Protein AF-A0A4Q4SZG6-F1 (afdb_monomer)

Nearest PDB structures (foldseek):
  7n61-assembly1_0B  TM=9.743E-01  e=9.419E-18  Chlamydomonas reinhardtii
  7n61-assembly1_0D  TM=9.635E-01  e=3.475E-17  Chlamydomonas reinhardtii
  6f3t-assembly4_D  TM=9.626E-01  e=2.061E-17  Homo sapiens
  6f3t-assembly1_A  TM=9.592E-01  e=2.453E-17  Homo sapiens
  6gmh-assembly1_W  TM=9.430E-01  e=7.605E-17  Homo sapiens

Organism: NCBI:txid155417

Radius of gyration: 53.15 Å; Cα contacts (8 Å, |Δi|>4): 1754; chains: 1; bounding box: 147×119×113 Å

Mean predicted aligned error: 21.26 Å

pLDDT: mean 75.46, std 21.63, range [23.03, 97.88]

Solvent-accessible surface area (backbone atoms only — not comparable to full-atom values): 69963 Å² total; per-residue (Å²): 138,81,96,87,74,96,77,74,86,84,77,84,85,82,84,89,85,88,91,79,87,82,84,86,86,88,83,89,80,85,84,86,87,80,84,87,85,83,90,90,86,85,85,87,80,89,82,85,89,78,92,87,87,84,82,90,83,80,86,89,82,80,86,79,90,85,83,88,83,84,82,91,85,88,79,91,81,91,87,88,90,86,85,87,87,86,88,80,87,88,91,88,84,91,84,92,82,86,85,79,81,86,85,88,79,77,88,75,86,69,76,81,72,74,85,61,50,60,33,51,50,39,45,46,52,16,49,60,53,37,51,71,73,43,39,69,57,48,48,50,30,49,56,49,50,32,60,69,57,43,76,80,43,100,88,48,56,56,66,57,53,56,51,43,57,67,38,77,85,48,25,70,57,55,58,48,52,52,53,54,54,47,51,54,54,48,58,63,56,43,74,78,63,82,81,71,64,79,73,54,61,68,58,59,73,62,52,68,74,51,61,71,62,69,76,67,79,96,79,87,86,84,88,79,89,87,72,76,79,68,64,70,80,64,62,88,78,33,59,57,61,42,57,54,47,41,45,54,51,43,52,51,51,49,57,69,43,47,60,54,52,37,54,47,38,40,67,74,64,40,75,90,78,63,82,92,53,81,79,55,56,61,59,52,50,53,51,54,52,52,52,22,52,42,42,30,42,48,48,50,52,51,40,54,52,52,43,55,74,73,47,63,70,75,57,52,58,56,46,41,73,68,66,76,71,60,48,68,58,54,48,43,53,40,52,56,46,50,55,48,52,52,50,55,50,51,52,50,51,51,53,50,50,53,49,51,49,50,49,50,50,50,49,49,52,52,48,48,49,50,48,48,49,51,51,44,51,48,50,49,51,50,44,52,50,50,50,52,53,44,53,51,49,52,52,46,48,57,56,52,41,42,77,67,54,57,67,60,48,51,53,48,50,37,77,73,69,51,85,85,60,66,68,43,33,54,55,53,72,71,33,70,68,48,48,49,48,68,55,85,81,62,74,48,99,93,38,70,57,31,36,34,42,35,43,35,32,63,78,47,48,43,59,64,61,39,50,51,46,50,52,49,62,61,67,71,47,67,79,93,77,50,57,46,76,17,44,37,71,40,35,64,85,39,81,77,40,12,24,39,46,42,43,51,33,29,32,52,43,44,40,37,73,77,43,54,87,48,42,67,54,45,48,61,59,37,73,32,30,49,64,47,49,68,70,45,98,55,20,46,61,58,48,51,52,26,47,57,50,38,56,61,36,87,83,59,67,43,31,40,41,34,37,32,36,54,63,31,27,78,41,53,40,66,62,44,45,44,47,52,52,49,47,59,75,62,24,90,52,48,31,39,41,40,24,29,34,71,90,57,50,59,74,62,67,60,52,59,97,85,59,101,64,82,64,69,68,51,30,49,43,82,46,60,40,88,70,30,54,63,29,41,48,50,52,50,54,54,52,50,61,56,46,54,78,44,70,60,35,45,76,69,50,48,52,51,47,50,54,58,47,68,72,28,29,72,46,23,46,46,46,47,52,57,52,47,63,51,46,73,78,43,56,27,78,53,38,60,59,60,57,67,71,49,54,53,45,63,68,49,35,50,51,52,52,50,53,48,45,65,62,46,82,92,54,65,35,66,58,34,39,36,51,52,52,50,64,68,72,47,97,60,76,36,39,56,55,31,44,14,46,54,56,72,41,58,61,68,60,38,52,51,29,48,56,69,38,49,88,42,34,40,74,60,91,63,31,45,41,66,62,43,69,57,46,52,51,50,49,58,80,35,27,42,84,74,64,38,78,76,34,70,70,44,55,32,31,49,41,18,50,36,23,49,55,49,47,68,73,67,60,46,82,64,75,81,76,70,67,87,78,52,35,39,94,80,56,78,82,56,90,81,48,82,55,62,44,40,56,64,34,76,69,44,25,51,58,30,33,40,46,84,68,19,72,47,73,67,27,42,52,37,47,19,65,88,9,62,57,36,55,44,45,59,74,40,42,62,40,50,52,28,52,26,15,61,70,74,38,47,71,52,52,52,50,37,46,52,51,49,62,73,51,48,46,72,94,66,10,55,62,38,50,50,41,46,54,38,45,51,45,48,35,34,54,31,26,37,51,23,56,48,18,31,62,31,40,32,36,62,43,42,68,75,42,34,92,83,33,56,56,33,70,63,42,57,87,64,37,48,85,90,66,85,82,89,81,88,80,63,75,72,66,97,68,61,62,83,84,85,79,76,87,42,62,74,59,27,66,32,60,31,71,83,58,56,36,33,39,38,14,12,57,61,21,34,34,39,36,24,33,58,67,28,52,31,73,74,47,74,36,75,77,57,87,30,33,21,36,20,43,38,49,27,64,85,37,54,38,30,38,37,19,11,57,61,23,30,36,36,35,23,28,54,88,68,53,32,72,62,46,74,44,74,78,58,87,29,31,20,41,17,52,32,50,28,64,85,39,54,36,32,40,38,16,13,49,66,20,33,34,38,35,25,33,56,86,80,56,48,75,74,48,73,41,76,78,57,85,26,33,20,36,17,41,29,46,29,64,83,42,56,38,35,39,36,12,11,53,59,28,34,37,36,36,27,32,61,87,79,55,45,75,75,49,74,42,75,78,63,87,25,37,22,34,16,40,31,47,30,66,85,38,56,38,32,40,36,15,12,56,62,21,33,37,36,36,26,33,56,86,79,57,47,75,73,48,75,42,75,80,58,89,30,37,23,53,41,49,46,55,40,88,85,38,55,37,31,39,37,36,33,74,66,48,36,36,40,35,25,34,54,87,78,58,45,81,74,49,78,46,77,54,88,84,130

Sequence (1236 aa):
MPTKEKSKLRKRLGEWFKGRPALPAPSATQSTDIRSSDQGNAKHGSRTPSIVARELCAPPSLSAADAQATRPSTEVIATDPYQPATASQAPSLASLIEPPPKPVATEYIEQPTPVLSASQRLWNAAYDGLERNDAELVLSYVETLEQVLGVKTPELSAADVSAKLKDPTTRQMHMRELVQKGQEKISKASRITTGVGEVADFILSAKEMVDLVLRSVPQAAPAALPWAGVCLGLQILRNPAQATKSNLAGIAHVISRMDWYCALTEHLLNKNNVSTGNDFQAVLYQLEERVVELYKALLFYQMKSVCSYYRNQGLVFLRGMLNLDDWDGDLKLVTDIEATIQNDAAQYFQEQTKTALGELVKHAKGMETRLGDIHQDIRDFISLQKDARRDDIESACRRDLRVVDPQHDMERIEKNKDELLDDAYKWILRTPEYTAFTNWEDSGPDYPSRRLLWIKGHAGTGKTMLMIGLIRQLSHQPVALAPALSFFFCQGTDTALNNATAVLRSLIWLLLLQQPCLISHLLQKYKESGADLFKDKNAFYALSEAFRNMLRDPRLSPVYFAVDALDECAHGRSDLIHLISTSLTLSQKVKWLLSGRPEVDVLTELKDPGTDSPDASETFVELDTQRLAAPVNAYIDHKLTILKRRKGYNDSVLAEVSHEVRQRAENTFLWVALAFKVLETVYGWYAIEHIREMPPGLSELYGHMMTRVENVKEMKPQDCKRVLEATFLVFRPLCFYELAVITCLPLDLTKEAVKECGSFVTVTGETVNLIHQSAKDYLDENYTSRLQPAGLAQGHTDIGRRSIDAMSSMLKQNMYDLDFGFKPKDVTPPDPDPLAPIRYSCVFWADHLCFLNGKHPKCLRELTDDGKAFEFLKNRFLRWLESLSLLGRLSDGVQSIRKLLHVAQPDASPRLIGFLKDAEKYVLGHGSIIERSPLQTYGSALVFSPTTSDVRNQQWEERLSFIEMTAGIKDRGAQLQTLEGHSNSVNAVAFSPDGKTLASASGDNTIRLWDAATGAQRQTLKGHSDSVNAVAFSPDGKTLASASDDDTVRLWDAATGAQRQTLKGHNESVNAMAFSPDGKTLASASGDNTIRLWDAATGAQRQTLKGHSGSVRAVAFSPDGKTLASASNDITVRLWDTATGARRQTLKGHSGSVRAVAFSPDGKTLASASHDNTVRLWDAATGAQRQTLKGHSESVNIVAFSPDGKTLASASHDNTVRLWDAATGAHRQTLETEGC

Structure (mmCIF, N/CA/C/O backbone):
data_AF-A0A4Q4SZG6-F1
#
_entry.id   AF-A0A4Q4SZG6-F1
#
loop_
_atom_site.group_PDB
_atom_site.id
_atom_site.type_symbol
_atom_site.label_atom_id
_atom_site.label_alt_id
_atom_site.label_comp_id
_atom_site.label_asym_id
_atom_site.label_entity_id
_atom_site.label_seq_id
_atom_site.pdbx_PDB_ins_code
_atom_site.Cartn_x
_atom_site.Cartn_y
_atom_site.Cartn_z
_atom_site.occupancy
_atom_site.B_iso_or_equiv
_atom_site.auth_seq_id
_atom_site.auth_comp_id
_atom_site.auth_asym_id
_atom_site.auth_atom_id
_atom_site.pdbx_PDB_model_num
ATOM 1 N N . MET A 1 1 ? -53.860 -3.858 37.592 1.00 28.14 1 MET A N 1
ATOM 2 C CA . MET A 1 1 ? -53.652 -2.751 38.565 1.00 28.14 1 MET A CA 1
ATOM 3 C C . MET A 1 1 ? -52.712 -3.229 39.671 1.00 28.14 1 MET A C 1
ATOM 5 O O . MET A 1 1 ? -52.623 -4.444 39.798 1.00 28.14 1 MET A O 1
ATOM 9 N N . PRO A 1 2 ? -52.089 -2.362 40.500 1.00 40.53 2 PRO A N 1
ATOM 10 C CA . PRO A 1 2 ? -51.986 -0.890 40.437 1.00 40.53 2 PRO A CA 1
ATOM 11 C C . PRO A 1 2 ? -50.514 -0.395 40.341 1.00 40.53 2 PRO A C 1
ATOM 13 O O . PRO A 1 2 ? -49.628 -0.873 41.031 1.00 40.53 2 PRO A O 1
ATOM 16 N N . THR A 1 3 ? -50.177 0.530 39.440 1.00 33.62 3 THR A N 1
ATOM 17 C CA . THR A 1 3 ? -49.938 1.963 39.753 1.00 33.62 3 THR A CA 1
ATOM 18 C C . THR A 1 3 ? -49.124 2.291 41.024 1.00 33.62 3 THR A C 1
ATOM 20 O O . THR A 1 3 ? -49.708 2.562 42.073 1.00 33.62 3 THR A O 1
ATOM 23 N N . LYS A 1 4 ? -47.795 2.443 40.889 1.00 30.52 4 LYS A N 1
ATOM 24 C CA . LYS A 1 4 ? -46.942 3.344 41.702 1.00 30.52 4 LYS A CA 1
ATOM 25 C C . LYS A 1 4 ? -45.548 3.488 41.060 1.00 30.52 4 LYS A C 1
ATOM 27 O O . LYS A 1 4 ? -44.716 2.631 41.281 1.00 30.52 4 LYS A O 1
ATOM 32 N N . GLU A 1 5 ? -45.337 4.549 40.262 1.00 34.44 5 GLU A N 1
ATOM 33 C CA . GLU A 1 5 ? -44.050 5.298 40.122 1.00 34.44 5 GLU A CA 1
ATOM 34 C C . GLU A 1 5 ? -44.050 6.441 39.069 1.00 34.44 5 GLU A C 1
ATOM 36 O O . GLU A 1 5 ? -43.011 6.935 38.640 1.00 34.44 5 GLU A O 1
ATOM 41 N N . LYS A 1 6 ? -45.217 7.003 38.716 1.00 31.05 6 LYS A N 1
ATOM 42 C CA . LYS A 1 6 ? -45.312 8.190 37.833 1.00 31.05 6 LYS A CA 1
ATOM 43 C C . LYS A 1 6 ? -44.939 9.541 38.492 1.00 31.05 6 LYS A C 1
ATOM 45 O O . LYS A 1 6 ? -45.257 10.589 37.937 1.00 31.05 6 LYS A O 1
ATOM 50 N N . SER A 1 7 ? -44.278 9.551 39.656 1.00 30.45 7 SER A N 1
ATOM 51 C CA . SER A 1 7 ? -44.054 10.768 40.468 1.00 30.45 7 SER A CA 1
ATOM 52 C C . SER A 1 7 ? -42.594 11.130 40.790 1.00 30.45 7 SER A C 1
ATOM 54 O O . SER A 1 7 ? -42.378 12.173 41.405 1.00 30.45 7 SER A O 1
ATOM 56 N N . LYS A 1 8 ? -41.585 10.352 40.360 1.00 33.94 8 LYS A N 1
ATOM 57 C CA . LYS A 1 8 ? -40.159 10.672 40.624 1.00 33.94 8 LYS A CA 1
ATOM 58 C C . LYS A 1 8 ? -39.339 11.189 39.433 1.00 33.94 8 LYS A C 1
ATOM 60 O O . LYS A 1 8 ? -38.313 11.817 39.671 1.00 33.94 8 LYS A O 1
ATOM 65 N N . LEU A 1 9 ? -39.798 11.050 38.183 1.00 30.92 9 LEU A N 1
ATOM 66 C CA . LEU A 1 9 ? -39.042 11.523 37.003 1.00 30.92 9 LEU A CA 1
ATOM 67 C C . LEU A 1 9 ? -39.369 12.952 36.519 1.00 30.92 9 LEU A C 1
ATOM 69 O O . LEU A 1 9 ? -38.775 13.416 35.553 1.00 30.92 9 LEU A O 1
ATOM 73 N N . ARG A 1 10 ? -40.290 13.680 37.170 1.00 31.17 10 ARG A N 1
ATOM 74 C CA . ARG A 1 10 ? -40.709 15.039 36.750 1.00 31.17 10 ARG A CA 1
ATOM 75 C C . ARG A 1 10 ? -40.211 16.181 37.648 1.00 31.17 10 ARG A C 1
ATOM 77 O O . ARG A 1 10 ? -40.724 17.290 37.555 1.00 31.17 10 ARG A O 1
ATOM 84 N N . LYS A 1 11 ? -39.222 15.923 38.517 1.00 32.75 11 LYS A N 1
ATOM 85 C CA . LYS A 1 11 ? -38.734 16.891 39.525 1.00 32.75 11 LYS A CA 1
ATOM 86 C C . LYS A 1 11 ? -37.211 17.128 39.536 1.00 32.75 11 LYS A C 1
ATOM 88 O O . LYS A 1 11 ? -36.669 17.521 40.560 1.00 32.75 11 LYS A O 1
ATOM 93 N N . ARG A 1 12 ? -36.524 16.891 38.407 1.00 32.62 12 ARG A N 1
ATOM 94 C CA . ARG A 1 12 ? -35.080 17.184 38.213 1.00 32.62 12 ARG A CA 1
ATOM 95 C C . ARG A 1 12 ? -34.717 17.807 36.848 1.00 32.62 12 ARG A C 1
ATOM 97 O O . ARG A 1 12 ? -33.571 17.754 36.434 1.00 32.62 12 ARG A O 1
ATOM 104 N N . LEU A 1 13 ? -35.688 18.417 36.163 1.00 30.19 13 LEU A N 1
ATOM 105 C CA . LEU A 1 13 ? -35.506 19.086 34.857 1.00 30.19 13 LEU A CA 1
ATOM 106 C C . LEU A 1 13 ? -36.185 20.475 34.798 1.00 30.19 13 LEU A C 1
ATOM 108 O O . LEU A 1 13 ? -36.565 20.946 33.734 1.00 30.19 13 LEU A O 1
ATOM 112 N N . GLY A 1 14 ? -36.385 21.116 35.958 1.00 32.12 14 GLY A N 1
ATOM 113 C CA . GLY A 1 14 ? -37.116 22.390 36.087 1.00 32.12 14 GLY A CA 1
ATOM 114 C C . GLY A 1 14 ? -36.350 23.526 36.774 1.00 32.12 14 GLY A C 1
ATOM 115 O O . GLY A 1 14 ? -36.912 24.599 36.963 1.00 32.12 14 GLY A O 1
ATOM 116 N N . GLU A 1 15 ? -35.089 23.309 37.148 1.00 32.50 15 GLU A N 1
ATOM 117 C CA . GLU A 1 15 ? -34.270 24.269 37.897 1.00 32.50 15 GLU A CA 1
ATOM 118 C C . GLU A 1 15 ? -32.903 24.427 37.225 1.00 32.50 15 GLU A C 1
ATOM 120 O O . GLU A 1 15 ? -31.923 23.882 37.710 1.00 32.50 15 GLU A O 1
ATOM 125 N N . TRP A 1 16 ? -32.840 25.139 36.092 1.00 28.88 16 TRP A N 1
ATOM 126 C CA . TRP A 1 16 ? -31.594 25.760 35.587 1.00 28.88 16 TRP A CA 1
ATOM 127 C C . TRP A 1 16 ? -31.829 26.950 34.626 1.00 28.88 16 TRP A C 1
ATOM 129 O O . TRP A 1 16 ? -30.948 27.336 33.868 1.00 28.88 16 TRP A O 1
ATOM 139 N N . PHE A 1 17 ? -33.014 27.579 34.673 1.00 31.14 17 PHE A N 1
ATOM 140 C CA . PHE A 1 17 ? -33.305 28.832 33.958 1.00 31.14 17 PHE A CA 1
ATOM 141 C C . PHE A 1 17 ? -34.159 29.783 34.810 1.00 31.14 17 PHE A C 1
ATOM 143 O O . PHE A 1 17 ? -35.382 29.827 34.679 1.00 31.14 17 PHE A O 1
ATOM 150 N N . LYS A 1 18 ? -33.504 30.563 35.680 1.00 28.52 18 LYS A N 1
ATOM 151 C CA . LYS A 1 18 ? -34.005 31.834 36.245 1.00 28.52 18 LYS A CA 1
ATOM 152 C C . LYS A 1 18 ? -32.856 32.576 36.937 1.00 28.52 18 LYS A C 1
ATOM 154 O O . LYS A 1 18 ? -32.316 32.076 37.914 1.00 28.52 18 LYS A O 1
ATOM 159 N N . GLY A 1 19 ? -32.497 33.761 36.436 1.00 28.20 19 GLY A N 1
ATOM 160 C CA . GLY A 1 19 ? -31.396 34.555 36.998 1.00 28.20 19 GLY A CA 1
ATOM 161 C C . GLY A 1 19 ? -30.876 35.667 36.082 1.00 28.20 19 GLY A C 1
ATOM 162 O O . GLY A 1 19 ? -29.734 35.613 35.644 1.00 28.20 19 GLY A O 1
ATOM 163 N N . ARG A 1 20 ? -31.698 36.686 35.794 1.00 30.08 20 ARG A N 1
ATOM 164 C CA . ARG A 1 20 ? -31.240 37.983 35.256 1.00 30.08 20 ARG A CA 1
ATOM 165 C C . ARG A 1 20 ? -31.724 39.120 36.164 1.00 30.08 20 ARG A C 1
ATOM 167 O O . ARG A 1 20 ? -32.928 39.182 36.413 1.00 30.08 20 ARG A O 1
ATOM 174 N N . PRO A 1 21 ? -30.844 40.043 36.582 1.00 33.69 21 PRO A N 1
ATOM 175 C CA . PRO A 1 21 ? -31.190 41.425 36.909 1.00 33.69 21 PRO A CA 1
ATOM 176 C C . PRO A 1 21 ? -31.145 42.323 35.653 1.00 33.69 21 PRO A C 1
ATOM 178 O O . PRO A 1 21 ? -30.811 41.862 34.561 1.00 33.69 21 PRO A O 1
ATOM 181 N N . ALA A 1 22 ? -31.547 43.588 35.800 1.00 29.17 22 ALA A N 1
ATOM 182 C CA . ALA A 1 22 ? -31.962 44.466 34.700 1.00 29.17 22 ALA A CA 1
ATOM 183 C C . ALA A 1 22 ? -30.904 45.481 34.197 1.00 29.17 22 ALA A C 1
ATOM 185 O O . ALA A 1 22 ? -29.798 45.581 34.721 1.00 29.17 22 ALA A O 1
ATOM 186 N N . LEU A 1 23 ? -31.305 46.219 33.152 1.00 34.00 23 LEU A N 1
ATOM 187 C CA . LEU A 1 23 ? -30.616 47.324 32.461 1.00 34.00 23 LEU A CA 1
ATOM 188 C C . LEU A 1 23 ? -30.192 48.486 33.386 1.00 34.00 23 LEU A C 1
ATOM 190 O O . LEU A 1 23 ? -30.752 48.662 34.468 1.00 34.00 23 LEU A O 1
ATOM 194 N N . PRO A 1 24 ? -29.306 49.368 32.888 1.00 31.75 24 PRO A N 1
ATOM 195 C CA . PRO A 1 24 ? -29.810 50.688 32.482 1.00 31.75 24 PRO A CA 1
ATOM 196 C C . PRO A 1 24 ? -29.378 51.118 31.066 1.00 31.75 24 PRO A C 1
ATOM 198 O O . PRO A 1 24 ? -28.367 50.666 30.534 1.00 31.75 24 PRO A O 1
ATOM 201 N N . ALA A 1 25 ? -30.155 52.022 30.466 1.00 29.61 25 ALA A N 1
ATOM 202 C CA . ALA A 1 25 ? -29.842 52.695 29.202 1.00 29.61 25 ALA A CA 1
ATOM 203 C C . ALA A 1 25 ? -29.273 54.110 29.452 1.00 29.61 25 ALA A C 1
ATOM 205 O O . ALA A 1 25 ? -29.609 54.708 30.477 1.00 29.61 25 ALA A O 1
ATOM 206 N N . PRO A 1 26 ? -28.489 54.688 28.522 1.00 34.34 26 PRO A N 1
ATOM 207 C CA . PRO A 1 26 ? -28.155 56.109 28.527 1.00 34.34 26 PRO A CA 1
ATOM 208 C C . PRO A 1 26 ? -29.030 56.915 27.548 1.00 34.34 26 PRO A C 1
ATOM 210 O O . PRO A 1 26 ? -29.280 56.502 26.415 1.00 34.34 26 PRO A O 1
ATOM 213 N N . SER A 1 27 ? -29.468 58.097 27.981 1.00 27.08 27 SER A N 1
ATOM 214 C CA . SER A 1 27 ? -30.156 59.102 27.161 1.00 27.08 27 SER A CA 1
ATOM 215 C C . SER A 1 27 ? -29.172 60.078 26.499 1.00 27.08 27 SER A C 1
ATOM 217 O O . SER A 1 27 ? -28.097 60.345 27.029 1.00 27.08 27 SER A O 1
ATOM 219 N N . ALA A 1 28 ? -29.563 60.638 25.353 1.00 29.20 28 ALA A N 1
ATOM 220 C CA . ALA A 1 28 ? -28.776 61.605 24.584 1.00 29.20 28 ALA A CA 1
ATOM 221 C C . ALA A 1 28 ? -28.649 62.985 25.259 1.00 29.20 28 ALA A C 1
ATOM 223 O O . ALA A 1 28 ? -29.560 63.372 25.982 1.00 29.20 28 ALA A O 1
ATOM 224 N N . THR A 1 29 ? -27.617 63.765 24.890 1.00 25.73 29 THR A N 1
ATOM 225 C CA . THR A 1 29 ? -27.777 65.155 24.389 1.00 25.73 29 THR A CA 1
ATOM 226 C C . THR A 1 29 ? -26.475 65.763 23.845 1.00 25.73 29 THR A C 1
ATOM 228 O O . THR A 1 29 ? -25.413 65.500 24.387 1.00 25.73 29 THR A O 1
ATOM 231 N N . GLN A 1 30 ? -26.642 66.661 22.859 1.00 25.84 30 GLN A N 1
ATOM 232 C CA . GLN A 1 30 ? -25.743 67.744 22.398 1.00 25.84 30 GLN A CA 1
ATOM 233 C C . GLN A 1 30 ? -24.396 67.330 21.749 1.00 25.84 30 GLN A C 1
ATOM 235 O O . GLN A 1 30 ? -23.641 66.560 22.320 1.00 25.84 30 GLN A O 1
ATOM 240 N N . SER A 1 31 ? -24.063 67.689 20.497 1.00 23.42 31 SER A N 1
ATOM 241 C CA . SER A 1 31 ? -24.248 68.918 19.678 1.00 23.42 31 SER A CA 1
ATOM 242 C C . SER A 1 31 ? -23.131 69.950 19.860 1.00 23.42 31 SER A C 1
ATOM 244 O O . SER A 1 31 ? -22.628 70.124 20.964 1.00 23.42 31 SER A O 1
ATOM 246 N N . THR A 1 32 ? -22.853 70.682 18.772 1.00 25.27 32 THR A N 1
ATOM 247 C CA . THR A 1 32 ? -21.839 71.739 18.571 1.00 25.27 32 THR A CA 1
ATOM 248 C C . THR A 1 32 ? -20.405 71.184 18.449 1.00 25.27 32 THR A C 1
ATOM 250 O O . THR A 1 32 ? -19.945 70.495 19.348 1.00 25.27 32 THR A O 1
ATOM 253 N N . ASP A 1 33 ? -19.667 71.269 17.329 1.00 25.83 33 ASP A N 1
ATOM 254 C CA . ASP A 1 33 ? -19.361 72.344 16.344 1.00 25.83 33 ASP A CA 1
ATOM 255 C C . ASP A 1 33 ? -17.820 72.600 16.429 1.00 25.83 33 ASP A C 1
ATOM 257 O O . ASP A 1 33 ? -17.211 72.243 17.431 1.00 25.83 33 ASP A O 1
ATOM 261 N N . ILE A 1 34 ? -17.062 73.158 15.471 1.00 27.19 34 ILE A N 1
ATOM 262 C CA . ILE A 1 34 ? -17.387 73.943 14.269 1.00 27.19 34 ILE A CA 1
ATOM 263 C C . ILE A 1 34 ? -16.191 73.928 13.272 1.00 27.19 34 ILE A C 1
ATOM 265 O O . ILE A 1 34 ? -15.050 73.880 13.715 1.00 27.19 34 ILE A O 1
ATOM 269 N N . ARG A 1 35 ? -16.469 74.096 11.962 1.00 24.69 35 ARG A N 1
ATOM 270 C CA . ARG A 1 35 ? -15.602 74.660 10.872 1.00 24.69 35 ARG A CA 1
ATOM 271 C C . ARG A 1 35 ? -14.270 73.963 10.488 1.00 24.69 35 ARG A C 1
ATOM 273 O O . ARG A 1 35 ? -13.460 73.638 11.336 1.00 24.69 35 ARG A O 1
ATOM 280 N N . SER A 1 36 ? -14.047 73.596 9.213 1.00 26.50 36 SER A N 1
ATOM 281 C CA . SER A 1 36 ? -13.791 74.400 7.976 1.00 26.50 36 SER A CA 1
ATOM 282 C C . SER A 1 36 ? -12.330 74.891 7.872 1.00 26.50 36 SER A C 1
ATOM 284 O O . SER A 1 36 ? -11.777 75.276 8.889 1.00 26.50 36 SER A O 1
ATOM 286 N N . SER A 1 37 ? -11.646 74.972 6.723 1.00 27.41 37 SER A N 1
ATOM 287 C CA . SER A 1 37 ? -12.003 74.804 5.294 1.00 27.41 37 SER A CA 1
ATOM 288 C C . SER A 1 37 ? -10.738 74.332 4.486 1.00 27.41 37 SER A C 1
ATOM 290 O O . SER A 1 37 ? -9.797 73.877 5.128 1.00 27.41 37 SER A O 1
ATOM 292 N N . ASP A 1 38 ? -10.591 74.315 3.144 1.00 29.34 38 ASP A N 1
ATOM 293 C CA . ASP A 1 38 ? -11.381 74.903 2.046 1.00 29.34 38 ASP A CA 1
ATOM 294 C C . ASP A 1 38 ? -11.200 74.252 0.641 1.00 29.34 38 ASP A C 1
ATOM 296 O O . ASP A 1 38 ? -10.252 73.521 0.379 1.00 29.34 38 ASP A O 1
ATOM 300 N N . GLN A 1 39 ? -12.155 74.588 -0.237 1.00 29.80 39 GLN A N 1
ATOM 301 C CA . GLN A 1 39 ? -12.176 74.786 -1.705 1.00 29.80 39 GLN A CA 1
ATOM 302 C C . GLN A 1 39 ? -11.136 74.222 -2.708 1.00 29.80 39 GLN A C 1
ATOM 304 O O . GLN A 1 39 ? -9.926 74.377 -2.586 1.00 29.80 39 GLN A O 1
ATOM 309 N N . GLY A 1 40 ? -11.676 73.793 -3.865 1.00 25.30 40 GLY A N 1
ATOM 310 C CA . GLY A 1 40 ? -10.947 73.568 -5.125 1.00 25.30 40 GLY A CA 1
ATOM 311 C C . GLY A 1 40 ? -11.848 73.063 -6.269 1.00 25.30 40 GLY A C 1
ATOM 312 O O . GLY A 1 40 ? -11.810 71.887 -6.610 1.00 25.30 40 GLY A O 1
ATOM 313 N N . ASN A 1 41 ? -12.693 73.923 -6.850 1.00 28.56 41 ASN A N 1
ATOM 314 C CA . ASN A 1 41 ? -13.730 73.545 -7.829 1.00 28.56 41 ASN A CA 1
ATOM 315 C C . ASN A 1 41 ? -13.540 74.290 -9.170 1.00 28.56 41 ASN A C 1
ATOM 317 O O . ASN A 1 41 ? -13.563 75.517 -9.123 1.00 28.56 41 ASN A O 1
ATOM 321 N N . ALA A 1 42 ? -13.412 73.609 -10.333 1.00 29.47 42 ALA A N 1
ATOM 322 C CA . ALA A 1 42 ? -13.795 74.146 -11.667 1.00 29.47 42 ALA A CA 1
ATOM 323 C C . ALA A 1 42 ? -13.549 73.233 -12.911 1.00 29.47 42 ALA A C 1
ATOM 325 O O . ALA A 1 42 ? -12.419 73.074 -13.354 1.00 29.47 42 ALA A O 1
ATOM 326 N N . LYS A 1 43 ? -14.661 72.871 -13.581 1.00 27.83 43 LYS A N 1
ATOM 327 C CA . LYS A 1 43 ? -14.992 73.066 -15.027 1.00 27.83 43 LYS A CA 1
ATOM 328 C C . LYS A 1 43 ? -14.291 72.321 -16.199 1.00 27.83 43 LYS A C 1
ATOM 330 O O . LYS A 1 43 ? -13.096 72.084 -16.229 1.00 27.83 43 LYS A O 1
ATOM 335 N N . HIS A 1 44 ? -15.117 72.188 -17.258 1.00 27.84 44 HIS A N 1
ATOM 336 C CA . HIS A 1 44 ? -14.889 71.743 -18.653 1.00 27.84 44 HIS A CA 1
ATOM 337 C C . HIS A 1 44 ? -14.679 70.225 -18.880 1.00 27.84 44 HIS A C 1
ATOM 339 O O . HIS A 1 44 ? -14.039 69.560 -18.084 1.00 27.84 44 HIS A O 1
ATOM 345 N N . GLY A 1 45 ? -15.195 69.594 -19.949 1.00 24.33 45 GLY A N 1
ATOM 346 C CA . GLY A 1 45 ? -16.170 70.062 -20.952 1.00 24.33 45 GLY A CA 1
ATOM 347 C C . GLY A 1 45 ? -16.031 69.403 -22.341 1.00 24.33 45 GLY A C 1
ATOM 348 O O . GLY A 1 45 ? -15.155 69.807 -23.088 1.00 24.33 45 GLY A O 1
ATOM 349 N N . SER A 1 46 ? -16.958 68.498 -22.713 1.00 24.30 46 SER A N 1
ATOM 350 C CA . SER A 1 46 ? -17.256 67.971 -24.081 1.00 24.30 46 SER A CA 1
ATOM 351 C C . SER A 1 46 ? -16.093 67.372 -24.918 1.00 24.30 46 SER A C 1
ATOM 353 O O . SER A 1 46 ? -15.135 68.061 -25.235 1.00 24.30 46 SER A O 1
ATOM 355 N N . ARG A 1 47 ? -16.159 66.130 -25.427 1.00 24.89 47 ARG A N 1
ATOM 356 C CA . ARG A 1 47 ? -16.954 65.733 -26.615 1.00 24.89 47 ARG A CA 1
ATOM 357 C C . ARG A 1 47 ? -16.913 64.205 -26.864 1.00 24.89 47 ARG A C 1
ATOM 359 O O . ARG A 1 47 ? -15.850 63.601 -26.817 1.00 24.89 47 ARG A O 1
ATOM 366 N N . THR A 1 48 ? -18.066 63.637 -27.218 1.00 31.86 48 THR A N 1
ATOM 367 C CA . THR A 1 48 ? -18.298 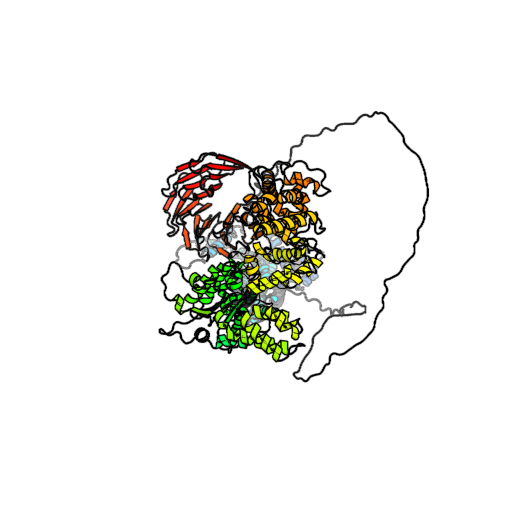62.397 -28.008 1.00 31.86 48 THR A CA 1
ATOM 368 C C . THR A 1 48 ? -17.994 62.639 -29.512 1.00 31.86 48 THR A C 1
ATOM 370 O O . THR A 1 48 ? -17.733 63.804 -29.832 1.00 31.86 48 THR A O 1
ATOM 373 N N . PRO A 1 49 ? -18.019 61.661 -30.467 1.00 39.94 49 PRO A N 1
ATOM 374 C CA . PRO A 1 49 ? -18.781 60.386 -30.542 1.00 39.94 49 PRO A CA 1
ATOM 375 C C . PRO A 1 49 ? -17.914 59.180 -31.036 1.00 39.94 49 PRO A C 1
ATOM 377 O O . PRO A 1 49 ? -16.703 59.248 -30.880 1.00 39.94 49 PRO A O 1
ATOM 380 N N . SER A 1 50 ? -18.370 58.035 -31.581 1.00 23.83 50 SER A N 1
ATOM 381 C CA . SER A 1 50 ? -19.673 57.499 -32.063 1.00 23.83 50 SER A CA 1
ATOM 382 C C . SER A 1 50 ? -19.642 55.954 -32.016 1.00 23.83 50 SER A C 1
ATOM 384 O O . SER A 1 50 ? -18.662 55.356 -32.445 1.00 23.83 50 SER A O 1
ATOM 386 N N . ILE A 1 51 ? -20.626 55.258 -31.438 1.00 27.05 51 ILE A N 1
ATOM 387 C CA . ILE A 1 51 ? -21.739 54.578 -32.145 1.00 27.05 51 ILE A CA 1
ATOM 388 C C . ILE A 1 51 ? -21.438 54.135 -33.593 1.00 27.05 51 ILE A C 1
ATOM 390 O O . ILE A 1 51 ? -21.440 54.960 -34.502 1.00 27.05 51 ILE A O 1
ATOM 394 N N . VAL A 1 52 ? -21.401 52.815 -33.812 1.00 24.23 52 VAL A N 1
ATOM 395 C CA . VAL A 1 52 ? -22.130 52.157 -34.912 1.00 24.23 52 VAL A CA 1
ATOM 396 C C . VAL A 1 52 ? -22.873 50.965 -34.309 1.00 24.23 52 VAL A C 1
ATOM 398 O O . VAL A 1 52 ? -22.268 50.134 -33.638 1.00 24.23 52 VAL A O 1
ATOM 401 N N . ALA A 1 53 ? -24.180 50.890 -34.539 1.00 28.62 53 ALA A N 1
ATOM 402 C CA . ALA A 1 53 ? -25.001 49.724 -34.233 1.00 28.62 53 ALA A CA 1
ATOM 403 C C . ALA A 1 53 ? -25.566 49.169 -35.544 1.00 28.62 53 ALA A C 1
ATOM 405 O O . ALA A 1 53 ? -25.995 49.963 -36.379 1.00 28.62 53 ALA A O 1
ATOM 406 N N . ARG A 1 54 ? -25.571 47.838 -35.698 1.00 23.83 54 ARG A N 1
ATOM 407 C CA . ARG A 1 54 ? -26.463 47.034 -36.559 1.00 23.83 54 ARG A CA 1
ATOM 408 C C . ARG A 1 54 ? -26.177 45.549 -36.295 1.00 23.83 54 ARG A C 1
ATOM 410 O O . ARG A 1 54 ? -25.024 45.145 -36.293 1.00 23.83 54 ARG A O 1
ATOM 417 N N . GLU A 1 55 ? -27.135 44.827 -35.722 1.00 23.73 55 GLU A N 1
ATOM 418 C CA . GLU A 1 55 ? -28.176 44.027 -36.401 1.00 23.73 55 GLU A CA 1
ATOM 419 C C . GLU A 1 55 ? -27.707 42.611 -36.787 1.00 23.73 55 GLU A C 1
ATOM 421 O O . GLU A 1 55 ? -26.853 42.432 -37.644 1.00 23.73 55 GLU A O 1
ATOM 426 N N . LEU A 1 56 ? -28.341 41.625 -36.138 1.00 26.97 56 LEU A N 1
ATOM 427 C CA . LEU A 1 56 ? -28.836 40.358 -36.696 1.00 26.97 56 LEU A CA 1
ATOM 428 C C . LEU A 1 56 ? -28.000 39.643 -37.778 1.00 26.97 56 LEU A C 1
ATOM 430 O O . LEU A 1 56 ? -28.069 39.995 -38.952 1.00 26.97 56 LEU A O 1
ATOM 434 N N . CYS A 1 57 ? -27.450 38.475 -37.425 1.00 23.03 57 CYS A N 1
ATOM 435 C CA . CYS A 1 57 ? -27.575 37.278 -38.268 1.00 23.03 57 CYS A CA 1
ATOM 436 C C . CYS A 1 57 ? -27.511 35.981 -37.446 1.00 23.03 57 CYS A C 1
ATOM 438 O O . CYS A 1 57 ? -26.793 35.887 -36.452 1.00 23.03 57 CYS A O 1
ATOM 440 N N . ALA A 1 58 ? -28.294 34.992 -37.878 1.00 25.78 58 ALA A N 1
ATOM 441 C CA . ALA A 1 58 ? -28.300 33.623 -37.364 1.00 25.78 58 ALA A CA 1
ATOM 442 C C . ALA A 1 58 ? -27.052 32.839 -37.841 1.00 25.78 58 ALA A C 1
ATOM 444 O O . ALA A 1 58 ? -26.419 33.254 -38.816 1.00 25.78 58 ALA A O 1
ATOM 445 N N . PRO A 1 59 ? -26.690 31.705 -37.207 1.00 30.56 59 PRO A N 1
ATOM 446 C CA . PRO A 1 59 ? -25.608 30.857 -37.705 1.00 30.56 59 PRO A CA 1
ATOM 447 C C . PRO A 1 59 ? -25.960 30.247 -39.076 1.00 30.56 59 PRO A C 1
ATOM 449 O O . PRO A 1 59 ? -27.117 29.875 -39.299 1.00 30.56 59 PRO A O 1
ATOM 452 N N . PRO A 1 60 ? -24.987 30.095 -39.993 1.00 28.50 60 PRO A N 1
ATOM 453 C CA . PRO A 1 60 ? -25.226 29.449 -41.273 1.00 28.50 60 PRO A CA 1
ATOM 454 C C . PRO A 1 60 ? -25.374 27.934 -41.095 1.00 28.50 60 PRO A C 1
ATOM 456 O O . PRO A 1 60 ? -24.536 27.269 -40.487 1.00 28.50 60 PRO A O 1
ATOM 459 N N . SER A 1 61 ? -26.429 27.390 -41.692 1.00 27.00 61 SER A N 1
ATOM 460 C CA . SER A 1 61 ? -26.550 25.968 -42.016 1.00 27.00 61 SER A CA 1
ATOM 461 C C . SER A 1 61 ? -26.441 25.799 -43.531 1.00 27.00 61 SER A C 1
ATOM 463 O O . SER A 1 61 ? -26.862 26.703 -44.251 1.00 27.00 61 SER A O 1
ATOM 465 N N . LEU A 1 62 ? -25.852 24.672 -43.958 1.00 24.59 62 LEU A N 1
ATOM 466 C CA . LEU A 1 62 ? -25.805 23.998 -45.280 1.00 24.59 62 LEU A CA 1
ATOM 467 C C . LEU A 1 62 ? -24.442 23.256 -45.308 1.00 24.59 62 LEU A C 1
ATOM 469 O O . LEU A 1 62 ? -23.409 23.873 -45.076 1.00 24.59 62 LEU A O 1
ATOM 473 N N . SER A 1 63 ? -24.378 21.917 -45.289 1.00 24.98 63 SER A N 1
ATOM 474 C CA . SER A 1 63 ? -24.583 20.982 -46.421 1.00 24.98 63 SER A CA 1
ATOM 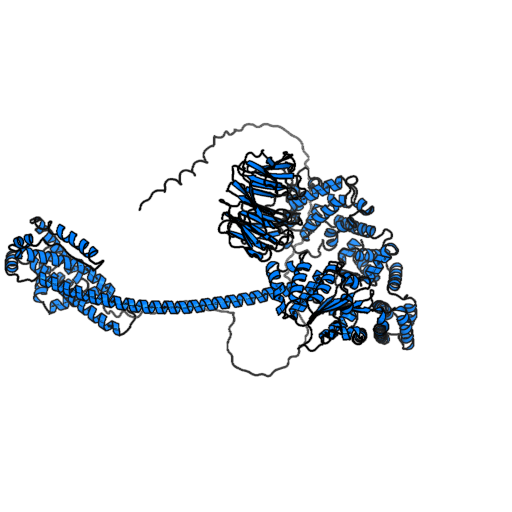475 C C . SER A 1 63 ? -23.566 21.185 -47.559 1.00 24.98 63 SER A C 1
ATOM 477 O O . SER A 1 63 ? -23.309 22.330 -47.907 1.00 24.98 63 SER A O 1
ATOM 479 N N . ALA A 1 64 ? -23.066 20.192 -48.293 1.00 24.75 64 ALA A N 1
ATOM 480 C CA . ALA A 1 64 ? -23.054 18.721 -48.230 1.00 24.75 64 ALA A CA 1
ATOM 481 C C . ALA A 1 64 ? -22.162 18.241 -49.415 1.00 24.75 64 ALA A C 1
ATOM 483 O O . ALA A 1 64 ? -21.623 19.089 -50.124 1.00 24.75 64 ALA A O 1
ATOM 484 N N . ALA A 1 65 ? -22.108 16.925 -49.677 1.00 27.00 65 ALA A N 1
ATOM 485 C CA . ALA A 1 65 ? -21.539 16.286 -50.883 1.00 27.00 65 ALA A CA 1
ATOM 486 C C . ALA A 1 65 ? -19.981 16.215 -50.952 1.00 27.00 65 ALA A C 1
ATOM 488 O O . ALA A 1 65 ? -19.294 17.146 -50.545 1.00 27.00 65 ALA A O 1
ATOM 489 N N . ASP A 1 66 ? -19.349 15.135 -51.442 1.00 25.92 66 ASP A N 1
ATOM 490 C CA . ASP A 1 66 ? -19.914 13.864 -51.939 1.00 25.92 66 ASP A CA 1
ATOM 491 C C . ASP A 1 66 ? -18.909 12.682 -51.966 1.00 25.92 66 ASP A C 1
ATOM 493 O O . ASP A 1 66 ? -17.726 12.867 -51.690 1.00 25.92 66 ASP A O 1
ATOM 497 N N . ALA A 1 67 ? -19.406 11.508 -52.399 1.00 24.39 67 ALA A N 1
ATOM 498 C CA . ALA A 1 67 ? -18.722 10.228 -52.702 1.00 24.39 67 ALA A CA 1
ATOM 499 C C . ALA A 1 67 ? -18.341 9.341 -51.484 1.00 24.39 67 ALA A C 1
ATOM 501 O O . ALA A 1 67 ? -17.548 9.729 -50.635 1.00 24.39 67 ALA A O 1
ATOM 502 N N . GLN A 1 68 ? -18.974 8.176 -51.245 1.00 24.81 68 GLN A N 1
ATOM 503 C CA . GLN A 1 68 ? -18.960 6.899 -52.012 1.00 24.81 68 GLN A CA 1
ATOM 504 C C . GLN A 1 68 ? -17.577 6.184 -51.969 1.00 24.81 68 GLN A C 1
ATOM 506 O O . GLN A 1 68 ? -16.558 6.839 -52.118 1.00 24.81 68 GLN A O 1
ATOM 511 N N . ALA A 1 69 ? -17.441 4.858 -51.780 1.00 24.48 69 ALA A N 1
ATOM 512 C CA . ALA A 1 69 ? -18.414 3.764 -51.923 1.00 24.48 69 ALA A CA 1
ATOM 513 C C . ALA A 1 69 ? -18.087 2.482 -51.095 1.00 24.48 69 ALA A C 1
ATOM 515 O O . ALA A 1 69 ? -16.971 2.285 -50.627 1.00 24.48 69 ALA A O 1
ATOM 516 N N . THR A 1 70 ? -19.072 1.569 -51.043 1.00 25.36 70 THR A N 1
ATOM 517 C CA . THR A 1 70 ? -18.958 0.084 -50.982 1.00 25.36 70 THR A CA 1
ATOM 518 C C . THR A 1 70 ? -18.159 -0.624 -49.870 1.00 25.36 70 THR A C 1
ATOM 520 O O . THR A 1 70 ? -16.943 -0.778 -49.941 1.00 25.36 70 THR A O 1
ATOM 523 N N . ARG A 1 71 ? -18.901 -1.302 -48.976 1.00 23.73 71 ARG A N 1
ATOM 524 C CA . ARG A 1 71 ? -18.577 -2.677 -48.535 1.00 23.73 71 ARG A CA 1
ATOM 525 C C . ARG A 1 71 ? -19.240 -3.687 -49.490 1.00 23.73 71 ARG A C 1
ATOM 527 O O . ARG A 1 71 ? -20.340 -3.389 -49.954 1.00 23.73 71 ARG A O 1
ATOM 534 N N . PRO A 1 72 ? -18.656 -4.873 -49.734 1.00 30.16 72 PRO A N 1
ATOM 535 C CA . PRO A 1 72 ? -19.372 -5.992 -50.335 1.00 30.16 72 PRO A CA 1
ATOM 536 C C . PRO A 1 72 ? -20.166 -6.786 -49.283 1.00 30.16 72 PRO A C 1
ATOM 538 O O . PRO A 1 72 ? -19.711 -6.980 -48.155 1.00 30.16 72 PRO A O 1
ATOM 541 N N . SER A 1 73 ? -21.324 -7.289 -49.705 1.00 24.52 73 SER A N 1
ATOM 542 C CA . SER A 1 73 ? -22.163 -8.260 -48.994 1.00 24.52 73 SER A CA 1
ATOM 543 C C . SER A 1 73 ? -22.390 -9.456 -49.916 1.00 24.52 73 SER A C 1
ATOM 545 O O . SER A 1 73 ? -22.635 -9.238 -51.099 1.00 24.52 73 SER A O 1
ATOM 547 N N . THR A 1 74 ? -22.319 -10.686 -49.403 1.00 26.00 74 THR A N 1
ATOM 548 C CA . THR A 1 74 ? -23.015 -11.912 -49.875 1.00 26.00 74 THR A CA 1
ATOM 549 C C . THR A 1 74 ? -22.508 -13.105 -49.044 1.00 26.00 74 THR A C 1
ATOM 551 O O . THR A 1 74 ? -21.350 -13.094 -48.636 1.00 26.00 74 THR A O 1
ATOM 554 N N . GLU A 1 75 ? -23.227 -14.205 -48.806 1.00 25.89 75 GLU A N 1
ATOM 555 C CA . GLU A 1 75 ? -24.643 -14.486 -48.467 1.00 25.89 75 GLU A CA 1
ATOM 556 C C . GLU A 1 75 ? -24.700 -16.013 -48.145 1.00 25.89 75 GLU A C 1
ATOM 558 O O . GLU A 1 75 ? -23.935 -16.766 -48.738 1.00 25.89 75 GLU A O 1
ATOM 563 N N . VAL A 1 76 ? -25.331 -16.465 -47.043 1.00 27.89 76 VAL A N 1
ATOM 564 C CA . VAL A 1 76 ? -26.646 -17.182 -46.987 1.00 27.89 76 VAL A CA 1
ATOM 565 C C . VAL A 1 76 ? -26.584 -18.606 -47.613 1.00 27.89 76 VAL A C 1
ATOM 567 O O . VAL A 1 76 ? -26.035 -18.781 -48.689 1.00 27.89 76 VAL A O 1
ATOM 570 N N . ILE A 1 77 ? -26.959 -19.717 -46.946 1.00 28.09 77 ILE A N 1
ATOM 571 C CA . ILE A 1 77 ? -28.300 -20.259 -46.567 1.00 28.09 77 ILE A CA 1
ATOM 572 C C . ILE A 1 77 ? -28.085 -21.269 -45.396 1.00 28.09 77 ILE A C 1
ATOM 574 O O . ILE A 1 77 ? -27.178 -22.087 -45.497 1.00 28.09 77 ILE A O 1
ATOM 578 N N . ALA A 1 78 ? -28.689 -21.116 -44.200 1.00 29.75 78 ALA A N 1
ATOM 579 C CA . ALA A 1 78 ? -29.987 -21.653 -43.694 1.00 29.75 78 ALA A CA 1
ATOM 580 C C . ALA A 1 78 ? -30.036 -23.201 -43.486 1.00 29.75 78 ALA A C 1
ATOM 582 O O . ALA A 1 78 ? -29.315 -23.919 -44.162 1.00 29.75 78 ALA A O 1
ATOM 583 N N . THR A 1 79 ? -30.808 -23.800 -42.560 1.00 29.56 79 THR A N 1
ATOM 584 C CA . THR A 1 79 ? -32.116 -23.436 -41.954 1.00 29.56 79 THR A CA 1
ATOM 585 C C . THR A 1 79 ? -32.315 -23.979 -40.524 1.00 29.56 79 THR A C 1
ATOM 587 O O . THR A 1 79 ? -31.862 -25.085 -40.255 1.00 29.56 79 THR A O 1
ATOM 590 N N . ASP A 1 80 ? -33.134 -23.313 -39.692 1.00 25.05 80 ASP A N 1
ATOM 591 C CA . ASP A 1 80 ? -34.092 -23.984 -38.777 1.00 25.05 80 ASP A CA 1
ATOM 592 C C . ASP A 1 80 ? -35.238 -23.012 -38.356 1.00 25.05 80 ASP A C 1
ATOM 594 O O . ASP A 1 80 ? -35.006 -21.797 -38.400 1.00 25.05 80 ASP A O 1
ATOM 598 N N . PRO A 1 81 ? -36.477 -23.461 -38.025 1.00 47.97 81 PRO A N 1
ATOM 599 C CA . PRO A 1 81 ? -37.657 -22.579 -38.001 1.00 47.97 81 PRO A CA 1
ATOM 600 C C . PRO A 1 81 ? -38.385 -22.380 -36.643 1.00 47.97 81 PRO A C 1
ATOM 602 O O . PRO A 1 81 ? -38.200 -23.113 -35.679 1.00 47.97 81 PRO A O 1
ATOM 605 N N . TYR A 1 82 ? -39.341 -21.437 -36.679 1.00 26.86 82 TYR A N 1
ATOM 606 C CA . TYR A 1 82 ? -40.442 -21.131 -35.738 1.00 26.86 82 TYR A CA 1
ATOM 607 C C . TYR A 1 82 ? -40.239 -20.125 -34.576 1.00 26.86 82 TYR A C 1
ATOM 609 O O . TYR A 1 82 ? -39.876 -20.432 -33.446 1.00 26.86 82 TYR A O 1
ATOM 617 N N . GLN A 1 83 ? -40.621 -18.889 -34.920 1.00 27.20 83 GLN A N 1
ATOM 618 C CA . GLN A 1 83 ? -41.022 -17.715 -34.123 1.00 27.20 83 GLN A CA 1
ATOM 619 C C . GLN A 1 83 ? -42.557 -17.763 -33.810 1.00 27.20 83 GLN A C 1
ATOM 621 O O . GLN A 1 83 ? -43.160 -18.783 -34.160 1.00 27.20 83 GLN A O 1
ATOM 626 N N . PRO A 1 84 ? -43.259 -16.717 -33.278 1.00 42.06 84 PRO A N 1
ATOM 627 C CA . PRO A 1 84 ? -42.873 -15.338 -32.879 1.00 42.06 84 PRO A CA 1
ATOM 628 C C . PRO A 1 84 ? -43.330 -14.994 -31.416 1.00 42.06 84 PRO A C 1
ATOM 630 O O . PRO A 1 84 ? -43.726 -15.896 -30.690 1.00 42.06 84 PRO A O 1
ATOM 633 N N . ALA A 1 85 ? -43.324 -13.772 -30.851 1.00 27.77 85 ALA A N 1
ATOM 634 C CA . ALA A 1 85 ? -43.017 -12.408 -31.315 1.00 27.77 85 ALA A CA 1
ATOM 635 C C . ALA A 1 85 ? -42.512 -11.518 -30.145 1.00 27.77 85 ALA A C 1
ATOM 637 O O . ALA A 1 85 ? -42.793 -11.797 -28.981 1.00 27.77 85 ALA A O 1
ATOM 638 N N . THR A 1 86 ? -41.847 -10.402 -30.459 1.00 37.91 86 THR A N 1
ATOM 639 C CA . THR A 1 86 ? -41.463 -9.315 -29.530 1.00 37.91 86 THR A CA 1
ATOM 640 C C . THR A 1 86 ? -42.335 -8.062 -29.722 1.00 37.91 86 THR A C 1
ATOM 642 O O . THR A 1 86 ? -43.026 -7.938 -30.731 1.00 37.91 86 THR A O 1
ATOM 645 N N . ALA A 1 87 ? -42.273 -7.096 -28.793 1.00 28.62 87 ALA A N 1
ATOM 646 C CA . ALA A 1 87 ? -42.804 -5.741 -28.997 1.00 28.62 87 ALA A CA 1
ATOM 647 C C . ALA A 1 87 ? -41.964 -4.673 -28.265 1.00 28.62 87 ALA A C 1
ATOM 649 O O . ALA A 1 87 ? -41.506 -4.899 -27.145 1.00 28.62 87 ALA A O 1
ATOM 650 N N . SER A 1 88 ? -41.785 -3.507 -28.896 1.00 30.20 88 SER A N 1
ATOM 651 C CA . SER A 1 88 ? -41.089 -2.330 -28.353 1.00 30.20 88 SER A CA 1
ATOM 652 C C . SER A 1 88 ? -42.031 -1.123 -28.204 1.00 30.20 88 SER A C 1
ATOM 654 O O . SER A 1 88 ? -43.157 -1.126 -28.693 1.00 30.20 88 SER A O 1
ATOM 656 N N . GLN A 1 89 ? -41.543 -0.057 -27.565 1.00 30.86 89 GLN A N 1
ATOM 657 C CA . GLN A 1 89 ? -42.097 1.309 -27.663 1.00 30.86 89 GLN A CA 1
ATOM 658 C C . GLN A 1 89 ? -41.747 1.891 -29.072 1.00 30.86 89 GLN A C 1
ATOM 660 O O . GLN A 1 89 ? -40.868 1.328 -29.727 1.00 30.86 89 GLN A O 1
ATOM 665 N N . ALA A 1 90 ? -42.334 2.957 -29.653 1.00 27.12 90 ALA A N 1
ATOM 666 C CA . ALA A 1 90 ? -43.158 4.079 -29.153 1.00 27.12 90 ALA A CA 1
ATOM 667 C C . ALA A 1 90 ? -44.170 4.610 -30.263 1.00 27.12 90 ALA A C 1
ATOM 669 O O . ALA A 1 90 ? -44.620 3.761 -31.027 1.00 27.12 90 ALA A O 1
ATOM 670 N N . PRO A 1 91 ? -44.659 5.889 -30.366 1.00 45.97 91 PRO A N 1
ATOM 671 C CA . PRO A 1 91 ? -46.119 6.162 -30.266 1.00 45.97 91 PRO A CA 1
ATOM 672 C C . PRO A 1 91 ? -46.771 7.178 -31.277 1.00 45.97 91 PRO A C 1
ATOM 674 O O . PRO A 1 91 ? -46.139 7.618 -32.235 1.00 45.97 91 PRO A O 1
ATOM 677 N N . SER A 1 92 ? -48.007 7.637 -30.955 1.00 27.38 92 SER A N 1
ATOM 678 C CA . SER A 1 92 ? -48.844 8.750 -31.520 1.00 27.38 92 SER A CA 1
ATOM 679 C C . SER A 1 92 ? -49.858 8.384 -32.643 1.00 27.38 92 SER A C 1
ATOM 681 O O . SER A 1 92 ? -49.580 7.478 -33.415 1.00 27.38 92 SER A O 1
ATOM 683 N N . LEU A 1 93 ? -51.066 8.984 -32.788 1.00 29.09 93 LEU A N 1
ATOM 684 C CA . LEU A 1 93 ? -51.746 10.109 -32.092 1.00 29.09 93 LEU A CA 1
ATOM 685 C C . LEU A 1 93 ? -53.314 10.018 -32.165 1.00 29.09 93 LEU A C 1
ATOM 687 O O . LEU A 1 93 ? -53.848 9.533 -33.154 1.00 29.09 93 LEU A O 1
ATOM 691 N N . ALA A 1 94 ? -54.013 10.619 -31.181 1.00 29.89 94 ALA A N 1
ATOM 692 C CA . ALA A 1 94 ? -55.382 11.210 -31.199 1.00 29.89 94 ALA A CA 1
ATOM 693 C C . ALA A 1 94 ? -56.688 10.363 -31.321 1.00 29.89 94 ALA A C 1
ATOM 695 O O . ALA A 1 94 ? -57.058 9.889 -32.390 1.00 29.89 94 ALA A O 1
ATOM 696 N N . SER A 1 95 ? -57.531 10.397 -30.270 1.00 28.95 95 SER A N 1
ATOM 697 C CA . SER A 1 95 ? -58.855 11.088 -30.248 1.00 28.95 95 SER A CA 1
ATOM 698 C C . SER A 1 95 ? -59.564 10.947 -28.876 1.00 28.95 95 SER A C 1
ATOM 700 O O . SER A 1 95 ? -59.185 10.102 -28.069 1.00 28.95 95 SER A O 1
ATOM 702 N N . LEU A 1 96 ? -60.526 11.832 -28.565 1.00 34.62 96 LEU A N 1
ATOM 703 C CA . LEU A 1 96 ? -61.246 11.884 -27.275 1.00 34.62 96 LEU A CA 1
ATOM 704 C C . LEU A 1 96 ? -62.409 10.874 -27.201 1.00 34.62 96 LEU A C 1
ATOM 706 O O . LEU A 1 96 ? -63.046 10.638 -28.223 1.00 34.62 96 LEU A O 1
ATOM 710 N N . ILE A 1 97 ? -62.753 10.421 -25.982 1.00 33.75 97 ILE A N 1
ATOM 711 C CA . ILE A 1 97 ? -64.098 10.452 -25.337 1.00 33.75 97 ILE A CA 1
ATOM 712 C C . ILE A 1 97 ? -64.099 9.544 -24.084 1.00 33.75 97 ILE A C 1
ATOM 714 O O . ILE A 1 97 ? -63.551 8.444 -24.104 1.00 33.75 97 ILE A O 1
ATOM 718 N N . GLU A 1 98 ? -64.710 10.004 -22.987 1.00 33.75 98 GLU A N 1
ATOM 719 C CA . GLU A 1 98 ? -64.903 9.218 -21.754 1.00 33.75 98 GLU A CA 1
ATOM 720 C C . GLU A 1 98 ? -65.965 8.110 -21.937 1.00 33.75 98 GLU A C 1
ATOM 722 O O . GLU A 1 98 ? -67.002 8.360 -22.560 1.00 33.75 98 GLU A O 1
ATOM 727 N N . PRO A 1 99 ? -65.776 6.898 -21.377 1.00 36.69 99 PRO A N 1
ATOM 728 C CA . PRO A 1 99 ? -66.784 5.841 -21.430 1.00 36.69 99 PRO A CA 1
ATOM 729 C C . PRO A 1 99 ? -67.881 6.041 -20.358 1.00 36.69 99 PRO A C 1
ATOM 731 O O . PRO A 1 99 ? -67.554 6.197 -19.179 1.00 36.69 99 PRO A O 1
ATOM 734 N N . PRO A 1 100 ? -69.178 5.993 -20.725 1.00 31.88 100 PRO A N 1
ATOM 735 C CA . PRO A 1 100 ? -70.294 6.171 -19.795 1.00 31.88 100 PRO A CA 1
ATOM 736 C C . PRO A 1 100 ? -70.814 4.773 -19.321 1.00 31.88 100 PRO A C 1
ATOM 738 O O . PRO A 1 100 ? -70.023 3.825 -19.315 1.00 31.88 100 PRO A O 1
ATOM 741 N N . PRO A 1 101 ? -72.037 4.571 -18.779 1.00 35.31 101 PRO A N 1
ATOM 742 C CA . PRO A 1 101 ? -72.205 3.771 -17.564 1.00 35.31 101 PRO A CA 1
ATOM 743 C C . PRO A 1 101 ? -72.566 2.305 -17.848 1.00 35.31 101 PRO A C 1
ATOM 745 O O . PRO A 1 101 ? -73.080 1.960 -18.913 1.00 35.31 101 PRO A O 1
ATOM 748 N N . LYS A 1 102 ? -72.388 1.430 -16.848 1.00 33.06 102 LYS A N 1
ATOM 749 C CA . LYS A 1 102 ? -72.990 0.086 -16.887 1.00 33.06 102 LYS A CA 1
ATOM 750 C C . LYS A 1 102 ? -74.515 0.161 -16.675 1.00 33.06 102 LYS A C 1
ATOM 752 O O . LYS A 1 102 ? -74.972 1.066 -15.976 1.00 33.06 102 LYS A O 1
ATOM 757 N N . PRO A 1 103 ? -75.307 -0.744 -17.284 1.00 33.84 103 PRO A N 1
ATOM 758 C CA . PRO A 1 103 ? -76.726 -0.486 -17.521 1.00 33.84 103 PRO A CA 1
ATOM 759 C C . PRO A 1 103 ? -77.604 -0.718 -16.291 1.00 33.84 103 PRO A C 1
ATOM 761 O O . PRO A 1 103 ? -77.397 -1.667 -15.537 1.00 33.84 103 PRO A O 1
ATOM 764 N N . VAL A 1 104 ? -78.649 0.099 -16.163 1.00 37.16 104 VAL A N 1
ATOM 765 C CA . VAL A 1 104 ? -79.805 -0.172 -15.300 1.00 37.16 104 VAL A CA 1
ATOM 766 C C . VAL A 1 104 ? -80.820 -0.988 -16.097 1.00 37.16 104 VAL A C 1
ATOM 768 O O . VAL A 1 104 ? -81.207 -0.574 -17.189 1.00 37.16 104 VAL A O 1
ATOM 771 N N . ALA A 1 105 ? -81.295 -2.102 -15.540 1.00 29.73 105 ALA A N 1
ATOM 772 C CA . ALA A 1 105 ? -82.487 -2.785 -16.031 1.00 29.73 105 ALA A CA 1
ATOM 773 C C . ALA A 1 105 ? -83.246 -3.460 -14.879 1.00 29.73 105 ALA A C 1
ATOM 775 O O . ALA A 1 105 ? -82.834 -4.503 -14.383 1.00 29.73 105 ALA A O 1
ATOM 776 N N . THR A 1 106 ? -84.383 -2.851 -14.528 1.00 29.42 106 THR A N 1
ATOM 777 C CA . THR A 1 106 ? -85.551 -3.449 -13.851 1.00 29.42 106 THR A CA 1
ATOM 778 C C . THR A 1 106 ? -85.337 -4.214 -12.546 1.00 29.42 106 THR A C 1
ATOM 780 O O . THR A 1 106 ? -84.966 -5.386 -12.525 1.00 29.42 106 THR A O 1
ATOM 783 N N . GLU A 1 107 ? -85.794 -3.575 -11.470 1.00 29.50 107 GLU A N 1
ATOM 784 C CA . GLU A 1 107 ? -86.450 -4.252 -10.355 1.00 29.50 107 GLU A CA 1
ATOM 785 C C . GLU A 1 107 ? -87.450 -5.297 -10.883 1.00 29.50 107 GLU A C 1
ATOM 787 O O . GLU A 1 107 ? -88.462 -4.952 -11.496 1.00 29.50 107 GLU A O 1
ATOM 792 N N . TYR A 1 108 ? -87.203 -6.573 -10.595 1.00 30.50 108 TYR A N 1
ATOM 793 C CA . TYR A 1 108 ? -88.304 -7.447 -10.216 1.00 30.50 108 TYR A CA 1
ATOM 794 C C . TYR A 1 108 ? -88.435 -7.340 -8.705 1.00 30.50 108 TYR A C 1
ATOM 796 O O . TYR A 1 108 ? -87.516 -7.693 -7.967 1.00 30.50 108 TYR A O 1
ATOM 804 N N . ILE A 1 109 ? -89.579 -6.829 -8.255 1.00 34.94 109 ILE A N 1
ATOM 805 C CA . ILE A 1 109 ? -89.961 -6.861 -6.847 1.00 34.94 109 ILE A CA 1
ATOM 806 C C . ILE A 1 109 ? -90.359 -8.306 -6.525 1.00 34.94 109 ILE A C 1
ATOM 808 O O . ILE A 1 109 ? -91.540 -8.648 -6.500 1.00 34.94 109 ILE A O 1
ATOM 812 N N . GLU A 1 110 ? -89.374 -9.157 -6.250 1.00 32.97 110 GLU A N 1
ATOM 813 C CA . GLU A 1 110 ? -89.578 -10.110 -5.168 1.00 32.97 110 GLU A CA 1
ATOM 814 C C . GLU A 1 110 ? -89.445 -9.317 -3.870 1.00 32.97 110 GLU A C 1
ATOM 816 O O . GLU A 1 110 ? -88.459 -8.610 -3.647 1.00 32.97 110 GLU A O 1
ATOM 821 N N . GLN A 1 111 ? -90.481 -9.377 -3.031 1.00 28.33 111 GLN A N 1
ATOM 822 C CA . GLN A 1 111 ? -90.393 -8.839 -1.680 1.00 28.33 111 GLN A CA 1
ATOM 823 C C . GLN A 1 111 ? -89.163 -9.462 -1.012 1.00 28.33 111 GLN A C 1
ATOM 825 O O . GLN A 1 111 ? -89.023 -10.686 -1.082 1.00 28.33 111 GLN A O 1
ATOM 830 N N . PRO A 1 112 ? -88.290 -8.686 -0.345 1.00 37.12 112 PRO A N 1
ATOM 831 C CA . PRO A 1 112 ? -87.228 -9.280 0.440 1.00 37.12 112 PRO A CA 1
ATOM 832 C C . PRO A 1 112 ? -87.884 -10.047 1.587 1.00 37.12 112 PRO A C 1
ATOM 834 O O . PRO A 1 112 ? -88.238 -9.463 2.613 1.00 37.12 112 PRO A O 1
ATOM 837 N N . THR A 1 113 ? -88.058 -11.362 1.418 1.00 41.12 113 THR A N 1
ATOM 838 C CA . THR A 1 113 ? -88.337 -12.252 2.542 1.00 41.12 113 THR A CA 1
ATOM 839 C C . THR A 1 113 ? -87.223 -12.002 3.548 1.00 41.12 113 THR A C 1
ATOM 841 O O . THR A 1 113 ? -86.053 -12.180 3.183 1.00 41.12 113 THR A O 1
ATOM 844 N N . PRO A 1 114 ? -87.538 -11.532 4.765 1.00 49.16 114 PRO A N 1
ATOM 845 C CA . PRO A 1 114 ? -86.515 -11.159 5.724 1.00 49.16 114 PRO A CA 1
ATOM 846 C C . PRO A 1 114 ? -85.611 -12.367 5.947 1.00 49.16 114 PRO A C 1
ATOM 848 O O . PRO A 1 114 ? -86.100 -13.471 6.192 1.00 49.16 114 PRO A O 1
ATOM 851 N N . VAL A 1 115 ? -84.297 -12.172 5.810 1.00 59.56 115 VAL A N 1
ATOM 852 C CA . VAL A 1 115 ? -83.312 -13.244 5.997 1.00 59.56 115 VAL A CA 1
ATOM 853 C C . VAL A 1 115 ? -83.251 -13.555 7.489 1.00 59.56 115 VAL A C 1
ATOM 855 O O . VAL A 1 115 ? -82.434 -13.004 8.223 1.00 59.56 115 VAL A O 1
ATOM 858 N N . LEU A 1 116 ? -84.182 -14.400 7.935 1.00 66.12 116 LEU A N 1
ATOM 859 C CA . LEU A 1 116 ? -84.280 -14.867 9.311 1.00 66.12 116 LEU A CA 1
ATOM 860 C C . LEU A 1 116 ? -82.967 -15.550 9.695 1.00 66.12 116 LEU A C 1
ATOM 862 O O . LEU A 1 116 ? -82.449 -16.384 8.944 1.00 66.12 116 LEU A O 1
ATOM 866 N N . SER A 1 117 ? -82.445 -15.230 10.879 1.00 71.38 117 SER A N 1
ATOM 867 C CA . SER A 1 117 ? -81.284 -15.940 11.412 1.00 71.38 117 SER A CA 1
ATOM 868 C C . SER A 1 117 ? -81.613 -17.423 11.644 1.00 71.38 117 SER A C 1
ATOM 870 O O . SER A 1 117 ? -82.779 -17.834 11.679 1.00 71.38 117 SER A O 1
ATOM 872 N N . ALA A 1 118 ? -80.584 -18.264 11.804 1.00 67.94 118 ALA A N 1
ATOM 873 C CA . ALA A 1 118 ? -80.790 -19.693 12.045 1.00 67.94 118 ALA A CA 1
ATOM 874 C C . ALA A 1 118 ? -81.662 -19.944 13.291 1.00 67.94 118 ALA A C 1
ATOM 876 O O . ALA A 1 118 ? -82.538 -20.808 13.254 1.00 67.94 118 ALA A O 1
ATOM 877 N N . SER A 1 119 ? -81.485 -19.139 14.348 1.00 69.31 119 SER A N 1
ATOM 878 C CA . SER A 1 119 ? -82.320 -19.185 15.552 1.00 69.31 119 SER A CA 1
ATOM 879 C C . SER A 1 119 ? -83.774 -18.803 15.245 1.00 69.31 119 SER A C 1
ATOM 881 O O . SER A 1 119 ? -84.674 -19.591 15.528 1.00 69.31 119 SER A O 1
ATOM 883 N N . GLN A 1 120 ? -84.012 -17.669 14.575 1.00 73.75 120 GLN A N 1
ATOM 884 C CA . GLN A 1 120 ? -85.351 -17.192 14.211 1.00 73.75 120 GLN A CA 1
ATOM 885 C C . GLN A 1 120 ? -86.113 -18.183 13.319 1.00 73.75 120 GLN A C 1
ATOM 887 O O . GLN A 1 120 ? -87.300 -18.425 13.541 1.00 73.75 120 GLN A O 1
ATOM 892 N N . ARG A 1 121 ? -85.453 -18.791 12.323 1.00 82.25 121 ARG A N 1
ATOM 893 C CA . ARG A 1 121 ? -86.079 -19.789 11.436 1.00 82.25 121 ARG A CA 1
ATOM 894 C C . ARG A 1 121 ? -86.560 -21.015 12.217 1.00 82.25 121 ARG A C 1
ATOM 896 O O . ARG A 1 121 ? -87.712 -21.415 12.064 1.00 82.25 121 ARG A O 1
ATOM 903 N N . LEU A 1 122 ? -85.690 -21.611 13.035 1.00 77.81 122 LEU A N 1
ATOM 904 C CA . LEU A 1 122 ? -86.017 -22.829 13.788 1.00 77.81 122 LEU A CA 1
ATOM 905 C C . LEU A 1 122 ? -87.020 -22.545 14.918 1.00 77.81 122 LEU A C 1
ATOM 907 O O . LEU A 1 122 ? -87.908 -23.353 15.175 1.00 77.81 122 LEU A O 1
ATOM 911 N N . TRP A 1 123 ? -86.938 -21.371 15.546 1.00 75.44 123 TRP A N 1
ATOM 912 C CA . TRP A 1 123 ? -87.877 -20.942 16.582 1.00 75.44 123 TRP A CA 1
ATOM 913 C C . TRP A 1 123 ? -89.291 -20.703 16.028 1.00 75.44 123 TRP A C 1
ATOM 915 O O . TRP A 1 123 ? -90.271 -21.149 16.625 1.00 75.44 123 TRP A O 1
ATOM 925 N N . ASN A 1 124 ? -89.415 -20.082 14.849 1.00 78.44 124 ASN A N 1
ATOM 926 C CA . ASN A 1 124 ? -90.709 -19.949 14.173 1.00 78.44 124 ASN A CA 1
ATOM 927 C C . ASN A 1 124 ? -91.279 -21.315 13.761 1.00 78.44 124 ASN A C 1
ATOM 929 O O . ASN A 1 124 ? -92.457 -21.565 13.997 1.00 78.44 124 ASN A O 1
ATOM 933 N N . ALA A 1 125 ? -90.448 -22.234 13.253 1.00 81.38 125 ALA A N 1
ATOM 934 C CA . ALA A 1 125 ? -90.878 -23.601 12.946 1.00 81.38 125 ALA A CA 1
ATOM 935 C C . ALA A 1 125 ? -91.385 -24.360 14.192 1.00 81.38 125 ALA A C 1
ATOM 937 O O . ALA A 1 125 ? -92.366 -25.101 14.105 1.00 81.38 125 ALA A O 1
ATOM 938 N N . ALA A 1 126 ? -90.767 -24.143 15.359 1.00 79.00 126 ALA A N 1
ATOM 939 C CA . ALA A 1 126 ? -91.231 -24.695 16.631 1.00 79.00 126 ALA A CA 1
ATOM 940 C C . ALA A 1 126 ? -92.591 -24.113 17.065 1.00 79.00 126 ALA A C 1
ATOM 942 O O . ALA A 1 126 ? -93.469 -24.871 17.481 1.00 79.00 126 ALA A O 1
ATOM 943 N N . TYR A 1 127 ? -92.795 -22.797 16.912 1.00 76.81 127 TYR A N 1
ATOM 944 C CA . TYR A 1 127 ? -94.083 -22.136 17.160 1.00 76.81 127 TYR A CA 1
ATOM 945 C C . TYR A 1 127 ? -95.183 -22.660 16.222 1.00 76.81 127 TYR A C 1
ATOM 947 O O . TYR A 1 127 ? -96.227 -23.104 16.692 1.00 76.81 127 TYR A O 1
ATOM 955 N N . ASP A 1 128 ? -94.938 -22.696 14.908 1.00 80.81 128 ASP A N 1
ATOM 956 C CA . ASP A 1 128 ? -95.906 -23.188 13.913 1.00 80.81 128 ASP A CA 1
ATOM 957 C C . ASP A 1 128 ? -96.221 -24.686 14.113 1.00 80.81 128 ASP A C 1
ATOM 959 O O . ASP A 1 128 ? -97.272 -25.187 13.700 1.00 80.81 128 ASP A O 1
ATOM 963 N N . GLY A 1 129 ? -95.289 -25.430 14.718 1.00 79.19 129 GLY A N 1
ATOM 964 C CA . GLY A 1 129 ? -95.463 -26.819 15.139 1.00 79.19 129 GLY A CA 1
ATOM 965 C C . GLY A 1 129 ? -96.238 -26.984 16.452 1.00 79.19 129 GLY A C 1
ATOM 966 O O . GLY A 1 129 ? -96.764 -28.069 16.696 1.00 79.19 129 GLY A O 1
ATOM 967 N N . LEU A 1 130 ? -96.316 -25.953 17.300 1.00 75.69 130 LEU A N 1
ATOM 968 C CA . LEU A 1 130 ? -97.208 -25.895 18.467 1.00 75.69 130 LEU A CA 1
ATOM 969 C C . LEU A 1 130 ? -98.613 -25.461 18.070 1.00 75.69 130 LEU A C 1
ATOM 971 O O . LEU A 1 130 ? -99.572 -26.086 18.499 1.00 75.69 130 LEU A O 1
ATOM 975 N N . GLU A 1 131 ? -98.744 -24.464 17.194 1.00 75.62 131 GLU A N 1
ATOM 976 C CA . GLU A 1 131 ? -100.043 -24.012 16.677 1.00 75.62 131 GLU A CA 1
ATOM 977 C C . GLU A 1 131 ? -100.816 -25.157 15.997 1.00 75.62 131 GLU A C 1
ATOM 979 O O . GLU A 1 131 ? -102.037 -25.234 16.104 1.00 75.62 131 GLU A O 1
ATOM 984 N N . ARG A 1 132 ? -100.102 -26.102 15.367 1.00 76.94 132 ARG A N 1
ATOM 985 C CA . ARG A 1 132 ? -100.684 -27.321 14.780 1.00 76.94 132 ARG A CA 1
ATOM 986 C C . ARG A 1 132 ? -100.986 -28.445 15.775 1.00 76.94 132 ARG A C 1
ATOM 988 O O . ARG A 1 132 ? -101.965 -29.157 15.570 1.00 76.94 132 ARG A O 1
ATOM 995 N N . ASN A 1 133 ? -100.156 -28.645 16.799 1.00 74.38 133 ASN A N 1
ATOM 996 C CA . ASN A 1 133 ? -100.263 -29.814 17.687 1.00 74.38 133 ASN A CA 1
ATOM 997 C C . ASN A 1 133 ? -101.057 -29.532 18.972 1.00 74.38 133 ASN A C 1
ATOM 999 O O . ASN A 1 133 ? -101.756 -30.412 19.461 1.00 74.38 133 ASN A O 1
ATOM 1003 N N . ASP A 1 134 ? -100.967 -28.307 19.485 1.00 69.88 134 ASP A N 1
ATOM 1004 C CA . ASP A 1 134 ? -101.473 -27.863 20.786 1.00 69.88 134 ASP A CA 1
ATOM 1005 C C . ASP A 1 134 ? -102.278 -26.559 20.618 1.00 69.88 134 ASP A C 1
ATOM 1007 O O . ASP A 1 134 ? -102.173 -25.614 21.404 1.00 69.88 134 ASP A O 1
ATOM 1011 N N . ALA A 1 135 ? -103.088 -26.501 19.553 1.00 74.19 135 ALA A N 1
ATOM 1012 C CA . ALA A 1 135 ? -103.816 -25.310 19.108 1.00 74.19 135 ALA A CA 1
ATOM 1013 C C . ALA A 1 135 ? -104.634 -24.626 20.221 1.00 74.19 135 ALA A C 1
ATOM 1015 O O . ALA A 1 135 ? -104.687 -23.401 20.274 1.00 74.19 135 ALA A O 1
ATOM 1016 N N . GLU A 1 136 ? -105.237 -25.394 21.137 1.00 71.25 136 GLU A N 1
ATOM 1017 C CA . GLU A 1 136 ? -106.015 -24.867 22.270 1.00 71.25 136 GLU A CA 1
ATOM 1018 C C . GLU A 1 136 ? -105.144 -24.079 23.268 1.00 71.25 136 GLU A C 1
ATOM 1020 O O . GLU A 1 136 ? -105.569 -23.044 23.790 1.00 71.25 136 GLU A O 1
ATOM 1025 N N . LEU A 1 137 ? -103.900 -24.517 23.499 1.00 76.62 137 LEU A N 1
ATOM 1026 C CA . LEU A 1 137 ? -102.945 -23.791 24.336 1.00 76.62 137 LEU A CA 1
ATOM 1027 C C . LEU A 1 137 ? -102.494 -22.498 23.649 1.00 76.62 137 LEU A C 1
ATOM 1029 O O . LEU A 1 137 ? -102.449 -21.450 24.294 1.00 76.62 137 LEU A O 1
ATOM 1033 N N . VAL A 1 138 ? -102.191 -22.561 22.349 1.00 71.56 138 VAL A N 1
ATOM 1034 C CA . VAL A 1 138 ? -101.768 -21.387 21.571 1.00 71.56 138 VAL A CA 1
ATOM 1035 C C . VAL A 1 138 ? -102.903 -20.360 21.481 1.00 71.56 138 VAL A C 1
ATOM 1037 O O . VAL A 1 138 ? -102.669 -19.187 21.755 1.00 71.56 138 VAL A O 1
ATOM 1040 N N . LEU A 1 139 ? -104.143 -20.788 21.224 1.00 72.31 139 LEU A N 1
ATOM 1041 C CA . LEU A 1 139 ? -105.335 -19.929 21.261 1.00 72.31 139 LEU A CA 1
ATOM 1042 C C . LEU A 1 139 ? -105.527 -19.281 22.638 1.00 72.31 139 LEU A C 1
ATOM 1044 O O . LEU A 1 139 ? -105.597 -18.057 22.726 1.00 72.31 139 LEU A O 1
ATOM 1048 N N . SER A 1 140 ? -105.511 -20.065 23.724 1.00 68.94 140 SER A N 1
ATOM 1049 C CA . SER A 1 140 ? -105.638 -19.525 25.088 1.00 68.94 140 SER A CA 1
ATOM 1050 C C . SER A 1 140 ? -104.508 -18.548 25.446 1.00 68.94 140 SER A C 1
ATOM 1052 O O . SER A 1 140 ? -104.723 -17.647 26.264 1.00 68.94 140 SER A O 1
ATOM 1054 N N . TYR A 1 141 ? -103.317 -18.711 24.863 1.00 70.00 141 TYR A N 1
ATOM 1055 C CA . TYR A 1 141 ? -102.188 -17.796 25.027 1.00 70.00 141 TYR A CA 1
ATOM 1056 C C . TYR A 1 141 ? -102.393 -16.496 24.241 1.00 70.00 141 TYR A C 1
ATOM 1058 O O . TYR A 1 141 ? -102.196 -15.420 24.803 1.00 70.00 141 TYR A O 1
ATOM 1066 N N . VAL A 1 142 ? -102.843 -16.574 22.984 1.00 68.88 142 VAL A N 1
ATOM 1067 C CA . VAL A 1 142 ? -103.139 -15.403 22.141 1.00 68.88 142 VAL A CA 1
ATOM 1068 C C . VAL A 1 142 ? -104.294 -14.579 22.722 1.00 68.88 142 VAL A C 1
ATOM 1070 O O . VAL A 1 142 ? -104.141 -13.371 22.874 1.00 68.88 142 VAL A O 1
ATOM 1073 N N . GLU A 1 143 ? -105.386 -15.207 23.169 1.00 68.94 143 GLU A N 1
ATOM 1074 C CA . GLU A 1 143 ? -106.495 -14.516 23.854 1.00 68.94 143 GLU A CA 1
ATOM 1075 C C . GLU A 1 143 ? -106.031 -13.803 25.136 1.00 68.94 143 GLU A C 1
ATOM 1077 O O . GLU A 1 143 ? -106.413 -12.662 25.409 1.00 68.94 143 GLU A O 1
ATOM 1082 N N . THR A 1 144 ? -105.158 -14.449 25.919 1.00 67.25 144 THR A N 1
ATOM 1083 C CA . THR A 1 144 ? -104.547 -13.836 27.110 1.00 67.25 144 THR A CA 1
ATOM 1084 C C . THR A 1 144 ? -103.693 -12.624 26.725 1.00 67.25 144 THR A C 1
ATOM 1086 O O . THR A 1 144 ? -103.718 -11.597 27.403 1.00 67.25 144 THR A O 1
ATOM 1089 N N . LEU A 1 145 ? -102.934 -12.727 25.636 1.00 65.50 145 LEU A N 1
ATOM 1090 C CA . LEU A 1 145 ? -102.028 -11.693 25.143 1.00 65.50 145 LEU A CA 1
ATOM 1091 C C . LEU A 1 145 ? -102.818 -10.474 24.615 1.00 65.50 145 LEU A C 1
ATOM 1093 O O . LEU A 1 145 ? -102.483 -9.339 24.967 1.00 65.50 145 LEU A O 1
ATOM 1097 N N . GLU A 1 146 ? -103.922 -10.695 23.893 1.00 66.62 146 GLU A N 1
ATOM 1098 C CA . GLU A 1 146 ? -104.870 -9.653 23.468 1.00 66.62 146 GLU A CA 1
ATOM 1099 C C . GLU A 1 146 ? -105.521 -8.938 24.666 1.00 66.62 146 GLU A C 1
ATOM 1101 O O . GLU A 1 146 ? -105.505 -7.705 24.725 1.00 66.62 146 GLU A O 1
ATOM 1106 N N . GLN A 1 147 ? -106.019 -9.674 25.670 1.00 65.06 147 GLN A N 1
ATOM 1107 C CA . GLN A 1 147 ? -106.613 -9.071 26.875 1.00 65.06 147 GLN A CA 1
ATOM 1108 C C . GLN A 1 147 ? -105.607 -8.254 27.701 1.00 65.06 147 GLN A C 1
ATOM 1110 O O . GLN A 1 147 ? -105.956 -7.217 28.267 1.00 65.06 147 GLN A O 1
ATOM 1115 N N . VAL A 1 148 ? -104.357 -8.712 27.810 1.00 62.94 148 VAL A N 1
ATOM 1116 C CA . VAL A 1 148 ? -103.352 -8.080 28.681 1.00 62.94 148 VAL A CA 1
ATOM 1117 C C . VAL A 1 148 ? -102.728 -6.839 28.044 1.00 62.94 148 VAL A C 1
ATOM 1119 O O . VAL A 1 148 ? -102.434 -5.882 28.766 1.00 62.94 148 VAL A O 1
ATOM 1122 N N . LEU A 1 149 ? -102.538 -6.827 26.721 1.00 61.97 149 LEU A N 1
ATOM 1123 C CA . LEU A 1 149 ? -101.959 -5.684 26.009 1.00 61.97 149 LEU A CA 1
ATOM 1124 C C . LEU A 1 149 ? -103.021 -4.681 25.520 1.00 61.97 149 LEU A C 1
ATOM 1126 O O . LEU A 1 149 ? -102.774 -3.479 25.584 1.00 61.97 149 LEU A O 1
ATOM 1130 N N . GLY A 1 150 ? -104.221 -5.128 25.133 1.00 56.88 150 GLY A N 1
ATOM 1131 C CA . GLY A 1 150 ? -105.277 -4.251 24.601 1.00 56.88 150 GLY A CA 1
ATOM 1132 C C . GLY A 1 150 ? -105.936 -3.305 25.619 1.00 56.88 150 GLY A C 1
ATOM 1133 O O . GLY A 1 150 ? -106.548 -2.315 25.236 1.00 56.88 150 GLY A O 1
ATOM 1134 N N . VAL A 1 151 ? -105.811 -3.559 26.927 1.00 53.06 151 VAL A N 1
ATOM 1135 C CA . VAL A 1 151 ? -106.566 -2.826 27.971 1.00 53.06 151 VAL A CA 1
ATOM 1136 C C . VAL A 1 151 ? -105.886 -1.523 28.447 1.00 53.06 151 VAL A C 1
ATOM 1138 O O . VAL A 1 151 ? -106.476 -0.783 29.237 1.00 53.06 151 VAL A O 1
ATOM 1141 N N . LYS A 1 152 ? -104.658 -1.194 28.003 1.00 51.75 152 LYS A N 1
ATOM 1142 C CA . LYS A 1 152 ? -103.915 -0.016 28.524 1.00 51.75 152 LYS A CA 1
ATOM 1143 C C . LYS A 1 152 ? -103.205 0.907 27.526 1.00 51.75 152 LYS A C 1
ATOM 1145 O O . LYS A 1 152 ? -102.656 1.915 27.968 1.00 51.75 152 LYS A O 1
ATOM 1150 N N . THR A 1 153 ? -103.244 0.639 26.226 1.00 48.47 153 THR A N 1
ATOM 1151 C CA . THR A 1 153 ? -102.668 1.525 25.194 1.00 48.47 153 THR A CA 1
ATOM 1152 C C . THR A 1 153 ? -103.723 1.866 24.139 1.00 48.47 153 THR A C 1
ATOM 1154 O O . THR A 1 153 ? -104.118 0.958 23.413 1.00 48.47 153 THR A O 1
ATOM 1157 N N . PRO A 1 154 ? -104.164 3.136 24.004 1.00 50.41 154 PRO A N 1
ATOM 1158 C CA . PRO A 1 154 ? -105.229 3.525 23.064 1.00 50.41 154 PRO A CA 1
ATOM 1159 C C . PRO A 1 154 ? -104.919 3.349 21.565 1.00 50.41 154 PRO A C 1
ATOM 1161 O O . PRO A 1 154 ? -105.784 3.623 20.741 1.00 50.41 154 PRO A O 1
ATOM 1164 N N . GLU A 1 155 ? -103.700 2.935 21.208 1.00 51.56 155 GLU A N 1
ATOM 1165 C CA . GLU A 1 155 ? -103.186 2.888 19.829 1.00 51.56 155 GLU A CA 1
ATOM 1166 C C . GLU A 1 155 ? -103.046 1.461 19.259 1.00 51.56 155 GLU A C 1
ATOM 1168 O O . GLU A 1 155 ? -102.515 1.292 18.165 1.00 51.56 155 GLU A O 1
ATOM 1173 N N . LEU A 1 156 ? -103.487 0.422 19.981 1.00 54.41 156 LEU A N 1
ATOM 1174 C CA . LEU A 1 156 ? -103.401 -0.977 19.535 1.00 54.41 156 LEU A CA 1
ATOM 1175 C C . LEU A 1 156 ? -104.735 -1.700 19.739 1.00 54.41 156 LEU A C 1
ATOM 1177 O O . LEU A 1 156 ? -105.182 -1.881 20.872 1.00 54.41 156 LEU A O 1
ATOM 1181 N N . SER A 1 157 ? -105.355 -2.144 18.645 1.00 55.12 157 SER A N 1
ATOM 1182 C CA . SER A 1 157 ? -106.533 -3.011 18.687 1.00 55.12 157 SER A CA 1
ATOM 1183 C C . SER A 1 157 ? -106.134 -4.483 18.863 1.00 55.12 157 SER A C 1
ATOM 1185 O O . SER A 1 157 ? -104.996 -4.872 18.595 1.00 55.12 157 SER A O 1
ATOM 1187 N N . ALA A 1 158 ? -107.080 -5.337 19.270 1.00 52.44 158 ALA A N 1
ATOM 1188 C CA . ALA A 1 158 ? -106.843 -6.784 19.370 1.00 52.44 158 ALA A CA 1
ATOM 1189 C C . ALA A 1 158 ? -106.375 -7.399 18.030 1.00 52.44 158 ALA A C 1
ATOM 1191 O O . ALA A 1 158 ? -105.499 -8.263 18.008 1.00 52.44 158 ALA A O 1
ATOM 1192 N N . ALA A 1 159 ? -106.870 -6.880 16.899 1.00 56.19 159 ALA A N 1
ATOM 1193 C CA . ALA A 1 159 ? -106.461 -7.323 15.568 1.00 56.19 159 ALA A CA 1
ATOM 1194 C C . ALA A 1 159 ? -104.977 -7.027 15.264 1.00 56.19 159 ALA A C 1
ATOM 1196 O O . ALA A 1 159 ? -104.303 -7.857 14.650 1.00 56.19 159 ALA A O 1
ATOM 1197 N N . ASP A 1 160 ? -104.442 -5.895 15.736 1.00 60.44 160 ASP A N 1
ATOM 1198 C CA . ASP A 1 160 ? -103.034 -5.513 15.530 1.00 60.44 160 ASP A CA 1
ATOM 1199 C C . ASP A 1 160 ? -102.073 -6.424 16.305 1.00 60.44 160 ASP A C 1
ATOM 1201 O O . ASP A 1 160 ? -100.961 -6.712 15.859 1.00 60.44 160 ASP A O 1
ATOM 1205 N N . VAL A 1 161 ? -102.511 -6.904 17.469 1.00 60.22 161 VAL A N 1
ATOM 1206 C CA . VAL A 1 161 ? -101.759 -7.834 18.318 1.00 60.22 161 VAL A CA 1
ATOM 1207 C C . VAL A 1 161 ? -101.663 -9.215 17.656 1.00 60.22 161 VAL A C 1
ATOM 1209 O O . VAL A 1 161 ? -100.567 -9.768 17.540 1.00 60.22 161 VAL A O 1
ATOM 1212 N N . SER A 1 162 ? -102.783 -9.730 17.137 1.00 62.66 162 SER A N 1
ATOM 1213 C CA . SER A 1 162 ? -102.828 -10.981 16.364 1.00 62.66 162 SER A CA 1
ATOM 1214 C C . SER A 1 162 ? -101.982 -10.904 15.081 1.00 62.66 162 SER A C 1
ATOM 1216 O O . SER A 1 162 ? -101.257 -11.843 14.747 1.00 62.66 162 SER A O 1
ATOM 1218 N N . ALA A 1 163 ? -102.001 -9.761 14.382 1.00 65.38 163 ALA A N 1
ATOM 1219 C CA . ALA A 1 163 ? -101.208 -9.546 13.171 1.00 65.38 163 ALA A CA 1
ATOM 1220 C C . ALA A 1 163 ? -99.688 -9.598 13.430 1.00 65.38 163 ALA A C 1
ATOM 1222 O O . ALA A 1 163 ? -98.961 -10.244 12.674 1.00 65.38 163 ALA A O 1
ATOM 1223 N N . LYS A 1 164 ? -99.202 -8.990 14.521 1.00 66.94 164 LYS A N 1
ATOM 1224 C CA . LYS A 1 164 ? -97.767 -8.997 14.875 1.00 66.94 164 LYS A CA 1
ATOM 1225 C C . LYS A 1 164 ? -97.260 -10.344 15.389 1.00 66.94 164 LYS A C 1
ATOM 1227 O O . LYS A 1 164 ? -96.087 -10.654 15.230 1.00 66.94 164 LYS A O 1
ATOM 1232 N N . LEU A 1 165 ? -98.126 -11.178 15.965 1.00 63.12 165 LEU A N 1
ATOM 1233 C CA . LEU A 1 165 ? -97.769 -12.568 16.276 1.00 63.12 165 LEU A CA 1
ATOM 1234 C C . LEU A 1 165 ? -97.647 -13.429 15.016 1.00 63.12 165 LEU A C 1
ATOM 1236 O O . LEU A 1 165 ? -96.873 -14.382 15.003 1.00 63.12 165 LEU A O 1
ATOM 1240 N N . LYS A 1 166 ? -98.362 -13.091 13.938 1.00 66.75 166 LYS A N 1
ATOM 1241 C CA . LYS A 1 166 ? -98.244 -13.803 12.659 1.00 66.75 166 LYS A CA 1
ATOM 1242 C C . LYS A 1 166 ? -96.973 -13.437 11.890 1.00 66.75 166 LYS A C 1
ATOM 1244 O O . LYS A 1 166 ? -96.450 -14.307 11.199 1.00 66.75 166 LYS A O 1
ATOM 1249 N N . ASP A 1 167 ? -96.433 -12.228 12.063 1.00 74.31 167 ASP A N 1
ATOM 1250 C CA . ASP A 1 167 ? -95.149 -11.805 11.483 1.00 74.31 167 ASP A CA 1
ATOM 1251 C C . ASP A 1 167 ? -93.947 -12.567 12.099 1.00 74.31 167 ASP A C 1
ATOM 1253 O O . ASP A 1 167 ? -93.610 -12.350 13.267 1.00 74.31 167 ASP A O 1
ATOM 1257 N N . PRO A 1 168 ? -93.238 -13.414 11.324 1.00 68.50 168 PRO A N 1
ATOM 1258 C CA . PRO A 1 168 ? -92.131 -14.227 11.828 1.00 68.50 168 PRO A CA 1
ATOM 1259 C C . PRO A 1 168 ? -90.897 -13.417 12.267 1.00 68.50 168 PRO A C 1
ATOM 1261 O O . PRO A 1 168 ? -90.022 -13.977 12.928 1.00 68.50 168 PRO A O 1
ATOM 1264 N N . THR A 1 169 ? -90.787 -12.126 11.931 1.00 67.44 169 THR A N 1
ATOM 1265 C CA . THR A 1 169 ? -89.660 -11.283 12.376 1.00 67.44 169 THR A CA 1
ATOM 1266 C C . THR A 1 169 ? -89.877 -10.648 13.746 1.00 67.44 169 THR A C 1
ATOM 1268 O O . THR A 1 169 ? -88.915 -10.488 14.499 1.00 67.44 169 THR A O 1
ATOM 1271 N N . THR A 1 170 ? -91.122 -10.317 14.106 1.00 66.94 170 THR A N 1
ATOM 1272 C CA . THR A 1 170 ? -91.445 -9.633 15.372 1.00 66.94 170 THR A CA 1
ATOM 1273 C C . THR A 1 170 ? -92.089 -10.542 16.428 1.00 66.94 170 THR A C 1
ATOM 1275 O O . THR A 1 170 ? -91.995 -10.233 17.622 1.00 66.94 170 THR A O 1
ATOM 1278 N N . ARG A 1 171 ? -92.623 -11.714 16.039 1.00 72.62 171 ARG A N 1
ATOM 1279 C CA . ARG A 1 171 ? -93.235 -12.736 16.921 1.00 72.62 171 ARG A CA 1
ATOM 1280 C C . ARG A 1 171 ? -92.429 -13.018 18.198 1.00 72.62 171 ARG A C 1
ATOM 1282 O O . ARG A 1 171 ? -92.965 -12.927 19.304 1.00 72.62 171 ARG A O 1
ATOM 1289 N N . GLN A 1 172 ? -91.132 -13.312 18.065 1.00 70.94 172 GLN A N 1
ATOM 1290 C CA . GLN A 1 172 ? -90.254 -13.652 19.198 1.00 70.94 172 GLN A CA 1
ATOM 1291 C C . GLN A 1 172 ? -90.077 -12.488 20.187 1.00 70.94 172 GLN A C 1
ATOM 1293 O O . GLN A 1 172 ? -90.022 -12.700 21.402 1.00 70.94 172 GLN A O 1
ATOM 1298 N N . MET A 1 173 ? -90.026 -11.251 19.683 1.00 67.81 173 MET A N 1
ATOM 1299 C CA . MET A 1 173 ? -89.876 -10.047 20.501 1.00 67.81 173 MET A CA 1
ATOM 1300 C C . MET A 1 173 ? -91.147 -9.768 21.315 1.00 67.81 173 MET A C 1
ATOM 1302 O O . MET A 1 173 ? -91.066 -9.534 22.521 1.00 67.81 173 MET A O 1
ATOM 1306 N N . HIS A 1 174 ? -92.325 -9.853 20.691 1.00 65.94 174 HIS A N 1
ATOM 1307 C CA . HIS A 1 174 ? -93.604 -9.608 21.370 1.00 65.94 174 HIS A CA 1
ATOM 1308 C C . HIS A 1 174 ? -93.961 -10.693 22.401 1.00 65.94 174 HIS A C 1
ATOM 1310 O O . HIS A 1 174 ? -94.442 -10.368 23.489 1.00 65.94 174 HIS A O 1
ATOM 1316 N N . MET A 1 175 ? -93.652 -11.969 22.138 1.00 67.81 175 MET A N 1
ATOM 1317 C CA . MET A 1 175 ? -93.818 -13.027 23.148 1.00 67.81 175 MET A CA 1
ATOM 1318 C C . MET A 1 175 ? -92.911 -12.829 24.372 1.00 67.81 175 MET A C 1
ATOM 1320 O O . MET A 1 175 ? -93.325 -13.089 25.506 1.00 67.81 175 MET A O 1
ATOM 1324 N N . ARG A 1 176 ? -91.683 -12.332 24.166 1.00 66.31 176 ARG A N 1
ATOM 1325 C CA . ARG A 1 176 ? -90.752 -11.998 25.254 1.00 66.31 176 ARG A CA 1
ATOM 1326 C C . ARG A 1 176 ? -91.273 -10.839 26.108 1.00 66.31 176 ARG A C 1
ATOM 1328 O O . ARG A 1 176 ? -91.256 -10.934 27.335 1.00 66.31 176 ARG A O 1
ATOM 1335 N N . GLU A 1 177 ? -91.792 -9.789 25.473 1.00 65.06 177 GLU A N 1
ATOM 1336 C CA . GLU A 1 177 ? -92.359 -8.620 26.155 1.00 65.06 177 GLU A CA 1
ATOM 1337 C C . GLU A 1 177 ? -93.541 -8.993 27.071 1.00 65.06 177 GLU A C 1
ATOM 1339 O O . GLU A 1 177 ? -93.626 -8.504 28.201 1.00 65.06 177 GLU A O 1
ATOM 1344 N N . LEU A 1 178 ? -94.427 -9.904 26.637 1.00 63.59 178 LEU A N 1
ATOM 1345 C CA . LEU A 1 178 ? -95.529 -10.382 27.482 1.00 63.59 178 LEU A CA 1
ATOM 1346 C C . LEU A 1 178 ? -95.012 -11.083 28.745 1.00 63.59 178 LEU A C 1
ATOM 1348 O O . LEU A 1 178 ? -95.504 -10.820 29.842 1.00 63.59 178 LEU A O 1
ATOM 1352 N N . VAL A 1 179 ? -94.023 -11.966 28.604 1.00 62.53 179 VAL A N 1
ATOM 1353 C CA . VAL A 1 179 ? -93.470 -12.717 29.739 1.00 62.53 179 VAL A CA 1
ATOM 1354 C C . VAL A 1 179 ? -92.767 -11.794 30.731 1.00 62.53 179 VAL A C 1
ATOM 1356 O O . VAL A 1 179 ? -92.959 -11.945 31.938 1.00 62.53 179 VAL A O 1
ATOM 1359 N N . GLN A 1 180 ? -92.054 -10.777 30.246 1.00 60.12 180 GLN A N 1
ATOM 1360 C CA . GLN A 1 180 ? -91.449 -9.748 31.092 1.00 60.12 180 GLN A CA 1
ATOM 1361 C C . GLN A 1 180 ? -92.514 -8.937 31.859 1.00 60.12 180 GLN A C 1
ATOM 1363 O O . GLN A 1 180 ? -92.413 -8.778 33.077 1.00 60.12 180 GLN A O 1
ATOM 1368 N N . LYS A 1 181 ? -93.608 -8.522 31.202 1.00 59.47 181 LYS A N 1
ATOM 1369 C CA . LYS A 1 181 ? -94.757 -7.869 31.870 1.00 59.47 181 LYS A CA 1
ATOM 1370 C C . LYS A 1 181 ? -95.467 -8.796 32.871 1.00 59.47 181 LYS A C 1
ATOM 1372 O O . LYS A 1 181 ? -95.947 -8.333 33.909 1.00 59.47 181 LYS A O 1
ATOM 1377 N N . GLY A 1 182 ? -95.500 -10.102 32.602 1.00 57.75 182 GLY A N 1
ATOM 1378 C CA . GLY A 1 182 ? -95.961 -11.130 33.539 1.00 57.75 182 GLY A CA 1
ATOM 1379 C C . GLY A 1 182 ? -95.096 -11.196 34.799 1.00 57.75 182 GLY A C 1
ATOM 1380 O O . GLY A 1 182 ? -95.622 -11.132 35.912 1.00 57.75 182 GLY A O 1
ATOM 1381 N N . GLN A 1 183 ? -93.770 -11.226 34.641 1.00 58.47 183 GLN A N 1
ATOM 1382 C CA . GLN A 1 183 ? -92.818 -11.177 35.755 1.00 58.47 183 GLN A CA 1
ATOM 1383 C C . GLN A 1 183 ? -92.951 -9.888 36.583 1.00 58.47 183 GLN A C 1
ATOM 1385 O O . GLN A 1 183 ? -92.933 -9.954 37.811 1.00 58.47 183 GLN A O 1
ATOM 1390 N N . GLU A 1 184 ? -93.161 -8.726 35.956 1.00 57.16 184 GLU A N 1
ATOM 1391 C CA . GLU A 1 184 ? -93.413 -7.459 36.665 1.00 57.16 184 GLU A CA 1
ATOM 1392 C C . GLU A 1 184 ? -94.734 -7.448 37.452 1.00 57.16 184 GLU A C 1
ATOM 1394 O O . GLU A 1 184 ? -94.816 -6.891 38.553 1.00 57.16 184 GLU A O 1
ATOM 1399 N N . LYS A 1 185 ? -95.785 -8.085 36.920 1.00 53.94 185 LYS A N 1
ATOM 1400 C CA . LYS A 1 185 ? -97.061 -8.265 37.630 1.00 53.94 185 LYS A CA 1
ATOM 1401 C C . LYS A 1 185 ? -96.884 -9.185 38.844 1.00 53.94 185 LYS A C 1
ATOM 1403 O O . LYS A 1 185 ? -97.404 -8.880 39.918 1.00 53.94 185 LYS A O 1
ATOM 1408 N N . ILE A 1 186 ? -96.115 -10.266 38.697 1.00 53.47 186 ILE A N 1
ATOM 1409 C CA . ILE A 1 186 ? -95.822 -11.213 39.782 1.00 53.47 186 ILE A CA 1
ATOM 1410 C C . ILE A 1 186 ? -94.911 -10.580 40.844 1.00 53.47 186 ILE A C 1
ATOM 1412 O O . ILE A 1 186 ? -95.187 -10.743 42.027 1.00 53.47 186 ILE A O 1
ATOM 1416 N N . SER A 1 187 ? -93.891 -9.799 40.473 1.00 47.84 187 SER A N 1
ATOM 1417 C CA . SER A 1 187 ? -92.994 -9.139 41.440 1.00 47.84 187 SER A CA 1
ATOM 1418 C C . SER A 1 187 ? -93.682 -8.028 42.247 1.00 47.84 187 SER A C 1
ATOM 1420 O O . SER A 1 187 ? -93.334 -7.788 43.406 1.00 47.84 187 SER A O 1
ATOM 1422 N N . LYS A 1 188 ? -94.723 -7.390 41.691 1.00 46.94 188 LYS A N 1
ATOM 1423 C CA . LYS A 1 188 ? -95.629 -6.517 42.457 1.00 46.94 188 LYS A CA 1
ATOM 1424 C C . LYS A 1 188 ? -96.553 -7.288 43.402 1.00 46.94 188 LYS A C 1
ATOM 1426 O O . LYS A 1 188 ? -96.823 -6.785 44.489 1.00 46.94 188 LYS A O 1
ATOM 1431 N N . ALA A 1 189 ? -97.008 -8.484 43.029 1.00 41.41 189 ALA A N 1
ATOM 1432 C CA . ALA A 1 189 ? -97.831 -9.330 43.896 1.00 41.41 189 ALA A CA 1
ATOM 1433 C C . ALA A 1 189 ? -97.014 -10.010 45.017 1.00 41.41 189 ALA A C 1
ATOM 1435 O O . ALA A 1 189 ? -97.485 -10.109 46.149 1.00 41.41 189 ALA A O 1
ATOM 1436 N N . SER A 1 190 ? -95.772 -10.423 44.744 1.00 42.88 190 SER A N 1
ATOM 1437 C CA . SER A 1 190 ? -94.919 -11.141 45.702 1.00 42.88 190 SER A CA 1
ATOM 1438 C C . SER A 1 190 ? -94.364 -10.262 46.826 1.00 42.88 190 SER A C 1
ATOM 1440 O O . SER A 1 190 ? -94.026 -10.791 47.883 1.00 42.88 190 SER A O 1
ATOM 1442 N N . ARG A 1 191 ? -94.369 -8.928 46.670 1.00 40.28 191 ARG A N 1
ATOM 1443 C CA . ARG A 1 191 ? -94.087 -7.957 47.752 1.00 40.28 191 ARG A CA 1
ATOM 1444 C C . ARG A 1 191 ? -95.063 -8.024 48.939 1.00 40.28 191 ARG A C 1
ATOM 1446 O O . ARG A 1 191 ? -94.817 -7.372 49.947 1.00 40.28 191 ARG A O 1
ATOM 1453 N N . ILE A 1 192 ? -96.151 -8.790 48.828 1.00 40.59 192 ILE A N 1
ATOM 1454 C CA . ILE A 1 192 ? -97.111 -9.055 49.914 1.00 40.59 192 ILE A CA 1
ATOM 1455 C C . ILE A 1 192 ? -96.842 -10.426 50.584 1.00 40.59 192 ILE A C 1
ATOM 1457 O O . ILE A 1 192 ? -97.403 -10.725 51.635 1.00 40.59 192 ILE A O 1
ATOM 1461 N N . THR A 1 193 ? -95.938 -11.252 50.039 1.00 40.56 193 THR A N 1
ATOM 1462 C CA . THR A 1 193 ? -95.620 -12.612 50.531 1.00 40.56 193 THR A CA 1
ATOM 1463 C C . THR A 1 193 ? -94.107 -12.893 50.601 1.00 40.56 193 THR A C 1
ATOM 1465 O O . THR A 1 193 ? -93.646 -14.007 50.344 1.00 40.56 193 THR A O 1
ATOM 1468 N N . THR A 1 194 ? -93.311 -11.884 50.954 1.00 37.22 194 THR A N 1
ATOM 1469 C CA . THR A 1 194 ? -91.837 -11.908 51.066 1.00 37.22 194 THR A CA 1
ATOM 1470 C C . THR A 1 194 ? -91.331 -12.573 52.360 1.00 37.22 194 THR A C 1
ATOM 1472 O O . THR A 1 194 ? -90.618 -11.960 53.143 1.00 37.22 194 THR A O 1
ATOM 1475 N N . GLY A 1 195 ? -91.713 -13.833 52.610 1.00 40.56 195 GLY A N 1
ATOM 1476 C CA . GLY A 1 195 ? -91.315 -14.573 53.826 1.00 40.56 195 GLY A CA 1
ATOM 1477 C C . GLY A 1 195 ? -90.675 -15.953 53.617 1.00 40.56 195 GLY A C 1
ATOM 1478 O O . GLY A 1 195 ? -90.267 -16.578 54.589 1.00 40.56 195 GLY A O 1
ATOM 1479 N N . VAL A 1 196 ? -90.623 -16.466 52.379 1.00 38.22 196 VAL A N 1
ATOM 1480 C CA . VAL A 1 196 ? -90.277 -17.886 52.102 1.00 38.22 196 VAL A CA 1
ATOM 1481 C C . VAL A 1 196 ? -89.196 -18.057 51.013 1.00 38.22 196 VAL A C 1
ATOM 1483 O O . VAL A 1 196 ? -88.678 -19.156 50.820 1.00 38.22 196 VAL A O 1
ATOM 1486 N N . GLY A 1 197 ? -88.813 -16.986 50.307 1.00 38.47 197 GLY A N 1
ATOM 1487 C CA . GLY A 1 197 ? -87.795 -17.041 49.244 1.00 38.47 197 GLY A CA 1
ATOM 1488 C C . GLY A 1 197 ? -86.354 -17.123 49.762 1.00 38.47 197 GLY A C 1
ATOM 1489 O O . GLY A 1 197 ? -85.585 -17.971 49.319 1.00 38.47 197 GLY A O 1
ATOM 1490 N N . GLU A 1 198 ? -86.013 -16.296 50.751 1.00 39.25 198 GLU A N 1
ATOM 1491 C CA . GLU A 1 198 ? -84.621 -15.976 51.123 1.00 39.25 198 GLU A CA 1
ATOM 1492 C C . GLU A 1 198 ? -83.827 -17.151 51.732 1.00 39.25 198 GLU A C 1
ATOM 1494 O O . GLU A 1 198 ? -82.599 -17.136 51.742 1.00 39.25 198 GLU A O 1
ATOM 1499 N N . VAL A 1 199 ? -84.503 -18.212 52.187 1.00 36.22 199 VAL A N 1
ATOM 1500 C CA . VAL A 1 199 ? -83.857 -19.426 52.729 1.00 36.22 199 VAL A CA 1
ATOM 1501 C C . VAL A 1 199 ? -83.452 -20.419 51.622 1.00 36.22 199 VAL A C 1
ATOM 1503 O O . VAL A 1 199 ? -82.631 -21.304 51.857 1.00 36.22 199 VAL A O 1
ATOM 1506 N N . ALA A 1 200 ? -83.989 -20.291 50.402 1.00 36.53 200 ALA A N 1
ATOM 1507 C CA . ALA A 1 200 ? -83.673 -21.203 49.298 1.00 36.53 200 ALA A CA 1
ATOM 1508 C C . ALA A 1 200 ? -82.342 -20.864 48.600 1.00 36.53 200 ALA A C 1
ATOM 1510 O O . ALA A 1 200 ? -81.553 -21.767 48.309 1.00 36.53 200 ALA A O 1
ATOM 1511 N N . ASP A 1 201 ? -82.071 -19.577 48.380 1.00 37.19 201 ASP A N 1
ATOM 1512 C CA . ASP A 1 201 ? -80.909 -19.117 47.604 1.00 37.19 201 ASP A CA 1
ATOM 1513 C C . ASP A 1 201 ? -79.584 -19.307 48.366 1.00 37.19 201 ASP A C 1
ATOM 1515 O O . ASP A 1 201 ? -78.540 -19.599 47.772 1.00 37.19 201 ASP A O 1
ATOM 1519 N N . PHE A 1 202 ? -79.635 -19.264 49.703 1.00 35.88 202 PHE A N 1
ATOM 1520 C CA . PHE A 1 202 ? -78.487 -19.546 50.571 1.00 35.88 202 PHE A CA 1
ATOM 1521 C C . PHE A 1 202 ? -77.990 -21.003 50.464 1.00 35.88 202 PHE A C 1
ATOM 1523 O O . PHE A 1 202 ? -76.805 -21.266 50.651 1.00 35.88 202 PHE A O 1
ATOM 1530 N N . ILE A 1 203 ? -78.873 -21.956 50.136 1.00 37.88 203 ILE A N 1
ATOM 1531 C CA . ILE A 1 203 ? -78.545 -23.394 50.097 1.00 37.88 203 ILE A CA 1
ATOM 1532 C C . ILE A 1 203 ? -78.073 -23.837 48.702 1.00 37.88 203 ILE A C 1
ATOM 1534 O O . ILE A 1 203 ? -77.202 -24.701 48.595 1.00 37.88 203 ILE A O 1
ATOM 1538 N N . LEU A 1 204 ? -78.587 -23.231 47.625 1.00 37.31 204 LEU A N 1
ATOM 1539 C CA . LEU A 1 204 ? -78.139 -23.526 46.254 1.00 37.31 204 LEU A CA 1
ATOM 1540 C C . LEU A 1 204 ? -76.710 -23.029 45.982 1.00 37.31 204 LEU A C 1
ATOM 1542 O O . LEU A 1 204 ? -75.921 -23.747 45.368 1.00 37.31 204 LEU A O 1
ATOM 1546 N N . SER A 1 205 ? -76.350 -21.866 46.532 1.00 39.72 205 SER A N 1
ATOM 1547 C CA . SER A 1 205 ? -75.032 -21.228 46.367 1.00 39.72 205 SER A CA 1
ATOM 1548 C C . SER A 1 205 ? -73.844 -22.067 46.877 1.00 39.72 205 SER A C 1
ATOM 1550 O O . SER A 1 205 ? -72.702 -21.818 46.499 1.00 39.72 205 SER A O 1
ATOM 1552 N N . ALA A 1 206 ? -74.089 -23.063 47.737 1.00 39.72 206 ALA A N 1
ATOM 1553 C CA . ALA A 1 206 ? -73.049 -23.907 48.331 1.00 39.72 206 ALA A CA 1
ATOM 1554 C C . ALA A 1 206 ? -72.809 -25.236 47.586 1.00 39.72 206 ALA A C 1
ATOM 1556 O O . ALA A 1 206 ? -71.858 -25.947 47.909 1.00 39.72 206 ALA A O 1
ATOM 1557 N N . LYS A 1 207 ? -73.648 -25.598 46.603 1.00 36.28 207 LYS A N 1
ATOM 1558 C CA . LYS A 1 207 ? -73.573 -26.908 45.932 1.00 36.28 207 LYS A CA 1
ATOM 1559 C C . LYS A 1 207 ? -72.507 -26.957 44.830 1.00 36.28 207 LYS A C 1
ATOM 1561 O O . LYS A 1 207 ? -71.761 -27.928 44.742 1.00 36.28 207 LYS A O 1
ATOM 1566 N N . GLU A 1 208 ? -72.392 -25.901 44.025 1.00 39.25 208 GLU A N 1
ATOM 1567 C CA . GLU A 1 208 ? -71.496 -25.876 42.855 1.00 39.25 208 GLU A CA 1
ATOM 1568 C C . GLU A 1 208 ? -70.002 -25.867 43.231 1.00 39.25 208 GLU A C 1
ATOM 1570 O O . GLU A 1 208 ? -69.182 -26.451 42.524 1.00 39.25 208 GLU A O 1
ATOM 1575 N N . MET A 1 209 ? -69.636 -25.296 44.387 1.00 36.59 209 MET A N 1
ATOM 1576 C CA . MET A 1 209 ? -68.247 -25.324 44.877 1.00 36.59 209 MET A CA 1
ATOM 1577 C C . MET A 1 209 ? -67.778 -26.707 45.362 1.00 36.59 209 MET A C 1
ATOM 1579 O O . MET A 1 209 ? -66.577 -26.899 45.543 1.00 36.59 209 MET A O 1
ATOM 1583 N N . VAL A 1 210 ? -68.681 -27.675 45.557 1.00 38.28 210 VAL A N 1
ATOM 1584 C CA . VAL A 1 210 ? -68.323 -29.036 45.999 1.00 38.28 210 VAL A CA 1
ATOM 1585 C C . VAL A 1 210 ? -68.100 -29.977 44.806 1.00 38.28 210 VAL A C 1
ATOM 1587 O O . VAL A 1 210 ? -67.158 -30.769 44.825 1.00 38.28 210 VAL A O 1
ATOM 1590 N N . ASP A 1 211 ? -68.873 -29.836 43.722 1.00 37.47 211 ASP A N 1
ATOM 1591 C CA . ASP A 1 211 ? -68.699 -30.648 42.502 1.00 37.47 211 ASP A CA 1
ATOM 1592 C C . ASP A 1 211 ? -67.380 -30.350 41.758 1.00 37.47 211 ASP A C 1
ATOM 1594 O O . ASP A 1 211 ? -66.816 -31.241 41.117 1.00 37.47 211 ASP A O 1
ATOM 1598 N N . LEU A 1 212 ? -66.841 -29.129 41.876 1.00 36.62 212 LEU A N 1
ATOM 1599 C CA . LEU A 1 212 ? -65.564 -28.753 41.252 1.00 36.62 212 LEU A CA 1
ATOM 1600 C C . LEU A 1 212 ? -64.342 -29.400 41.934 1.00 36.62 212 LEU A C 1
ATOM 1602 O O . LEU A 1 212 ? -63.311 -29.591 41.293 1.00 36.62 212 LEU A O 1
ATOM 1606 N N . VAL A 1 213 ? -64.459 -29.779 43.212 1.00 34.41 213 VAL A N 1
ATOM 1607 C CA . VAL A 1 213 ? -63.385 -30.429 43.991 1.00 34.41 213 VAL A CA 1
ATOM 1608 C C . VAL A 1 213 ? -63.441 -31.963 43.872 1.00 34.41 213 VAL A C 1
ATOM 1610 O O . VAL A 1 213 ? -62.428 -32.635 44.046 1.00 34.41 213 VAL A O 1
ATOM 1613 N N . LEU A 1 214 ? -64.596 -32.532 43.506 1.00 35.75 214 LEU A N 1
ATOM 1614 C CA . LEU A 1 214 ? -64.825 -33.985 43.446 1.00 35.75 214 LEU A CA 1
ATOM 1615 C C . LEU A 1 214 ? -64.474 -34.661 42.106 1.00 35.75 214 LEU A C 1
ATOM 1617 O O . LEU A 1 214 ? -64.611 -35.878 41.991 1.00 35.75 214 LEU A O 1
ATOM 1621 N N . ARG A 1 215 ? -64.011 -33.919 41.089 1.00 39.03 215 ARG A N 1
ATOM 1622 C CA . ARG A 1 215 ? -63.615 -34.491 39.779 1.00 39.03 215 ARG A CA 1
ATOM 1623 C C . ARG A 1 215 ? -62.108 -34.684 39.584 1.00 39.03 215 ARG A C 1
ATOM 1625 O O . ARG A 1 215 ? -61.700 -35.279 38.589 1.00 39.03 215 ARG A O 1
ATOM 1632 N N . SER A 1 216 ? -61.282 -34.255 40.536 1.00 37.56 216 SER A N 1
ATOM 1633 C CA . SER A 1 216 ? -59.855 -34.587 40.581 1.00 37.56 216 SER A CA 1
ATOM 1634 C C . SER A 1 216 ? -59.586 -35.699 41.600 1.00 37.56 216 SER A C 1
ATOM 1636 O O . SER A 1 216 ? -59.706 -35.464 42.797 1.00 37.56 216 SER A O 1
ATOM 1638 N N . VAL A 1 217 ? -59.122 -36.855 41.103 1.00 35.59 217 VAL A N 1
ATOM 1639 C CA . VAL A 1 217 ? -58.685 -38.073 41.831 1.00 35.59 217 VAL A CA 1
ATOM 1640 C C . VAL A 1 217 ? -59.795 -39.061 42.249 1.00 35.59 217 VAL A C 1
ATOM 1642 O O . VAL A 1 217 ? -60.430 -38.896 43.287 1.00 35.59 217 VAL A O 1
ATOM 1645 N N . PRO A 1 218 ? -59.952 -40.182 41.515 1.00 31.88 218 PRO A N 1
ATOM 1646 C CA . PRO A 1 218 ? -60.698 -41.347 41.976 1.00 31.88 218 PRO A CA 1
ATOM 1647 C C . PRO A 1 218 ? -59.782 -42.375 42.670 1.00 31.88 218 PRO A C 1
ATOM 1649 O O . PRO A 1 218 ? -59.160 -43.194 41.996 1.00 31.88 218 PRO A O 1
ATOM 1652 N N . GLN A 1 219 ? -59.743 -42.383 44.011 1.00 32.03 219 GLN A N 1
ATOM 1653 C CA . GLN A 1 219 ? -59.554 -43.601 44.827 1.00 32.03 219 GLN A CA 1
ATOM 1654 C C . GLN A 1 219 ? -59.819 -43.346 46.330 1.00 32.03 219 GLN A C 1
ATOM 1656 O O . GLN A 1 219 ? -59.312 -42.384 46.893 1.00 32.03 219 GLN A O 1
ATOM 1661 N N . ALA A 1 220 ? -60.563 -44.272 46.956 1.00 27.94 220 ALA A N 1
ATOM 1662 C CA . ALA A 1 220 ? -60.886 -44.406 48.392 1.00 27.94 220 ALA A CA 1
ATOM 1663 C C . ALA A 1 220 ? -61.838 -43.372 49.063 1.00 27.94 220 ALA A C 1
ATOM 1665 O O . ALA A 1 220 ? -61.473 -42.248 49.386 1.00 27.94 220 ALA A O 1
ATOM 1666 N N . ALA A 1 221 ? -63.051 -43.843 49.392 1.00 27.39 221 ALA A N 1
ATOM 1667 C CA . ALA A 1 221 ? -63.946 -43.308 50.437 1.00 27.39 221 ALA A CA 1
ATOM 1668 C C . ALA A 1 221 ? -63.636 -44.022 51.792 1.00 27.39 221 ALA A C 1
ATOM 1670 O O . ALA A 1 221 ? -62.960 -45.055 51.725 1.00 27.39 221 ALA A O 1
ATOM 1671 N N . PRO A 1 222 ? -64.095 -43.582 52.999 1.00 37.16 222 PRO A N 1
ATOM 1672 C CA . PRO A 1 222 ? -65.518 -43.356 53.328 1.00 37.16 222 PRO A CA 1
ATOM 1673 C C . PRO A 1 222 ? -65.836 -42.239 54.370 1.00 37.16 222 PRO A C 1
ATOM 1675 O O . PRO A 1 222 ? -64.948 -41.568 54.882 1.00 37.16 222 PRO A O 1
ATOM 1678 N N . ALA A 1 223 ? -67.127 -42.153 54.745 1.00 27.56 223 ALA A N 1
ATOM 1679 C CA . ALA A 1 223 ? -67.748 -41.323 55.801 1.00 27.56 223 ALA A CA 1
ATOM 1680 C C . ALA A 1 223 ? -67.968 -39.821 55.456 1.00 27.56 223 ALA A C 1
ATOM 1682 O O . ALA A 1 223 ? -67.115 -39.190 54.853 1.00 27.56 223 ALA A O 1
ATOM 1683 N N . ALA A 1 224 ? -69.097 -39.174 55.795 1.00 24.62 224 ALA A N 1
ATOM 1684 C CA . ALA A 1 224 ? -70.275 -39.626 56.552 1.00 24.62 224 ALA A CA 1
ATOM 1685 C C . ALA A 1 224 ? -71.594 -38.978 56.066 1.00 24.62 224 ALA A C 1
ATOM 1687 O O . ALA A 1 224 ? -71.652 -37.780 55.801 1.00 24.62 224 ALA A O 1
ATOM 1688 N N . LEU A 1 225 ? -72.683 -39.756 56.072 1.00 29.20 225 LEU A N 1
ATOM 1689 C CA . LEU A 1 225 ? -74.046 -39.240 56.281 1.00 29.20 225 LEU A CA 1
ATOM 1690 C C . LEU A 1 225 ? -74.154 -38.802 57.752 1.00 29.20 225 LEU A C 1
ATOM 1692 O O . LEU A 1 225 ? -73.750 -39.585 58.616 1.00 29.20 225 LEU A O 1
ATOM 1696 N N . PRO A 1 226 ? -74.688 -37.603 58.068 1.00 30.78 226 PRO A N 1
ATOM 1697 C CA . PRO A 1 226 ? -76.123 -37.545 58.381 1.00 30.78 226 PRO A CA 1
ATOM 1698 C C . PRO A 1 226 ? -76.803 -36.175 58.122 1.00 30.78 226 PRO A C 1
ATOM 1700 O O . PRO A 1 226 ? -76.592 -35.222 58.865 1.00 30.78 226 PRO A O 1
ATOM 1703 N N . TRP A 1 227 ? -77.722 -36.095 57.150 1.00 31.31 227 TRP A N 1
ATOM 1704 C CA . TRP A 1 227 ? -78.667 -34.958 57.012 1.00 31.31 227 TRP A CA 1
ATOM 1705 C C . TRP A 1 227 ? -80.117 -35.366 56.668 1.00 31.31 227 TRP A C 1
ATOM 1707 O O . TRP A 1 227 ? -80.987 -34.519 56.479 1.00 31.31 227 TRP A O 1
ATOM 1717 N N . ALA A 1 228 ? -80.421 -36.669 56.641 1.00 31.98 228 ALA A N 1
ATOM 1718 C CA . ALA A 1 228 ? -81.716 -37.191 56.185 1.00 31.98 228 ALA A CA 1
ATOM 1719 C C . ALA A 1 228 ? -82.910 -36.919 57.133 1.00 31.98 228 ALA A C 1
ATOM 1721 O O . ALA A 1 228 ? -84.058 -37.055 56.718 1.00 31.98 228 ALA A O 1
ATOM 1722 N N . GLY A 1 229 ? -82.668 -36.527 58.391 1.00 33.47 229 GLY A N 1
ATOM 1723 C CA . GLY A 1 229 ? -83.722 -36.380 59.408 1.00 33.47 229 GLY A CA 1
ATOM 1724 C C . GLY A 1 229 ? -84.605 -35.131 59.275 1.00 33.47 229 GLY A C 1
ATOM 1725 O O . GLY A 1 229 ? -85.754 -35.153 59.702 1.00 33.47 229 GLY A O 1
ATOM 1726 N N . VAL A 1 230 ? -84.106 -34.048 58.667 1.00 33.59 230 VAL A N 1
ATOM 1727 C CA . VAL A 1 230 ? -84.835 -32.762 58.589 1.00 33.59 230 VAL A CA 1
ATOM 1728 C C . VAL A 1 230 ? -85.803 -32.717 57.395 1.00 33.59 230 VAL A C 1
ATOM 1730 O O . VAL A 1 230 ? -86.788 -31.981 57.406 1.00 33.59 230 VAL A O 1
ATOM 1733 N N . CYS A 1 231 ? -85.581 -33.543 56.368 1.00 36.31 231 CYS A N 1
ATOM 1734 C CA . CYS A 1 231 ? -86.348 -33.487 55.121 1.00 36.31 231 CYS A CA 1
ATOM 1735 C C . CYS A 1 231 ? -87.751 -34.118 55.186 1.00 36.31 231 CYS A C 1
ATOM 1737 O O . CYS A 1 231 ? -88.564 -33.814 54.313 1.00 36.31 231 CYS A O 1
ATOM 1739 N N . LEU A 1 232 ? -88.068 -34.952 56.187 1.00 33.06 232 LEU A N 1
ATOM 1740 C CA . LEU A 1 232 ? -89.393 -35.591 56.291 1.00 33.06 232 LEU A CA 1
ATOM 1741 C C . LEU A 1 232 ? -90.489 -34.661 56.846 1.00 33.06 232 LEU A C 1
ATOM 1743 O O . LEU A 1 232 ? -91.657 -34.835 56.511 1.00 33.06 232 LEU A O 1
ATOM 1747 N N . GLY A 1 233 ? -90.139 -33.645 57.645 1.00 33.66 233 GLY A N 1
ATOM 1748 C CA . GLY A 1 233 ? -91.120 -32.736 58.262 1.00 33.66 233 GLY A CA 1
ATOM 1749 C C . GLY A 1 233 ? -91.713 -31.673 57.324 1.00 33.66 233 GLY A C 1
ATOM 1750 O O . GLY A 1 233 ? -92.731 -31.069 57.647 1.00 33.66 233 GLY A O 1
ATOM 1751 N N . LEU A 1 234 ? -91.099 -31.439 56.158 1.00 35.88 234 LEU A N 1
ATOM 1752 C CA . LEU A 1 234 ? -91.444 -30.340 55.238 1.00 35.88 234 LEU A CA 1
ATOM 1753 C C . LEU A 1 234 ? -92.215 -30.778 53.978 1.00 35.88 234 LEU A C 1
ATOM 1755 O O . LEU A 1 234 ? -92.497 -29.952 53.110 1.00 35.88 234 LEU A O 1
ATOM 1759 N N . GLN A 1 235 ? -92.566 -32.061 53.846 1.00 36.16 235 GLN A N 1
ATOM 1760 C CA . GLN A 1 235 ? -93.220 -32.578 52.634 1.00 36.16 235 GLN A CA 1
ATOM 1761 C C . GLN A 1 235 ? -94.757 -32.448 52.633 1.00 36.16 235 GLN A C 1
ATOM 1763 O O . GLN A 1 235 ? -95.359 -32.484 51.565 1.00 36.16 235 GLN A O 1
ATOM 1768 N N . ILE A 1 236 ? -95.402 -32.225 53.786 1.00 37.22 236 ILE A N 1
ATOM 1769 C CA . ILE A 1 236 ? -96.877 -32.288 53.916 1.00 37.22 236 ILE A CA 1
ATOM 1770 C C . ILE A 1 236 ? -97.598 -30.965 53.562 1.00 37.22 236 ILE A C 1
ATOM 1772 O O . ILE A 1 236 ? -98.796 -30.968 53.299 1.00 37.22 236 ILE A O 1
ATOM 1776 N N . LEU A 1 237 ? -96.884 -29.837 53.451 1.00 33.59 237 LEU A N 1
ATOM 1777 C CA . LEU A 1 237 ? -97.442 -28.539 53.008 1.00 33.59 237 LEU A CA 1
ATOM 1778 C C . LEU A 1 237 ? -96.974 -28.118 51.602 1.00 33.59 237 LEU A C 1
ATOM 1780 O O . LEU A 1 237 ? -97.109 -26.958 51.213 1.00 33.59 237 LEU A O 1
ATOM 1784 N N . ARG A 1 238 ? -96.380 -29.041 50.833 1.00 40.53 238 ARG A N 1
ATOM 1785 C CA . ARG A 1 238 ? -95.565 -28.669 49.671 1.00 40.53 238 ARG A CA 1
ATOM 1786 C C . ARG A 1 238 ? -96.357 -28.422 48.378 1.00 40.53 238 ARG A C 1
ATOM 1788 O O . ARG A 1 238 ? -96.005 -27.484 47.678 1.00 40.53 238 ARG A O 1
ATOM 1795 N N . ASN A 1 239 ? -97.422 -29.169 48.064 1.00 44.22 239 ASN A N 1
ATOM 1796 C CA . ASN A 1 239 ? -97.982 -29.215 46.694 1.00 44.22 239 ASN A CA 1
ATOM 1797 C C . ASN A 1 239 ? -98.387 -27.862 46.054 1.00 44.22 239 ASN A C 1
ATOM 1799 O O . ASN A 1 239 ? -97.831 -27.546 45.002 1.00 44.22 239 ASN A O 1
ATOM 1803 N N . PRO A 1 240 ? -99.267 -27.014 46.632 1.00 42.84 240 PRO A N 1
ATOM 1804 C CA . PRO A 1 240 ? -99.691 -25.780 45.950 1.00 42.84 240 PRO A CA 1
ATOM 1805 C C . PRO A 1 240 ? -98.556 -24.751 45.815 1.00 42.84 240 PRO A C 1
ATOM 1807 O O . PRO A 1 240 ? -98.411 -24.076 44.791 1.00 42.84 240 PRO A O 1
ATOM 1810 N N . ALA A 1 241 ? -97.711 -24.656 46.846 1.00 48.88 241 ALA A N 1
ATOM 1811 C CA . ALA A 1 241 ? -96.546 -23.779 46.855 1.00 48.88 241 ALA A CA 1
ATOM 1812 C C . ALA A 1 241 ? -95.423 -24.300 45.942 1.00 48.88 241 ALA A C 1
ATOM 1814 O O . ALA A 1 241 ? -94.723 -23.499 45.331 1.00 48.88 241 ALA A O 1
ATOM 1815 N N . GLN A 1 242 ? -95.267 -25.622 45.810 1.00 52.12 242 GLN A N 1
ATOM 1816 C CA . GLN A 1 242 ? -94.294 -26.253 44.922 1.00 52.12 242 GLN A CA 1
ATOM 1817 C C . GLN A 1 242 ? -94.703 -26.127 43.465 1.00 52.12 242 GLN A C 1
ATOM 1819 O O . GLN A 1 242 ? -93.874 -25.671 42.701 1.00 52.12 242 GLN A O 1
ATOM 1824 N N . ALA A 1 243 ? -95.951 -26.402 43.075 1.00 50.69 243 ALA A N 1
ATOM 1825 C CA . ALA A 1 243 ? -96.386 -26.179 41.692 1.00 50.69 243 ALA A CA 1
ATOM 1826 C C . ALA A 1 243 ? -96.163 -24.713 41.262 1.00 50.69 243 ALA A C 1
ATOM 1828 O O . ALA A 1 243 ? -95.635 -24.441 40.185 1.00 50.69 243 ALA A O 1
ATOM 1829 N N . THR A 1 244 ? -96.460 -23.759 42.153 1.00 52.25 244 THR A N 1
ATOM 1830 C CA . THR A 1 244 ? -96.207 -22.328 41.909 1.00 52.25 244 THR A CA 1
ATOM 1831 C C . THR A 1 244 ? -94.707 -21.995 41.862 1.00 52.25 244 THR A C 1
ATOM 1833 O O . THR A 1 244 ? -94.287 -21.201 41.020 1.00 52.25 244 THR A O 1
ATOM 1836 N N . LYS A 1 245 ? -93.886 -22.601 42.735 1.00 54.97 245 LYS A N 1
ATOM 1837 C CA . LYS A 1 245 ? -92.426 -22.408 42.794 1.00 54.97 245 LYS A CA 1
ATOM 1838 C C . LYS A 1 245 ? -91.691 -23.072 41.626 1.00 54.97 245 LYS A C 1
ATOM 1840 O O . LYS A 1 245 ? -90.764 -22.464 41.110 1.00 54.97 245 LYS A O 1
ATOM 1845 N N . SER A 1 246 ? -92.097 -24.266 41.207 1.00 56.34 246 SER A N 1
ATOM 1846 C CA . SER A 1 246 ? -91.566 -24.986 40.047 1.00 56.34 246 SER A CA 1
ATOM 1847 C C . SER A 1 246 ? -91.915 -24.260 38.756 1.00 56.34 246 SER A C 1
ATOM 1849 O O . SER A 1 246 ? -91.018 -24.039 37.956 1.00 56.34 246 SER A O 1
ATOM 1851 N N . ASN A 1 247 ? -93.150 -23.765 38.599 1.00 58.50 247 ASN A N 1
ATOM 1852 C CA . ASN A 1 247 ? -93.504 -22.890 37.477 1.00 58.50 247 ASN A CA 1
ATOM 1853 C C . ASN A 1 247 ? -92.650 -21.598 37.478 1.00 58.50 247 ASN A C 1
ATOM 1855 O O . ASN A 1 247 ? -92.059 -21.256 36.460 1.00 58.50 247 ASN A O 1
ATOM 1859 N N . LEU A 1 248 ? -92.481 -20.927 38.631 1.00 57.31 248 LEU A N 1
ATOM 1860 C CA . LEU A 1 248 ? -91.634 -19.724 38.754 1.00 57.31 248 LEU A CA 1
ATOM 1861 C C . LEU A 1 248 ? -90.142 -19.976 38.466 1.00 57.31 248 LEU A C 1
ATOM 1863 O O . LEU A 1 248 ? -89.496 -19.169 37.800 1.00 57.31 248 LEU A O 1
ATOM 1867 N N . ALA A 1 249 ? -89.583 -21.071 38.981 1.00 57.00 249 ALA A N 1
ATOM 1868 C CA . ALA A 1 249 ? -88.183 -21.431 38.775 1.00 57.00 249 ALA A CA 1
ATOM 1869 C C . ALA A 1 249 ? -87.940 -21.924 37.341 1.00 57.00 249 ALA A C 1
ATOM 1871 O O . ALA A 1 249 ? -86.965 -21.519 36.712 1.00 57.00 249 ALA A O 1
ATOM 1872 N N . GLY A 1 250 ? -88.852 -22.737 36.806 1.00 57.41 250 GLY A N 1
ATOM 1873 C CA . GLY A 1 250 ? -88.815 -23.239 35.439 1.00 57.41 250 GLY A CA 1
ATOM 1874 C C . GLY A 1 250 ? -88.961 -22.124 34.411 1.00 57.41 250 GLY A C 1
ATOM 1875 O O . GLY A 1 250 ? -88.146 -22.046 33.500 1.00 57.41 250 GLY A O 1
ATOM 1876 N N . ILE A 1 251 ? -89.899 -21.185 34.584 1.00 60.22 251 ILE A N 1
ATOM 1877 C CA . ILE A 1 251 ? -90.045 -20.069 33.638 1.00 60.22 251 ILE A CA 1
ATOM 1878 C C . ILE A 1 251 ? -88.819 -19.142 33.664 1.00 60.22 251 ILE A C 1
ATOM 1880 O O . ILE A 1 251 ? -88.373 -18.690 32.613 1.00 60.22 251 ILE A O 1
ATOM 1884 N N . ALA A 1 252 ? -88.206 -18.916 34.833 1.00 56.19 252 ALA A N 1
ATOM 1885 C CA . ALA A 1 252 ? -86.943 -18.184 34.933 1.00 56.19 252 ALA A CA 1
ATOM 1886 C C . ALA A 1 252 ? -85.779 -18.934 34.254 1.00 56.19 252 ALA A C 1
ATOM 1888 O O . ALA A 1 252 ? -84.990 -18.316 33.537 1.00 56.19 252 ALA A O 1
ATOM 1889 N N . HIS A 1 253 ? -85.707 -20.260 34.420 1.00 61.53 253 HIS A N 1
ATOM 1890 C CA . HIS A 1 253 ? -84.729 -21.121 33.752 1.00 61.53 253 HIS A CA 1
ATOM 1891 C C . HIS A 1 253 ? -84.865 -21.029 32.223 1.00 61.53 253 HIS A C 1
ATOM 1893 O O . HIS A 1 253 ? -83.912 -20.630 31.552 1.00 61.53 253 HIS A O 1
ATOM 1899 N N . VAL A 1 254 ? -86.077 -21.268 31.705 1.00 62.47 254 VAL A N 1
ATOM 1900 C CA . VAL A 1 254 ? -86.455 -21.181 30.283 1.00 62.47 254 VAL A CA 1
ATOM 1901 C C . VAL A 1 254 ? -86.058 -19.832 29.676 1.00 62.47 254 VAL A C 1
ATOM 1903 O O . VAL A 1 254 ? -85.362 -19.798 28.665 1.00 62.47 254 VAL A O 1
ATOM 1906 N N . ILE A 1 255 ? -86.424 -18.709 30.309 1.00 61.88 255 ILE A N 1
ATOM 1907 C CA . ILE A 1 255 ? -86.095 -17.366 29.793 1.00 61.88 255 ILE A CA 1
ATOM 1908 C C . ILE A 1 255 ? -84.582 -17.123 29.794 1.00 61.88 255 ILE A C 1
ATOM 1910 O O . ILE A 1 255 ? -84.044 -16.652 28.795 1.00 61.88 255 ILE A O 1
ATOM 1914 N N . SER A 1 256 ? -83.893 -17.437 30.898 1.00 58.53 256 SER A N 1
ATOM 1915 C CA . SER A 1 256 ? -82.459 -17.140 31.045 1.00 58.53 256 SER A CA 1
ATOM 1916 C C . SER A 1 256 ? -81.585 -17.888 30.037 1.00 58.53 256 SER A C 1
ATOM 1918 O O . SER A 1 256 ? -80.551 -17.369 29.617 1.00 58.53 256 SER A O 1
ATOM 1920 N N . ARG A 1 257 ? -82.014 -19.083 29.611 1.00 59.84 257 ARG A N 1
ATOM 1921 C CA . ARG A 1 257 ? -81.327 -19.869 28.582 1.00 59.84 257 ARG A CA 1
ATOM 1922 C C . ARG A 1 257 ? -81.794 -19.575 27.160 1.00 59.84 257 ARG A C 1
ATOM 1924 O O . ARG A 1 257 ? -81.053 -19.882 26.232 1.00 59.84 257 ARG A O 1
ATOM 1931 N N . MET A 1 258 ? -82.951 -18.939 26.964 1.00 64.81 258 MET A N 1
ATOM 1932 C CA . MET A 1 258 ? -83.500 -18.657 25.631 1.00 64.81 258 MET A CA 1
ATOM 1933 C C . MET A 1 258 ? -82.519 -17.875 24.744 1.00 64.81 258 MET A C 1
ATOM 1935 O O . MET A 1 258 ? -82.283 -18.253 23.599 1.00 64.81 258 MET A O 1
ATOM 1939 N N . ASP A 1 259 ? -81.904 -16.820 25.290 1.00 60.94 259 ASP A N 1
ATOM 1940 C CA . ASP A 1 259 ? -80.897 -16.017 24.582 1.00 60.94 259 ASP A CA 1
ATOM 1941 C C . ASP A 1 259 ? -79.602 -16.793 24.325 1.00 60.94 259 ASP A C 1
ATOM 1943 O O . ASP A 1 259 ? -79.003 -16.670 23.255 1.00 60.94 259 ASP A O 1
ATOM 1947 N N . TRP A 1 260 ? -79.199 -17.642 25.274 1.00 61.47 260 TRP A N 1
ATOM 1948 C CA . TRP A 1 260 ? -78.021 -18.494 25.130 1.00 61.47 260 TRP A CA 1
ATOM 1949 C C . TRP A 1 260 ? -78.206 -19.531 24.017 1.00 61.47 260 TRP A C 1
ATOM 1951 O O . TRP A 1 260 ? -77.324 -19.676 23.175 1.00 61.47 260 TRP A O 1
ATOM 1961 N N . TYR A 1 261 ? -79.369 -20.188 23.943 1.00 63.66 261 TYR A N 1
ATOM 1962 C CA . TYR A 1 261 ? -79.685 -21.118 22.858 1.00 63.66 261 TYR A CA 1
ATOM 1963 C C . TYR A 1 261 ? -79.846 -20.419 21.507 1.00 63.66 261 TYR A C 1
ATOM 1965 O O . TYR A 1 261 ? -79.397 -20.976 20.507 1.00 63.66 261 TYR A O 1
ATOM 1973 N N . CYS A 1 262 ? -80.387 -19.196 21.451 1.00 63.62 262 CYS A N 1
ATOM 1974 C CA . CYS A 1 262 ? -80.429 -18.423 20.204 1.00 63.62 262 CYS A CA 1
ATOM 1975 C C . CYS A 1 262 ? -79.013 -18.128 19.682 1.00 63.62 262 CYS A C 1
ATOM 1977 O O . CYS A 1 262 ? -78.711 -18.443 18.530 1.00 63.62 262 CYS A O 1
ATOM 1979 N N . ALA A 1 263 ? -78.124 -17.625 20.545 1.00 57.00 263 ALA A N 1
ATOM 1980 C CA . ALA A 1 263 ? -76.728 -17.360 20.198 1.00 57.00 263 ALA A CA 1
ATOM 1981 C C . ALA A 1 263 ? -75.951 -18.643 19.841 1.00 57.00 263 ALA A C 1
ATOM 1983 O O . ALA A 1 263 ? -75.198 -18.664 18.868 1.00 57.00 263 ALA A O 1
ATOM 1984 N N . LEU A 1 264 ? -76.161 -19.737 20.583 1.00 62.25 264 LEU A N 1
ATOM 1985 C CA . LEU A 1 264 ? -75.546 -21.035 20.300 1.00 62.25 264 LEU A CA 1
ATOM 1986 C C . LEU A 1 264 ? -76.012 -21.594 18.948 1.00 62.25 264 LEU A C 1
ATOM 1988 O O . LEU A 1 264 ? -75.190 -22.066 18.169 1.00 62.25 264 LEU A O 1
ATOM 1992 N N . THR A 1 265 ? -77.308 -21.497 18.641 1.00 67.69 265 THR A N 1
ATOM 1993 C CA . THR A 1 265 ? -77.894 -21.942 17.364 1.00 67.69 265 THR A CA 1
ATOM 1994 C C . THR A 1 265 ? -77.318 -21.154 16.190 1.00 67.69 265 THR A C 1
ATOM 1996 O O . THR A 1 265 ? -76.955 -21.737 15.170 1.00 67.69 265 THR A O 1
ATOM 1999 N N . GLU A 1 266 ? -77.173 -19.835 16.338 1.00 68.25 266 GLU A N 1
ATOM 2000 C CA . GLU A 1 266 ? -76.525 -18.982 15.336 1.00 68.25 266 GLU A CA 1
ATOM 2001 C C . GLU A 1 266 ? -75.041 -19.301 15.152 1.00 68.25 266 GLU A C 1
ATOM 2003 O O . GLU A 1 266 ? -74.540 -19.186 14.036 1.00 68.25 266 GLU A O 1
ATOM 2008 N N . HIS A 1 267 ? -74.342 -19.740 16.201 1.00 63.41 267 HIS A N 1
ATOM 2009 C CA . HIS A 1 267 ? -72.923 -20.075 16.112 1.00 63.41 267 HIS A CA 1
ATOM 2010 C C . HIS A 1 267 ? -72.660 -21.500 15.584 1.00 63.41 267 HIS A C 1
ATOM 2012 O O . HIS A 1 267 ? -71.688 -21.699 14.850 1.00 63.41 267 HIS A O 1
ATOM 2018 N N . LEU A 1 268 ? -73.513 -22.473 15.932 1.00 61.69 268 LEU A N 1
ATOM 2019 C CA . LEU A 1 268 ? -73.426 -23.875 15.497 1.00 61.69 268 LEU A CA 1
ATOM 2020 C C . LEU A 1 268 ? -73.857 -24.069 14.038 1.00 61.69 268 LEU A C 1
ATOM 2022 O O . LEU A 1 268 ? -73.207 -24.808 13.305 1.00 61.69 268 LEU A O 1
ATOM 2026 N N . LEU A 1 269 ? -74.933 -23.401 13.608 1.00 63.09 269 LEU A N 1
ATOM 2027 C CA . LEU A 1 269 ? -75.562 -23.613 12.295 1.00 63.09 269 LEU A CA 1
ATOM 2028 C C . LEU A 1 269 ? -75.216 -22.521 11.268 1.00 63.09 269 LEU A C 1
ATOM 2030 O O . LEU A 1 269 ? -75.910 -22.352 10.260 1.00 63.09 269 LEU A O 1
ATOM 2034 N N . ASN A 1 270 ? -74.152 -21.748 11.506 1.00 61.16 270 ASN A N 1
ATOM 2035 C CA . ASN A 1 270 ? -73.716 -20.720 10.568 1.00 61.16 270 ASN A CA 1
ATOM 2036 C C . ASN A 1 270 ? -73.158 -21.357 9.285 1.00 61.16 270 ASN A C 1
ATOM 2038 O O . ASN A 1 270 ? -72.046 -21.890 9.272 1.00 61.16 270 ASN A O 1
ATOM 2042 N N . LYS A 1 271 ? -73.910 -21.248 8.185 1.00 54.16 271 LYS A N 1
ATOM 2043 C CA . LYS A 1 271 ? -73.558 -21.836 6.881 1.00 54.16 271 LYS A CA 1
ATOM 2044 C C . LYS A 1 271 ? -72.222 -21.348 6.307 1.00 54.16 271 LYS A C 1
ATOM 2046 O O . LYS A 1 271 ? -71.662 -22.029 5.457 1.00 54.16 271 LYS A O 1
ATOM 2051 N N . ASN A 1 272 ? -71.681 -20.229 6.792 1.00 50.97 272 ASN A N 1
ATOM 2052 C CA . ASN A 1 272 ? -70.387 -19.704 6.346 1.00 50.97 272 ASN A CA 1
ATOM 2053 C C . ASN A 1 272 ? -69.172 -20.455 6.932 1.00 50.97 272 ASN A C 1
ATOM 2055 O O . ASN A 1 272 ? -68.055 -20.228 6.476 1.00 50.97 272 ASN A O 1
ATOM 2059 N N . ASN A 1 273 ? -69.370 -21.347 7.913 1.00 49.41 273 ASN A N 1
ATOM 2060 C CA . ASN A 1 273 ? -68.293 -22.083 8.592 1.00 49.41 273 ASN A CA 1
ATOM 2061 C C . ASN A 1 273 ? -68.114 -23.537 8.105 1.00 49.41 273 ASN A C 1
ATOM 2063 O O . ASN A 1 273 ? -67.327 -24.276 8.696 1.00 49.41 273 ASN A O 1
ATOM 2067 N N . VAL A 1 274 ? -68.839 -23.973 7.067 1.00 51.75 274 VAL A N 1
ATOM 2068 C CA . VAL A 1 274 ? -68.850 -25.375 6.612 1.00 51.75 274 VAL A CA 1
ATOM 2069 C C . VAL A 1 274 ? -68.239 -25.501 5.216 1.00 51.75 274 VAL A C 1
ATOM 2071 O O . VAL A 1 274 ? -68.892 -25.227 4.210 1.00 51.75 274 VAL A O 1
ATOM 2074 N N . SER A 1 275 ? -66.990 -25.967 5.141 1.00 48.03 275 SER A N 1
ATOM 2075 C CA . SER A 1 275 ? -66.421 -26.509 3.904 1.00 48.03 275 SER A CA 1
ATOM 2076 C C . SER A 1 275 ? -67.073 -27.865 3.601 1.00 48.03 275 SER A C 1
ATOM 2078 O O . SER A 1 275 ? -67.138 -28.757 4.445 1.00 48.03 275 SER A O 1
ATOM 2080 N N . THR A 1 276 ? -67.627 -28.005 2.399 1.00 48.66 276 THR A N 1
ATOM 2081 C CA . THR A 1 276 ? -68.556 -29.088 2.045 1.00 48.66 276 THR A CA 1
ATOM 2082 C C . THR A 1 276 ? -67.897 -30.468 1.982 1.00 48.66 276 THR A C 1
ATOM 2084 O O . THR A 1 276 ? -67.159 -30.762 1.042 1.00 48.66 276 THR A O 1
ATOM 2087 N N . GLY A 1 277 ? -68.259 -31.343 2.923 1.00 50.34 277 GLY A N 1
ATOM 2088 C CA . GLY A 1 277 ? -68.103 -32.797 2.837 1.00 50.34 277 GLY A CA 1
ATOM 2089 C C . GLY A 1 277 ? -69.433 -33.483 3.169 1.00 50.34 277 GLY A C 1
ATOM 2090 O O . GLY A 1 277 ? -70.073 -33.125 4.157 1.00 50.34 277 GLY A O 1
ATOM 2091 N N . ASN A 1 278 ? -69.861 -34.444 2.342 1.00 53.84 278 ASN A N 1
ATOM 2092 C CA . ASN A 1 278 ? -71.234 -34.977 2.364 1.00 53.84 278 ASN A CA 1
ATOM 2093 C C . ASN A 1 278 ? -71.656 -35.612 3.705 1.00 53.84 278 ASN A C 1
ATOM 2095 O O . ASN A 1 278 ? -72.833 -35.554 4.055 1.00 53.84 278 ASN A O 1
ATOM 2099 N N . ASP A 1 279 ? -70.716 -36.165 4.478 1.00 54.72 279 ASP A N 1
ATOM 2100 C CA . ASP A 1 279 ? -71.019 -36.882 5.726 1.00 54.72 279 ASP A CA 1
ATOM 2101 C C . ASP A 1 279 ? -71.507 -35.962 6.864 1.00 54.72 279 ASP A C 1
ATOM 2103 O O . ASP A 1 279 ? -72.245 -36.398 7.748 1.00 54.72 279 ASP A O 1
ATOM 2107 N N . PHE A 1 280 ? -71.164 -34.668 6.837 1.00 56.31 280 PHE A N 1
ATOM 2108 C CA . PHE A 1 280 ? -71.564 -33.716 7.885 1.00 56.31 280 PHE A CA 1
ATOM 2109 C C . PHE A 1 280 ? -73.008 -33.222 7.750 1.00 56.31 280 PHE A C 1
ATOM 2111 O O . PHE A 1 280 ? -73.602 -32.769 8.731 1.00 56.31 280 PHE A O 1
ATOM 2118 N N . GLN A 1 281 ? -73.601 -33.313 6.558 1.00 59.88 281 GLN A N 1
ATOM 2119 C CA . GLN A 1 281 ? -74.916 -32.729 6.300 1.00 59.88 281 GLN A CA 1
ATOM 2120 C C . GLN A 1 281 ? -76.043 -33.489 7.025 1.00 59.88 281 GLN A C 1
ATOM 2122 O O . GLN A 1 281 ? -77.000 -32.868 7.481 1.00 59.88 281 GLN A O 1
ATOM 2127 N N . ALA A 1 282 ? -75.903 -34.807 7.211 1.00 60.66 282 ALA A N 1
ATOM 2128 C CA . ALA A 1 282 ? -76.861 -35.626 7.960 1.00 60.66 282 ALA A CA 1
ATOM 2129 C C . ALA A 1 282 ? -76.894 -35.284 9.463 1.00 60.66 282 ALA A C 1
ATOM 2131 O O . ALA A 1 282 ? -77.973 -35.118 10.030 1.00 60.66 282 ALA A O 1
ATOM 2132 N N . VAL A 1 283 ? -75.722 -35.117 10.089 1.00 62.28 283 VAL A N 1
ATOM 2133 C CA . VAL A 1 283 ? -75.604 -34.731 11.510 1.00 62.28 283 VAL A CA 1
ATOM 2134 C C . VAL A 1 283 ? -76.156 -33.321 11.735 1.00 62.28 283 VAL A C 1
ATOM 2136 O O . VAL A 1 283 ? -76.846 -33.070 12.719 1.00 62.28 283 VAL A O 1
ATOM 2139 N N . LEU A 1 284 ? -75.914 -32.405 10.792 1.00 66.06 284 LEU A N 1
ATOM 2140 C CA . LEU A 1 284 ? -76.401 -31.030 10.877 1.00 66.06 284 LEU A CA 1
ATOM 2141 C C . LEU A 1 284 ? -77.936 -30.956 10.751 1.00 66.06 284 LEU A C 1
ATOM 2143 O O . LEU A 1 284 ? -78.560 -30.211 11.500 1.00 66.06 284 LEU A O 1
ATOM 2147 N N . TYR A 1 285 ? -78.562 -31.780 9.897 1.00 68.50 285 TYR A N 1
ATOM 2148 C CA . TYR A 1 285 ? -80.028 -31.905 9.855 1.00 68.50 285 TYR A CA 1
ATOM 2149 C C . TYR A 1 285 ? -80.620 -32.479 11.152 1.00 68.50 285 TYR A C 1
ATOM 2151 O O . TYR A 1 285 ? -81.621 -31.952 11.633 1.00 68.50 285 TYR A O 1
ATOM 2159 N N . GLN A 1 286 ? -79.999 -33.506 11.745 1.00 69.25 286 GLN A N 1
ATOM 2160 C CA . GLN A 1 286 ? -80.432 -34.046 13.043 1.00 69.25 286 GLN A CA 1
ATOM 2161 C C . GLN A 1 286 ? -80.329 -32.994 14.156 1.00 69.25 286 GLN A C 1
ATOM 2163 O O . GLN A 1 286 ? -81.244 -32.862 14.968 1.00 69.25 286 GLN A O 1
ATOM 2168 N N . LEU A 1 287 ? -79.258 -32.196 14.168 1.00 69.19 287 LEU A N 1
ATOM 2169 C CA . LEU A 1 287 ? -79.089 -31.115 15.138 1.00 69.19 287 LEU A CA 1
ATOM 2170 C C . LEU A 1 287 ? -80.123 -29.990 14.938 1.00 69.19 287 LEU A C 1
ATOM 2172 O O . LEU A 1 287 ? -80.658 -29.489 15.926 1.00 69.19 287 LEU A O 1
ATOM 2176 N N . GLU A 1 288 ? -80.462 -29.622 13.693 1.00 75.56 288 GLU A N 1
ATOM 2177 C CA . GLU A 1 288 ? -81.567 -28.684 13.416 1.00 75.56 288 GLU A CA 1
ATOM 2178 C C . GLU A 1 288 ? -82.909 -29.202 13.954 1.00 75.56 288 GLU A C 1
ATOM 2180 O O . GLU A 1 288 ? -83.643 -28.444 14.588 1.00 75.56 288 GLU A O 1
ATOM 2185 N N . GLU A 1 289 ? -83.218 -30.486 13.747 1.00 78.44 289 GLU A N 1
ATOM 2186 C CA . GLU A 1 289 ? -84.451 -31.118 14.229 1.00 78.44 289 GLU A CA 1
ATOM 2187 C C . GLU A 1 289 ? -84.531 -31.116 15.766 1.00 78.44 289 GLU A C 1
ATOM 2189 O O . GLU A 1 289 ? -85.525 -30.650 16.330 1.00 78.44 289 GLU A O 1
ATOM 2194 N N . ARG A 1 290 ? -83.454 -31.513 16.462 1.00 76.12 290 ARG A N 1
ATOM 2195 C CA . ARG A 1 290 ? -83.393 -31.472 17.937 1.00 76.12 290 ARG A CA 1
ATOM 2196 C C . ARG A 1 290 ? -83.499 -30.054 18.501 1.00 76.12 290 ARG A C 1
ATOM 2198 O O . ARG A 1 290 ? -84.158 -29.854 19.519 1.00 76.12 290 ARG A O 1
ATOM 2205 N N . VAL A 1 291 ? -82.909 -29.050 17.847 1.00 72.81 291 VAL A N 1
ATOM 2206 C CA . VAL A 1 291 ? -83.048 -27.641 18.266 1.00 72.81 291 VAL A CA 1
ATOM 2207 C C . VAL A 1 291 ? -84.490 -27.144 18.102 1.00 72.81 291 VAL A C 1
ATOM 2209 O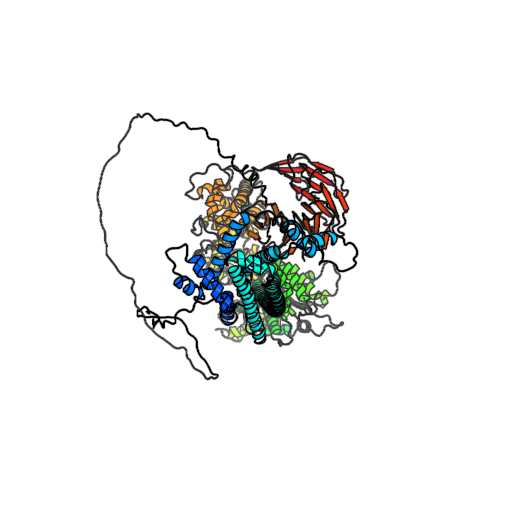 O . VAL A 1 291 ? -84.976 -26.408 18.963 1.00 72.81 291 VAL A O 1
ATOM 2212 N N . VAL A 1 292 ? -85.211 -27.577 17.060 1.00 78.94 292 VAL A N 1
ATOM 2213 C CA . VAL A 1 292 ? -86.653 -27.295 16.919 1.00 78.94 292 VAL A CA 1
ATOM 2214 C C . VAL A 1 292 ? -87.454 -27.969 18.033 1.00 78.94 292 VAL A C 1
ATOM 2216 O O . VAL A 1 292 ? -88.312 -27.313 18.621 1.00 78.94 292 VAL A O 1
ATOM 2219 N N . GLU A 1 293 ? -87.163 -29.226 18.384 1.00 78.94 293 GLU A N 1
ATOM 2220 C CA . GLU A 1 293 ? -87.797 -29.906 19.526 1.00 78.94 293 GLU A CA 1
ATOM 2221 C C . GLU A 1 293 ? -87.537 -29.179 20.857 1.00 78.94 293 GLU A C 1
ATOM 2223 O O . GLU A 1 293 ? -88.476 -28.972 21.631 1.00 78.94 293 GLU A O 1
ATOM 2228 N N . LEU A 1 294 ? -86.305 -28.712 21.104 1.00 77.38 294 LEU A N 1
ATOM 2229 C CA . LEU A 1 294 ? -85.972 -27.924 22.295 1.00 77.38 294 LEU A CA 1
ATOM 2230 C C . LEU A 1 294 ? -86.756 -26.607 22.334 1.00 77.38 294 LEU A C 1
ATOM 2232 O O . LEU A 1 294 ? -87.406 -26.308 23.336 1.00 77.38 294 LEU A O 1
ATOM 2236 N N . TYR A 1 295 ? -86.747 -25.827 21.247 1.00 74.88 295 TYR A N 1
ATOM 2237 C CA . TYR A 1 295 ? -87.541 -24.597 21.176 1.00 74.88 295 TYR A CA 1
ATOM 2238 C C . TYR A 1 295 ? -89.036 -24.868 21.338 1.00 74.88 295 TYR A C 1
ATOM 2240 O O . TYR A 1 295 ? -89.727 -24.056 21.950 1.00 74.88 295 TYR A O 1
ATOM 2248 N N . LYS A 1 296 ? -89.531 -26.019 20.871 1.00 77.75 296 LYS A N 1
ATOM 2249 C CA . LYS A 1 296 ? -90.921 -26.432 21.063 1.00 77.75 296 LYS A CA 1
ATOM 2250 C C . LYS A 1 296 ? -91.232 -26.684 22.538 1.00 77.75 296 LYS A C 1
ATOM 2252 O O . LYS A 1 296 ? -92.215 -26.150 23.041 1.00 77.75 296 LYS A O 1
ATOM 2257 N N . ALA A 1 297 ? -90.381 -27.424 23.249 1.00 76.19 297 ALA A N 1
ATOM 2258 C CA . ALA A 1 297 ? -90.543 -27.674 24.682 1.00 76.19 297 ALA A CA 1
ATOM 2259 C C . ALA A 1 297 ? -90.459 -26.373 25.510 1.00 76.19 297 ALA A C 1
ATOM 2261 O O . ALA A 1 297 ? -91.315 -26.120 26.360 1.00 76.19 297 ALA A O 1
ATOM 2262 N N . LEU A 1 298 ? -89.490 -25.501 25.204 1.00 72.81 298 LEU A N 1
ATOM 2263 C CA . LEU A 1 298 ? -89.332 -24.186 25.839 1.00 72.81 298 LEU A CA 1
ATOM 2264 C C . LEU A 1 298 ? -90.567 -23.291 25.615 1.00 72.81 298 LEU A C 1
ATOM 2266 O O . LEU A 1 298 ? -91.077 -22.692 26.564 1.00 72.81 298 LEU A O 1
ATOM 2270 N N . LEU A 1 299 ? -91.085 -23.227 24.382 1.00 74.06 299 LEU A N 1
ATOM 2271 C CA . LEU A 1 299 ? -92.272 -22.434 24.042 1.00 74.06 299 LEU A CA 1
ATOM 2272 C C . LEU A 1 299 ? -93.553 -22.992 24.660 1.00 74.06 299 LEU A C 1
ATOM 2274 O O . LEU A 1 299 ? -94.361 -22.216 25.167 1.00 74.06 299 LEU A O 1
ATOM 2278 N N . PHE A 1 300 ? -93.728 -24.315 24.670 1.00 74.25 300 PHE A N 1
ATOM 2279 C CA . PHE A 1 300 ? -94.851 -24.974 25.335 1.00 74.25 300 PHE A CA 1
ATOM 2280 C C . PHE A 1 300 ? -94.885 -24.616 26.824 1.00 74.25 300 PHE A C 1
ATOM 2282 O O . PHE A 1 300 ? -95.902 -24.123 27.317 1.00 74.25 300 PHE A O 1
ATOM 2289 N N . TYR A 1 301 ? -93.746 -24.756 27.516 1.00 70.19 301 TYR A N 1
ATOM 2290 C CA . TYR A 1 301 ? -93.604 -24.362 28.919 1.00 70.19 301 TYR A CA 1
ATOM 2291 C C . TYR A 1 301 ? -93.951 -22.881 29.122 1.00 70.19 301 TYR A C 1
ATOM 2293 O O . TYR A 1 301 ? -94.734 -22.532 30.006 1.00 70.19 301 TYR A O 1
ATOM 2301 N N . GLN A 1 302 ? -93.415 -22.003 28.266 1.00 69.38 302 GLN A N 1
ATOM 2302 C CA . GLN A 1 302 ? -93.631 -20.557 28.322 1.00 69.38 302 GLN A CA 1
ATOM 2303 C C . GLN A 1 302 ? -95.108 -20.172 28.137 1.00 69.38 302 GLN A C 1
ATOM 2305 O O . GLN A 1 302 ? -95.645 -19.388 28.924 1.00 69.38 302 GLN A O 1
ATOM 2310 N N . MET A 1 303 ? -95.789 -20.740 27.138 1.00 71.75 303 MET A N 1
ATOM 2311 C CA . MET A 1 303 ? -97.205 -20.473 26.870 1.00 71.75 303 MET A CA 1
ATOM 2312 C C . MET A 1 303 ? -98.107 -21.013 27.980 1.00 71.75 303 MET A C 1
ATOM 2314 O O . MET A 1 303 ? -98.967 -20.284 28.483 1.00 71.75 303 MET A O 1
ATOM 2318 N N . LYS A 1 304 ? -97.882 -22.264 28.408 1.00 70.62 304 LYS A N 1
ATOM 2319 C CA . LYS A 1 304 ? -98.620 -22.924 29.496 1.00 70.62 304 LYS A CA 1
ATOM 2320 C C . LYS A 1 304 ? -98.489 -22.129 30.792 1.00 70.62 304 LYS A C 1
ATOM 2322 O O . LYS A 1 304 ? -99.494 -21.855 31.453 1.00 70.62 304 LYS A O 1
ATOM 2327 N N . SER A 1 305 ? -97.270 -21.690 31.113 1.00 65.19 305 SER A N 1
ATOM 2328 C CA . SER A 1 305 ? -96.950 -20.861 32.279 1.00 65.19 305 SER A CA 1
ATOM 2329 C C . SER A 1 305 ? -97.760 -19.559 32.290 1.00 65.19 305 SER A C 1
ATOM 2331 O O . SER A 1 305 ? -98.483 -19.284 33.251 1.00 65.19 305 SER A O 1
ATOM 2333 N N . VAL A 1 306 ? -97.737 -18.796 31.191 1.00 64.81 306 VAL A N 1
ATOM 2334 C CA . VAL A 1 306 ? -98.480 -17.529 31.074 1.00 64.81 306 VAL A CA 1
ATOM 2335 C C . VAL A 1 306 ? -99.995 -17.731 31.132 1.00 64.81 306 VAL A C 1
ATOM 2337 O O . VAL A 1 306 ? -100.664 -17.015 31.878 1.00 64.81 306 VAL A O 1
ATOM 2340 N N . CYS A 1 307 ? -100.544 -18.720 30.419 1.00 65.56 307 CYS A N 1
ATOM 2341 C CA . CYS A 1 307 ? -101.979 -19.028 30.475 1.00 65.56 307 CYS A CA 1
ATOM 2342 C C . CYS A 1 307 ? -102.432 -19.361 31.903 1.00 65.56 307 CYS A C 1
ATOM 2344 O O . CYS A 1 307 ? -103.515 -18.960 32.326 1.00 65.56 307 CYS A O 1
ATOM 2346 N N . SER A 1 308 ? -101.592 -20.064 32.668 1.00 62.31 308 SER A N 1
ATOM 2347 C CA . SER A 1 308 ? -101.850 -20.376 34.075 1.00 62.31 308 SER A CA 1
ATOM 2348 C C . SER A 1 308 ? -101.890 -19.112 34.949 1.00 62.31 308 SER A C 1
ATOM 2350 O O . SER A 1 308 ? -102.832 -18.931 35.721 1.00 62.31 308 SER A O 1
ATOM 2352 N N . TYR A 1 309 ? -100.939 -18.182 34.781 1.00 62.25 309 TYR A N 1
ATOM 2353 C CA . TYR A 1 309 ? -100.849 -16.960 35.600 1.00 62.25 309 TYR A CA 1
ATOM 2354 C C . TYR A 1 309 ? -101.984 -15.943 35.409 1.00 62.25 309 TYR A C 1
ATOM 2356 O O . TYR A 1 309 ? -102.217 -15.122 36.301 1.00 62.25 309 TYR A O 1
ATOM 2364 N N . TYR A 1 310 ? -102.662 -15.946 34.259 1.00 58.12 310 TYR A N 1
ATOM 2365 C CA . TYR A 1 310 ? -103.709 -14.965 33.945 1.00 58.12 310 TYR A CA 1
ATOM 2366 C C . TYR A 1 310 ? -105.143 -15.516 34.040 1.00 58.12 310 TYR A C 1
ATOM 2368 O O . TYR A 1 310 ? -106.091 -14.734 33.972 1.00 58.12 310 TYR A O 1
ATOM 2376 N N . ARG A 1 311 ? -105.324 -16.821 34.294 1.00 60.09 311 ARG A N 1
ATOM 2377 C CA . ARG A 1 311 ? -106.633 -17.418 34.622 1.00 60.09 311 ARG A CA 1
ATOM 2378 C C . ARG A 1 311 ? -107.095 -17.036 36.041 1.00 60.09 311 ARG A C 1
ATOM 2380 O O . ARG A 1 311 ? -106.292 -16.749 36.928 1.00 60.09 311 ARG A O 1
ATOM 2387 N N . ASN A 1 312 ? -108.414 -17.032 36.263 1.00 52.78 312 ASN A N 1
ATOM 2388 C CA . ASN A 1 312 ? -109.041 -16.597 37.522 1.00 52.78 312 ASN A CA 1
ATOM 2389 C C . ASN A 1 312 ? -108.471 -17.320 38.763 1.00 52.78 312 ASN A C 1
ATOM 2391 O O . ASN A 1 312 ? -108.476 -18.550 38.829 1.00 52.78 312 ASN A O 1
ATOM 2395 N N . GLN A 1 313 ? -108.058 -16.552 39.782 1.00 51.41 313 GLN A N 1
ATOM 2396 C CA . GLN A 1 313 ? -107.275 -17.036 40.937 1.00 51.41 313 GLN A CA 1
ATOM 2397 C C . GLN A 1 313 ? -107.882 -18.245 41.679 1.00 51.41 313 GLN A C 1
ATOM 2399 O O . GLN A 1 313 ? -107.139 -19.115 42.129 1.00 51.41 313 GLN A O 1
ATOM 2404 N N . GLY A 1 314 ? -109.214 -18.345 41.775 1.00 41.56 314 GLY A N 1
ATOM 2405 C CA . GLY A 1 314 ? -109.881 -19.481 42.429 1.00 41.56 314 GLY A CA 1
ATOM 2406 C C . GLY A 1 314 ? -109.713 -20.824 41.699 1.00 41.56 314 GLY A C 1
ATOM 2407 O O . GLY A 1 314 ? -109.644 -21.869 42.343 1.00 41.56 314 GLY A O 1
ATOM 2408 N N . LEU A 1 315 ? -109.591 -20.809 40.366 1.00 48.81 315 LEU A N 1
ATOM 2409 C CA . LEU A 1 315 ? -109.383 -22.018 39.557 1.00 48.81 315 LEU A CA 1
ATOM 2410 C C . LEU A 1 315 ? -107.924 -22.489 39.588 1.00 48.81 315 LEU A C 1
ATOM 2412 O O . LEU A 1 315 ? -107.678 -23.694 39.610 1.00 48.81 315 LEU A O 1
ATOM 2416 N N . VAL A 1 316 ? -106.967 -21.558 39.658 1.00 51.34 316 VAL A N 1
ATOM 2417 C CA . VAL A 1 316 ? -105.532 -21.868 39.794 1.00 51.34 316 VAL A CA 1
ATOM 2418 C C . VAL A 1 316 ? -105.264 -22.635 41.097 1.00 51.34 316 VAL A C 1
ATOM 2420 O O . VAL A 1 316 ? -104.561 -23.645 41.087 1.00 51.34 316 VAL A O 1
ATOM 2423 N N . PHE A 1 317 ? -105.894 -22.218 42.201 1.00 40.66 317 PHE A N 1
ATOM 2424 C CA . PHE A 1 317 ? -105.782 -22.886 43.503 1.00 40.66 317 PHE A CA 1
ATOM 2425 C C . PHE A 1 317 ? -106.321 -24.329 43.483 1.00 40.66 317 PHE A C 1
ATOM 2427 O O . PHE A 1 317 ? -105.649 -25.246 43.951 1.00 40.66 317 PHE A O 1
ATOM 2434 N N . LEU A 1 318 ? -107.500 -24.554 42.888 1.00 39.78 318 LEU A N 1
ATOM 2435 C CA . LEU A 1 318 ? -108.111 -25.888 42.792 1.00 39.78 318 LEU A CA 1
ATOM 2436 C C . LEU A 1 318 ? -107.349 -26.830 41.846 1.00 39.78 318 LEU A C 1
ATOM 2438 O O . LEU A 1 318 ? -107.168 -28.004 42.169 1.00 39.78 318 LEU A O 1
ATOM 2442 N N . ARG A 1 319 ? -106.852 -26.332 40.705 1.00 51.31 319 ARG A N 1
ATOM 2443 C CA . ARG A 1 319 ? -106.095 -27.146 39.734 1.00 51.31 319 ARG A CA 1
ATOM 2444 C C . ARG A 1 319 ? -104.718 -27.550 40.276 1.00 51.31 319 ARG A C 1
ATOM 2446 O O . ARG A 1 319 ? -104.311 -28.698 40.107 1.00 51.31 319 ARG A O 1
ATOM 2453 N N . GLY A 1 320 ? -104.061 -26.654 41.021 1.00 46.56 320 GLY A N 1
ATOM 2454 C CA . GLY A 1 320 ? -102.825 -26.940 41.761 1.00 46.56 320 GLY A CA 1
ATOM 2455 C C . GLY A 1 320 ? -102.995 -27.915 42.936 1.00 46.56 320 GLY A C 1
ATOM 2456 O O . GLY A 1 320 ? -102.017 -28.512 43.376 1.00 46.56 320 GLY A O 1
ATOM 2457 N N . MET A 1 321 ? -104.224 -28.132 43.421 1.00 40.72 321 MET A N 1
ATOM 2458 C CA . MET A 1 321 ? -104.522 -29.145 44.443 1.00 40.72 321 MET A CA 1
ATOM 2459 C C . MET A 1 321 ? -104.670 -30.564 43.863 1.00 40.72 321 MET A C 1
ATOM 2461 O O . MET A 1 321 ? -104.506 -31.537 44.594 1.00 40.72 321 MET A O 1
ATOM 2465 N N . LEU A 1 322 ? -104.956 -30.679 42.560 1.00 43.47 322 LEU A N 1
ATOM 2466 C CA . LEU A 1 322 ? -105.149 -31.944 41.832 1.00 43.47 322 LEU A CA 1
ATOM 2467 C C . LEU A 1 322 ? -103.931 -32.365 40.984 1.00 43.47 322 LEU A C 1
ATOM 2469 O O . LEU A 1 322 ? -103.986 -33.393 40.318 1.00 43.47 322 LEU A O 1
ATOM 2473 N N . ASN A 1 323 ? -102.845 -31.583 41.010 1.00 49.94 323 ASN A N 1
ATOM 2474 C CA . ASN A 1 323 ? -101.587 -31.828 40.288 1.00 49.94 323 ASN A CA 1
ATOM 2475 C C . ASN A 1 323 ? -101.757 -32.105 38.775 1.00 49.94 323 ASN A C 1
ATOM 2477 O O . ASN A 1 323 ? -101.092 -32.969 38.212 1.00 49.94 323 ASN A O 1
ATOM 2481 N N . LEU A 1 324 ? -102.671 -31.372 38.126 1.00 51.31 324 LEU A N 1
ATOM 2482 C CA . LEU A 1 324 ? -103.059 -31.573 36.718 1.00 51.31 324 LEU A CA 1
ATOM 2483 C C . LEU A 1 324 ? -102.117 -30.921 35.686 1.00 51.31 324 LEU A C 1
ATOM 2485 O O . LEU A 1 324 ? -102.301 -31.127 34.490 1.00 51.31 324 LEU A O 1
ATOM 2489 N N . ASP A 1 325 ? -101.137 -30.129 36.125 1.00 59.91 325 ASP A N 1
ATOM 2490 C CA . ASP A 1 325 ? -100.123 -29.504 35.269 1.00 59.91 325 ASP A CA 1
ATOM 2491 C C . ASP A 1 325 ? -98.727 -29.906 35.785 1.00 59.91 325 ASP A C 1
ATOM 2493 O O . ASP A 1 325 ? -98.274 -29.399 36.813 1.00 59.91 325 ASP A O 1
ATOM 2497 N N . ASP A 1 326 ? -98.064 -30.842 35.097 1.00 66.12 326 ASP A N 1
ATOM 2498 C CA . ASP A 1 326 ? -96.767 -31.413 35.500 1.00 66.12 326 ASP A CA 1
ATOM 2499 C C . ASP A 1 326 ? -95.576 -30.507 35.132 1.00 66.12 326 ASP A C 1
ATOM 2501 O O . ASP A 1 326 ? -94.832 -30.755 34.186 1.00 66.12 326 ASP A O 1
ATOM 2505 N N . TRP A 1 327 ? -95.395 -29.425 35.891 1.00 68.75 327 TRP A N 1
ATOM 2506 C CA . TRP A 1 327 ? -94.302 -28.466 35.680 1.00 68.75 327 TRP A CA 1
ATOM 2507 C C . TRP A 1 327 ? -92.905 -29.055 35.893 1.00 68.75 327 TRP A C 1
ATOM 2509 O O . TRP A 1 327 ? -91.955 -28.577 35.274 1.00 68.75 327 TRP A O 1
ATOM 2519 N N . ASP A 1 328 ? -92.764 -30.045 36.779 1.00 63.41 328 ASP A N 1
ATOM 2520 C CA . ASP A 1 328 ? -91.477 -30.698 37.033 1.00 63.41 328 ASP A CA 1
ATOM 2521 C C . ASP A 1 328 ? -91.145 -31.664 35.871 1.00 63.41 328 ASP A C 1
ATOM 2523 O O . ASP A 1 328 ? -89.995 -31.715 35.436 1.00 63.41 328 ASP A O 1
ATOM 2527 N N . GLY A 1 329 ? -92.142 -32.358 35.303 1.00 67.56 329 GLY A N 1
ATOM 2528 C CA . GLY A 1 329 ? -92.009 -33.185 34.098 1.00 67.56 329 GLY A CA 1
ATOM 2529 C C . GLY A 1 329 ? -91.773 -32.389 32.809 1.00 67.56 329 GLY A C 1
ATOM 2530 O O . GLY A 1 329 ? -90.856 -32.719 32.059 1.00 67.56 329 GLY A O 1
ATOM 2531 N N . ASP A 1 330 ? -92.521 -31.304 32.575 1.00 70.38 330 ASP A N 1
ATOM 2532 C CA . ASP A 1 330 ? -92.326 -30.434 31.403 1.00 70.38 330 ASP A CA 1
ATOM 2533 C C . ASP A 1 330 ? -90.936 -29.764 31.426 1.00 70.38 330 ASP A C 1
ATOM 2535 O O . ASP A 1 330 ? -90.269 -29.659 30.395 1.00 70.38 330 ASP A O 1
ATOM 2539 N N . LEU A 1 331 ? -90.460 -29.335 32.606 1.00 68.69 331 LEU A N 1
ATOM 2540 C CA . LEU A 1 331 ? -89.108 -28.784 32.761 1.00 68.69 331 LEU A CA 1
ATOM 2541 C C . LEU A 1 331 ? -88.041 -29.874 32.603 1.00 68.69 331 LEU A C 1
ATOM 2543 O O . LEU A 1 331 ? -86.983 -29.618 32.029 1.00 68.69 331 LEU A O 1
ATOM 2547 N N . LYS A 1 332 ? -88.318 -31.098 33.068 1.00 74.31 332 LYS A N 1
ATOM 2548 C CA . LYS A 1 332 ? -87.416 -32.230 32.863 1.00 74.31 332 LYS A CA 1
ATOM 2549 C C . LYS A 1 332 ? -87.272 -32.575 31.379 1.00 74.31 332 LYS A C 1
ATOM 2551 O O . LYS A 1 332 ? -86.150 -32.797 30.935 1.00 74.31 332 LYS A O 1
ATOM 2556 N N . LEU A 1 333 ? -88.363 -32.552 30.608 1.00 76.62 333 LEU A N 1
ATOM 2557 C CA . LEU A 1 333 ? -88.333 -32.749 29.155 1.00 76.62 333 LEU A CA 1
ATOM 2558 C C . LEU A 1 333 ? -87.411 -31.728 28.472 1.00 76.62 333 LEU A C 1
ATOM 2560 O O . LEU A 1 333 ? -86.590 -32.116 27.644 1.00 76.62 333 LEU A O 1
ATOM 2564 N N . VAL A 1 334 ? -87.486 -30.450 28.869 1.00 65.81 334 VAL A N 1
ATOM 2565 C CA . VAL A 1 334 ? -86.528 -29.424 28.426 1.00 65.81 334 VAL A CA 1
ATOM 2566 C C . VAL A 1 334 ? -85.096 -29.855 28.763 1.00 65.81 334 VAL A C 1
ATOM 2568 O O . VAL A 1 334 ? -84.274 -29.954 27.856 1.00 65.81 334 VAL A O 1
ATOM 2571 N N . THR A 1 335 ? -84.788 -30.190 30.022 1.00 66.44 335 THR A N 1
ATOM 2572 C CA . THR A 1 335 ? -83.410 -30.541 30.422 1.00 66.44 335 THR A CA 1
ATOM 2573 C C . THR A 1 335 ? -82.874 -31.838 29.804 1.00 66.44 335 THR A C 1
ATOM 2575 O O . THR A 1 335 ? -81.673 -31.939 29.562 1.00 66.44 335 THR A O 1
ATOM 2578 N N . ASP A 1 336 ? -83.734 -32.819 29.518 1.00 75.50 336 ASP A N 1
ATOM 2579 C CA . ASP A 1 336 ? -83.348 -34.083 28.879 1.00 75.50 336 ASP A CA 1
ATOM 2580 C C . ASP A 1 336 ? -83.014 -33.852 27.385 1.00 75.50 336 ASP A C 1
ATOM 2582 O O . ASP A 1 336 ? -82.027 -34.391 26.870 1.00 75.50 336 ASP A O 1
ATOM 2586 N N . ILE A 1 337 ? -83.761 -32.978 26.692 1.00 72.56 337 ILE A N 1
ATOM 2587 C CA . ILE A 1 337 ? -83.423 -32.526 25.329 1.00 72.56 337 ILE A CA 1
ATOM 2588 C C . ILE A 1 337 ? -82.143 -31.667 25.341 1.00 72.56 337 ILE A C 1
ATOM 2590 O O . ILE A 1 337 ? -81.263 -31.874 24.503 1.00 72.56 337 ILE A O 1
ATOM 2594 N N . GLU A 1 338 ? -81.975 -30.756 26.310 1.00 67.31 338 GLU A N 1
ATOM 2595 C CA . GLU A 1 338 ? -80.745 -29.962 26.465 1.00 67.31 338 GLU A CA 1
ATOM 2596 C C . GLU A 1 338 ? -79.502 -30.846 26.658 1.00 67.31 338 GLU A C 1
ATOM 2598 O O . GLU A 1 338 ? -78.476 -30.603 26.021 1.00 67.31 338 GLU A O 1
ATOM 2603 N N . ALA A 1 339 ? -79.583 -31.883 27.499 1.00 70.94 339 ALA A N 1
ATOM 2604 C CA . ALA A 1 339 ? -78.488 -32.828 27.727 1.00 70.94 339 ALA A CA 1
ATOM 2605 C C . ALA A 1 339 ? -78.139 -33.636 26.463 1.00 70.94 339 ALA A C 1
ATOM 2607 O O . ALA A 1 339 ? -76.969 -33.936 26.218 1.00 70.94 339 ALA A O 1
ATOM 2608 N N . THR A 1 340 ? -79.143 -33.953 25.641 1.00 73.50 340 THR A N 1
ATOM 2609 C CA . THR A 1 340 ? -78.961 -34.647 24.358 1.00 73.50 340 THR A CA 1
ATOM 2610 C C . THR A 1 340 ? -78.221 -33.741 23.366 1.00 73.50 340 THR A C 1
ATOM 2612 O O . THR A 1 340 ? -77.157 -34.111 22.878 1.00 73.50 340 THR A O 1
ATOM 2615 N N . ILE A 1 341 ? -78.686 -32.498 23.184 1.00 68.31 341 ILE A N 1
ATOM 2616 C CA . ILE A 1 341 ? -78.036 -31.498 22.316 1.00 68.31 341 ILE A CA 1
ATOM 2617 C C . ILE A 1 341 ? -76.611 -31.173 22.788 1.00 68.31 341 ILE A C 1
ATOM 2619 O O . ILE A 1 341 ? -75.730 -30.967 21.958 1.00 68.31 341 ILE A O 1
ATOM 2623 N N . GLN A 1 342 ? -76.344 -31.148 24.099 1.00 65.06 342 GLN A N 1
ATOM 2624 C CA . GLN A 1 342 ? -74.985 -30.946 24.619 1.00 65.06 342 GLN A CA 1
ATOM 2625 C C . GLN A 1 342 ? -74.035 -32.097 24.263 1.00 65.06 342 GLN A C 1
ATOM 2627 O O . GLN A 1 342 ? -72.884 -31.830 23.916 1.00 65.06 342 GLN A O 1
ATOM 2632 N N . ASN A 1 343 ? -74.497 -33.350 24.309 1.00 69.31 343 ASN A N 1
ATOM 2633 C CA . ASN A 1 343 ? -73.693 -34.503 23.894 1.00 69.31 343 ASN A CA 1
ATOM 2634 C C . ASN A 1 343 ? -73.457 -34.507 22.375 1.00 69.31 343 ASN A C 1
ATOM 2636 O O . ASN A 1 343 ? -72.312 -34.644 21.944 1.00 69.31 343 ASN A O 1
ATOM 2640 N N . ASP A 1 344 ? -74.502 -34.272 21.577 1.00 65.12 344 ASP A N 1
ATOM 2641 C CA . ASP A 1 344 ? -74.408 -34.230 20.112 1.00 65.12 344 ASP A CA 1
ATOM 2642 C C . ASP A 1 344 ? -73.496 -33.078 19.645 1.00 65.12 344 ASP A C 1
ATOM 2644 O O . ASP A 1 344 ? -72.633 -33.262 18.782 1.00 65.12 344 ASP A O 1
ATOM 2648 N N . ALA A 1 345 ? -73.600 -31.901 20.274 1.00 58.59 345 ALA A N 1
ATOM 2649 C CA . ALA A 1 345 ? -72.709 -30.770 20.018 1.00 58.59 345 ALA A CA 1
ATOM 2650 C C . ALA A 1 345 ? -71.261 -31.059 20.452 1.00 58.59 345 ALA A C 1
ATOM 2652 O O . ALA A 1 345 ? -70.329 -30.701 19.733 1.00 58.59 345 ALA A O 1
ATOM 2653 N N . ALA A 1 346 ? -71.040 -31.729 21.589 1.00 60.91 346 ALA A N 1
ATOM 2654 C CA . ALA A 1 346 ? -69.699 -32.130 22.017 1.00 60.91 346 ALA A CA 1
ATOM 2655 C C . ALA A 1 346 ? -69.059 -33.130 21.038 1.00 60.91 346 ALA A C 1
ATOM 2657 O O . ALA A 1 346 ? -67.882 -32.985 20.701 1.00 60.91 346 ALA A O 1
ATOM 2658 N N . GLN A 1 347 ? -69.833 -34.090 20.523 1.00 63.75 347 GLN A N 1
ATOM 2659 C CA . GLN A 1 347 ? -69.383 -35.041 19.506 1.00 63.75 347 GLN A CA 1
ATOM 2660 C C . GLN A 1 347 ? -69.078 -34.343 18.168 1.00 63.75 347 GLN A C 1
ATOM 2662 O O . GLN A 1 347 ? -68.032 -34.598 17.565 1.00 63.75 347 GLN A O 1
ATOM 2667 N N . TYR A 1 348 ? -69.930 -33.402 17.744 1.00 61.06 348 TYR A N 1
ATOM 2668 C CA . TYR A 1 348 ? -69.694 -32.543 16.578 1.00 61.06 348 TYR A CA 1
ATOM 2669 C C . TYR A 1 348 ? -68.391 -31.739 16.714 1.00 61.06 348 TYR A C 1
ATOM 2671 O O . TYR A 1 348 ? -67.536 -31.795 15.828 1.00 61.06 348 TYR A O 1
ATOM 2679 N N . PHE A 1 349 ? -68.177 -31.060 17.847 1.00 56.44 349 PHE A N 1
ATOM 2680 C CA . PHE A 1 349 ? -66.936 -30.324 18.101 1.00 56.44 349 PHE A CA 1
ATOM 2681 C C . PHE A 1 349 ? -65.708 -31.242 18.164 1.00 56.44 349 PHE A C 1
ATOM 2683 O O . PHE A 1 349 ? -64.633 -30.844 17.710 1.00 56.44 349 PHE A O 1
ATOM 2690 N N . GLN A 1 350 ? -65.833 -32.470 18.676 1.00 59.06 350 GLN A N 1
ATOM 2691 C CA . GLN A 1 350 ? -64.719 -33.418 18.748 1.00 59.06 350 GLN A CA 1
ATOM 2692 C C . GLN A 1 350 ? -64.242 -33.858 17.351 1.00 59.06 350 GLN A C 1
ATOM 2694 O O . GLN A 1 350 ? -63.037 -33.827 17.084 1.00 59.06 350 GLN A O 1
ATOM 2699 N N . GLU A 1 351 ? -65.155 -34.193 16.433 1.00 57.19 351 GLU A N 1
ATOM 2700 C CA . GLU A 1 351 ? -64.793 -34.531 15.045 1.00 57.19 351 GLU A CA 1
ATOM 2701 C C . GLU A 1 351 ? -64.410 -33.295 14.208 1.00 57.19 351 GLU A C 1
ATOM 2703 O O . GLU A 1 351 ? -63.474 -33.368 13.404 1.00 57.19 351 GLU A O 1
ATOM 2708 N N . GLN A 1 352 ? -65.024 -32.127 14.445 1.00 54.19 352 GLN A N 1
ATOM 2709 C CA . GLN A 1 352 ? -64.594 -30.867 13.824 1.00 54.19 352 GLN A CA 1
ATOM 2710 C C . GLN A 1 352 ? -63.153 -30.516 14.228 1.00 54.19 352 GLN A C 1
ATOM 2712 O O . GLN A 1 352 ? -62.334 -30.203 13.366 1.00 54.19 352 GLN A O 1
ATOM 2717 N N . THR A 1 353 ? -62.804 -30.638 15.514 1.00 52.06 353 THR A N 1
ATOM 2718 C CA . THR A 1 353 ? -61.445 -30.363 16.014 1.00 52.06 353 THR A CA 1
ATOM 2719 C C . THR A 1 353 ? -60.431 -31.351 15.441 1.00 52.06 353 THR A C 1
ATOM 2721 O O . THR A 1 353 ? -59.329 -30.957 15.073 1.00 52.06 353 THR A O 1
ATOM 2724 N N . LYS A 1 354 ? -60.795 -32.630 15.312 1.00 56.03 354 LYS A N 1
ATOM 2725 C CA . LYS A 1 354 ? -59.941 -33.681 14.741 1.00 56.03 354 LYS A CA 1
ATOM 2726 C C . LYS A 1 354 ? -59.697 -33.486 13.240 1.00 56.03 354 LYS A C 1
ATOM 2728 O O . LYS A 1 354 ? -58.569 -33.663 12.782 1.00 56.03 354 LYS A O 1
ATOM 2733 N N . THR A 1 355 ? -60.714 -33.048 12.499 1.00 55.84 355 THR A N 1
ATOM 2734 C CA . THR A 1 355 ? -60.605 -32.726 11.066 1.00 55.84 355 THR A CA 1
ATOM 2735 C C . THR A 1 355 ? -59.805 -31.442 10.848 1.00 55.84 355 THR A C 1
ATOM 2737 O O . THR A 1 355 ? -58.851 -31.445 10.074 1.00 55.84 355 THR A O 1
ATOM 2740 N N . ALA A 1 356 ? -60.104 -30.379 11.603 1.00 51.31 356 ALA A N 1
ATOM 2741 C CA . ALA A 1 356 ? -59.365 -29.120 11.558 1.00 51.31 356 ALA A CA 1
ATOM 2742 C C . ALA A 1 356 ? -57.894 -29.305 11.958 1.00 51.31 356 ALA A C 1
ATOM 2744 O O . ALA A 1 356 ? -57.015 -28.790 11.278 1.00 51.31 356 ALA A O 1
ATOM 2745 N N . LEU A 1 357 ? -57.593 -30.087 13.002 1.00 49.16 357 LEU A N 1
ATOM 2746 C CA . LEU A 1 357 ? -56.216 -30.416 13.383 1.00 49.16 357 LEU A CA 1
ATOM 2747 C C . LEU A 1 357 ? -55.526 -31.278 12.314 1.00 49.16 357 LEU A C 1
ATOM 2749 O O . LEU A 1 357 ? -54.347 -31.074 12.043 1.00 49.16 357 LEU A O 1
ATOM 2753 N N . GLY A 1 358 ? -56.245 -32.200 11.667 1.00 52.91 358 GLY A N 1
ATOM 2754 C CA . GLY A 1 358 ? -55.737 -32.989 10.541 1.00 52.91 358 GLY A CA 1
ATOM 2755 C C . GLY A 1 358 ? -55.380 -32.134 9.321 1.00 52.91 358 GLY A C 1
ATOM 2756 O O . GLY A 1 358 ? -54.312 -32.320 8.732 1.00 52.91 358 GLY A O 1
ATOM 2757 N N . GLU A 1 359 ? -56.224 -31.161 8.971 1.00 55.81 359 GLU A N 1
ATOM 2758 C CA . GLU A 1 359 ? -55.931 -30.182 7.922 1.00 55.81 359 GLU A CA 1
ATOM 2759 C C . GLU A 1 359 ? -54.806 -29.232 8.326 1.00 55.81 359 GLU A C 1
ATOM 2761 O O . GLU A 1 359 ? -53.898 -29.028 7.532 1.00 55.81 359 GLU A O 1
ATOM 2766 N N . LEU A 1 360 ? -54.788 -28.719 9.559 1.00 51.09 360 LEU A N 1
ATOM 2767 C CA . LEU A 1 360 ? -53.745 -27.813 10.050 1.00 51.09 360 LEU A CA 1
ATOM 2768 C C . LEU A 1 360 ? -52.388 -28.529 10.145 1.00 51.09 360 LEU A C 1
ATOM 2770 O O . LEU A 1 360 ? -51.374 -27.940 9.794 1.00 51.09 360 LEU A O 1
ATOM 2774 N N . VAL A 1 361 ? -52.350 -29.822 10.488 1.00 53.84 361 VAL A N 1
ATOM 2775 C CA . VAL A 1 361 ? -51.140 -30.660 10.397 1.00 53.84 361 VAL A CA 1
ATOM 2776 C C . VAL A 1 361 ? -50.744 -30.918 8.940 1.00 53.84 361 VAL A C 1
ATOM 2778 O O . VAL A 1 361 ? -49.559 -30.837 8.626 1.00 53.84 361 VAL A O 1
ATOM 2781 N N . LYS A 1 362 ? -51.685 -31.161 8.016 1.00 57.56 362 LYS A N 1
ATOM 2782 C CA . LYS A 1 362 ? -51.382 -31.232 6.570 1.00 57.56 362 LYS A CA 1
ATOM 2783 C C . LYS A 1 362 ? -50.834 -29.908 6.034 1.00 57.56 362 LYS A C 1
ATOM 2785 O O . LYS A 1 362 ? -49.866 -29.922 5.281 1.00 57.56 362 LYS A O 1
ATOM 2790 N N . HIS A 1 363 ? -51.414 -28.780 6.436 1.00 53.69 363 HIS A N 1
ATOM 2791 C CA . HIS A 1 363 ? -50.999 -27.443 6.027 1.00 53.69 363 HIS A CA 1
ATOM 2792 C C . HIS A 1 363 ? -49.655 -27.072 6.650 1.00 53.69 363 HIS A C 1
ATOM 2794 O O . HIS A 1 363 ? -48.804 -26.542 5.951 1.00 53.69 363 HIS A O 1
ATOM 2800 N N . ALA A 1 364 ? -49.416 -27.416 7.918 1.00 50.72 364 ALA A N 1
ATOM 2801 C CA . ALA A 1 364 ? -48.130 -27.247 8.584 1.00 50.72 364 ALA A CA 1
ATOM 2802 C C . ALA A 1 364 ? -47.047 -28.118 7.938 1.00 50.72 364 ALA A C 1
ATOM 2804 O O . ALA A 1 364 ? -45.965 -27.615 7.688 1.00 50.72 364 ALA A O 1
ATOM 2805 N N . LYS A 1 365 ? -47.344 -29.370 7.571 1.00 53.28 365 LYS A N 1
ATOM 2806 C CA . LYS A 1 365 ? -46.405 -30.281 6.891 1.00 53.28 365 LYS A CA 1
ATOM 2807 C C . LYS A 1 365 ? -46.164 -29.903 5.420 1.00 53.28 365 LYS A C 1
ATOM 2809 O O . LYS A 1 365 ? -45.060 -30.053 4.902 1.00 53.28 365 LYS A O 1
ATOM 2814 N N . GLY A 1 366 ? -47.177 -29.348 4.753 1.00 54.44 366 GLY A N 1
ATOM 2815 C CA . GLY A 1 366 ? -47.067 -28.717 3.434 1.00 54.44 366 GLY A CA 1
ATOM 2816 C C . GLY A 1 366 ? -46.297 -27.391 3.476 1.00 54.44 366 GLY A C 1
ATOM 2817 O O . GLY A 1 366 ? -45.576 -27.049 2.546 1.00 54.44 366 GLY A O 1
ATOM 2818 N N . MET A 1 367 ? -46.411 -26.652 4.578 1.00 51.16 367 MET A N 1
ATOM 2819 C CA . MET A 1 367 ? -45.652 -25.432 4.838 1.00 51.16 367 MET A CA 1
ATOM 2820 C C . MET A 1 367 ? -44.229 -25.744 5.306 1.00 51.16 367 MET A C 1
ATOM 2822 O O . MET A 1 367 ? -43.339 -24.980 4.985 1.00 51.16 367 MET A O 1
ATOM 2826 N N . GLU A 1 368 ? -43.993 -26.872 5.978 1.00 50.31 368 GLU A N 1
ATOM 2827 C CA . GLU A 1 368 ? -42.676 -27.402 6.352 1.00 50.31 368 GLU A CA 1
ATOM 2828 C C . GLU A 1 368 ? -41.920 -27.926 5.128 1.00 50.31 368 GLU A C 1
ATOM 2830 O O . GLU A 1 368 ? -40.744 -27.620 4.980 1.00 50.31 368 GLU A O 1
ATOM 2835 N N . THR A 1 369 ? -42.592 -28.619 4.200 1.00 60.22 369 THR A N 1
ATOM 2836 C CA . THR A 1 369 ? -42.003 -28.942 2.886 1.00 60.22 369 THR A CA 1
ATOM 2837 C C . THR A 1 369 ? -41.729 -27.676 2.084 1.00 60.22 369 THR A C 1
ATOM 2839 O O . THR A 1 369 ? -40.587 -27.479 1.707 1.00 60.22 369 THR A O 1
ATOM 2842 N N . ARG A 1 370 ? -42.676 -26.734 1.953 1.00 58.97 370 ARG A N 1
ATOM 2843 C CA . ARG A 1 370 ? -42.409 -25.444 1.280 1.00 58.97 370 ARG A CA 1
ATOM 2844 C C . ARG A 1 370 ? -41.348 -24.586 1.974 1.00 58.97 370 ARG A C 1
ATOM 2846 O O . ARG A 1 370 ? -40.634 -23.869 1.292 1.00 58.97 370 ARG A O 1
ATOM 2853 N N . LEU A 1 371 ? -41.228 -24.627 3.301 1.00 54.66 371 LEU A N 1
ATOM 2854 C CA . LEU A 1 371 ? -40.135 -23.988 4.041 1.00 54.66 371 LEU A CA 1
ATOM 2855 C C . LEU A 1 371 ? -38.822 -24.731 3.816 1.00 54.66 371 LEU A C 1
ATOM 2857 O O . LEU A 1 371 ? -37.794 -24.077 3.745 1.00 54.66 371 LEU A O 1
ATOM 2861 N N . GLY A 1 372 ? -38.849 -26.056 3.677 1.00 62.19 372 GLY A N 1
ATOM 2862 C CA . GLY A 1 372 ? -37.716 -26.881 3.271 1.00 62.19 372 GLY A CA 1
ATOM 2863 C C . GLY A 1 372 ? -37.245 -26.548 1.858 1.00 62.19 372 GLY A C 1
ATOM 2864 O O . GLY A 1 372 ? -36.055 -26.314 1.680 1.00 62.19 372 GLY A O 1
ATOM 2865 N N . ASP A 1 373 ? -38.173 -26.434 0.908 1.00 65.81 373 ASP A N 1
ATOM 2866 C CA . ASP A 1 373 ? -37.942 -26.054 -0.487 1.00 65.81 373 ASP A CA 1
ATOM 2867 C C . ASP A 1 373 ? -37.433 -24.610 -0.566 1.00 65.81 373 ASP A C 1
ATOM 2869 O O . ASP A 1 373 ? -36.352 -24.384 -1.083 1.00 65.81 373 ASP A O 1
ATOM 2873 N N . ILE A 1 374 ? -38.098 -23.638 0.073 1.00 61.25 374 ILE A N 1
ATOM 2874 C CA . ILE A 1 374 ? -37.619 -22.245 0.162 1.00 61.25 374 ILE A CA 1
ATOM 2875 C C . ILE A 1 374 ? -36.259 -22.169 0.870 1.00 61.25 374 ILE A C 1
ATOM 2877 O O . ILE A 1 374 ? -35.413 -21.366 0.496 1.00 61.25 374 ILE A O 1
ATOM 2881 N N . HIS A 1 375 ? -36.005 -22.984 1.893 1.00 54.88 375 HIS A N 1
ATOM 2882 C CA . HIS A 1 375 ? -34.712 -23.029 2.576 1.00 54.88 375 HIS A CA 1
ATOM 2883 C C . HIS A 1 375 ? -33.630 -23.723 1.729 1.00 54.88 375 HIS A C 1
ATOM 2885 O O . HIS A 1 375 ? -32.452 -23.394 1.871 1.00 54.88 375 HIS A O 1
ATOM 2891 N N . GLN A 1 376 ? -34.009 -24.648 0.846 1.00 65.88 376 GLN A N 1
ATOM 2892 C CA . GLN A 1 376 ? -33.144 -25.267 -0.153 1.00 65.88 376 GLN A CA 1
ATOM 2893 C C . GLN A 1 376 ? -32.846 -24.270 -1.280 1.00 65.88 376 GLN A C 1
ATOM 2895 O O . GLN A 1 376 ? -31.679 -23.977 -1.488 1.00 65.88 376 GLN A O 1
ATOM 2900 N N . ASP A 1 377 ? -33.856 -23.627 -1.868 1.00 66.62 377 ASP A N 1
ATOM 2901 C CA . ASP A 1 377 ? -33.738 -22.543 -2.850 1.00 66.62 377 ASP A CA 1
ATOM 2902 C C . ASP A 1 377 ? -32.910 -21.371 -2.308 1.00 66.62 377 ASP A C 1
ATOM 2904 O O . ASP A 1 377 ? -32.063 -20.831 -3.010 1.00 66.62 377 ASP A O 1
ATOM 2908 N N . ILE A 1 378 ? -33.088 -20.987 -1.037 1.00 61.69 378 ILE A N 1
ATOM 2909 C CA . ILE A 1 378 ? -32.245 -19.980 -0.377 1.00 61.69 378 ILE A CA 1
ATOM 2910 C C . ILE A 1 378 ? -30.821 -20.509 -0.186 1.00 61.69 378 ILE A C 1
ATOM 2912 O O . ILE A 1 378 ? -29.879 -19.742 -0.371 1.00 61.69 378 ILE A O 1
ATOM 2916 N N . ARG A 1 379 ? -30.611 -21.787 0.164 1.00 68.06 379 ARG A N 1
ATOM 2917 C CA . ARG A 1 379 ? -29.258 -22.368 0.252 1.00 68.06 379 ARG A CA 1
ATOM 2918 C C . ARG A 1 379 ? -28.578 -22.448 -1.115 1.00 68.06 379 ARG A C 1
ATOM 2920 O O . ARG A 1 379 ? -27.392 -22.136 -1.184 1.00 68.06 379 ARG A O 1
ATOM 2927 N N . ASP A 1 380 ? -29.315 -22.765 -2.169 1.00 71.31 380 ASP A N 1
ATOM 2928 C CA . ASP A 1 380 ? -28.817 -22.897 -3.536 1.00 71.31 380 ASP A CA 1
ATOM 2929 C C . ASP A 1 380 ? -28.599 -21.523 -4.175 1.00 71.31 380 ASP A C 1
ATOM 2931 O O . ASP A 1 380 ? -27.556 -21.301 -4.776 1.00 71.31 380 ASP A O 1
ATOM 2935 N N . PHE A 1 381 ? -29.470 -20.542 -3.925 1.00 71.06 381 PHE A N 1
ATOM 2936 C CA . PHE A 1 381 ? -29.246 -19.133 -4.263 1.00 71.06 381 PHE A CA 1
ATOM 2937 C C . PHE A 1 381 ? -28.059 -18.541 -3.493 1.00 71.06 381 PHE A C 1
ATOM 2939 O O . PHE A 1 381 ? -27.244 -17.829 -4.074 1.00 71.06 381 PHE A O 1
ATOM 2946 N N . ILE A 1 382 ? -27.901 -18.860 -2.202 1.00 68.38 382 ILE A N 1
ATOM 2947 C CA . ILE A 1 382 ? -26.712 -18.482 -1.424 1.00 68.38 382 ILE A CA 1
ATOM 2948 C C . ILE A 1 382 ? -25.463 -19.197 -1.955 1.00 68.38 382 ILE A C 1
ATOM 2950 O O . ILE A 1 382 ? -24.391 -18.598 -1.914 1.00 68.38 382 ILE A O 1
ATOM 2954 N N . SER A 1 383 ? -25.557 -20.438 -2.448 1.00 71.38 383 SER A N 1
ATOM 2955 C CA . SER A 1 383 ? -24.432 -21.114 -3.108 1.00 71.38 383 SER A CA 1
ATOM 2956 C C . SER A 1 383 ? -24.092 -20.415 -4.416 1.00 71.38 383 SER A C 1
ATOM 2958 O O . SER A 1 383 ? -22.973 -19.947 -4.562 1.00 71.38 383 SER A O 1
ATOM 2960 N N . LEU A 1 384 ? -25.071 -20.196 -5.294 1.00 73.69 384 LEU A N 1
ATOM 2961 C CA . LEU A 1 384 ? -24.902 -19.503 -6.569 1.00 73.69 384 LEU A CA 1
ATOM 2962 C C . LEU A 1 384 ? -24.333 -18.087 -6.377 1.00 73.69 384 LEU A C 1
ATOM 2964 O O . LEU A 1 384 ? -23.437 -17.679 -7.106 1.00 73.69 384 LEU A O 1
ATOM 2968 N N . GLN A 1 385 ? -24.787 -17.348 -5.357 1.00 67.94 385 GLN A N 1
ATOM 2969 C CA . GLN A 1 385 ? -24.203 -16.057 -4.983 1.00 67.94 385 GLN A CA 1
ATOM 2970 C C . GLN A 1 385 ? -22.798 -16.183 -4.387 1.00 67.94 385 GLN A C 1
ATOM 2972 O O . GLN A 1 385 ? -21.978 -15.296 -4.609 1.00 67.94 385 GLN A O 1
ATOM 2977 N N . LYS A 1 386 ? -22.490 -17.237 -3.620 1.00 69.62 386 LYS A N 1
ATOM 2978 C CA . LYS A 1 386 ? -21.129 -17.493 -3.118 1.00 69.62 386 LYS A CA 1
ATOM 2979 C C . LYS A 1 386 ? -20.177 -17.859 -4.247 1.00 69.62 386 LYS A C 1
ATOM 2981 O O . LYS A 1 386 ? -19.037 -17.413 -4.190 1.00 69.62 386 LYS A O 1
ATOM 2986 N N . ASP A 1 387 ? -20.638 -18.623 -5.229 1.00 73.88 387 ASP A N 1
ATOM 2987 C CA . ASP A 1 387 ? -19.867 -19.076 -6.381 1.00 73.88 387 ASP A CA 1
ATOM 2988 C C . ASP A 1 387 ? -19.660 -17.915 -7.362 1.00 73.88 387 ASP A C 1
ATOM 2990 O O . ASP A 1 387 ? -18.518 -17.563 -7.631 1.00 73.88 387 ASP A O 1
ATOM 2994 N N . ALA A 1 388 ? -20.709 -17.170 -7.731 1.00 71.12 388 ALA A N 1
ATOM 2995 C CA . ALA A 1 388 ? -20.575 -15.936 -8.516 1.00 71.12 388 ALA A CA 1
ATOM 2996 C C . ALA A 1 388 ? -19.675 -14.895 -7.821 1.00 71.12 388 ALA A C 1
ATOM 2998 O O . ALA A 1 388 ? -18.737 -14.376 -8.422 1.00 71.12 388 ALA A O 1
ATOM 2999 N N . ARG A 1 389 ? -19.869 -14.647 -6.515 1.00 73.25 389 ARG A N 1
ATOM 3000 C CA . ARG A 1 389 ? -18.992 -13.751 -5.740 1.00 73.25 389 ARG A CA 1
ATOM 3001 C C . ARG A 1 389 ? -17.570 -14.301 -5.619 1.00 73.25 389 ARG A C 1
ATOM 3003 O O . ARG A 1 389 ? -16.623 -13.528 -5.486 1.00 73.25 389 ARG A O 1
ATOM 3010 N N . ARG A 1 390 ? -17.388 -15.621 -5.612 1.00 77.81 390 ARG A N 1
ATOM 3011 C CA . ARG A 1 390 ? -16.066 -16.247 -5.626 1.00 77.81 390 ARG A CA 1
ATOM 3012 C C . ARG A 1 390 ? -15.397 -16.017 -6.974 1.00 77.81 390 ARG A C 1
ATOM 3014 O O . ARG A 1 390 ? -14.246 -15.603 -6.956 1.00 77.81 390 ARG A O 1
ATOM 3021 N N . ASP A 1 391 ? -16.100 -16.208 -8.081 1.00 80.12 391 ASP A N 1
ATOM 3022 C CA . ASP A 1 391 ? -15.592 -15.988 -9.434 1.00 80.12 391 ASP A CA 1
ATOM 3023 C C . ASP A 1 391 ? -15.274 -14.509 -9.686 1.00 80.12 391 ASP A C 1
ATOM 3025 O O . ASP A 1 391 ? -14.230 -14.199 -10.267 1.00 80.12 391 ASP A O 1
ATOM 3029 N N . ASP A 1 392 ? -16.090 -13.589 -9.160 1.00 82.06 392 ASP A N 1
ATOM 3030 C CA . ASP A 1 392 ? -15.815 -12.148 -9.132 1.00 82.06 392 ASP A CA 1
ATOM 3031 C C . ASP A 1 392 ? -14.523 -11.836 -8.369 1.00 82.06 392 ASP A C 1
ATOM 3033 O O . ASP A 1 392 ? -13.663 -11.112 -8.873 1.00 82.06 392 ASP A O 1
ATOM 3037 N N . ILE A 1 393 ? -14.356 -12.392 -7.162 1.00 84.19 393 ILE A N 1
ATOM 3038 C CA . ILE A 1 393 ? -13.164 -12.169 -6.330 1.00 84.19 393 ILE A CA 1
ATOM 3039 C C . ILE A 1 393 ? -11.935 -12.849 -6.941 1.00 84.19 393 ILE A C 1
ATOM 3041 O O . ILE A 1 393 ? -10.863 -12.260 -6.930 1.00 84.19 393 ILE A O 1
ATOM 3045 N N . GLU A 1 394 ? -12.051 -14.052 -7.501 1.00 88.62 394 GLU A N 1
ATOM 3046 C CA . GLU A 1 394 ? -10.961 -14.729 -8.210 1.00 88.62 394 GLU A CA 1
ATOM 3047 C C . GLU A 1 394 ? -10.553 -13.950 -9.470 1.00 88.62 394 GLU A C 1
ATOM 3049 O O . GLU A 1 394 ? -9.366 -13.822 -9.769 1.00 88.62 394 GLU A O 1
ATOM 3054 N N . SER A 1 395 ? -11.512 -13.360 -10.185 1.00 85.06 395 SER A N 1
ATOM 3055 C CA . SER A 1 395 ? -11.256 -12.541 -11.376 1.00 85.06 395 SER A CA 1
ATOM 3056 C C . SER A 1 395 ? -10.748 -11.138 -11.035 1.00 85.06 395 SER A C 1
ATOM 3058 O O . SER A 1 395 ? -9.953 -10.573 -11.784 1.00 85.06 395 SER A O 1
ATOM 3060 N N . ALA A 1 396 ? -11.145 -10.564 -9.899 1.00 87.56 396 ALA A N 1
ATOM 3061 C CA . ALA A 1 396 ? -10.521 -9.370 -9.333 1.00 87.56 396 ALA A CA 1
ATOM 3062 C C . ALA A 1 396 ? -9.083 -9.674 -8.872 1.00 87.56 396 ALA A C 1
ATOM 3064 O O . ALA A 1 396 ? -8.165 -8.965 -9.264 1.00 87.56 396 ALA A O 1
ATOM 3065 N N . CYS A 1 397 ? -8.861 -10.803 -8.192 1.00 91.12 397 CYS A N 1
ATOM 3066 C CA . CYS A 1 397 ? -7.545 -11.281 -7.767 1.00 91.12 397 CYS A CA 1
ATOM 3067 C C . CYS A 1 397 ? -6.593 -11.444 -8.956 1.00 91.12 397 CYS A C 1
ATOM 3069 O O . CYS A 1 397 ? -5.498 -10.891 -8.947 1.00 91.12 397 CYS A O 1
ATOM 3071 N N . ARG A 1 398 ? -7.034 -12.127 -10.024 1.00 88.75 398 ARG A N 1
ATOM 3072 C CA . ARG A 1 398 ? -6.266 -12.264 -11.272 1.00 88.75 398 ARG A CA 1
ATOM 3073 C C . ARG A 1 398 ? -5.986 -10.909 -11.938 1.00 88.75 398 ARG A C 1
ATOM 3075 O O . ARG A 1 398 ? -4.896 -10.734 -12.471 1.00 88.75 398 ARG A O 1
ATOM 3082 N N . ARG A 1 399 ? -6.920 -9.950 -11.913 1.00 87.94 399 ARG A N 1
ATOM 3083 C CA . ARG A 1 399 ? -6.699 -8.598 -12.465 1.00 87.94 399 ARG A CA 1
ATOM 3084 C C . ARG A 1 399 ? -5.691 -7.793 -11.648 1.00 87.94 399 ARG A C 1
ATOM 3086 O O . ARG A 1 399 ? -4.763 -7.248 -12.231 1.00 87.94 399 ARG A O 1
ATOM 3093 N N . ASP A 1 400 ? -5.845 -7.761 -10.329 1.00 90.12 400 ASP A N 1
ATOM 3094 C CA . ASP A 1 400 ? -4.993 -6.975 -9.432 1.00 90.12 400 ASP A CA 1
ATOM 3095 C C . ASP A 1 400 ? -3.593 -7.573 -9.266 1.00 90.12 400 ASP A C 1
ATOM 3097 O O . ASP A 1 400 ? -2.646 -6.829 -9.010 1.00 90.12 400 ASP A O 1
ATOM 3101 N N . LEU A 1 401 ? -3.447 -8.895 -9.417 1.00 91.19 401 LEU A N 1
ATOM 3102 C CA . LEU A 1 401 ? -2.164 -9.598 -9.382 1.00 91.19 401 LEU A CA 1
ATOM 3103 C C . LEU A 1 401 ? -1.306 -9.275 -10.614 1.00 91.19 401 LEU A C 1
ATOM 3105 O O . LEU A 1 401 ? -0.095 -9.086 -10.472 1.00 91.19 401 LEU A O 1
ATOM 3109 N N . ARG A 1 402 ? -1.919 -9.153 -11.800 1.00 89.94 402 ARG A N 1
ATOM 3110 C CA . ARG A 1 402 ? -1.242 -8.809 -13.063 1.00 89.94 402 ARG A CA 1
ATOM 3111 C C . ARG A 1 402 ? -0.459 -7.502 -12.900 1.00 89.94 402 ARG A C 1
ATOM 3113 O O . ARG A 1 402 ? -1.032 -6.477 -12.547 1.00 89.94 402 ARG A O 1
ATOM 3120 N N . VAL A 1 403 ? 0.856 -7.545 -13.110 1.00 83.81 403 VAL A N 1
ATOM 3121 C CA . VAL A 1 403 ? 1.704 -6.337 -13.203 1.00 83.81 403 VAL A CA 1
ATOM 3122 C C . VAL A 1 403 ? 1.742 -5.888 -14.656 1.00 83.81 403 VAL A C 1
ATOM 3124 O O . VAL A 1 403 ? 1.380 -4.769 -14.997 1.00 83.81 403 VAL A O 1
ATOM 3127 N N . VAL A 1 404 ? 2.118 -6.838 -15.502 1.00 81.62 404 VAL A N 1
ATOM 3128 C CA . VAL A 1 404 ? 2.209 -6.773 -16.954 1.00 81.62 404 VAL A CA 1
ATOM 3129 C C . VAL A 1 404 ? 1.676 -8.084 -17.518 1.00 81.62 404 VAL A C 1
ATOM 3131 O O . VAL A 1 404 ? 1.360 -9.014 -16.771 1.00 81.62 404 VAL A O 1
ATOM 3134 N N . ASP A 1 405 ? 1.562 -8.156 -18.837 1.00 84.88 405 ASP A N 1
ATOM 3135 C CA . ASP A 1 405 ? 1.401 -9.424 -19.531 1.00 84.88 405 ASP A CA 1
ATOM 3136 C C . ASP A 1 405 ? 2.747 -9.830 -20.142 1.00 84.88 405 ASP A C 1
ATOM 3138 O O . ASP A 1 405 ? 3.190 -9.169 -21.086 1.00 84.88 405 ASP A O 1
ATOM 3142 N N . PRO A 1 406 ? 3.407 -10.892 -19.648 1.00 86.06 406 PRO A N 1
ATOM 3143 C CA . PRO A 1 406 ? 4.698 -11.309 -20.185 1.00 86.06 406 PRO A CA 1
ATOM 3144 C C . PRO A 1 406 ? 4.653 -11.683 -21.676 1.00 86.06 406 PRO A C 1
ATOM 3146 O O . PRO A 1 406 ? 5.682 -11.595 -22.343 1.00 86.06 406 PRO A O 1
ATOM 3149 N N . GLN A 1 407 ? 3.486 -12.043 -22.232 1.00 85.62 407 GLN A N 1
ATOM 3150 C CA . GLN A 1 407 ? 3.332 -12.267 -23.675 1.00 85.62 407 GLN A CA 1
ATOM 3151 C C . GLN A 1 407 ? 3.383 -10.947 -24.457 1.00 85.62 407 GLN A C 1
ATOM 3153 O O . GLN A 1 407 ? 4.107 -10.849 -25.448 1.00 85.62 407 GLN A O 1
ATOM 3158 N N . HIS A 1 408 ? 2.695 -9.902 -23.982 1.00 85.56 408 HIS A N 1
ATOM 3159 C CA . HIS A 1 408 ? 2.797 -8.569 -24.584 1.00 85.56 408 HIS A CA 1
ATOM 3160 C C . HIS A 1 408 ? 4.192 -7.961 -24.402 1.00 85.56 408 HIS A C 1
ATOM 3162 O O . HIS A 1 408 ? 4.662 -7.263 -25.297 1.00 85.56 408 HIS A O 1
ATOM 3168 N N . ASP A 1 409 ? 4.871 -8.224 -23.281 1.00 82.56 409 ASP A N 1
ATOM 3169 C CA . ASP A 1 409 ? 6.260 -7.796 -23.104 1.00 82.56 409 ASP A CA 1
ATOM 3170 C C . ASP A 1 409 ? 7.205 -8.513 -24.061 1.00 82.56 409 ASP A C 1
ATOM 3172 O O . ASP A 1 409 ? 8.051 -7.855 -24.657 1.00 82.56 409 ASP A O 1
ATOM 3176 N N . MET A 1 410 ? 7.030 -9.817 -24.285 1.00 85.88 410 MET A N 1
ATOM 3177 C CA . MET A 1 410 ? 7.772 -10.556 -25.307 1.00 85.88 410 MET A CA 1
ATOM 3178 C C . MET A 1 410 ? 7.570 -9.933 -26.699 1.00 85.88 410 MET A C 1
ATOM 3180 O O . MET A 1 410 ? 8.550 -9.571 -27.346 1.00 85.88 410 MET A O 1
ATOM 3184 N N . GLU A 1 411 ? 6.323 -9.698 -27.124 1.00 83.38 411 GLU A N 1
ATOM 3185 C CA . GLU A 1 411 ? 6.040 -9.014 -28.397 1.00 83.38 411 GLU A CA 1
ATOM 3186 C C . GLU A 1 411 ? 6.626 -7.595 -28.470 1.00 83.38 411 GLU A C 1
ATOM 3188 O O . GLU A 1 411 ? 7.119 -7.176 -29.518 1.00 83.38 411 GLU A O 1
ATOM 3193 N N . ARG A 1 412 ? 6.548 -6.826 -27.376 1.00 83.38 412 ARG A N 1
ATOM 3194 C CA . ARG A 1 412 ? 7.090 -5.463 -27.274 1.00 83.38 412 ARG A CA 1
ATOM 3195 C C . ARG A 1 412 ? 8.609 -5.470 -27.384 1.00 83.38 412 ARG A C 1
ATOM 3197 O O . ARG A 1 412 ? 9.166 -4.625 -28.077 1.00 83.38 412 ARG A O 1
ATOM 3204 N N . ILE A 1 413 ? 9.277 -6.401 -26.708 1.00 80.75 413 ILE A N 1
ATOM 3205 C CA . ILE A 1 413 ? 10.733 -6.548 -26.727 1.00 80.75 413 ILE A CA 1
ATOM 3206 C C . ILE A 1 413 ? 11.209 -6.909 -28.135 1.00 80.75 413 ILE A C 1
ATOM 3208 O O . ILE A 1 413 ? 12.175 -6.311 -28.596 1.00 80.75 413 ILE A O 1
ATOM 3212 N N . GLU A 1 414 ? 10.520 -7.813 -28.835 1.00 80.12 414 GLU A N 1
ATOM 3213 C CA . GLU A 1 414 ? 10.830 -8.145 -30.232 1.00 80.12 414 GLU A CA 1
ATOM 3214 C C . GLU A 1 414 ? 10.626 -6.943 -31.161 1.00 80.12 414 GLU A C 1
ATOM 3216 O O . GLU A 1 414 ? 11.562 -6.540 -31.847 1.00 80.12 414 GLU A O 1
ATOM 3221 N N . LYS A 1 415 ? 9.449 -6.296 -31.115 1.00 77.06 415 LYS A N 1
ATOM 3222 C CA . LYS A 1 415 ? 9.140 -5.095 -31.918 1.00 77.06 415 LYS A CA 1
ATOM 3223 C C . LYS A 1 415 ? 10.134 -3.947 -31.684 1.00 77.06 415 LYS A C 1
ATOM 3225 O O . LYS A 1 415 ? 10.392 -3.177 -32.605 1.00 77.06 415 LYS A O 1
ATOM 3230 N N . ASN A 1 416 ? 10.681 -3.828 -30.472 1.00 68.56 416 ASN A N 1
ATOM 3231 C CA . ASN A 1 416 ? 11.626 -2.773 -30.096 1.00 68.56 416 ASN A CA 1
ATOM 3232 C C . ASN A 1 416 ? 13.106 -3.128 -30.336 1.00 68.56 416 ASN A C 1
ATOM 3234 O O . ASN A 1 416 ? 13.941 -2.224 -30.282 1.00 68.56 416 ASN A O 1
ATOM 3238 N N . LYS A 1 417 ? 13.450 -4.410 -30.530 1.00 71.38 417 LYS A N 1
ATOM 3239 C CA . LYS A 1 417 ? 14.830 -4.869 -30.757 1.00 71.38 417 LYS A CA 1
ATOM 3240 C C . LYS A 1 417 ? 15.042 -5.241 -32.224 1.00 71.38 417 LYS A C 1
ATOM 3242 O O . LYS A 1 417 ? 15.531 -4.414 -32.985 1.00 71.38 417 LYS A O 1
ATOM 3247 N N . ASP A 1 418 ? 14.722 -6.477 -32.590 1.00 68.06 418 ASP A N 1
ATOM 3248 C CA . ASP A 1 418 ? 14.917 -7.043 -33.926 1.00 68.06 418 ASP A CA 1
ATOM 3249 C C . ASP A 1 418 ? 14.095 -8.336 -34.068 1.00 68.06 418 ASP A C 1
ATOM 3251 O O . ASP A 1 418 ? 13.614 -8.879 -33.067 1.00 68.06 418 ASP A O 1
ATOM 3255 N N . GLU A 1 419 ? 13.960 -8.860 -35.289 1.00 74.50 419 GLU A N 1
ATOM 3256 C CA . GLU A 1 419 ? 13.276 -10.141 -35.513 1.00 74.50 419 GLU A CA 1
ATOM 3257 C C . GLU A 1 419 ? 13.992 -11.293 -34.779 1.00 74.50 419 GLU A C 1
ATOM 3259 O O . GLU A 1 419 ? 15.223 -11.399 -34.782 1.00 74.50 419 GLU A O 1
ATOM 3264 N N . LEU A 1 420 ? 13.222 -12.186 -34.143 1.00 80.81 420 LEU A N 1
ATOM 3265 C CA . LEU A 1 420 ? 13.780 -13.360 -33.471 1.00 80.81 420 LEU A CA 1
ATOM 3266 C C . LEU A 1 420 ? 14.374 -14.324 -34.502 1.00 80.81 420 LEU A C 1
ATOM 3268 O O . LEU A 1 420 ? 13.650 -15.041 -35.193 1.00 80.81 420 LEU A O 1
ATOM 3272 N N . LEU A 1 421 ? 15.704 -14.394 -34.557 1.00 83.38 421 LEU A N 1
ATOM 3273 C CA . LEU A 1 421 ? 16.383 -15.342 -35.426 1.00 83.38 421 LEU A CA 1
ATOM 3274 C C . LEU A 1 421 ? 16.379 -16.754 -34.828 1.00 83.38 421 LEU A C 1
ATOM 3276 O O . LEU A 1 421 ? 17.087 -17.055 -33.866 1.00 83.38 421 LEU A O 1
ATOM 3280 N N . ASP A 1 422 ? 15.636 -17.635 -35.486 1.00 82.19 422 ASP A N 1
ATOM 3281 C CA . ASP A 1 422 ? 15.506 -19.056 -35.169 1.00 82.19 422 ASP A CA 1
ATOM 3282 C C . ASP A 1 422 ? 16.847 -19.773 -34.935 1.00 82.19 422 ASP A C 1
ATOM 3284 O O . ASP A 1 422 ? 17.030 -20.486 -33.946 1.00 82.19 422 ASP A O 1
ATOM 3288 N N . ASP A 1 423 ? 17.823 -19.553 -35.815 1.00 80.62 423 ASP A N 1
ATOM 3289 C CA . ASP A 1 423 ? 19.116 -20.240 -35.748 1.00 80.62 423 ASP A CA 1
ATOM 3290 C C . ASP A 1 423 ? 19.996 -19.782 -34.572 1.00 80.62 423 ASP A C 1
ATOM 3292 O O . ASP A 1 423 ? 20.902 -20.514 -34.165 1.00 80.62 423 ASP A O 1
ATOM 3296 N N . ALA A 1 424 ? 19.701 -18.626 -33.962 1.00 80.12 424 ALA A N 1
ATOM 3297 C CA . ALA A 1 424 ? 20.440 -18.130 -32.806 1.00 80.12 424 ALA A CA 1
ATOM 3298 C C . ALA A 1 424 ? 20.144 -18.942 -31.530 1.00 80.12 424 ALA A C 1
ATOM 3300 O O . ALA A 1 424 ? 21.072 -19.299 -30.803 1.00 80.12 424 ALA A O 1
ATOM 3301 N N . TYR A 1 425 ? 18.877 -19.286 -31.266 1.00 85.00 425 TYR A N 1
ATOM 3302 C CA . TYR A 1 425 ? 18.508 -20.085 -30.086 1.00 85.00 425 TYR A CA 1
ATOM 3303 C C . TYR A 1 425 ? 18.486 -21.599 -30.363 1.00 85.00 425 TYR A C 1
ATOM 3305 O O . TYR A 1 425 ? 18.725 -22.383 -29.444 1.00 85.00 425 TYR A O 1
ATOM 3313 N N . LYS A 1 426 ? 18.297 -22.045 -31.617 1.00 86.62 426 LYS A N 1
ATOM 3314 C CA . LYS A 1 426 ? 18.350 -23.477 -31.991 1.00 86.62 426 LYS A CA 1
ATOM 3315 C C . LYS A 1 426 ? 19.682 -24.160 -31.673 1.00 86.62 426 LYS A C 1
ATOM 3317 O O . LYS A 1 426 ? 19.707 -25.377 -31.508 1.00 86.62 426 LYS A O 1
ATOM 3322 N N . TRP A 1 427 ? 20.779 -23.409 -31.559 1.00 84.31 427 TRP A N 1
ATOM 3323 C CA . TRP A 1 427 ? 22.045 -23.932 -31.038 1.00 84.31 427 TRP A CA 1
ATOM 3324 C C . TRP A 1 427 ? 21.914 -24.420 -29.584 1.00 84.31 427 TRP A C 1
ATOM 3326 O O . TRP A 1 427 ? 22.361 -25.528 -29.294 1.00 84.31 427 TRP A O 1
ATOM 3336 N N . ILE A 1 428 ? 21.238 -23.666 -28.704 1.00 84.94 428 ILE A N 1
ATOM 3337 C CA . ILE A 1 428 ? 21.017 -24.058 -27.298 1.00 84.94 428 ILE A CA 1
ATOM 3338 C C . ILE A 1 428 ? 20.264 -25.388 -27.231 1.00 84.94 428 ILE A C 1
ATOM 3340 O O . ILE A 1 428 ? 20.651 -26.273 -26.472 1.00 84.94 428 ILE A O 1
ATOM 3344 N N . LEU A 1 429 ? 19.250 -25.570 -28.084 1.00 86.56 429 LEU A N 1
ATOM 3345 C CA . LEU A 1 429 ? 18.439 -26.793 -28.148 1.00 86.56 429 LEU A CA 1
ATOM 3346 C C . LEU A 1 429 ? 19.248 -28.064 -28.467 1.00 86.56 429 LEU A C 1
ATOM 3348 O O . LEU A 1 429 ? 18.766 -29.167 -28.221 1.00 86.56 429 LEU A O 1
ATOM 3352 N N . ARG A 1 430 ? 20.458 -27.919 -29.024 1.00 85.50 430 ARG A N 1
ATOM 3353 C CA . ARG A 1 430 ? 21.380 -29.016 -29.366 1.00 85.50 430 ARG A CA 1
ATOM 3354 C C . ARG A 1 430 ? 22.448 -29.267 -28.292 1.00 85.50 430 ARG A C 1
ATOM 3356 O O . ARG A 1 430 ? 23.296 -30.134 -28.488 1.00 85.50 430 ARG A O 1
ATOM 3363 N N . THR A 1 431 ? 22.454 -28.503 -27.198 1.00 85.25 431 THR A N 1
ATOM 3364 C CA . THR A 1 431 ? 23.429 -28.669 -26.108 1.00 85.25 431 THR A CA 1
ATOM 3365 C C . THR A 1 431 ? 23.011 -29.803 -25.162 1.00 85.25 431 THR A C 1
ATOM 3367 O O . THR A 1 431 ? 21.829 -29.884 -24.810 1.00 85.25 431 THR A O 1
ATOM 3370 N N . PRO A 1 432 ? 23.941 -30.664 -24.698 1.00 81.88 432 PRO A N 1
ATOM 3371 C CA . PRO A 1 432 ? 23.625 -31.682 -23.694 1.00 81.88 432 PRO A CA 1
ATOM 3372 C C . PRO A 1 432 ? 23.150 -31.055 -22.371 1.00 81.88 432 PRO A C 1
ATOM 3374 O O . PRO A 1 432 ? 22.356 -31.656 -21.648 1.00 81.88 432 PRO A O 1
ATOM 3377 N N . GLU A 1 433 ? 23.583 -29.827 -22.075 1.00 84.38 433 GLU A N 1
ATOM 3378 C CA . GLU A 1 433 ? 23.078 -28.966 -21.007 1.00 84.38 433 GLU A CA 1
ATOM 3379 C C . GLU A 1 433 ? 21.549 -28.784 -21.076 1.00 84.38 433 GLU A C 1
ATOM 3381 O O . GLU A 1 433 ? 20.845 -29.129 -20.123 1.00 84.38 433 GLU A O 1
ATOM 3386 N N . TYR A 1 434 ? 21.021 -28.304 -22.208 1.00 86.38 434 TYR A N 1
ATOM 3387 C CA . TYR A 1 434 ? 19.583 -28.075 -22.397 1.00 86.38 434 TYR A CA 1
ATOM 3388 C C . TYR A 1 434 ? 18.779 -29.378 -22.507 1.00 86.38 434 TYR A C 1
ATOM 3390 O O . TYR A 1 434 ? 17.671 -29.471 -21.970 1.00 86.38 434 TYR A O 1
ATOM 3398 N N . THR A 1 435 ? 19.322 -30.405 -23.170 1.00 85.56 435 THR A N 1
ATOM 3399 C CA . THR A 1 435 ? 18.667 -31.720 -23.271 1.00 85.56 435 THR A CA 1
ATOM 3400 C C . THR A 1 435 ? 18.455 -32.337 -21.887 1.00 85.56 435 THR A C 1
ATOM 3402 O O . THR A 1 435 ? 17.347 -32.757 -21.561 1.00 85.56 435 THR A O 1
ATOM 3405 N N . ALA A 1 436 ? 19.477 -32.313 -21.027 1.00 81.81 436 ALA A N 1
ATOM 3406 C CA . ALA A 1 436 ? 19.360 -32.843 -19.672 1.00 81.81 436 ALA A CA 1
ATOM 3407 C C . ALA A 1 436 ? 18.471 -31.967 -18.765 1.00 81.81 436 ALA A C 1
ATOM 3409 O O . ALA A 1 436 ? 17.748 -32.497 -17.927 1.00 81.81 436 ALA A O 1
ATOM 3410 N N . PHE A 1 437 ? 18.461 -30.641 -18.956 1.00 87.44 437 PHE A N 1
ATOM 3411 C CA . PHE A 1 437 ? 17.516 -29.752 -18.266 1.00 87.44 437 PHE A CA 1
ATOM 3412 C C . PHE A 1 437 ? 16.055 -30.026 -18.655 1.00 87.44 437 PHE A C 1
ATOM 3414 O O . PHE A 1 437 ? 15.165 -29.964 -17.808 1.00 87.44 437 PHE A O 1
ATOM 3421 N N . THR A 1 438 ? 15.773 -30.342 -19.920 1.00 86.75 438 THR A N 1
ATOM 3422 C CA . THR A 1 438 ? 14.394 -30.565 -20.383 1.00 86.75 438 THR A CA 1
ATOM 3423 C C . THR A 1 438 ? 13.846 -31.957 -20.062 1.00 86.75 438 THR A C 1
ATOM 3425 O O . THR A 1 438 ? 12.631 -32.084 -19.910 1.00 86.75 438 THR A O 1
ATOM 3428 N N . ASN A 1 439 ? 14.690 -32.977 -19.856 1.00 83.56 439 ASN A N 1
ATOM 3429 C CA . ASN A 1 439 ? 14.219 -34.323 -19.510 1.00 83.56 439 ASN A CA 1
ATOM 3430 C C . ASN A 1 439 ? 13.607 -34.393 -18.092 1.00 83.56 439 ASN A C 1
ATOM 3432 O O . ASN A 1 439 ? 14.253 -34.037 -17.107 1.00 83.56 439 ASN A O 1
ATOM 3436 N N . TRP A 1 440 ? 12.355 -34.843 -17.973 1.00 80.06 440 TRP A N 1
ATOM 3437 C CA . TRP A 1 440 ? 11.660 -35.053 -16.691 1.00 80.06 440 TRP A CA 1
ATOM 3438 C C . TRP A 1 440 ? 11.676 -36.513 -16.204 1.00 80.06 440 TRP A C 1
ATOM 3440 O O . TRP A 1 440 ? 11.265 -36.755 -15.074 1.00 80.06 440 TRP A O 1
ATOM 3450 N N . GLU A 1 441 ? 12.139 -37.465 -17.018 1.00 67.44 441 GLU A N 1
ATOM 3451 C CA . GLU A 1 441 ? 12.032 -38.909 -16.742 1.00 67.44 441 GLU A CA 1
ATOM 3452 C C . GLU A 1 441 ? 13.290 -39.506 -16.065 1.00 67.44 441 GLU A C 1
ATOM 3454 O O . GLU A 1 441 ? 13.199 -40.534 -15.400 1.00 67.44 441 GLU A O 1
ATOM 3459 N N . ASP A 1 442 ? 14.445 -38.829 -16.147 1.00 54.38 442 ASP A N 1
ATOM 3460 C CA . ASP A 1 442 ? 15.774 -39.328 -15.719 1.00 54.38 442 ASP A CA 1
ATOM 3461 C C . ASP A 1 442 ? 16.108 -39.164 -14.214 1.00 54.38 442 ASP A C 1
ATOM 3463 O O . ASP A 1 442 ? 17.276 -39.134 -13.830 1.00 54.38 442 ASP A O 1
ATOM 3467 N N . SER A 1 443 ? 15.128 -39.053 -13.310 1.00 53.12 443 SER A N 1
ATOM 3468 C CA . SER A 1 443 ? 15.405 -38.918 -11.864 1.00 53.12 443 SER A CA 1
ATOM 3469 C C . SER A 1 443 ? 15.692 -40.268 -11.178 1.00 53.12 443 SER A C 1
ATOM 3471 O O . SER A 1 443 ? 14.940 -40.699 -10.299 1.00 53.12 443 SER A O 1
ATOM 3473 N N . GLY A 1 444 ? 16.763 -40.945 -11.601 1.00 50.22 444 GLY A N 1
ATOM 3474 C CA . GLY A 1 444 ? 17.318 -42.144 -10.957 1.00 50.22 444 GLY A CA 1
ATOM 3475 C C . GLY A 1 444 ? 18.476 -41.819 -9.997 1.00 50.22 444 GLY A C 1
ATOM 3476 O O . GLY A 1 444 ? 19.055 -40.740 -10.088 1.00 50.22 444 GLY A O 1
ATOM 3477 N N . PRO A 1 445 ? 18.859 -42.736 -9.085 1.00 48.12 445 PRO A N 1
ATOM 3478 C CA . PRO A 1 445 ? 19.913 -42.482 -8.095 1.00 48.12 445 PRO A CA 1
ATOM 3479 C C . PRO A 1 445 ? 21.319 -42.270 -8.689 1.00 48.12 445 PRO A C 1
ATOM 3481 O O . PRO A 1 445 ? 22.164 -41.703 -8.007 1.00 48.12 445 PRO A O 1
ATOM 3484 N N . ASP A 1 446 ? 21.561 -42.682 -9.939 1.00 45.38 446 ASP A N 1
ATOM 3485 C CA . ASP A 1 446 ? 22.855 -42.529 -10.627 1.00 45.38 446 ASP A CA 1
ATOM 3486 C C . ASP A 1 446 ? 22.951 -41.262 -11.511 1.00 45.38 446 ASP A C 1
ATOM 3488 O O . ASP A 1 446 ? 24.014 -40.979 -12.064 1.00 45.38 446 ASP A O 1
ATOM 3492 N N . TYR A 1 447 ? 21.862 -40.491 -11.663 1.00 53.59 447 TYR A N 1
ATOM 3493 C CA . TYR A 1 447 ? 21.824 -39.269 -12.481 1.00 53.59 447 TYR A CA 1
ATOM 3494 C C . TYR A 1 447 ? 21.089 -38.128 -11.753 1.00 53.59 447 TYR A C 1
ATOM 3496 O O . TYR A 1 447 ? 19.859 -38.146 -11.658 1.00 53.59 447 TYR A O 1
ATOM 3504 N N . PRO A 1 448 ? 21.799 -37.095 -11.259 1.00 55.88 448 PRO A N 1
ATOM 3505 C CA . PRO A 1 448 ? 21.156 -35.989 -10.561 1.00 55.88 448 PRO A CA 1
ATOM 3506 C C . PRO A 1 448 ? 20.284 -35.155 -11.507 1.00 55.88 448 PRO A C 1
ATOM 3508 O O . PRO A 1 448 ? 20.701 -34.740 -12.593 1.00 55.88 448 PRO A O 1
ATOM 3511 N N . SER A 1 449 ? 19.049 -34.886 -11.078 1.00 66.56 449 SER A N 1
ATOM 3512 C CA . SER A 1 449 ? 18.075 -34.149 -11.883 1.00 66.56 449 SER A CA 1
ATOM 3513 C C . SER A 1 449 ? 18.481 -32.678 -12.021 1.00 66.56 449 SER A C 1
ATOM 3515 O O . SER A 1 449 ? 18.388 -31.890 -11.075 1.00 66.56 449 SER A O 1
ATOM 3517 N N . ARG A 1 450 ? 18.901 -32.295 -13.230 1.00 80.69 450 ARG A N 1
ATOM 3518 C CA . ARG A 1 450 ? 19.252 -30.920 -13.611 1.00 80.69 450 ARG A CA 1
ATOM 3519 C C . ARG A 1 450 ? 17.991 -30.061 -13.709 1.00 80.69 450 ARG A C 1
ATOM 3521 O O . ARG A 1 450 ? 17.302 -30.057 -14.728 1.00 80.69 450 ARG A O 1
ATOM 3528 N N . ARG A 1 451 ? 17.666 -29.341 -12.633 1.00 87.25 451 ARG A N 1
ATOM 3529 C CA . ARG A 1 451 ? 16.411 -28.573 -12.498 1.00 87.25 451 ARG A CA 1
ATOM 3530 C C . ARG A 1 451 ? 16.590 -27.058 -12.561 1.00 87.25 451 ARG A C 1
ATOM 3532 O O . ARG A 1 451 ? 15.591 -26.343 -12.554 1.00 87.25 451 ARG A O 1
ATOM 3539 N N . LEU A 1 452 ? 17.820 -26.560 -12.669 1.00 89.75 452 LEU A N 1
ATOM 3540 C CA . LEU A 1 452 ? 18.114 -25.140 -12.852 1.00 89.75 452 LEU A CA 1
ATOM 3541 C C . LEU A 1 452 ? 19.109 -24.941 -14.004 1.00 89.75 452 LEU A C 1
ATOM 3543 O O . LEU A 1 452 ? 20.243 -25.403 -13.920 1.00 89.75 452 LEU A O 1
ATOM 3547 N N . LEU A 1 453 ? 18.685 -24.242 -15.060 1.00 90.38 453 LEU A N 1
ATOM 3548 C CA . LEU A 1 453 ? 19.526 -23.828 -16.186 1.00 90.38 453 LEU A CA 1
ATOM 3549 C C . LEU A 1 453 ? 19.731 -22.308 -16.149 1.00 90.38 453 LEU A C 1
ATOM 3551 O O . LEU A 1 453 ? 18.760 -21.552 -16.148 1.00 90.38 453 LEU A O 1
ATOM 3555 N N . TRP A 1 454 ? 20.988 -21.862 -16.142 1.00 90.00 454 TRP A N 1
ATOM 3556 C CA . TRP A 1 454 ? 21.369 -20.451 -16.150 1.00 90.00 454 TRP A CA 1
ATOM 3557 C C . TRP A 1 454 ? 22.098 -20.068 -17.440 1.00 90.00 454 TRP A C 1
ATOM 3559 O O . TRP A 1 454 ? 23.156 -20.610 -17.758 1.00 90.00 454 TRP A O 1
ATOM 3569 N N . ILE A 1 455 ? 21.540 -19.104 -18.171 1.00 89.06 455 ILE A N 1
ATOM 3570 C CA . ILE A 1 455 ? 22.141 -18.487 -19.356 1.00 89.06 455 ILE A CA 1
ATOM 3571 C C . ILE A 1 455 ? 22.927 -17.258 -18.898 1.00 89.06 455 ILE A C 1
ATOM 3573 O O . ILE A 1 455 ? 22.355 -16.205 -18.597 1.00 89.06 455 ILE A O 1
ATOM 3577 N N . LYS A 1 456 ? 24.248 -17.405 -18.832 1.00 86.88 456 LYS A N 1
ATOM 3578 C CA . LYS A 1 456 ? 25.160 -16.439 -18.217 1.00 86.88 456 LYS A CA 1
ATOM 3579 C C . LYS A 1 456 ? 25.895 -15.628 -19.269 1.00 86.88 456 LYS A C 1
ATOM 3581 O O . LYS A 1 456 ? 26.523 -16.190 -20.165 1.00 86.88 456 LYS A O 1
ATOM 3586 N N . GLY A 1 457 ? 25.868 -14.304 -19.149 1.00 83.94 457 GLY A N 1
ATOM 3587 C CA . GLY A 1 457 ? 26.573 -13.454 -20.101 1.00 83.94 457 GLY A CA 1
ATOM 3588 C C . GLY A 1 457 ? 26.605 -11.978 -19.784 1.00 83.94 457 GLY A C 1
ATOM 3589 O O . GLY A 1 457 ? 25.667 -11.449 -19.192 1.00 83.94 457 GLY A O 1
ATOM 3590 N N . HIS A 1 458 ? 27.643 -11.292 -20.252 1.00 81.50 458 HIS A N 1
ATOM 3591 C CA . HIS A 1 458 ? 27.741 -9.836 -20.151 1.00 81.50 458 HIS A CA 1
ATOM 3592 C C . HIS A 1 458 ? 26.608 -9.131 -20.922 1.00 81.50 458 HIS A C 1
ATOM 3594 O O . HIS A 1 458 ? 25.748 -9.754 -21.560 1.00 81.50 458 HIS A O 1
ATOM 3600 N N . ALA A 1 459 ? 26.542 -7.809 -20.817 1.00 81.25 459 ALA A N 1
ATOM 3601 C CA . ALA A 1 459 ? 25.497 -7.031 -21.465 1.00 81.25 459 ALA A CA 1
ATOM 3602 C C . ALA A 1 459 ? 25.612 -7.090 -23.005 1.00 81.25 459 ALA A C 1
ATOM 3604 O O . ALA A 1 459 ? 26.704 -7.120 -23.558 1.00 81.25 459 ALA A O 1
ATOM 3605 N N . GLY A 1 460 ? 24.479 -7.123 -23.715 1.00 80.38 460 GLY A N 1
ATOM 3606 C CA . GLY A 1 460 ? 24.455 -7.135 -25.186 1.00 80.38 460 GLY A CA 1
ATOM 3607 C C . GLY A 1 460 ? 24.638 -8.505 -25.863 1.00 80.38 460 GLY A C 1
ATOM 3608 O O . GLY A 1 460 ? 24.433 -8.605 -27.072 1.00 80.38 460 GLY A O 1
ATOM 3609 N N . THR A 1 461 ? 24.913 -9.578 -25.113 1.00 86.19 461 THR A N 1
ATOM 3610 C CA . THR A 1 461 ? 25.045 -10.973 -25.605 1.00 86.19 461 THR A CA 1
ATOM 3611 C C . THR A 1 461 ? 23.719 -11.651 -25.997 1.00 86.19 461 THR A C 1
ATOM 3613 O O . THR A 1 461 ? 23.651 -12.864 -26.160 1.00 86.19 461 THR A O 1
ATOM 3616 N N . GLY A 1 462 ? 22.633 -10.891 -26.169 1.00 84.38 462 GLY A N 1
ATOM 3617 C CA . GLY A 1 462 ? 21.365 -11.411 -26.700 1.00 84.38 462 GLY A CA 1
ATOM 3618 C C . GLY A 1 462 ? 20.538 -12.295 -25.755 1.00 84.38 462 GLY A C 1
ATOM 3619 O O . GLY A 1 462 ? 19.518 -12.813 -26.202 1.00 84.38 462 GLY A O 1
ATOM 3620 N N . LYS A 1 463 ? 20.915 -12.431 -24.470 1.00 87.44 463 LYS A N 1
ATOM 3621 C CA . LYS A 1 463 ? 20.237 -13.273 -23.454 1.00 87.44 463 LYS A CA 1
ATOM 3622 C C . LYS A 1 463 ? 18.705 -13.253 -23.539 1.00 87.44 463 LYS A C 1
ATOM 3624 O O . LYS A 1 463 ? 18.110 -14.312 -23.685 1.00 87.44 463 LYS A O 1
ATOM 3629 N N . THR A 1 464 ? 18.088 -12.069 -23.566 1.00 89.31 464 THR A N 1
ATOM 3630 C CA . THR A 1 464 ? 16.628 -11.910 -23.687 1.00 89.31 464 THR A CA 1
ATOM 3631 C C . THR A 1 464 ? 16.045 -12.552 -24.945 1.00 89.31 464 THR A C 1
ATOM 3633 O O . THR A 1 464 ? 15.018 -13.213 -24.870 1.00 89.31 464 THR A O 1
ATOM 3636 N N . MET A 1 465 ? 16.687 -12.391 -26.106 1.00 87.56 465 MET A N 1
ATOM 3637 C CA . MET A 1 465 ? 16.195 -12.977 -27.362 1.00 87.56 465 MET A CA 1
ATOM 3638 C C . MET A 1 465 ? 16.358 -14.502 -27.354 1.00 87.56 465 MET A C 1
ATOM 3640 O O . MET A 1 465 ? 15.471 -15.223 -27.801 1.00 87.56 465 MET A O 1
ATOM 3644 N N . LEU A 1 466 ? 17.457 -15.003 -26.778 1.00 88.81 466 LEU A N 1
ATOM 3645 C CA . LEU A 1 466 ? 17.660 -16.438 -26.565 1.00 88.81 466 LEU A CA 1
ATOM 3646 C C . LEU A 1 466 ? 16.586 -17.006 -25.621 1.00 88.81 466 LEU A C 1
ATOM 3648 O O . LEU A 1 466 ? 15.970 -18.017 -25.943 1.00 88.81 466 LEU A O 1
ATOM 3652 N N . MET A 1 467 ? 16.303 -16.319 -24.510 1.00 90.44 467 MET A N 1
ATOM 3653 C CA . MET A 1 467 ? 15.248 -16.672 -23.556 1.00 90.44 467 MET A CA 1
ATOM 3654 C C . MET A 1 467 ? 13.864 -16.710 -24.222 1.00 90.44 467 MET A C 1
ATOM 3656 O O . MET A 1 467 ? 13.139 -17.686 -24.054 1.00 90.44 467 MET A O 1
ATOM 3660 N N . ILE A 1 468 ? 13.519 -15.703 -25.031 1.00 90.81 468 ILE A N 1
ATOM 3661 C CA . ILE A 1 468 ? 12.272 -15.655 -25.816 1.00 90.81 468 ILE A CA 1
ATOM 3662 C C . ILE A 1 468 ? 12.152 -16.873 -26.750 1.00 90.81 468 ILE A C 1
ATOM 3664 O O . ILE A 1 468 ? 11.110 -17.529 -26.778 1.00 90.81 468 ILE A O 1
ATOM 3668 N N . GLY A 1 469 ? 13.225 -17.228 -27.465 1.00 89.50 469 GLY A N 1
ATOM 3669 C CA . GLY A 1 469 ? 13.254 -18.413 -28.326 1.00 89.50 469 GLY A CA 1
ATOM 3670 C C . GLY A 1 469 ? 13.063 -19.731 -27.568 1.00 89.50 469 GLY A C 1
ATOM 3671 O O . GLY A 1 469 ? 12.299 -20.593 -28.003 1.00 89.50 469 GLY A O 1
ATOM 3672 N N . LEU A 1 470 ? 13.682 -19.873 -26.392 1.00 90.31 470 LEU A N 1
ATOM 3673 C CA . LEU A 1 470 ? 13.486 -21.043 -25.529 1.00 90.31 470 LEU A CA 1
ATOM 3674 C C . LEU A 1 470 ? 12.067 -21.112 -24.948 1.00 90.31 470 LEU A C 1
ATOM 3676 O O . LEU A 1 470 ? 11.469 -22.186 -24.943 1.00 90.31 470 LEU A O 1
ATOM 3680 N N . ILE A 1 471 ? 11.502 -19.982 -24.512 1.00 91.56 471 ILE A N 1
ATOM 3681 C CA . ILE A 1 471 ? 10.114 -19.888 -24.032 1.00 91.56 471 ILE A CA 1
ATOM 3682 C C . ILE A 1 471 ? 9.144 -20.328 -25.136 1.00 91.56 471 ILE A C 1
ATOM 3684 O O . ILE A 1 471 ? 8.268 -21.155 -24.878 1.00 91.56 471 ILE A O 1
ATOM 3688 N N . ARG A 1 472 ? 9.340 -19.870 -26.382 1.00 88.81 472 ARG A N 1
ATOM 3689 C CA . ARG A 1 472 ? 8.556 -20.343 -27.535 1.00 88.81 472 ARG A CA 1
ATOM 3690 C C . ARG A 1 472 ? 8.692 -21.847 -27.744 1.00 88.81 472 ARG A C 1
ATOM 3692 O O . ARG A 1 472 ? 7.672 -22.532 -27.807 1.00 88.81 472 ARG A O 1
ATOM 3699 N N . GLN A 1 473 ? 9.916 -22.375 -27.775 1.00 88.56 473 GLN A N 1
ATOM 3700 C CA . GLN A 1 473 ? 10.152 -23.809 -27.972 1.00 88.56 473 GLN A CA 1
ATOM 3701 C C . GLN A 1 473 ? 9.499 -24.674 -26.879 1.00 88.56 473 GLN A C 1
ATOM 3703 O O . GLN A 1 473 ? 8.982 -25.749 -27.179 1.00 88.56 473 GLN A O 1
ATOM 3708 N N . LEU A 1 474 ? 9.494 -24.210 -25.626 1.00 88.38 474 LEU A N 1
ATOM 3709 C CA . LEU A 1 474 ? 8.806 -24.882 -24.520 1.00 88.38 474 LEU A CA 1
ATOM 3710 C C . LEU A 1 474 ? 7.275 -24.768 -24.636 1.00 88.38 474 LEU A C 1
ATOM 3712 O O . LEU A 1 474 ? 6.576 -25.737 -24.352 1.00 88.38 474 LEU A O 1
ATOM 3716 N N . SER A 1 475 ? 6.745 -23.634 -25.108 1.00 84.81 475 SER A N 1
ATOM 3717 C CA . SER A 1 475 ? 5.295 -23.426 -25.270 1.00 84.81 475 SER A CA 1
ATOM 3718 C C . SER A 1 475 ? 4.660 -24.195 -26.441 1.00 84.81 475 SER A C 1
ATOM 3720 O O . SER A 1 475 ? 3.454 -24.423 -26.436 1.00 84.81 475 SER A O 1
ATOM 3722 N N . HIS A 1 476 ? 5.450 -24.628 -27.430 1.00 79.19 476 HIS A N 1
ATOM 3723 C CA . HIS A 1 476 ? 4.968 -25.389 -28.592 1.00 79.19 476 HIS A CA 1
ATOM 3724 C C . HIS A 1 476 ? 4.774 -26.902 -28.337 1.00 79.19 476 HIS A C 1
ATOM 3726 O O . HIS A 1 476 ? 4.481 -27.648 -29.274 1.00 79.19 476 HIS A O 1
ATOM 3732 N N . GLN A 1 477 ? 4.927 -27.385 -27.098 1.00 70.19 477 GLN A N 1
ATOM 3733 C CA . GLN A 1 477 ? 4.733 -28.803 -26.764 1.00 70.19 477 GLN A CA 1
ATOM 3734 C C . GLN A 1 477 ? 3.238 -29.215 -26.744 1.00 70.19 477 GLN A C 1
ATOM 3736 O O . GLN A 1 477 ? 2.375 -28.385 -26.452 1.00 70.19 477 GLN A O 1
ATOM 3741 N N . PRO A 1 478 ? 2.886 -30.490 -27.030 1.00 64.62 478 PRO A N 1
ATOM 3742 C CA . PRO A 1 478 ? 1.489 -30.934 -27.072 1.00 64.62 478 PRO A CA 1
ATOM 3743 C C . PRO A 1 478 ? 0.747 -30.780 -25.732 1.00 64.62 478 PRO A C 1
ATOM 3745 O O . PRO A 1 478 ? 1.104 -31.388 -24.723 1.00 64.62 478 PRO A O 1
ATOM 3748 N N . VAL A 1 479 ? -0.350 -30.017 -25.757 1.00 61.19 479 VAL A N 1
ATOM 3749 C CA . VAL A 1 479 ? -1.077 -29.493 -24.579 1.00 61.19 479 VAL A CA 1
ATOM 3750 C C . VAL A 1 479 ? -1.535 -30.555 -23.565 1.00 61.19 479 VAL A C 1
ATOM 3752 O O . VAL A 1 479 ? -1.673 -30.248 -22.387 1.00 61.19 479 VAL A O 1
ATOM 3755 N N . ALA A 1 480 ? -1.764 -31.804 -23.982 1.00 56.41 480 ALA A N 1
ATOM 3756 C CA . ALA A 1 480 ? -2.367 -32.833 -23.126 1.00 56.41 480 ALA A CA 1
ATOM 3757 C C . ALA A 1 480 ? -1.518 -33.238 -21.901 1.00 56.41 480 ALA A C 1
ATOM 3759 O O . ALA A 1 480 ? -2.082 -33.706 -20.914 1.00 56.41 480 ALA A O 1
ATOM 3760 N N . LEU A 1 481 ? -0.187 -33.087 -21.967 1.00 56.53 481 LEU A N 1
ATOM 3761 C CA . LEU A 1 481 ? 0.754 -33.457 -20.893 1.00 56.53 481 LEU A CA 1
ATOM 3762 C C . LEU A 1 481 ? 1.942 -32.480 -20.745 1.00 56.53 481 LEU A C 1
ATOM 3764 O O . LEU A 1 481 ? 2.846 -32.738 -19.951 1.00 56.53 481 LEU A O 1
ATOM 3768 N N . ALA A 1 482 ? 1.971 -31.377 -21.501 1.00 72.50 482 ALA A N 1
ATOM 3769 C CA . ALA A 1 482 ? 3.070 -30.414 -21.446 1.00 72.50 482 ALA A CA 1
ATOM 3770 C C . ALA A 1 482 ? 3.169 -29.735 -20.058 1.00 72.50 482 ALA A C 1
ATOM 3772 O O . ALA A 1 482 ? 2.140 -29.336 -19.501 1.00 72.50 482 ALA A O 1
ATOM 3773 N N . PRO A 1 483 ? 4.383 -29.559 -19.499 1.00 83.75 483 PRO A N 1
ATOM 3774 C CA . PRO A 1 483 ? 4.586 -28.751 -18.301 1.00 83.75 483 PRO A CA 1
ATOM 3775 C C . PRO A 1 483 ? 4.092 -27.311 -18.493 1.00 83.75 483 PRO A C 1
ATOM 3777 O O . PRO A 1 483 ? 4.293 -26.715 -19.551 1.00 83.75 483 PRO A O 1
ATOM 3780 N N . ALA A 1 484 ? 3.505 -26.725 -17.450 1.00 89.00 484 ALA A N 1
ATOM 3781 C CA . ALA A 1 484 ? 3.142 -25.310 -17.447 1.00 89.00 484 ALA A CA 1
ATOM 3782 C C . ALA A 1 484 ? 4.397 -24.425 -17.579 1.00 89.00 484 ALA A C 1
ATOM 3784 O O . ALA A 1 484 ? 5.473 -24.784 -17.102 1.00 89.00 484 ALA A O 1
ATOM 3785 N N . LEU A 1 485 ? 4.263 -23.244 -18.179 1.00 92.75 485 LEU A N 1
ATOM 3786 C CA . LEU A 1 485 ? 5.366 -22.310 -18.403 1.00 92.75 485 LEU A CA 1
ATOM 3787 C C . LEU A 1 485 ? 4.983 -20.915 -17.908 1.00 92.75 485 LEU A C 1
ATOM 3789 O O . LEU A 1 485 ? 4.124 -20.246 -18.478 1.00 92.75 485 LEU A O 1
ATOM 3793 N N . SER A 1 486 ? 5.617 -20.471 -16.827 1.00 94.81 486 SER A N 1
ATOM 3794 C CA . SER A 1 486 ? 5.408 -19.142 -16.241 1.00 94.81 486 SER A CA 1
ATOM 3795 C C . SER A 1 486 ? 6.697 -18.342 -16.337 1.00 94.81 486 SER A C 1
ATOM 3797 O O . SER A 1 486 ? 7.750 -18.836 -15.949 1.00 94.81 486 SER A O 1
ATOM 3799 N N . PHE A 1 487 ? 6.645 -17.122 -16.867 1.00 95.19 487 PHE A N 1
ATOM 3800 C CA . PHE A 1 487 ? 7.852 -16.362 -17.182 1.00 95.19 487 PHE A CA 1
ATOM 3801 C C . PHE A 1 487 ? 7.730 -14.862 -16.911 1.00 95.19 487 PHE A C 1
ATOM 3803 O O . PHE A 1 487 ? 6.630 -14.315 -16.845 1.00 95.19 487 PHE A O 1
ATOM 3810 N N . PHE A 1 488 ? 8.873 -14.200 -16.739 1.00 95.00 488 PHE A N 1
ATOM 3811 C CA . PHE A 1 488 ? 8.971 -12.758 -16.530 1.00 95.00 488 PHE A CA 1
ATOM 3812 C C . PHE A 1 488 ? 10.276 -12.196 -17.112 1.00 95.00 488 PHE A C 1
ATOM 3814 O O . PHE A 1 488 ? 11.304 -12.874 -17.115 1.00 95.00 488 PHE A O 1
ATOM 3821 N N . PHE A 1 489 ? 10.235 -10.942 -17.565 1.00 92.06 489 PHE A N 1
ATOM 3822 C CA . PHE A 1 489 ? 11.393 -10.208 -18.072 1.00 92.06 489 PHE A CA 1
ATOM 3823 C C . PHE A 1 489 ? 11.685 -9.028 -17.143 1.00 92.06 489 PHE A C 1
ATOM 3825 O O . PHE A 1 489 ? 10.927 -8.057 -17.129 1.00 92.06 489 PHE A O 1
ATOM 3832 N N . CYS A 1 490 ? 12.771 -9.100 -16.369 1.00 87.94 490 CYS A N 1
ATOM 3833 C CA . CYS A 1 490 ? 13.250 -7.943 -15.615 1.00 87.94 490 CYS A CA 1
ATOM 3834 C C . CYS A 1 490 ? 13.675 -6.827 -16.583 1.00 87.94 490 CYS A C 1
ATOM 3836 O O . CYS A 1 490 ? 14.159 -7.099 -17.681 1.00 87.94 490 CYS A O 1
ATOM 3838 N N . GLN A 1 491 ? 13.474 -5.569 -16.184 1.00 81.19 491 GLN A N 1
ATOM 3839 C CA . GLN A 1 491 ? 13.865 -4.394 -16.972 1.00 81.19 491 GLN A CA 1
ATOM 3840 C C . GLN A 1 491 ? 14.468 -3.352 -16.034 1.00 81.19 491 GLN A C 1
ATOM 3842 O O . GLN A 1 491 ? 13.738 -2.633 -15.360 1.00 81.19 491 GLN A O 1
ATOM 3847 N N . GLY A 1 492 ? 15.797 -3.271 -15.965 1.00 71.50 492 GLY A N 1
ATOM 3848 C CA . GLY A 1 492 ? 16.529 -2.510 -14.943 1.00 71.50 492 GLY A CA 1
ATOM 3849 C C . GLY A 1 492 ? 16.226 -1.009 -14.922 1.00 71.50 492 GLY A C 1
ATOM 3850 O O . GLY A 1 492 ? 16.338 -0.366 -13.874 1.00 71.50 492 GLY A O 1
ATOM 3851 N N . THR A 1 493 ? 15.790 -0.460 -16.058 1.00 65.12 493 THR A N 1
ATOM 3852 C CA . THR A 1 493 ? 15.358 0.935 -16.227 1.00 65.12 493 THR A CA 1
ATOM 3853 C C . THR A 1 493 ? 13.919 1.208 -15.771 1.00 65.12 493 THR A C 1
ATOM 3855 O O . THR A 1 493 ? 13.593 2.367 -15.518 1.00 65.12 493 THR A O 1
ATOM 3858 N N . ASP A 1 494 ? 13.072 0.185 -15.619 1.00 69.44 494 ASP A N 1
ATOM 3859 C CA . ASP A 1 494 ? 11.682 0.320 -15.172 1.00 69.44 494 ASP A CA 1
ATOM 3860 C C . ASP A 1 494 ? 11.539 -0.103 -13.702 1.00 69.44 494 ASP A C 1
ATOM 3862 O O . ASP A 1 494 ? 11.637 -1.279 -13.345 1.00 69.44 494 ASP A O 1
ATOM 3866 N N . THR A 1 495 ? 11.265 0.862 -12.823 1.00 69.88 495 THR A N 1
ATOM 3867 C CA . THR A 1 495 ? 11.118 0.617 -11.380 1.00 69.88 495 THR A CA 1
ATOM 3868 C C . THR A 1 495 ? 9.897 -0.232 -11.016 1.00 69.88 495 THR A C 1
ATOM 3870 O O . THR A 1 495 ? 9.882 -0.849 -9.948 1.00 69.88 495 THR A O 1
ATOM 3873 N N . ALA A 1 496 ? 8.898 -0.339 -11.899 1.00 77.31 496 ALA A N 1
ATOM 3874 C CA . ALA A 1 496 ? 7.775 -1.253 -11.718 1.00 77.31 496 ALA A CA 1
ATOM 3875 C C . ALA A 1 496 ? 8.157 -2.716 -12.002 1.00 77.31 496 ALA A C 1
ATOM 3877 O O . ALA A 1 496 ? 7.537 -3.612 -11.428 1.00 77.31 496 ALA A O 1
ATOM 3878 N N . LEU A 1 497 ? 9.182 -2.963 -12.831 1.00 83.00 497 LEU A N 1
ATOM 3879 C CA . LEU A 1 497 ? 9.589 -4.296 -13.301 1.00 83.00 497 LEU A CA 1
ATOM 3880 C C . LEU A 1 497 ? 10.957 -4.765 -12.768 1.00 83.00 497 LEU A C 1
ATOM 3882 O O . LEU A 1 497 ? 11.256 -5.955 -12.834 1.00 83.00 497 LEU A O 1
ATOM 3886 N N . ASN A 1 498 ? 11.770 -3.878 -12.188 1.00 86.00 498 ASN A N 1
ATOM 3887 C CA . ASN A 1 498 ? 13.098 -4.187 -11.635 1.00 86.00 498 ASN A CA 1
ATOM 3888 C C . ASN A 1 498 ? 13.095 -4.683 -10.171 1.00 86.00 498 ASN A C 1
ATOM 3890 O O . ASN A 1 498 ? 14.074 -4.510 -9.442 1.00 86.00 498 ASN A O 1
ATOM 3894 N N . ASN A 1 499 ? 11.998 -5.283 -9.703 1.00 89.69 499 ASN A N 1
ATOM 3895 C CA . ASN A 1 499 ? 11.840 -5.698 -8.308 1.00 89.69 499 ASN A CA 1
ATOM 3896 C C . ASN A 1 499 ? 11.253 -7.110 -8.172 1.00 89.69 499 ASN A C 1
ATOM 3898 O O . ASN A 1 499 ? 10.394 -7.531 -8.948 1.00 89.69 499 ASN A O 1
ATOM 3902 N N . ALA A 1 500 ? 11.678 -7.823 -7.129 1.00 91.19 500 ALA A N 1
ATOM 3903 C CA . ALA A 1 500 ? 11.316 -9.215 -6.882 1.00 91.19 500 ALA A CA 1
ATOM 3904 C C . ALA A 1 500 ? 9.802 -9.443 -6.700 1.00 91.19 500 ALA A C 1
ATOM 3906 O O . ALA A 1 500 ? 9.286 -10.502 -7.064 1.00 91.19 500 ALA A O 1
ATOM 3907 N N . THR A 1 501 ? 9.067 -8.448 -6.184 1.00 93.25 501 THR A N 1
ATOM 3908 C CA . THR A 1 501 ? 7.600 -8.499 -6.083 1.00 93.25 501 THR A CA 1
ATOM 3909 C C . THR A 1 501 ? 6.967 -8.614 -7.467 1.00 93.25 501 THR A C 1
ATOM 3911 O O . THR A 1 501 ? 6.099 -9.461 -7.666 1.00 93.25 501 THR A O 1
ATOM 3914 N N . ALA A 1 502 ? 7.409 -7.806 -8.434 1.00 92.25 502 ALA A N 1
ATOM 3915 C CA . ALA A 1 502 ? 6.876 -7.808 -9.792 1.00 92.25 502 ALA A CA 1
ATOM 3916 C C . ALA A 1 502 ? 7.144 -9.125 -10.532 1.00 92.25 502 ALA A C 1
ATOM 3918 O O . ALA A 1 502 ? 6.229 -9.653 -11.176 1.00 92.25 502 ALA A O 1
ATOM 3919 N N . VAL A 1 503 ? 8.345 -9.695 -10.353 1.00 94.06 503 VAL A N 1
ATOM 3920 C CA . VAL A 1 503 ? 8.676 -11.046 -10.834 1.00 94.06 503 VAL A CA 1
ATOM 3921 C C . VAL A 1 503 ? 7.660 -12.046 -10.287 1.00 94.06 503 VAL A C 1
ATOM 3923 O O . VAL A 1 503 ? 6.957 -12.712 -11.046 1.00 94.06 503 VAL A O 1
ATOM 3926 N N . LEU A 1 504 ? 7.526 -12.117 -8.959 1.00 94.75 504 LEU A N 1
ATOM 3927 C CA . LEU A 1 504 ? 6.734 -13.164 -8.325 1.00 94.75 504 LEU A CA 1
ATOM 3928 C C . LEU A 1 504 ? 5.235 -13.031 -8.610 1.00 94.75 504 LEU A C 1
ATOM 3930 O O . LEU A 1 504 ? 4.569 -14.034 -8.859 1.00 94.75 504 LEU A O 1
ATOM 3934 N N . ARG A 1 505 ? 4.713 -11.799 -8.651 1.00 94.44 505 ARG A N 1
ATOM 3935 C CA . ARG A 1 505 ? 3.337 -11.514 -9.079 1.00 94.44 505 ARG A CA 1
ATOM 3936 C C . ARG A 1 505 ? 3.049 -12.083 -10.465 1.00 94.44 505 ARG A C 1
ATOM 3938 O O . ARG A 1 505 ? 2.030 -12.742 -10.647 1.00 94.44 505 ARG A O 1
ATOM 3945 N N . SER A 1 506 ? 3.949 -11.854 -11.418 1.00 93.12 506 SER A N 1
ATOM 3946 C CA . SER A 1 506 ? 3.776 -12.263 -12.815 1.00 93.12 506 SER A CA 1
ATOM 3947 C C . SER A 1 506 ? 3.918 -13.778 -13.000 1.00 93.12 506 SER A C 1
ATOM 3949 O O . SER A 1 506 ? 3.107 -14.384 -13.702 1.00 93.12 506 SER A O 1
ATOM 3951 N N . LEU A 1 507 ? 4.874 -14.409 -12.304 1.00 95.25 507 LEU A N 1
ATOM 3952 C CA . LEU A 1 507 ? 5.023 -15.869 -12.292 1.00 95.25 507 LEU A CA 1
ATOM 3953 C C . LEU A 1 507 ? 3.792 -16.563 -11.689 1.00 95.25 507 LEU A C 1
ATOM 3955 O O . LEU A 1 507 ? 3.280 -17.513 -12.276 1.00 95.25 507 LEU A O 1
ATOM 3959 N N . ILE A 1 508 ? 3.275 -16.071 -10.555 1.00 95.56 508 ILE A N 1
ATOM 3960 C CA . ILE A 1 508 ? 2.040 -16.599 -9.953 1.00 95.56 508 ILE A CA 1
ATOM 3961 C C . ILE A 1 508 ? 0.851 -16.353 -10.890 1.00 95.56 508 ILE A C 1
ATOM 3963 O O . ILE A 1 508 ? 0.026 -17.242 -11.064 1.00 95.56 508 ILE A O 1
ATOM 3967 N N . TRP A 1 509 ? 0.751 -15.182 -11.523 1.00 95.19 509 TRP A N 1
ATOM 3968 C CA . TRP A 1 509 ? -0.355 -14.860 -12.427 1.00 95.19 509 TRP A CA 1
ATOM 3969 C C . TRP A 1 509 ? -0.445 -15.831 -13.611 1.00 95.19 509 TRP A C 1
ATOM 3971 O O . TRP A 1 509 ? -1.502 -16.425 -13.824 1.00 95.19 509 TRP A O 1
ATOM 3981 N N . LEU A 1 510 ? 0.664 -16.062 -14.324 1.00 93.44 510 LEU A N 1
ATOM 3982 C CA . LEU A 1 510 ? 0.715 -17.035 -15.422 1.00 93.44 510 LEU A CA 1
ATOM 3983 C C . LEU A 1 510 ? 0.458 -18.471 -14.949 1.00 93.44 510 LEU A C 1
ATOM 3985 O O . LEU A 1 510 ? -0.240 -19.219 -15.641 1.00 93.44 510 LEU A O 1
ATOM 3989 N N . LEU A 1 511 ? 0.963 -18.847 -13.769 1.00 93.94 511 LEU A N 1
ATOM 3990 C CA . LEU A 1 511 ? 0.702 -20.155 -13.171 1.00 93.94 511 LEU A CA 1
ATOM 3991 C C . LEU A 1 511 ? -0.791 -20.342 -12.876 1.00 93.94 511 LEU A C 1
ATOM 3993 O O . LEU A 1 511 ? -1.334 -21.403 -13.158 1.00 93.94 511 LEU A O 1
ATOM 3997 N N . LEU A 1 512 ? -1.472 -19.317 -12.359 1.00 93.75 512 LEU A N 1
ATOM 3998 C CA . LEU A 1 512 ? -2.903 -19.365 -12.048 1.00 93.75 512 LEU A CA 1
ATOM 3999 C C . LEU A 1 512 ? -3.808 -19.345 -13.286 1.00 93.75 512 LEU A C 1
ATOM 4001 O O . LEU A 1 512 ? -4.943 -19.810 -13.198 1.00 93.75 512 LEU A O 1
ATOM 4005 N N . LEU A 1 513 ? -3.337 -18.838 -14.429 1.00 90.56 513 LEU A N 1
ATOM 4006 C CA . LEU A 1 513 ? -4.049 -18.985 -15.703 1.00 90.56 513 LEU A CA 1
ATOM 4007 C C . LEU A 1 513 ? -3.972 -20.423 -16.238 1.00 90.56 513 LEU A C 1
ATOM 4009 O O . LEU A 1 513 ? -4.954 -20.925 -16.775 1.00 90.56 513 LEU A O 1
ATOM 4013 N N . GLN A 1 514 ? -2.827 -21.090 -16.067 1.00 89.88 514 GLN A N 1
ATOM 4014 C CA . GLN A 1 514 ? -2.591 -22.458 -16.553 1.00 89.88 514 GLN A CA 1
ATOM 4015 C C . GLN A 1 514 ? -3.077 -23.541 -15.577 1.00 89.88 514 GLN A C 1
ATOM 4017 O O . GLN A 1 514 ? -3.516 -24.607 -15.998 1.00 89.88 514 GLN A O 1
ATOM 4022 N N . GLN A 1 515 ? -3.022 -23.270 -14.272 1.00 92.12 515 GLN A N 1
ATOM 4023 C CA . GLN A 1 515 ? -3.418 -24.176 -13.191 1.00 92.12 515 GLN A CA 1
ATOM 4024 C C . GLN A 1 515 ? -4.357 -23.456 -12.193 1.00 92.12 515 GLN A C 1
ATOM 4026 O O . GLN A 1 515 ? -3.968 -23.182 -11.051 1.00 92.12 515 GLN A O 1
ATOM 4031 N N . PRO A 1 516 ? -5.619 -23.146 -12.574 1.00 90.81 516 PRO A N 1
ATOM 4032 C CA . PRO A 1 516 ? -6.520 -22.322 -11.756 1.00 90.81 516 PRO A CA 1
ATOM 4033 C C . PRO A 1 516 ? -6.821 -22.886 -10.364 1.00 90.81 516 PRO A C 1
ATOM 4035 O O . PRO A 1 516 ? -7.097 -22.131 -9.435 1.00 90.81 516 PRO A O 1
ATOM 4038 N N . CYS A 1 517 ? -6.718 -24.206 -10.178 1.00 90.56 517 CYS A N 1
ATOM 4039 C CA . CYS A 1 517 ? -6.966 -24.883 -8.902 1.00 90.56 517 CYS A CA 1
ATOM 4040 C C . CYS A 1 517 ? -6.047 -24.418 -7.752 1.00 90.56 517 CYS A C 1
ATOM 4042 O O . CYS A 1 517 ? -6.396 -24.611 -6.582 1.00 90.56 517 CYS A O 1
ATOM 4044 N N . LEU A 1 518 ? -4.909 -23.790 -8.075 1.00 93.88 518 LEU A N 1
ATOM 4045 C CA . LEU A 1 518 ? -3.931 -23.257 -7.126 1.00 93.88 518 LEU A CA 1
ATOM 4046 C C . LEU A 1 518 ? -4.329 -21.887 -6.545 1.00 93.88 518 LEU A C 1
ATOM 4048 O O . LEU A 1 518 ? -3.759 -21.470 -5.534 1.00 93.88 518 LEU A O 1
ATOM 4052 N N . ILE A 1 519 ? -5.329 -21.193 -7.114 1.00 93.12 519 ILE A N 1
ATOM 4053 C CA . ILE A 1 519 ? -5.725 -19.838 -6.675 1.00 93.12 519 ILE A CA 1
ATOM 4054 C C . ILE A 1 519 ? -6.191 -19.798 -5.218 1.00 93.12 519 ILE A C 1
ATOM 4056 O O . ILE A 1 519 ? -6.059 -18.767 -4.562 1.00 93.12 519 ILE A O 1
ATOM 4060 N N . SER A 1 520 ? -6.649 -20.927 -4.666 1.00 91.12 520 SER A N 1
ATOM 4061 C CA . SER A 1 520 ? -7.025 -21.069 -3.254 1.00 91.12 520 SER A CA 1
ATOM 4062 C C . SER A 1 520 ? -5.932 -20.613 -2.280 1.00 91.12 520 SER A C 1
ATOM 4064 O O . SER A 1 520 ? -6.259 -20.042 -1.242 1.00 91.12 520 SER A O 1
ATOM 4066 N N . HIS A 1 521 ? -4.651 -20.791 -2.630 1.00 93.38 521 HIS A N 1
ATOM 4067 C CA . HIS A 1 521 ? -3.501 -20.382 -1.804 1.00 93.38 521 HIS A CA 1
ATOM 4068 C C . HIS A 1 521 ? -3.279 -18.865 -1.754 1.00 93.38 521 HIS A C 1
ATOM 4070 O O . HIS A 1 521 ? -2.574 -18.373 -0.873 1.00 93.38 521 HIS A O 1
ATOM 4076 N N . LEU A 1 522 ? -3.881 -18.121 -2.685 1.00 92.06 522 LEU A N 1
ATOM 4077 C CA . LEU A 1 522 ? -3.828 -16.660 -2.756 1.00 92.06 522 LEU A CA 1
ATOM 4078 C C . LEU A 1 522 ? -5.160 -16.015 -2.343 1.00 92.06 522 LEU A C 1
ATOM 4080 O O . LEU A 1 522 ? -5.178 -14.953 -1.723 1.00 92.06 522 LEU A O 1
ATOM 4084 N N . LEU A 1 523 ? -6.278 -16.676 -2.655 1.00 88.88 523 LEU A N 1
ATOM 4085 C CA . LEU A 1 523 ? -7.625 -16.120 -2.567 1.00 88.88 523 LEU A CA 1
ATOM 4086 C C . LEU A 1 523 ? -8.035 -15.723 -1.146 1.00 88.88 523 LEU A C 1
ATOM 4088 O O . LEU A 1 523 ? -8.764 -14.749 -0.984 1.00 88.88 523 LEU A O 1
ATOM 4092 N N . GLN A 1 524 ? -7.580 -16.445 -0.116 1.00 84.81 524 GLN A N 1
ATOM 4093 C CA . GLN A 1 524 ? -7.845 -16.053 1.270 1.00 84.81 524 GLN A CA 1
ATOM 4094 C C . GLN A 1 524 ? -7.170 -14.713 1.600 1.00 84.81 524 GLN A C 1
ATOM 4096 O O . GLN A 1 524 ? -7.845 -13.781 2.026 1.00 84.81 524 GLN A O 1
ATOM 4101 N N . LYS A 1 525 ? -5.868 -14.584 1.320 1.00 85.25 525 LYS A N 1
ATOM 4102 C CA . LYS A 1 525 ? -5.124 -13.334 1.539 1.00 85.25 525 LYS A CA 1
ATOM 4103 C C . LYS A 1 525 ? -5.690 -12.185 0.704 1.00 85.25 525 LYS A C 1
ATOM 4105 O O . LYS A 1 525 ? -5.795 -11.070 1.192 1.00 85.25 525 LYS A O 1
ATOM 4110 N N . TYR A 1 526 ? -6.115 -12.448 -0.532 1.00 90.00 526 TYR A N 1
ATOM 4111 C CA . TYR A 1 526 ? -6.712 -11.417 -1.385 1.00 90.00 526 TYR A CA 1
ATOM 4112 C C . TYR A 1 526 ? -8.112 -10.984 -0.908 1.00 90.00 526 TYR A C 1
ATOM 4114 O O . TYR A 1 526 ? -8.463 -9.814 -1.017 1.00 90.00 526 TYR A O 1
ATOM 4122 N N . LYS A 1 527 ? -8.906 -11.883 -0.307 1.00 85.31 527 LYS A N 1
ATOM 4123 C CA . LYS A 1 527 ? -10.162 -11.509 0.376 1.00 85.31 527 LYS A CA 1
ATOM 4124 C C . LYS A 1 527 ? -9.928 -10.623 1.601 1.00 85.31 527 LYS A C 1
ATOM 4126 O O . LYS A 1 527 ? -10.807 -9.839 1.942 1.00 85.31 527 LYS A O 1
ATOM 4131 N N . GLU A 1 528 ? -8.778 -10.777 2.252 1.00 83.12 528 GLU A N 1
ATOM 4132 C CA . GLU A 1 528 ? -8.379 -10.016 3.439 1.00 83.12 528 GLU A CA 1
ATOM 4133 C C . GLU A 1 528 ? -7.727 -8.666 3.098 1.00 83.12 528 GLU A C 1
ATOM 4135 O O . GLU A 1 528 ? -7.990 -7.706 3.808 1.00 83.12 528 GLU A O 1
ATOM 4140 N N . SER A 1 529 ? -6.931 -8.573 2.025 1.00 79.69 529 SER A N 1
ATOM 4141 C CA . SER A 1 529 ? -6.089 -7.394 1.728 1.00 79.69 529 SER A CA 1
ATOM 4142 C C . SER A 1 529 ? -6.274 -6.805 0.314 1.00 79.69 529 SER A C 1
ATOM 4144 O O . SER A 1 529 ? -5.525 -5.916 -0.089 1.00 79.69 529 SER A O 1
ATOM 4146 N N . GLY A 1 530 ? -7.241 -7.291 -0.474 1.00 87.88 530 GLY A N 1
ATOM 4147 C CA . GLY A 1 530 ? -7.591 -6.758 -1.799 1.00 87.88 530 GLY A CA 1
ATOM 4148 C C . GLY A 1 530 ? -6.397 -6.533 -2.737 1.00 87.88 530 GLY A C 1
ATOM 4149 O O . GLY A 1 530 ? -5.437 -7.304 -2.756 1.00 87.88 530 GLY A O 1
ATOM 4150 N N . ALA A 1 531 ? -6.446 -5.443 -3.510 1.00 82.88 531 ALA A N 1
ATOM 4151 C CA . ALA A 1 531 ? -5.365 -5.035 -4.411 1.00 82.88 531 ALA A CA 1
ATOM 4152 C C . ALA A 1 531 ? -4.052 -4.682 -3.686 1.00 82.88 531 ALA A C 1
ATOM 4154 O O . ALA A 1 531 ? -2.980 -4.723 -4.298 1.00 82.88 531 ALA A O 1
ATOM 4155 N N . ASP A 1 532 ? -4.124 -4.313 -2.404 1.00 81.44 532 ASP A N 1
ATOM 4156 C CA . ASP A 1 532 ? -2.970 -3.841 -1.641 1.00 81.44 532 ASP A CA 1
ATOM 4157 C C . ASP A 1 532 ? -2.049 -4.989 -1.217 1.00 81.44 532 ASP A C 1
ATOM 4159 O O . ASP A 1 532 ? -0.846 -4.760 -1.127 1.00 81.44 532 ASP A O 1
ATOM 4163 N N . LEU A 1 533 ? -2.556 -6.233 -1.146 1.00 84.94 533 LEU A N 1
ATOM 4164 C CA . LEU A 1 533 ? -1.761 -7.475 -1.026 1.00 84.94 533 LEU A CA 1
ATOM 4165 C C . LEU A 1 533 ? -0.556 -7.523 -1.981 1.00 84.94 533 LEU A C 1
ATOM 4167 O O . LEU A 1 533 ? 0.437 -8.209 -1.737 1.00 84.94 533 LEU A O 1
ATOM 4171 N N . PHE A 1 534 ? -0.684 -6.850 -3.124 1.00 86.81 534 PHE A N 1
ATOM 4172 C CA . PHE A 1 534 ? 0.294 -6.849 -4.199 1.00 86.81 534 PHE A CA 1
ATOM 4173 C C . PHE A 1 534 ? 1.061 -5.523 -4.331 1.00 86.81 534 PHE A C 1
ATOM 4175 O O . PHE A 1 534 ? 1.933 -5.420 -5.199 1.00 86.81 534 PHE A O 1
ATOM 4182 N N . LYS A 1 535 ? 0.716 -4.505 -3.531 1.00 75.00 535 LYS A N 1
ATOM 4183 C CA . LYS A 1 535 ? 1.266 -3.135 -3.575 1.00 75.00 535 LYS A CA 1
ATOM 4184 C C . LYS A 1 535 ? 1.924 -2.706 -2.260 1.00 75.00 535 LYS A C 1
ATOM 4186 O O . LYS A 1 535 ? 2.680 -1.738 -2.256 1.00 75.00 535 LYS A O 1
ATOM 4191 N N . ASP A 1 536 ? 1.633 -3.386 -1.152 1.00 74.50 536 ASP A N 1
ATOM 4192 C CA . ASP A 1 536 ? 2.220 -3.086 0.149 1.00 74.50 536 ASP A CA 1
ATOM 4193 C C . ASP A 1 536 ? 3.719 -3.461 0.213 1.00 74.50 536 ASP A C 1
ATOM 4195 O O . ASP A 1 536 ? 4.226 -4.260 -0.577 1.00 74.50 536 ASP A O 1
ATOM 4199 N N . LYS A 1 537 ? 4.458 -2.881 1.171 1.00 71.50 537 LYS A N 1
ATOM 4200 C CA . LYS A 1 537 ? 5.920 -3.072 1.310 1.00 71.50 537 LYS A CA 1
ATOM 4201 C C . LYS A 1 537 ? 6.338 -4.531 1.567 1.00 71.50 537 LYS A C 1
ATOM 4203 O O . LYS A 1 537 ? 7.499 -4.875 1.376 1.00 71.50 537 LYS A O 1
ATOM 4208 N N . ASN A 1 538 ? 5.420 -5.367 2.042 1.00 82.19 538 ASN A N 1
ATOM 4209 C CA . ASN A 1 538 ? 5.604 -6.777 2.372 1.00 82.19 538 ASN A CA 1
ATOM 4210 C C . ASN A 1 538 ? 5.018 -7.723 1.313 1.00 82.19 538 ASN A C 1
ATOM 4212 O O . ASN A 1 538 ? 5.080 -8.942 1.512 1.00 82.19 538 ASN A O 1
ATOM 4216 N N . ALA A 1 539 ? 4.474 -7.201 0.206 1.00 86.31 539 ALA A N 1
ATOM 4217 C CA . ALA A 1 539 ? 3.831 -7.988 -0.845 1.00 86.31 539 ALA A CA 1
ATOM 4218 C C . ALA A 1 539 ? 4.715 -9.157 -1.316 1.00 86.31 539 ALA A C 1
ATOM 4220 O O . ALA A 1 539 ? 4.227 -10.279 -1.458 1.00 86.31 539 ALA A O 1
ATOM 4221 N N . PHE A 1 540 ? 6.034 -8.943 -1.448 1.00 90.94 540 PHE A N 1
ATOM 4222 C CA . PHE A 1 540 ? 6.990 -10.008 -1.763 1.00 90.94 540 PHE A CA 1
ATOM 4223 C C . PHE A 1 540 ? 6.905 -11.196 -0.793 1.00 90.94 540 PHE A C 1
ATOM 4225 O O . PHE A 1 540 ? 6.797 -12.338 -1.235 1.00 90.94 540 PHE A O 1
ATOM 4232 N N . TYR A 1 541 ? 6.907 -10.959 0.522 1.00 90.56 541 TYR A N 1
ATOM 4233 C CA . TYR A 1 541 ? 6.841 -12.022 1.530 1.00 90.56 541 TYR A CA 1
ATOM 4234 C C . TYR A 1 541 ? 5.484 -12.736 1.522 1.00 90.56 541 TYR A C 1
ATOM 4236 O O . TYR A 1 541 ? 5.432 -13.966 1.613 1.00 90.56 541 TYR A O 1
ATOM 4244 N N . ALA A 1 542 ? 4.390 -11.981 1.375 1.00 89.31 542 ALA A N 1
ATOM 4245 C CA . ALA A 1 542 ? 3.037 -12.532 1.334 1.00 89.31 542 ALA A CA 1
ATOM 4246 C C . ALA A 1 542 ? 2.827 -13.453 0.119 1.00 89.31 542 ALA A C 1
ATOM 4248 O O . ALA A 1 542 ? 2.272 -14.549 0.268 1.00 89.31 542 ALA A O 1
ATOM 4249 N N . LEU A 1 543 ? 3.329 -13.027 -1.046 1.00 93.94 543 LEU A N 1
ATOM 4250 C CA . LEU A 1 543 ? 3.341 -13.784 -2.297 1.00 93.94 543 LEU A CA 1
ATOM 4251 C C . LEU A 1 543 ? 4.321 -14.958 -2.255 1.00 93.94 543 LEU A C 1
ATOM 4253 O O . LEU A 1 543 ? 3.966 -16.041 -2.701 1.00 93.94 543 LEU A O 1
ATOM 4257 N N . SER A 1 544 ? 5.506 -14.794 -1.662 1.00 94.25 544 SER A N 1
ATOM 4258 C CA . SER A 1 544 ? 6.492 -15.873 -1.476 1.00 94.25 544 SER A CA 1
ATOM 4259 C C . SER A 1 544 ? 5.924 -17.033 -0.669 1.00 94.25 544 SER A C 1
ATOM 4261 O O . SER A 1 544 ? 6.183 -18.197 -0.965 1.00 94.25 544 SER A O 1
ATOM 4263 N N . GLU A 1 545 ? 5.129 -16.734 0.355 1.00 93.38 545 GLU A N 1
ATOM 4264 C CA . GLU A 1 545 ? 4.434 -17.755 1.130 1.00 93.38 545 GLU A CA 1
ATOM 4265 C C . GLU A 1 545 ? 3.322 -18.437 0.321 1.00 93.38 545 GLU A C 1
ATOM 4267 O O . GLU A 1 545 ? 3.259 -19.666 0.306 1.00 93.38 545 GLU A O 1
ATOM 4272 N N . ALA A 1 546 ? 2.492 -17.665 -0.393 1.00 94.06 546 ALA A N 1
ATOM 4273 C CA . ALA A 1 546 ? 1.454 -18.220 -1.263 1.00 94.06 546 ALA A CA 1
ATOM 4274 C C . ALA A 1 546 ? 2.063 -19.126 -2.348 1.00 94.06 546 ALA A C 1
ATOM 4276 O O . ALA A 1 546 ? 1.604 -20.248 -2.536 1.00 94.06 546 ALA A O 1
ATOM 4277 N N . PHE A 1 547 ? 3.157 -18.687 -2.977 1.00 96.00 547 PHE A N 1
ATOM 4278 C CA . PHE A 1 547 ? 3.928 -19.446 -3.956 1.00 96.00 547 PHE A CA 1
ATOM 4279 C C . PHE A 1 547 ? 4.449 -20.761 -3.369 1.00 96.00 547 PHE A C 1
ATOM 4281 O O . PHE A 1 547 ? 4.129 -21.821 -3.895 1.00 96.00 547 PHE A O 1
ATOM 4288 N N . ARG A 1 548 ? 5.148 -20.742 -2.222 1.00 96.00 548 ARG A N 1
ATOM 4289 C CA . ARG A 1 548 ? 5.604 -21.978 -1.548 1.00 96.00 548 ARG A CA 1
ATOM 4290 C C . ARG A 1 548 ? 4.461 -22.946 -1.225 1.00 96.00 548 ARG A C 1
ATOM 4292 O O . ARG A 1 548 ? 4.679 -24.153 -1.247 1.00 96.00 548 ARG A O 1
ATOM 4299 N N . ASN A 1 549 ? 3.263 -22.443 -0.929 1.00 95.12 549 ASN A N 1
ATOM 4300 C CA . ASN A 1 549 ? 2.095 -23.285 -0.670 1.00 95.12 549 ASN A CA 1
ATOM 4301 C C . ASN A 1 549 ? 1.507 -23.873 -1.965 1.00 95.12 549 ASN A C 1
ATOM 4303 O O . ASN A 1 549 ? 1.187 -25.058 -1.982 1.00 95.12 549 ASN A O 1
ATOM 4307 N N . MET A 1 550 ? 1.479 -23.112 -3.067 1.00 96.06 550 MET A N 1
ATOM 4308 C CA . MET A 1 550 ? 1.162 -23.637 -4.406 1.00 96.06 550 MET A CA 1
ATOM 4309 C C . MET A 1 550 ? 2.155 -24.724 -4.841 1.00 96.06 550 MET A C 1
ATOM 4311 O O . MET A 1 550 ? 1.741 -25.750 -5.369 1.00 96.06 550 MET A O 1
ATOM 4315 N N . LEU A 1 551 ? 3.454 -24.543 -4.568 1.00 93.88 551 LEU A N 1
ATOM 4316 C CA . LEU A 1 551 ? 4.494 -25.516 -4.925 1.00 93.88 551 LEU A CA 1
ATOM 4317 C C . LEU A 1 551 ? 4.384 -26.854 -4.174 1.00 93.88 551 LEU A C 1
ATOM 4319 O O . LEU A 1 551 ? 4.822 -27.885 -4.684 1.00 93.88 551 LEU A O 1
ATOM 4323 N N . ARG A 1 552 ? 3.803 -26.829 -2.968 1.00 93.88 552 ARG A N 1
ATOM 4324 C CA . ARG A 1 552 ? 3.522 -28.008 -2.134 1.00 93.88 552 ARG A CA 1
ATOM 4325 C C . ARG A 1 552 ? 2.176 -28.667 -2.443 1.00 93.88 552 ARG A C 1
ATOM 4327 O O . ARG A 1 552 ? 1.893 -29.725 -1.884 1.00 93.88 552 ARG A O 1
ATOM 4334 N N . ASP A 1 553 ? 1.327 -28.055 -3.268 1.00 93.38 553 ASP A N 1
ATOM 4335 C CA . ASP A 1 553 ? 0.007 -28.602 -3.571 1.00 93.38 553 ASP A CA 1
ATOM 4336 C C . ASP A 1 553 ? 0.146 -29.907 -4.378 1.00 93.38 553 ASP A C 1
ATOM 4338 O O . ASP A 1 553 ? 0.756 -29.893 -5.451 1.00 93.38 553 ASP A O 1
ATOM 4342 N N . PRO A 1 554 ? -0.436 -31.039 -3.934 1.00 90.69 554 PRO A N 1
ATOM 4343 C CA . PRO A 1 554 ? -0.371 -32.294 -4.683 1.00 90.69 554 PRO A CA 1
ATOM 4344 C C . PRO A 1 554 ? -0.890 -32.178 -6.125 1.00 90.69 554 PRO A C 1
ATOM 4346 O O . PRO A 1 554 ? -0.423 -32.909 -7.004 1.00 90.69 554 PRO A O 1
ATOM 4349 N N . ARG A 1 555 ? -1.826 -31.244 -6.365 1.00 91.25 555 ARG A N 1
ATOM 4350 C CA . ARG A 1 555 ? -2.488 -30.984 -7.653 1.00 91.25 555 ARG A CA 1
ATOM 4351 C C . ARG A 1 555 ? -1.636 -30.172 -8.631 1.00 91.25 555 ARG A C 1
ATOM 4353 O O . ARG A 1 555 ? -2.019 -30.086 -9.792 1.00 91.25 555 ARG A O 1
ATOM 4360 N N . LEU A 1 556 ? -0.506 -29.605 -8.193 1.00 92.44 556 LEU A N 1
ATOM 4361 C CA . LEU A 1 556 ? 0.464 -28.957 -9.078 1.00 92.44 556 LEU A CA 1
ATOM 4362 C C . LEU A 1 556 ? 0.913 -29.950 -10.161 1.00 92.44 556 LEU A C 1
ATOM 4364 O O . LEU A 1 556 ? 1.411 -31.029 -9.828 1.00 92.44 556 LEU A O 1
ATOM 4368 N N . SER A 1 557 ? 0.770 -29.603 -11.437 1.00 90.88 557 SER A N 1
ATOM 4369 C CA . SER A 1 557 ? 1.422 -30.306 -12.549 1.00 90.88 557 SER A CA 1
ATOM 4370 C C . SER A 1 557 ? 2.818 -29.713 -12.818 1.00 90.88 557 SER A C 1
ATOM 4372 O O . SER A 1 557 ? 3.077 -28.584 -12.386 1.00 90.88 557 SER A O 1
ATOM 4374 N N . PRO A 1 558 ? 3.738 -30.456 -13.476 1.00 91.44 558 PRO A N 1
ATOM 4375 C CA . PRO A 1 558 ? 5.092 -29.984 -13.769 1.00 91.44 558 PRO A CA 1
ATOM 4376 C C . PRO A 1 558 ? 5.122 -28.568 -14.347 1.00 91.44 558 PRO A C 1
ATOM 4378 O O . PRO A 1 558 ? 4.286 -28.223 -15.181 1.00 91.44 558 PRO A O 1
ATOM 4381 N N . VAL A 1 559 ? 6.070 -27.747 -13.895 1.00 93.31 559 VAL A N 1
ATOM 4382 C CA . VAL A 1 559 ? 6.161 -26.333 -14.269 1.00 93.31 559 VAL A CA 1
ATOM 4383 C C . VAL A 1 559 ? 7.605 -25.878 -14.484 1.00 93.31 559 VAL A C 1
ATOM 4385 O O . VAL A 1 559 ? 8.502 -26.165 -13.687 1.00 93.31 559 VAL A O 1
ATOM 4388 N N . TYR A 1 560 ? 7.801 -25.118 -15.558 1.00 94.44 560 TYR A N 1
ATOM 4389 C CA . TYR A 1 560 ? 8.967 -24.282 -15.798 1.00 94.44 560 TYR A CA 1
ATOM 4390 C C . TYR A 1 560 ? 8.686 -22.846 -15.339 1.00 94.44 560 TYR A C 1
ATOM 4392 O O . TYR A 1 560 ? 7.713 -22.226 -15.779 1.00 94.44 560 TYR A O 1
ATOM 4400 N N . PHE A 1 561 ? 9.570 -22.296 -14.509 1.00 96.31 561 PHE A N 1
ATOM 4401 C CA . PHE A 1 561 ? 9.631 -20.863 -14.226 1.00 96.31 561 PHE A CA 1
ATOM 4402 C C . PHE A 1 561 ? 10.817 -20.241 -14.961 1.00 96.31 561 PHE A C 1
ATOM 4404 O O . PHE A 1 561 ? 11.946 -20.698 -14.786 1.00 96.31 561 PHE A O 1
ATOM 4411 N N . ALA A 1 562 ? 10.586 -19.202 -15.764 1.00 95.94 562 ALA A N 1
ATOM 4412 C CA . ALA A 1 562 ? 11.654 -18.491 -16.463 1.00 95.94 562 ALA A CA 1
ATOM 4413 C C . ALA A 1 562 ? 11.772 -17.027 -16.016 1.00 95.94 562 ALA A C 1
ATOM 4415 O O . ALA A 1 562 ? 10.773 -16.313 -15.935 1.00 95.94 562 ALA A O 1
ATOM 4416 N N . VAL A 1 563 ? 12.989 -16.562 -15.733 1.00 94.88 563 VAL A N 1
ATOM 4417 C CA . VAL A 1 563 ? 13.256 -15.156 -15.384 1.00 94.88 563 VAL A CA 1
ATOM 4418 C C . VAL A 1 563 ? 14.443 -14.663 -16.199 1.00 94.88 563 VAL A C 1
ATOM 4420 O O . VAL A 1 563 ? 15.570 -15.127 -16.018 1.00 94.88 563 VAL A O 1
ATOM 4423 N N . ASP A 1 564 ? 14.181 -13.728 -17.109 1.00 93.56 564 ASP A N 1
ATOM 4424 C CA . ASP A 1 564 ? 15.228 -13.042 -17.864 1.00 93.56 564 ASP A CA 1
ATOM 4425 C C . ASP A 1 564 ? 15.819 -11.881 -17.059 1.00 93.56 564 ASP A C 1
ATOM 4427 O O . ASP A 1 564 ? 15.093 -11.200 -16.332 1.00 93.56 564 ASP A O 1
ATOM 4431 N N . ALA A 1 565 ? 17.121 -11.640 -17.239 1.00 89.12 565 ALA A N 1
ATOM 4432 C CA . ALA A 1 565 ? 17.864 -10.523 -16.662 1.00 89.12 565 ALA A CA 1
ATOM 4433 C C . ALA A 1 565 ? 17.706 -10.419 -15.133 1.00 89.12 565 ALA A C 1
ATOM 4435 O O . ALA A 1 565 ? 17.412 -9.359 -14.583 1.00 89.12 565 ALA A O 1
ATOM 4436 N N . LEU A 1 566 ? 17.912 -11.530 -14.414 1.00 89.56 566 LEU A N 1
ATOM 4437 C CA . LEU A 1 566 ? 17.824 -11.569 -12.949 1.00 89.56 566 LEU A CA 1
ATOM 4438 C C . LEU A 1 566 ? 18.780 -10.567 -12.268 1.00 89.56 566 LEU A C 1
ATOM 4440 O O . LEU A 1 566 ? 18.496 -10.098 -11.166 1.00 89.56 566 LEU A O 1
ATOM 4444 N N . ASP A 1 567 ? 19.878 -10.195 -12.933 1.00 85.50 567 ASP A N 1
ATOM 4445 C CA . ASP A 1 567 ? 20.789 -9.134 -12.495 1.00 85.50 567 ASP A CA 1
ATOM 4446 C C . ASP A 1 567 ? 20.146 -7.744 -12.450 1.00 85.50 567 ASP A C 1
ATOM 4448 O O . ASP A 1 567 ? 20.483 -6.949 -11.573 1.00 85.50 567 ASP A O 1
ATOM 4452 N N . GLU A 1 568 ? 19.169 -7.483 -13.320 1.00 86.31 568 GLU A N 1
ATOM 4453 C CA . GLU A 1 568 ? 18.430 -6.223 -13.389 1.00 86.31 568 GLU A CA 1
ATOM 4454 C C . GLU A 1 568 ? 17.333 -6.107 -12.312 1.00 86.31 568 GLU A C 1
ATOM 4456 O O . GLU A 1 568 ? 16.697 -5.061 -12.188 1.00 86.31 568 GLU A O 1
ATOM 4461 N N . CYS A 1 569 ? 17.125 -7.136 -11.481 1.00 87.00 569 CYS A N 1
ATOM 4462 C CA . CYS A 1 569 ? 16.292 -7.043 -10.283 1.00 87.00 569 CYS A CA 1
ATOM 4463 C C . CYS A 1 569 ? 17.026 -6.243 -9.186 1.00 87.00 569 CYS A C 1
ATOM 4465 O O . CYS A 1 569 ? 17.757 -6.801 -8.372 1.00 87.00 569 CYS A O 1
ATOM 4467 N N . ALA A 1 570 ? 16.815 -4.928 -9.140 1.00 79.00 570 ALA A N 1
ATOM 4468 C CA . ALA A 1 570 ? 17.451 -4.013 -8.192 1.00 79.00 570 ALA A CA 1
ATOM 4469 C C . ALA A 1 570 ? 16.979 -4.188 -6.732 1.00 79.00 570 ALA A C 1
ATOM 4471 O O . ALA A 1 570 ? 17.756 -3.966 -5.805 1.00 79.00 570 ALA A O 1
ATOM 4472 N N . HIS A 1 571 ? 15.720 -4.586 -6.509 1.00 80.25 571 HIS A N 1
ATOM 4473 C CA . HIS A 1 571 ? 15.126 -4.684 -5.167 1.00 80.25 571 HIS A CA 1
ATOM 4474 C C . HIS A 1 571 ? 14.663 -6.115 -4.846 1.00 80.25 571 HIS A C 1
ATOM 4476 O O . HIS A 1 571 ? 13.833 -6.670 -5.566 1.00 80.25 571 HIS A O 1
ATOM 4482 N N . GLY A 1 572 ? 15.156 -6.693 -3.742 1.00 82.75 572 GLY A N 1
ATOM 4483 C CA . GLY A 1 572 ? 14.759 -8.027 -3.254 1.00 82.75 572 GLY A CA 1
ATOM 4484 C C . GLY A 1 572 ? 15.383 -9.217 -4.001 1.00 82.75 572 GLY A C 1
ATOM 4485 O O . GLY A 1 572 ? 14.862 -10.328 -3.926 1.00 82.75 572 GLY A O 1
ATOM 4486 N N . ARG A 1 573 ? 16.479 -9.007 -4.748 1.00 88.75 573 ARG A N 1
ATOM 4487 C CA . ARG A 1 573 ? 17.109 -10.046 -5.588 1.00 88.75 573 ARG A CA 1
ATOM 4488 C C . ARG A 1 573 ? 17.537 -11.282 -4.799 1.00 88.75 573 ARG A C 1
ATOM 4490 O O . ARG A 1 573 ? 17.208 -12.393 -5.198 1.00 88.75 573 ARG A O 1
ATOM 4497 N N . SER A 1 574 ? 18.225 -11.093 -3.676 1.00 85.00 574 SER A N 1
ATOM 4498 C CA . SER A 1 574 ? 18.702 -12.203 -2.845 1.00 85.00 574 SER A CA 1
ATOM 4499 C C . SER A 1 574 ? 17.545 -12.958 -2.184 1.00 85.00 574 SER A C 1
ATOM 4501 O O . SER A 1 574 ? 17.579 -14.184 -2.118 1.00 85.00 574 SER A O 1
ATOM 4503 N N . ASP A 1 575 ? 16.462 -12.268 -1.799 1.00 87.75 575 ASP A N 1
ATOM 4504 C CA . ASP A 1 575 ? 15.240 -12.924 -1.315 1.00 87.75 575 ASP A CA 1
ATOM 4505 C C . ASP A 1 575 ? 14.577 -13.785 -2.412 1.00 87.75 575 ASP A C 1
ATOM 4507 O O . ASP A 1 575 ? 14.065 -14.874 -2.135 1.00 87.75 575 ASP A O 1
ATOM 4511 N N . LEU A 1 576 ? 14.613 -13.327 -3.672 1.00 91.19 576 LEU A N 1
ATOM 4512 C CA . LEU A 1 576 ? 14.138 -14.079 -4.837 1.00 91.19 576 LEU A CA 1
ATOM 4513 C C . LEU A 1 576 ? 15.034 -15.287 -5.153 1.00 91.19 576 LEU A C 1
ATOM 4515 O O . LEU A 1 576 ? 14.506 -16.372 -5.384 1.00 91.19 576 LEU A O 1
ATOM 4519 N N . ILE A 1 577 ? 16.362 -15.143 -5.112 1.00 87.81 577 ILE A N 1
ATOM 4520 C CA . ILE A 1 577 ? 17.311 -16.256 -5.307 1.00 87.81 577 ILE A CA 1
ATOM 452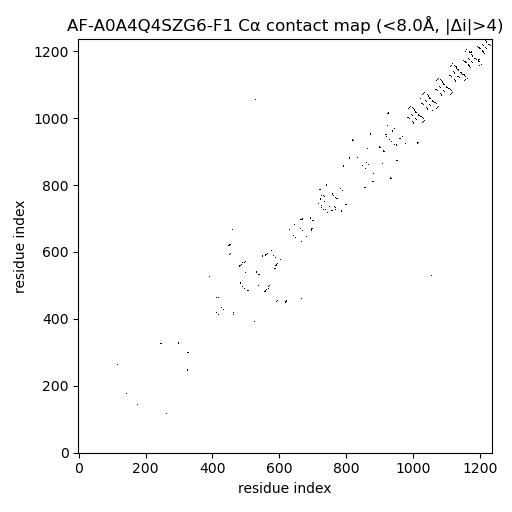1 C C . ILE A 1 577 ? 17.142 -17.310 -4.204 1.00 87.81 577 ILE A C 1
ATOM 4523 O O . ILE A 1 577 ? 17.021 -18.501 -4.497 1.00 87.81 577 ILE A O 1
ATOM 4527 N N . HIS A 1 578 ? 17.008 -16.886 -2.946 1.00 85.56 578 HIS A N 1
ATOM 4528 C CA . HIS A 1 578 ? 16.696 -17.781 -1.833 1.00 85.56 578 HIS A CA 1
ATOM 4529 C C . HIS A 1 578 ? 15.344 -18.497 -2.032 1.00 85.56 578 HIS A C 1
ATOM 4531 O O . HIS A 1 578 ? 15.211 -19.690 -1.738 1.00 85.56 578 HIS A O 1
ATOM 4537 N N . LEU A 1 579 ? 14.326 -17.813 -2.569 1.00 90.06 579 LEU A N 1
ATOM 4538 C CA . LEU A 1 579 ? 13.039 -18.429 -2.902 1.00 90.06 579 LEU A CA 1
ATOM 4539 C C . LEU A 1 579 ? 13.147 -19.439 -4.057 1.00 90.06 579 LEU A C 1
ATOM 4541 O O . LEU A 1 579 ? 12.496 -20.483 -3.992 1.00 90.06 579 LEU A O 1
ATOM 4545 N N . ILE A 1 580 ? 13.980 -19.173 -5.069 1.00 90.19 580 ILE A N 1
ATOM 4546 C CA . ILE A 1 580 ? 14.303 -20.120 -6.147 1.00 90.19 580 ILE A CA 1
ATOM 4547 C C . ILE A 1 580 ? 14.965 -21.370 -5.550 1.00 90.19 580 ILE A C 1
ATOM 4549 O O . ILE A 1 580 ? 14.461 -22.472 -5.771 1.00 90.19 580 ILE A O 1
ATOM 4553 N N . SER A 1 581 ? 15.990 -21.216 -4.703 1.00 85.69 581 SER A N 1
ATOM 4554 C CA . SER A 1 581 ? 16.618 -22.333 -3.972 1.00 85.69 581 SER A CA 1
ATOM 4555 C C . SER A 1 581 ? 15.585 -23.151 -3.187 1.00 85.69 581 SER A C 1
ATOM 4557 O O . SER A 1 581 ? 15.441 -24.361 -3.367 1.00 85.69 581 SER A O 1
ATOM 4559 N N . THR A 1 582 ? 14.757 -22.459 -2.397 1.00 85.62 582 THR A N 1
ATOM 4560 C CA . THR A 1 582 ? 13.679 -23.067 -1.607 1.00 85.62 582 THR A CA 1
ATOM 4561 C C . THR A 1 582 ? 12.676 -23.818 -2.492 1.00 85.62 582 THR A C 1
ATOM 4563 O O . THR A 1 582 ? 12.198 -24.885 -2.127 1.00 85.62 582 THR A O 1
ATOM 4566 N N . SER A 1 583 ? 12.331 -23.302 -3.672 1.00 89.38 583 SER A N 1
ATOM 4567 C CA . SER A 1 583 ? 11.374 -23.968 -4.564 1.00 89.38 583 SER A CA 1
ATOM 4568 C C . SER A 1 583 ? 11.880 -25.322 -5.079 1.00 89.38 583 SER A C 1
ATOM 4570 O O . SER A 1 583 ? 11.094 -26.266 -5.177 1.00 89.38 583 SER A O 1
ATOM 4572 N N . LEU A 1 584 ? 13.192 -25.437 -5.325 1.00 86.56 584 LEU A N 1
ATOM 4573 C CA . LEU A 1 584 ? 13.850 -26.664 -5.776 1.00 86.56 584 LEU A CA 1
ATOM 4574 C C . LEU A 1 584 ? 13.934 -27.721 -4.665 1.00 86.56 584 LEU A C 1
ATOM 4576 O O . LEU A 1 584 ? 13.924 -28.915 -4.966 1.00 86.56 584 LEU A O 1
ATOM 4580 N N . THR A 1 585 ? 13.979 -27.330 -3.390 1.00 83.06 585 THR A N 1
ATOM 4581 C CA . THR A 1 585 ? 13.907 -28.288 -2.271 1.00 83.06 585 THR A CA 1
ATOM 4582 C C . THR A 1 585 ? 12.468 -28.684 -1.929 1.00 83.06 585 THR A C 1
ATOM 4584 O O . THR A 1 585 ? 12.230 -29.806 -1.489 1.00 83.06 585 THR A O 1
ATOM 4587 N N . LEU A 1 586 ? 11.487 -27.804 -2.171 1.00 85.06 586 LEU A N 1
ATOM 4588 C CA . LEU A 1 586 ? 10.077 -28.066 -1.855 1.00 85.06 586 LEU A CA 1
ATOM 4589 C C . LEU A 1 586 ? 9.340 -28.961 -2.857 1.00 85.06 586 LEU A C 1
ATOM 4591 O O . LEU A 1 586 ? 8.356 -29.589 -2.464 1.00 85.06 586 LEU A O 1
ATOM 4595 N N . SER A 1 587 ? 9.740 -28.997 -4.132 1.00 86.62 587 SER A N 1
ATOM 4596 C CA . SER A 1 587 ? 9.008 -29.755 -5.153 1.00 86.62 587 SER A CA 1
ATOM 4597 C C . SER A 1 587 ? 9.899 -30.254 -6.289 1.00 86.62 587 SER A C 1
ATOM 4599 O O . SER A 1 587 ? 10.640 -29.495 -6.910 1.00 86.62 587 SER A O 1
ATOM 4601 N N . GLN A 1 588 ? 9.768 -31.541 -6.618 1.00 85.69 588 GLN A N 1
ATOM 4602 C CA . GLN A 1 588 ? 10.417 -32.148 -7.788 1.00 85.69 588 GLN A CA 1
ATOM 4603 C C . GLN A 1 588 ? 9.702 -31.804 -9.108 1.00 85.69 588 GLN A C 1
ATOM 4605 O O . GLN A 1 588 ? 10.255 -32.011 -10.181 1.00 85.69 588 GLN A O 1
ATOM 4610 N N . LYS A 1 589 ? 8.493 -31.225 -9.046 1.00 88.88 589 LYS A N 1
ATOM 4611 C CA . LYS A 1 589 ? 7.699 -30.813 -10.219 1.00 88.88 589 LYS A CA 1
ATOM 4612 C C . LYS A 1 589 ? 8.099 -29.435 -10.774 1.00 88.88 589 LYS A C 1
ATOM 4614 O O . LYS A 1 589 ? 7.361 -28.864 -11.570 1.00 88.88 589 LYS A O 1
ATOM 4619 N N . VAL A 1 590 ? 9.224 -28.874 -10.331 1.00 91.44 590 VAL A N 1
ATOM 4620 C CA . VAL A 1 590 ? 9.638 -27.494 -10.617 1.00 91.44 590 VAL A CA 1
ATOM 4621 C C . VAL A 1 590 ? 11.004 -27.476 -11.287 1.00 91.44 590 VAL A C 1
ATOM 4623 O O . VAL A 1 590 ? 11.946 -28.099 -10.795 1.00 91.44 590 VAL A O 1
ATOM 4626 N N . LYS A 1 591 ? 11.114 -26.705 -12.372 1.00 92.62 591 LYS A N 1
ATOM 4627 C CA . LYS A 1 591 ? 12.379 -26.370 -13.031 1.00 92.62 591 LYS A CA 1
ATOM 4628 C C . LYS A 1 591 ? 12.483 -24.871 -13.288 1.00 92.62 591 LYS A C 1
ATOM 4630 O O . LYS A 1 591 ? 11.477 -24.217 -13.555 1.00 92.62 591 LYS A O 1
ATOM 4635 N N . TRP A 1 592 ? 13.699 -24.336 -13.232 1.00 93.50 592 TRP A N 1
ATOM 4636 C CA . TRP A 1 592 ? 13.983 -22.914 -13.423 1.00 93.50 592 TRP A CA 1
ATOM 4637 C C . TRP A 1 592 ? 14.906 -22.660 -14.609 1.00 93.50 592 TRP A C 1
ATOM 4639 O O . TRP A 1 592 ? 15.923 -23.331 -14.771 1.00 93.50 592 TRP A O 1
ATOM 4649 N N . LEU A 1 593 ? 14.559 -21.651 -15.403 1.00 94.19 593 LEU A N 1
ATOM 4650 C CA . LEU A 1 593 ? 15.346 -21.143 -16.518 1.00 94.19 593 LEU A CA 1
ATOM 4651 C C . LEU A 1 593 ? 15.675 -19.669 -16.254 1.00 94.19 593 LEU A C 1
ATOM 4653 O O . LEU A 1 593 ? 14.814 -18.799 -16.348 1.00 94.19 593 LEU A O 1
ATOM 4657 N N . LEU A 1 594 ? 16.915 -19.377 -15.886 1.00 93.38 594 LEU A N 1
ATOM 4658 C CA . LEU A 1 594 ? 17.351 -18.026 -15.535 1.00 93.38 594 LEU A CA 1
ATOM 4659 C C . LEU A 1 594 ? 18.258 -17.464 -16.627 1.00 93.38 594 LEU A C 1
ATOM 4661 O O . LEU A 1 594 ? 19.046 -18.202 -17.215 1.00 93.38 594 LEU A O 1
ATOM 4665 N N . SER A 1 595 ? 18.230 -16.152 -16.846 1.00 91.69 595 SER A N 1
ATOM 4666 C CA . SER A 1 595 ? 19.350 -15.453 -17.483 1.00 91.69 595 SER A CA 1
ATOM 4667 C C . SER A 1 595 ? 19.897 -14.366 -16.566 1.00 91.69 595 SER A C 1
ATOM 4669 O O . SER A 1 595 ? 19.178 -13.802 -15.740 1.00 91.69 595 SER A O 1
ATOM 4671 N N . GLY A 1 596 ? 21.191 -14.088 -16.686 1.00 88.44 596 GLY A N 1
ATOM 4672 C CA . GLY A 1 596 ? 21.828 -13.012 -15.937 1.00 88.44 596 GLY A CA 1
ATOM 4673 C C . GLY A 1 596 ? 23.266 -12.766 -16.369 1.00 88.44 596 GLY A C 1
ATOM 4674 O O . GLY A 1 596 ? 23.751 -13.375 -17.329 1.00 88.44 596 GLY A O 1
ATOM 4675 N N . ARG A 1 597 ? 23.953 -11.859 -15.680 1.00 84.00 597 ARG A N 1
ATOM 4676 C CA . ARG A 1 597 ? 25.379 -11.598 -15.909 1.00 84.00 597 ARG A CA 1
ATOM 4677 C C . ARG A 1 597 ? 26.295 -12.343 -14.934 1.00 84.00 597 ARG A C 1
ATOM 4679 O O . ARG A 1 597 ? 25.836 -12.687 -13.847 1.00 84.00 597 ARG A O 1
ATOM 4686 N N . PRO A 1 598 ? 27.584 -12.545 -15.279 1.00 75.50 598 PRO A N 1
ATOM 4687 C CA . PRO A 1 598 ? 28.554 -13.209 -14.410 1.00 75.50 598 PRO A CA 1
ATOM 4688 C C . PRO A 1 598 ? 28.744 -12.569 -13.033 1.00 75.50 598 PRO A C 1
ATOM 4690 O O . PRO A 1 598 ? 29.100 -13.279 -12.101 1.00 75.50 598 PRO A O 1
ATOM 4693 N N . GLU A 1 599 ? 28.528 -11.256 -12.897 1.00 68.19 599 GLU A N 1
ATOM 4694 C CA . GLU A 1 599 ? 28.776 -10.525 -11.646 1.00 68.19 599 GLU A CA 1
ATOM 4695 C C . GLU A 1 599 ? 27.690 -10.790 -10.586 1.00 68.19 599 GLU A C 1
ATOM 4697 O O . GLU A 1 599 ? 27.891 -10.518 -9.402 1.00 68.19 599 GLU A O 1
ATOM 4702 N N . VAL A 1 600 ? 26.550 -11.363 -10.991 1.00 63.94 600 VAL A N 1
ATOM 4703 C CA . VAL A 1 600 ? 25.591 -11.983 -10.073 1.00 63.94 600 VAL A CA 1
ATOM 4704 C C . VAL A 1 600 ? 25.951 -13.452 -9.963 1.00 63.94 600 VAL A C 1
ATOM 4706 O O . VAL A 1 600 ? 25.488 -14.283 -10.744 1.00 63.94 600 VAL A O 1
ATOM 4709 N N . ASP A 1 601 ? 26.797 -13.768 -8.986 1.00 62.94 601 ASP A N 1
ATOM 4710 C CA . ASP A 1 601 ? 27.165 -15.144 -8.683 1.00 62.94 601 ASP A CA 1
ATOM 4711 C C . ASP A 1 601 ? 26.002 -15.866 -7.984 1.00 62.94 601 ASP A C 1
ATOM 4713 O O . ASP A 1 601 ? 25.954 -16.024 -6.761 1.00 62.94 601 ASP A O 1
ATOM 4717 N N . VAL A 1 602 ? 25.042 -16.305 -8.803 1.00 64.38 602 VAL A N 1
ATOM 4718 C CA . VAL A 1 602 ? 23.878 -17.089 -8.378 1.00 64.38 602 VAL A CA 1
ATOM 4719 C C . VAL A 1 602 ? 24.325 -18.346 -7.622 1.00 64.38 602 VAL A C 1
ATOM 4721 O O . VAL A 1 602 ? 23.658 -18.736 -6.675 1.00 64.38 602 VAL A O 1
ATOM 4724 N N . LEU A 1 603 ? 25.469 -18.956 -7.958 1.00 60.28 603 LEU A N 1
ATOM 4725 C CA . LEU A 1 603 ? 25.991 -20.124 -7.238 1.00 60.28 603 LEU A CA 1
ATOM 4726 C C . LEU A 1 603 ? 26.437 -19.790 -5.810 1.00 60.28 603 LEU A C 1
ATOM 4728 O O . LEU A 1 603 ? 26.284 -20.630 -4.924 1.00 60.28 603 LEU A O 1
ATOM 4732 N N . THR A 1 604 ? 26.980 -18.596 -5.577 1.00 62.62 604 THR A N 1
ATOM 4733 C CA . THR A 1 604 ? 27.343 -18.135 -4.230 1.00 62.62 604 THR A CA 1
ATOM 4734 C C . THR A 1 604 ? 26.119 -17.648 -3.449 1.00 62.62 604 THR A C 1
ATOM 4736 O O . THR A 1 604 ? 26.002 -17.987 -2.277 1.00 62.62 604 THR A O 1
ATOM 4739 N N . GLU A 1 605 ? 25.154 -16.958 -4.075 1.00 63.88 605 GLU A N 1
ATOM 4740 C CA . GLU A 1 605 ? 23.885 -16.581 -3.413 1.00 63.88 605 GLU A CA 1
ATOM 4741 C C . GLU A 1 605 ? 22.941 -17.791 -3.157 1.00 63.88 605 GLU A C 1
ATOM 4743 O O . GLU A 1 605 ? 22.067 -17.714 -2.294 1.00 63.88 605 GLU A O 1
ATOM 4748 N N . LEU A 1 606 ? 23.112 -18.925 -3.856 1.00 64.38 606 LEU A N 1
ATOM 4749 C CA . LEU A 1 606 ? 22.383 -20.186 -3.606 1.00 64.38 606 LEU A CA 1
ATOM 4750 C C . LEU A 1 606 ? 22.986 -21.052 -2.481 1.00 64.38 606 LEU A C 1
ATOM 4752 O O . LEU A 1 606 ? 22.309 -21.968 -2.007 1.00 64.38 606 LEU A O 1
ATOM 4756 N N . LYS A 1 607 ? 24.234 -20.798 -2.063 1.00 58.38 607 LYS A N 1
ATOM 4757 C CA . LYS A 1 607 ? 24.903 -21.520 -0.968 1.00 58.38 607 LYS A CA 1
ATOM 4758 C C . LYS A 1 607 ? 24.588 -20.853 0.367 1.00 58.38 607 LYS A C 1
ATOM 4760 O O . LYS A 1 607 ? 25.043 -19.746 0.637 1.00 58.38 607 LYS A O 1
ATOM 4765 N N . ASP A 1 608 ? 23.836 -21.544 1.217 1.00 50.50 608 ASP A N 1
ATOM 4766 C CA . ASP A 1 608 ? 23.549 -21.086 2.578 1.00 50.50 608 ASP A CA 1
ATOM 4767 C C . ASP A 1 608 ? 24.841 -21.113 3.432 1.00 50.50 608 ASP A C 1
ATOM 4769 O O . ASP A 1 608 ? 25.431 -22.187 3.579 1.00 50.50 608 ASP A O 1
ATOM 4773 N N . PRO A 1 609 ? 25.291 -19.985 4.029 1.00 45.09 609 PRO A N 1
ATOM 4774 C CA . PRO A 1 609 ? 26.522 -19.920 4.828 1.00 45.09 609 PRO A CA 1
ATOM 4775 C C . PRO A 1 609 ? 26.567 -20.836 6.064 1.00 45.09 609 PRO A C 1
ATOM 4777 O O . PRO A 1 609 ? 27.594 -20.881 6.740 1.00 45.09 609 PRO A O 1
ATOM 4780 N N . GLY A 1 610 ? 25.460 -21.508 6.403 1.00 44.56 610 GLY A N 1
ATOM 4781 C CA . GLY A 1 610 ? 25.339 -22.406 7.553 1.00 44.56 610 GLY A CA 1
ATOM 4782 C C . GLY A 1 610 ? 25.206 -23.903 7.245 1.00 44.56 610 GLY A C 1
ATOM 4783 O O . GLY A 1 610 ? 25.086 -24.672 8.200 1.00 44.56 610 GLY A O 1
ATOM 4784 N N . THR A 1 611 ? 25.198 -24.345 5.978 1.00 44.81 611 THR A N 1
ATOM 4785 C CA . THR A 1 611 ? 25.061 -25.781 5.648 1.00 44.81 611 THR A CA 1
ATOM 4786 C C . THR A 1 611 ? 26.105 -26.281 4.648 1.00 44.81 611 THR A C 1
ATOM 4788 O O . THR A 1 611 ? 26.088 -25.930 3.471 1.00 44.81 611 THR A O 1
ATOM 4791 N N . ASP A 1 612 ? 26.966 -27.195 5.107 1.00 38.34 612 ASP A N 1
ATOM 4792 C CA . ASP A 1 612 ? 27.847 -28.009 4.258 1.00 38.34 612 ASP A CA 1
ATOM 4793 C C . ASP A 1 612 ? 27.022 -29.062 3.485 1.00 38.34 612 ASP A C 1
ATOM 4795 O O . ASP A 1 612 ? 27.053 -30.256 3.782 1.00 38.34 612 ASP A O 1
ATOM 4799 N N . SER A 1 613 ? 26.232 -28.602 2.511 1.00 43.91 613 SER A N 1
ATOM 4800 C CA . SER A 1 613 ? 25.433 -29.431 1.600 1.00 43.91 613 SER A CA 1
ATOM 4801 C C . SER A 1 613 ? 26.135 -29.569 0.238 1.00 43.91 613 SER A C 1
ATOM 4803 O O . SER A 1 613 ? 26.219 -28.577 -0.495 1.00 43.91 613 SER A O 1
ATOM 4805 N N . PRO A 1 614 ? 26.634 -30.763 -0.145 1.00 42.00 614 PRO A N 1
ATOM 4806 C CA . PRO A 1 614 ? 27.310 -30.965 -1.433 1.00 42.00 614 PRO A CA 1
ATOM 4807 C C . PRO A 1 614 ? 26.398 -30.851 -2.673 1.00 42.00 614 PRO A C 1
ATOM 4809 O O . PRO A 1 614 ? 26.890 -30.605 -3.773 1.00 42.00 614 PRO A O 1
ATOM 4812 N N . ASP A 1 615 ? 25.078 -31.001 -2.515 1.00 51.38 615 ASP A N 1
ATOM 4813 C CA . ASP A 1 615 ? 24.139 -31.291 -3.617 1.00 51.38 615 ASP A CA 1
ATOM 4814 C C . ASP A 1 615 ? 23.860 -30.117 -4.581 1.00 51.38 615 ASP A C 1
ATOM 4816 O O . ASP A 1 615 ? 23.333 -30.312 -5.683 1.00 51.38 615 ASP A O 1
ATOM 4820 N N . ALA A 1 616 ? 24.182 -28.876 -4.199 1.00 51.97 616 ALA A N 1
ATOM 4821 C CA . ALA A 1 616 ? 23.777 -27.689 -4.963 1.00 51.97 616 ALA A CA 1
ATOM 4822 C C . ALA A 1 616 ? 24.386 -27.635 -6.381 1.00 51.97 616 ALA A C 1
ATOM 4824 O O . ALA A 1 616 ? 23.744 -27.146 -7.312 1.00 51.97 616 ALA A O 1
ATOM 4825 N N . SER A 1 617 ? 25.600 -28.167 -6.566 1.00 52.47 617 SER A N 1
ATOM 4826 C CA . SER A 1 617 ? 26.274 -28.217 -7.871 1.00 52.47 617 SER A CA 1
ATOM 4827 C C . SER A 1 617 ? 25.704 -29.259 -8.834 1.00 52.47 617 SER A C 1
ATOM 4829 O O . SER A 1 617 ? 25.920 -29.137 -10.035 1.00 52.47 617 SER A O 1
ATOM 4831 N N . GLU A 1 618 ? 24.974 -30.266 -8.351 1.00 57.94 618 GLU A N 1
ATOM 4832 C CA . GLU A 1 618 ? 24.483 -31.358 -9.202 1.00 57.94 618 GLU A CA 1
ATOM 4833 C C . GLU A 1 618 ? 23.145 -31.034 -9.890 1.00 57.94 618 GLU A C 1
ATOM 4835 O O . GLU A 1 618 ? 22.857 -31.515 -10.986 1.00 57.94 618 GLU A O 1
ATOM 4840 N N . THR A 1 619 ? 22.339 -30.161 -9.277 1.00 63.72 619 THR A N 1
ATOM 4841 C CA . THR A 1 619 ? 21.034 -29.716 -9.813 1.00 63.72 619 THR A CA 1
ATOM 4842 C C . THR A 1 619 ? 21.167 -28.586 -10.855 1.00 63.72 619 THR A C 1
ATOM 4844 O O . THR A 1 619 ? 20.201 -28.265 -11.556 1.00 63.72 619 THR A O 1
ATOM 4847 N N . PHE A 1 620 ? 22.349 -27.971 -10.958 1.00 76.19 620 PHE A N 1
ATOM 4848 C CA . PHE A 1 620 ? 22.604 -26.719 -11.674 1.00 76.19 620 PHE A CA 1
ATOM 4849 C C . PHE A 1 620 ? 23.346 -26.921 -13.003 1.00 76.19 620 PHE A C 1
ATOM 4851 O O . PHE A 1 620 ? 24.246 -27.751 -13.118 1.00 76.19 620 PHE A O 1
ATOM 4858 N N . VAL A 1 621 ? 22.995 -26.118 -14.008 1.00 80.12 621 VAL A N 1
ATOM 4859 C CA . VAL A 1 621 ? 23.617 -26.121 -15.336 1.00 80.12 621 VAL A CA 1
ATOM 4860 C C . VAL A 1 621 ? 23.895 -24.686 -15.776 1.00 80.12 621 VAL A C 1
ATOM 4862 O O . VAL A 1 621 ? 22.978 -23.871 -15.853 1.00 80.12 621 VAL A O 1
ATOM 4865 N N . GLU A 1 622 ? 25.149 -24.383 -16.107 1.00 82.06 622 GLU A N 1
ATOM 4866 C CA . GLU A 1 622 ? 25.569 -23.080 -16.634 1.00 82.06 622 GLU A CA 1
ATOM 4867 C C . GLU A 1 622 ? 25.807 -23.162 -18.144 1.00 82.06 622 GLU A C 1
ATOM 4869 O O . GLU A 1 622 ? 26.552 -24.018 -18.623 1.00 82.06 622 GLU A O 1
ATOM 4874 N N . LEU A 1 623 ? 25.200 -22.242 -18.894 1.00 81.94 623 LEU A N 1
ATOM 4875 C CA . LEU A 1 623 ? 25.429 -22.061 -20.321 1.00 81.94 623 LEU A CA 1
ATOM 4876 C C . LEU A 1 623 ? 26.006 -20.663 -20.551 1.00 81.94 623 LEU A C 1
ATOM 4878 O O . LEU A 1 623 ? 25.298 -19.654 -20.496 1.00 81.94 623 LEU A O 1
ATOM 4882 N N . ASP A 1 624 ? 27.315 -20.621 -20.793 1.00 79.31 624 ASP A N 1
ATOM 4883 C CA . ASP A 1 624 ? 28.057 -19.381 -21.003 1.00 79.31 624 ASP A CA 1
ATOM 4884 C C . ASP A 1 624 ? 27.884 -18.848 -22.434 1.00 79.31 624 ASP A C 1
ATOM 4886 O O . ASP A 1 624 ? 28.205 -19.507 -23.432 1.00 79.31 624 ASP A O 1
ATOM 4890 N N . THR A 1 625 ? 27.412 -17.608 -22.517 1.00 70.31 625 THR A N 1
ATOM 4891 C CA . THR A 1 625 ? 27.293 -16.828 -23.751 1.00 70.31 625 THR A CA 1
ATOM 4892 C C . THR A 1 625 ? 28.620 -16.573 -24.478 1.00 70.31 625 THR A C 1
ATOM 4894 O O . THR A 1 625 ? 28.600 -16.310 -25.678 1.00 70.31 625 THR A O 1
ATOM 4897 N N . GLN A 1 626 ? 29.786 -16.726 -23.841 1.00 70.00 626 GLN A N 1
ATOM 4898 C CA . GLN A 1 626 ? 31.071 -16.677 -24.554 1.00 70.00 626 GLN A CA 1
ATOM 4899 C C . GLN A 1 626 ? 31.165 -17.742 -25.667 1.00 70.00 626 GLN A C 1
ATOM 4901 O O . GLN A 1 626 ? 31.893 -17.557 -26.643 1.00 70.00 626 GLN A O 1
ATOM 4906 N N . ARG A 1 627 ? 30.364 -18.819 -25.591 1.00 76.69 627 ARG A N 1
ATOM 4907 C CA . ARG A 1 627 ? 30.254 -19.873 -26.619 1.00 76.69 627 ARG A CA 1
ATOM 4908 C C . ARG A 1 627 ? 29.357 -19.501 -27.824 1.00 76.69 627 ARG A C 1
ATOM 4910 O O . ARG A 1 627 ? 29.221 -20.310 -28.740 1.00 76.69 627 ARG A O 1
ATOM 4917 N N . LEU A 1 628 ? 28.772 -18.296 -27.877 1.00 75.50 628 LEU A N 1
ATOM 4918 C CA . LEU A 1 628 ? 27.786 -17.861 -28.893 1.00 75.50 628 LEU A CA 1
ATOM 4919 C C . LEU A 1 628 ? 28.331 -17.572 -30.306 1.00 75.50 628 LEU A C 1
ATOM 4921 O O . LEU A 1 628 ? 27.596 -17.029 -31.133 1.00 75.50 628 LEU A O 1
ATOM 4925 N N . ALA A 1 629 ? 29.570 -17.942 -30.635 1.00 82.81 629 ALA A N 1
ATOM 4926 C CA . ALA A 1 629 ? 30.148 -17.653 -31.950 1.00 82.81 629 ALA A CA 1
ATOM 4927 C C . ALA A 1 629 ? 29.250 -18.116 -33.116 1.00 82.81 629 ALA A C 1
ATOM 4929 O O . ALA A 1 629 ? 29.043 -17.369 -34.069 1.00 82.81 629 ALA A O 1
ATOM 4930 N N . ALA A 1 630 ? 28.653 -19.312 -33.044 1.00 82.94 630 ALA A N 1
ATOM 4931 C CA . ALA A 1 630 ? 27.733 -19.792 -34.081 1.00 82.94 630 ALA A CA 1
ATOM 4932 C C . ALA A 1 630 ? 26.403 -18.991 -34.144 1.00 82.94 630 ALA A C 1
ATOM 4934 O O . ALA A 1 630 ? 26.093 -18.485 -35.224 1.00 82.94 630 ALA A O 1
ATOM 4935 N N . PRO A 1 631 ? 25.655 -18.788 -33.038 1.00 86.31 631 PRO A N 1
ATOM 4936 C CA . PRO A 1 631 ? 24.488 -17.895 -32.999 1.00 86.31 631 PRO A CA 1
ATOM 4937 C C . PRO A 1 631 ? 24.717 -16.469 -33.515 1.00 86.31 631 PRO A C 1
ATOM 4939 O O . PRO A 1 631 ? 23.896 -15.944 -34.267 1.00 86.31 631 PRO A O 1
ATOM 4942 N N . VAL A 1 632 ? 25.835 -15.840 -33.144 1.00 88.31 632 VAL A N 1
ATOM 4943 C CA . VAL A 1 632 ? 26.154 -14.465 -33.562 1.00 88.31 632 VAL A CA 1
ATOM 4944 C C . VAL A 1 632 ? 26.527 -14.424 -35.041 1.00 88.31 632 VAL A C 1
ATOM 4946 O O . VAL A 1 632 ? 26.067 -13.540 -35.758 1.00 88.31 632 VAL A O 1
ATOM 4949 N N . ASN A 1 633 ? 27.267 -15.421 -35.535 1.00 89.56 633 ASN A N 1
ATOM 4950 C CA . ASN A 1 633 ? 27.537 -15.576 -36.965 1.00 89.56 633 ASN A CA 1
ATOM 4951 C C . ASN A 1 633 ? 26.245 -15.736 -37.789 1.00 89.56 633 ASN A C 1
ATOM 4953 O O . ASN A 1 633 ? 26.111 -15.076 -38.815 1.00 89.56 633 ASN A O 1
ATOM 4957 N N . ALA A 1 634 ? 25.274 -16.530 -37.323 1.00 88.62 634 ALA A N 1
ATOM 4958 C CA . ALA A 1 634 ? 23.978 -16.668 -37.996 1.00 88.62 634 ALA A CA 1
ATOM 4959 C C . ALA A 1 634 ? 23.216 -15.329 -38.069 1.00 88.62 634 ALA A C 1
ATOM 4961 O O . ALA A 1 634 ? 22.619 -15.001 -39.095 1.00 88.62 634 ALA A O 1
ATOM 4962 N N . TYR A 1 635 ? 23.285 -14.516 -37.009 1.00 90.25 635 TYR A N 1
ATOM 4963 C CA . TYR A 1 635 ? 22.698 -13.173 -36.992 1.00 90.25 635 TYR A CA 1
ATOM 4964 C C . TYR A 1 635 ? 23.406 -12.192 -37.933 1.00 90.25 635 TYR A C 1
ATOM 4966 O O . TYR A 1 635 ? 22.743 -11.424 -38.633 1.00 90.25 635 TYR A O 1
ATOM 4974 N N . ILE A 1 636 ? 24.736 -12.266 -38.028 1.00 92.19 636 ILE A N 1
ATOM 4975 C CA . ILE A 1 636 ? 25.518 -11.517 -39.020 1.00 92.19 636 ILE A CA 1
ATOM 4976 C C . ILE A 1 636 ? 25.086 -11.908 -40.442 1.00 92.19 636 ILE A C 1
ATOM 4978 O O . ILE A 1 636 ? 24.810 -11.027 -41.253 1.00 92.19 636 ILE A O 1
ATOM 4982 N N . ASP A 1 637 ? 24.947 -13.201 -40.743 1.00 91.69 637 ASP A N 1
ATOM 4983 C CA . ASP A 1 637 ? 24.547 -13.685 -42.074 1.00 91.69 637 ASP A CA 1
ATOM 4984 C C . ASP A 1 637 ? 23.112 -13.271 -42.454 1.00 91.69 637 ASP A C 1
ATOM 4986 O O . ASP A 1 637 ? 22.851 -12.855 -43.591 1.00 91.69 637 ASP A O 1
ATOM 4990 N N . HIS A 1 638 ? 22.189 -13.281 -41.489 1.00 90.81 638 HIS A N 1
ATOM 4991 C CA . HIS A 1 638 ? 20.846 -12.726 -41.657 1.00 90.81 638 HIS A CA 1
ATOM 4992 C C . HIS A 1 638 ? 20.891 -11.218 -41.982 1.00 90.81 638 HIS A C 1
ATOM 4994 O O . HIS A 1 638 ? 20.300 -10.770 -42.970 1.00 90.81 638 HIS A O 1
ATOM 5000 N N . LYS A 1 639 ? 21.653 -10.425 -41.218 1.00 90.81 639 LYS A N 1
ATOM 5001 C CA . LYS A 1 639 ? 21.782 -8.976 -41.445 1.00 90.81 639 LYS A CA 1
ATOM 5002 C C . LYS A 1 639 ? 22.501 -8.625 -42.758 1.00 90.81 639 LYS A C 1
ATOM 5004 O O . LYS A 1 639 ? 22.092 -7.687 -43.444 1.00 90.81 639 LYS A O 1
ATOM 5009 N N . LEU A 1 640 ? 23.495 -9.407 -43.185 1.00 93.00 640 LEU A N 1
ATOM 5010 C CA . LEU A 1 640 ? 24.122 -9.280 -44.511 1.00 93.00 640 LEU A CA 1
ATOM 5011 C C . LEU A 1 640 ? 23.123 -9.544 -45.648 1.00 93.00 640 LEU A C 1
ATOM 5013 O O . LEU A 1 640 ? 23.124 -8.834 -46.655 1.00 93.00 640 LEU A O 1
ATOM 5017 N N . THR A 1 641 ? 22.222 -10.514 -45.469 1.00 91.25 641 THR A N 1
ATOM 5018 C CA . THR A 1 641 ? 21.149 -10.816 -46.431 1.00 91.25 641 THR A CA 1
ATOM 5019 C C . THR A 1 641 ? 20.171 -9.641 -46.586 1.00 91.25 641 THR A C 1
ATOM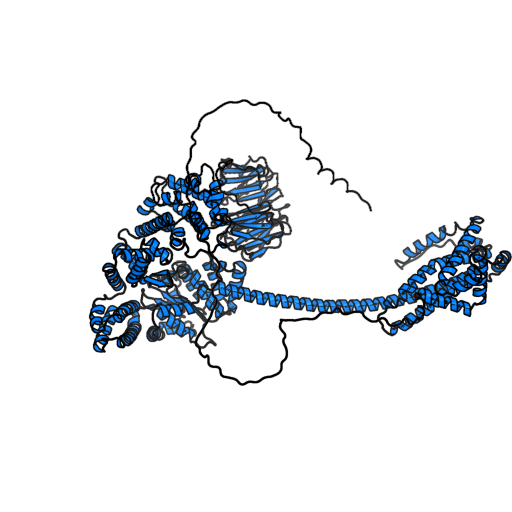 5021 O O . THR A 1 641 ? 19.681 -9.387 -47.690 1.00 91.25 641 THR A O 1
ATOM 5024 N N . ILE A 1 642 ? 19.928 -8.875 -45.516 1.00 89.44 642 ILE A N 1
ATOM 5025 C CA . ILE A 1 642 ? 19.162 -7.620 -45.568 1.00 89.44 642 ILE A CA 1
ATOM 5026 C C . ILE A 1 642 ? 19.957 -6.527 -46.304 1.00 89.44 642 ILE A C 1
ATOM 5028 O O . ILE A 1 642 ? 19.419 -5.908 -47.228 1.00 89.44 642 ILE A O 1
ATOM 5032 N N . LEU A 1 643 ? 21.241 -6.322 -45.975 1.00 90.38 643 LEU A N 1
ATOM 5033 C CA . LEU A 1 643 ? 22.085 -5.318 -46.646 1.00 90.38 643 LEU A CA 1
ATOM 5034 C C . LEU A 1 643 ? 22.233 -5.556 -48.154 1.00 90.38 643 LEU A C 1
ATOM 5036 O O . LEU A 1 643 ? 22.256 -4.583 -48.905 1.00 90.38 643 LEU A O 1
ATOM 5040 N N . LYS A 1 644 ? 22.234 -6.811 -48.625 1.00 91.38 644 LYS A N 1
ATOM 5041 C CA . LYS A 1 644 ? 22.275 -7.158 -50.062 1.00 91.38 644 LYS A CA 1
ATOM 5042 C C . LYS A 1 644 ? 21.146 -6.523 -50.894 1.00 91.38 644 LYS A C 1
ATOM 5044 O O . LYS A 1 644 ? 21.264 -6.413 -52.112 1.00 91.38 644 LYS A O 1
ATOM 5049 N N . ARG A 1 645 ? 20.054 -6.079 -50.260 1.00 88.31 645 ARG A N 1
ATOM 5050 C CA . ARG A 1 645 ? 18.942 -5.365 -50.917 1.00 88.31 645 ARG A CA 1
ATOM 5051 C C . ARG A 1 645 ? 19.184 -3.852 -51.067 1.00 88.31 645 ARG A C 1
ATOM 5053 O O . ARG A 1 645 ? 18.421 -3.191 -51.769 1.00 88.31 645 ARG A O 1
ATOM 5060 N N . ARG A 1 646 ? 20.207 -3.283 -50.413 1.00 87.81 646 ARG A N 1
ATOM 5061 C CA . ARG A 1 646 ? 20.542 -1.845 -50.443 1.00 87.81 646 ARG A CA 1
ATOM 5062 C C . ARG A 1 646 ? 21.558 -1.521 -51.551 1.00 87.81 646 ARG A C 1
ATOM 5064 O O . ARG A 1 646 ? 22.364 -2.351 -51.965 1.00 87.81 646 ARG A O 1
ATOM 5071 N N . LYS A 1 647 ? 21.535 -0.277 -52.044 1.00 85.81 647 LYS A N 1
ATOM 5072 C CA . LYS A 1 647 ? 22.427 0.178 -53.127 1.00 85.81 647 LYS A CA 1
ATOM 5073 C C . LYS A 1 647 ? 23.898 0.176 -52.681 1.00 85.81 647 LYS A C 1
ATOM 5075 O O . LYS A 1 647 ? 24.223 0.642 -51.593 1.00 85.81 647 LYS A O 1
ATOM 5080 N N . GLY A 1 648 ? 24.781 -0.314 -53.553 1.00 85.81 648 GLY A N 1
ATOM 5081 C CA . GLY A 1 648 ? 26.231 -0.375 -53.324 1.00 85.81 648 GLY A CA 1
ATOM 5082 C C . GLY A 1 648 ? 26.738 -1.647 -52.629 1.00 85.81 648 GLY A C 1
ATOM 5083 O O . GLY A 1 648 ? 27.946 -1.855 -52.598 1.00 85.81 648 GLY A O 1
ATOM 5084 N N . TYR A 1 649 ? 25.857 -2.516 -52.121 1.00 91.00 649 TYR A N 1
ATOM 5085 C CA . TYR A 1 649 ? 26.231 -3.768 -51.450 1.00 91.00 649 TYR A CA 1
ATOM 5086 C C . TYR A 1 649 ? 26.273 -4.947 -52.435 1.00 91.00 649 TYR A C 1
ATOM 5088 O O . TYR A 1 649 ? 25.301 -5.684 -52.591 1.00 91.00 649 TYR A O 1
ATOM 5096 N N . ASN A 1 650 ? 27.404 -5.110 -53.126 1.00 90.56 650 ASN A N 1
ATOM 5097 C CA . ASN A 1 650 ? 27.669 -6.286 -53.964 1.00 90.56 650 ASN A CA 1
ATOM 5098 C C . ASN A 1 650 ? 28.308 -7.432 -53.150 1.00 90.56 650 ASN A C 1
ATOM 5100 O O . ASN A 1 650 ? 28.699 -7.242 -51.999 1.00 90.56 650 ASN A O 1
ATOM 5104 N N . ASP A 1 651 ? 28.441 -8.618 -53.750 1.00 91.06 651 ASP A N 1
ATOM 5105 C CA . ASP A 1 651 ? 28.961 -9.807 -53.055 1.00 91.06 651 ASP A CA 1
ATOM 5106 C C . ASP A 1 651 ? 30.405 -9.647 -52.541 1.00 91.06 651 ASP A C 1
ATOM 5108 O O . ASP A 1 651 ? 30.744 -10.211 -51.503 1.00 91.06 651 ASP A O 1
ATOM 5112 N N . SER A 1 652 ? 31.236 -8.826 -53.198 1.00 91.56 652 SER A N 1
ATOM 5113 C CA . SER A 1 652 ? 32.597 -8.519 -52.730 1.00 91.56 652 SER A CA 1
ATOM 5114 C C . SER A 1 652 ? 32.579 -7.651 -51.469 1.00 91.56 652 SER A C 1
ATOM 5116 O O . SER A 1 652 ? 33.260 -7.965 -50.497 1.00 91.56 652 SER A O 1
ATOM 5118 N N . VAL A 1 653 ? 31.768 -6.586 -51.465 1.00 91.62 653 VAL A N 1
ATOM 5119 C CA . VAL A 1 653 ? 31.586 -5.704 -50.300 1.00 91.62 653 VAL A CA 1
ATOM 5120 C C . VAL A 1 653 ? 30.996 -6.490 -49.130 1.00 91.62 653 VAL A C 1
ATOM 5122 O O . VAL A 1 653 ? 31.473 -6.370 -48.008 1.00 91.62 653 VAL A O 1
ATOM 5125 N N . LEU A 1 654 ? 29.988 -7.332 -49.372 1.00 93.38 654 LEU A N 1
ATOM 5126 C CA . LEU A 1 654 ? 29.355 -8.136 -48.322 1.00 93.38 654 LEU A CA 1
ATOM 5127 C C . LEU A 1 654 ? 30.313 -9.169 -47.711 1.00 93.38 654 LEU A C 1
ATOM 5129 O O . LEU A 1 654 ? 30.258 -9.389 -46.502 1.00 93.38 654 LEU A O 1
ATOM 5133 N N . ALA A 1 655 ? 31.206 -9.769 -48.505 1.00 92.50 655 ALA A N 1
ATOM 5134 C CA . ALA A 1 655 ? 32.235 -10.674 -47.995 1.00 92.50 655 ALA A CA 1
ATOM 5135 C C . ALA A 1 655 ? 33.230 -9.953 -47.066 1.00 92.50 655 ALA A C 1
ATOM 5137 O O . ALA A 1 655 ? 33.556 -10.466 -45.994 1.00 92.50 655 ALA A O 1
ATOM 5138 N N . GLU A 1 656 ? 33.666 -8.745 -47.436 1.00 92.62 656 GLU A N 1
ATOM 5139 C CA . GLU A 1 656 ? 34.590 -7.940 -46.630 1.00 92.62 656 GLU A CA 1
ATOM 5140 C C . GLU A 1 656 ? 33.903 -7.376 -45.368 1.00 92.62 656 GLU A C 1
ATOM 5142 O O . GLU A 1 656 ? 34.451 -7.512 -44.276 1.00 92.62 656 GLU A O 1
ATOM 5147 N N . VAL A 1 657 ? 32.652 -6.889 -45.455 1.00 93.62 657 VAL A N 1
ATOM 5148 C CA . VAL A 1 657 ? 31.837 -6.537 -44.268 1.00 93.62 657 VAL A CA 1
ATOM 5149 C C . VAL A 1 657 ? 31.690 -7.744 -43.334 1.00 93.62 657 VAL A C 1
ATOM 5151 O O . VAL A 1 657 ? 31.882 -7.600 -42.129 1.00 93.62 657 VAL A O 1
ATOM 5154 N N . SER A 1 658 ? 31.387 -8.939 -43.860 1.00 94.38 658 SER A N 1
ATOM 5155 C CA . SER A 1 658 ? 31.261 -10.161 -43.049 1.00 94.38 658 SER A CA 1
ATOM 5156 C C . SER A 1 658 ? 32.544 -10.460 -42.272 1.00 94.38 658 SER A C 1
ATOM 5158 O O . SER A 1 658 ? 32.491 -10.731 -41.073 1.00 94.38 658 SER A O 1
ATOM 5160 N N . HIS A 1 659 ? 33.703 -10.348 -42.925 1.00 93.38 659 HIS A N 1
ATOM 5161 C CA . HIS A 1 659 ? 35.004 -10.555 -42.292 1.00 93.38 659 HIS A CA 1
ATOM 5162 C C . HIS A 1 659 ? 35.270 -9.546 -41.161 1.00 93.38 659 HIS A C 1
ATOM 5164 O O . HIS A 1 659 ? 35.576 -9.944 -40.036 1.00 93.38 659 HIS A O 1
ATOM 5170 N N . GLU A 1 660 ? 35.097 -8.251 -41.437 1.00 93.81 660 GLU A N 1
ATOM 5171 C CA . GLU A 1 660 ? 35.397 -7.165 -40.494 1.00 93.81 660 GLU A CA 1
ATOM 5172 C C . GLU A 1 660 ? 34.439 -7.157 -39.283 1.00 93.81 660 GLU A C 1
ATOM 5174 O O . GLU A 1 660 ? 34.877 -6.938 -38.150 1.00 93.81 660 GLU A O 1
ATOM 5179 N N . VAL A 1 661 ? 33.147 -7.445 -39.496 1.00 93.75 661 VAL A N 1
ATOM 5180 C CA . VAL A 1 661 ? 32.137 -7.571 -38.427 1.00 93.75 661 VAL A CA 1
ATOM 5181 C C . VAL A 1 661 ? 32.447 -8.764 -37.526 1.00 93.75 661 VAL A C 1
ATOM 5183 O O . VAL A 1 661 ? 32.467 -8.615 -36.305 1.00 93.75 661 VAL A O 1
ATOM 5186 N N . ARG A 1 662 ? 32.701 -9.950 -38.100 1.00 92.62 662 ARG A N 1
ATOM 5187 C CA . ARG A 1 662 ? 32.926 -11.185 -37.324 1.00 92.62 662 ARG A CA 1
ATOM 5188 C C . ARG A 1 662 ? 34.150 -11.094 -36.410 1.00 92.62 662 ARG A C 1
ATOM 5190 O O . ARG A 1 662 ? 34.142 -11.709 -35.349 1.00 92.62 662 ARG A O 1
ATOM 5197 N N . GLN A 1 663 ? 35.168 -10.321 -36.792 1.00 90.88 663 GLN A N 1
ATOM 5198 C CA . GLN A 1 663 ? 36.347 -10.076 -35.952 1.00 90.88 663 GLN A CA 1
ATOM 5199 C C . GLN A 1 663 ? 36.088 -9.110 -34.789 1.00 90.88 663 GLN A C 1
ATOM 5201 O O . GLN A 1 663 ? 36.688 -9.278 -33.734 1.00 90.88 663 GLN A O 1
ATOM 5206 N N . ARG A 1 664 ? 35.216 -8.107 -34.961 1.00 91.94 664 ARG A N 1
ATOM 5207 C CA . ARG A 1 664 ? 34.992 -7.039 -33.963 1.00 91.94 664 ARG A CA 1
ATOM 5208 C C . ARG A 1 664 ? 33.815 -7.272 -33.026 1.00 91.94 664 ARG A C 1
ATOM 5210 O O . ARG A 1 664 ? 33.774 -6.694 -31.946 1.00 91.94 664 ARG A O 1
ATOM 5217 N N . ALA A 1 665 ? 32.854 -8.093 -33.441 1.00 87.50 665 ALA A N 1
ATOM 5218 C CA . ALA A 1 665 ? 31.616 -8.293 -32.702 1.00 87.50 665 ALA A CA 1
ATOM 5219 C C . ALA A 1 665 ? 31.795 -8.999 -31.350 1.00 87.50 665 ALA A C 1
ATOM 5221 O O . ALA A 1 665 ? 30.881 -8.918 -30.536 1.00 87.50 665 ALA A O 1
ATOM 5222 N N . GLU A 1 666 ? 32.902 -9.721 -31.127 1.00 86.50 666 GLU A N 1
ATOM 5223 C CA . GLU A 1 666 ? 33.232 -10.404 -29.859 1.00 86.50 666 GLU A CA 1
ATOM 5224 C C . GLU A 1 666 ? 32.032 -11.150 -29.239 1.00 86.50 666 GLU A C 1
ATOM 5226 O O . GLU A 1 666 ? 31.674 -10.978 -28.076 1.00 86.50 666 GLU A O 1
ATOM 5231 N N . ASN A 1 667 ? 31.341 -11.947 -30.063 1.00 86.25 667 ASN A N 1
ATOM 5232 C CA . ASN A 1 667 ? 30.134 -12.703 -29.699 1.00 86.25 667 ASN A CA 1
ATOM 5233 C C . ASN A 1 667 ? 28.984 -11.855 -29.086 1.00 86.25 667 ASN A C 1
ATOM 5235 O O . ASN A 1 667 ? 28.116 -12.378 -28.384 1.00 86.25 667 ASN A O 1
ATOM 5239 N N . THR A 1 668 ? 28.920 -10.558 -29.400 1.00 87.81 668 THR A N 1
ATOM 5240 C CA . THR A 1 668 ? 27.939 -9.603 -28.863 1.00 87.81 668 THR A CA 1
ATOM 5241 C C . THR A 1 668 ? 26.922 -9.172 -29.926 1.00 87.81 668 THR A C 1
ATOM 5243 O O . THR A 1 668 ? 27.205 -8.346 -30.795 1.00 87.81 668 THR A O 1
ATOM 5246 N N . PHE A 1 669 ? 25.683 -9.670 -29.825 1.00 87.94 669 PHE A N 1
ATOM 5247 C CA . PHE A 1 669 ? 24.582 -9.306 -30.735 1.00 87.94 669 PHE A CA 1
ATOM 5248 C C . PHE A 1 669 ? 24.307 -7.796 -30.788 1.00 87.94 669 PHE A C 1
ATOM 5250 O O . PHE A 1 669 ? 24.016 -7.268 -31.860 1.00 87.94 669 PHE A O 1
ATOM 5257 N N . LEU A 1 670 ? 24.404 -7.087 -29.656 1.00 87.00 670 LEU A N 1
ATOM 5258 C CA . LEU A 1 670 ? 24.158 -5.641 -29.608 1.00 87.00 670 LEU A CA 1
ATOM 5259 C C . LEU A 1 670 ? 25.217 -4.839 -30.381 1.00 87.00 670 LEU A C 1
ATOM 5261 O O . LEU A 1 670 ? 24.860 -3.861 -31.032 1.00 87.00 670 LEU A O 1
ATOM 5265 N N . TRP A 1 671 ? 26.483 -5.278 -30.382 1.00 90.88 671 TRP A N 1
ATOM 5266 C CA . TRP A 1 671 ? 27.531 -4.674 -31.213 1.00 90.88 671 TRP A CA 1
ATOM 5267 C C . TRP A 1 671 ? 27.167 -4.806 -32.696 1.00 90.88 671 TRP A C 1
ATOM 5269 O O . TRP A 1 671 ? 27.153 -3.814 -33.421 1.00 90.88 671 TRP A O 1
ATOM 5279 N N . VAL A 1 672 ? 26.756 -6.009 -33.125 1.00 91.00 672 VAL A N 1
ATOM 5280 C CA . VAL A 1 672 ? 26.298 -6.263 -34.503 1.00 91.00 672 VAL A CA 1
ATOM 5281 C C . VAL A 1 672 ? 25.086 -5.393 -34.848 1.00 91.00 672 VAL A C 1
ATOM 5283 O O . VAL A 1 672 ? 25.089 -4.729 -35.879 1.00 91.00 672 VAL A O 1
ATOM 5286 N N . ALA A 1 673 ? 24.066 -5.336 -33.988 1.00 88.94 673 ALA A N 1
ATOM 5287 C CA . ALA A 1 673 ? 22.871 -4.526 -34.231 1.00 88.94 673 ALA A CA 1
ATOM 5288 C C . ALA A 1 673 ? 23.202 -3.027 -34.384 1.00 88.94 673 ALA A C 1
ATOM 5290 O O . ALA A 1 673 ? 22.716 -2.375 -35.308 1.00 88.94 673 ALA A O 1
ATOM 5291 N N . LEU A 1 674 ? 24.071 -2.488 -33.522 1.00 86.88 674 LEU A N 1
ATOM 5292 C CA . LEU A 1 674 ? 24.511 -1.093 -33.584 1.00 86.88 674 LEU A CA 1
ATOM 5293 C C . LEU A 1 674 ? 25.367 -0.803 -34.827 1.00 86.88 674 LEU A C 1
ATOM 5295 O O . LEU A 1 674 ? 25.152 0.216 -35.485 1.00 86.88 674 LEU A O 1
ATOM 5299 N N . ALA A 1 675 ? 26.287 -1.702 -35.188 1.00 89.69 675 ALA A N 1
ATOM 5300 C CA . ALA A 1 675 ? 27.098 -1.578 -36.395 1.00 89.69 675 ALA A CA 1
ATOM 5301 C C . ALA A 1 675 ? 26.224 -1.585 -37.660 1.00 89.69 675 ALA A C 1
ATOM 5303 O O . ALA A 1 675 ? 26.320 -0.680 -38.490 1.00 89.69 675 ALA A O 1
ATOM 5304 N N . PHE A 1 676 ? 25.303 -2.547 -37.785 1.00 90.56 676 PHE A N 1
ATOM 5305 C CA . PHE A 1 676 ? 24.404 -2.628 -38.938 1.00 90.56 676 PHE A CA 1
ATOM 5306 C C . PHE A 1 676 ? 23.423 -1.453 -39.013 1.00 90.56 676 PHE A C 1
ATOM 5308 O O . PHE A 1 676 ? 23.185 -0.963 -40.112 1.00 90.56 676 PHE A O 1
ATOM 5315 N N . LYS A 1 677 ? 22.952 -0.904 -37.884 1.00 86.38 677 LYS A N 1
ATOM 5316 C CA . LYS A 1 677 ? 22.141 0.330 -37.864 1.00 86.38 677 LYS A CA 1
ATOM 5317 C C . LYS A 1 677 ? 22.854 1.519 -38.531 1.00 86.38 677 LYS A C 1
ATOM 5319 O O . LYS A 1 677 ? 22.190 2.355 -39.140 1.00 86.38 677 LYS A O 1
ATOM 5324 N N . VAL A 1 678 ? 24.189 1.582 -38.458 1.00 84.38 678 VAL A N 1
ATOM 5325 C CA . VAL A 1 678 ? 25.005 2.562 -39.199 1.00 84.38 678 VAL A CA 1
ATOM 5326 C C . VAL A 1 678 ? 25.193 2.137 -40.658 1.00 84.38 678 VAL A C 1
ATOM 5328 O O . VAL A 1 678 ? 24.972 2.943 -41.554 1.00 84.38 678 VAL A O 1
ATOM 5331 N N . LEU A 1 679 ? 25.553 0.878 -40.933 1.00 89.69 679 LEU A N 1
ATOM 5332 C CA . LEU A 1 679 ? 25.745 0.402 -42.313 1.00 89.69 679 LEU A CA 1
ATOM 5333 C C . LEU A 1 679 ? 24.475 0.544 -43.170 1.00 89.69 679 LEU A C 1
ATOM 5335 O O . LEU A 1 679 ? 24.548 0.832 -44.363 1.00 89.69 679 LEU A O 1
ATOM 5339 N N . GLU A 1 680 ? 23.295 0.413 -42.570 1.00 88.69 680 GLU A N 1
ATOM 5340 C CA . GLU A 1 680 ? 22.019 0.594 -43.252 1.00 88.69 680 GLU A CA 1
ATOM 5341 C C . GLU A 1 680 ? 21.804 2.017 -43.801 1.00 88.69 680 GLU A C 1
ATOM 5343 O O . GLU A 1 680 ? 21.158 2.162 -44.844 1.00 88.69 680 GLU A O 1
ATOM 5348 N N . THR A 1 681 ? 22.351 3.061 -43.169 1.00 85.88 681 THR A N 1
ATOM 5349 C CA . THR A 1 681 ? 22.266 4.447 -43.678 1.00 85.88 681 THR A CA 1
ATOM 5350 C C . THR A 1 681 ? 23.389 4.800 -44.661 1.00 85.88 681 THR A C 1
ATOM 5352 O O . THR A 1 681 ? 23.300 5.811 -45.358 1.00 85.88 681 THR A O 1
ATOM 5355 N N . VAL A 1 682 ? 24.412 3.949 -44.766 1.00 87.75 682 VAL A N 1
ATOM 5356 C CA . VAL A 1 682 ? 25.610 4.136 -45.593 1.00 87.75 682 VAL A CA 1
ATOM 5357 C C . VAL A 1 682 ? 25.450 3.479 -46.971 1.00 87.75 682 VAL A C 1
ATOM 5359 O O . VAL A 1 682 ? 24.940 2.367 -47.111 1.00 87.75 682 VAL A O 1
ATOM 5362 N N . TYR A 1 683 ? 25.933 4.152 -48.019 1.00 89.00 683 TYR A N 1
ATOM 5363 C CA . TYR A 1 683 ? 26.044 3.564 -49.358 1.00 89.00 683 TYR A CA 1
ATOM 5364 C C . TYR A 1 683 ? 27.184 2.537 -49.393 1.00 89.00 683 TYR A C 1
ATOM 5366 O O . TYR A 1 683 ? 28.309 2.871 -49.027 1.00 89.00 683 TYR A O 1
ATOM 5374 N N . GLY A 1 684 ? 26.919 1.315 -49.874 1.00 87.00 684 GLY A N 1
ATOM 5375 C CA . GLY A 1 684 ? 27.781 0.148 -49.614 1.00 87.00 684 GLY A CA 1
ATOM 5376 C C . GLY A 1 684 ? 29.266 0.275 -49.981 1.00 87.00 684 GLY A C 1
ATOM 5377 O O . GLY A 1 684 ? 30.094 -0.353 -49.333 1.00 87.00 684 GLY A O 1
ATOM 5378 N N . TRP A 1 685 ? 29.638 1.142 -50.929 1.00 83.62 685 TRP A N 1
ATOM 5379 C CA . TRP A 1 685 ? 31.049 1.442 -51.228 1.00 83.62 685 TRP A CA 1
ATOM 5380 C C . TRP A 1 685 ? 31.839 1.965 -50.011 1.00 83.62 685 TRP A C 1
ATOM 5382 O O . TRP A 1 685 ? 32.999 1.613 -49.836 1.00 83.62 685 TRP A O 1
ATOM 5392 N N . TYR A 1 686 ? 31.202 2.760 -49.146 1.00 90.12 686 TYR A N 1
ATOM 5393 C CA . TYR A 1 686 ? 31.815 3.345 -47.945 1.00 90.12 686 TYR A CA 1
ATOM 5394 C C . TYR A 1 686 ? 31.606 2.489 -46.682 1.00 90.12 686 TYR A C 1
ATOM 5396 O O . TYR A 1 686 ? 32.082 2.836 -45.602 1.00 90.12 686 TYR A O 1
ATOM 5404 N N . ALA A 1 687 ? 30.910 1.350 -46.789 1.00 89.69 687 ALA A N 1
ATOM 5405 C CA . ALA A 1 687 ? 30.623 0.473 -45.650 1.00 89.69 687 ALA A CA 1
ATOM 5406 C C . ALA A 1 687 ? 31.899 -0.074 -44.990 1.00 89.69 687 ALA A C 1
ATOM 5408 O O . ALA A 1 687 ? 31.963 -0.187 -43.767 1.00 89.69 687 ALA A O 1
ATOM 5409 N N . ILE A 1 688 ? 32.920 -0.379 -45.799 1.00 89.12 688 ILE A N 1
ATOM 5410 C CA . ILE A 1 688 ? 34.204 -0.923 -45.334 1.00 89.12 688 ILE A CA 1
ATOM 5411 C C . ILE A 1 688 ? 35.011 0.114 -44.544 1.00 89.12 688 ILE A C 1
ATOM 5413 O O . ILE A 1 688 ? 35.644 -0.225 -43.548 1.00 89.12 688 ILE A O 1
ATOM 5417 N N . GLU A 1 689 ? 34.960 1.383 -44.947 1.00 88.94 689 GLU A N 1
ATOM 5418 C CA . GLU A 1 689 ? 35.593 2.483 -44.216 1.00 88.94 689 GLU A CA 1
ATOM 5419 C C . GLU A 1 689 ? 34.931 2.643 -42.839 1.00 88.94 689 GLU A C 1
ATOM 5421 O O . GLU A 1 689 ? 35.589 2.502 -41.809 1.00 88.94 689 GLU A O 1
ATOM 5426 N N . HIS A 1 690 ? 33.602 2.774 -42.807 1.00 88.56 690 HIS A N 1
ATOM 5427 C CA . HIS A 1 690 ? 32.861 2.954 -41.558 1.00 88.56 690 HIS A CA 1
ATOM 5428 C C . HIS A 1 690 ? 32.901 1.756 -40.600 1.00 88.56 690 HIS A C 1
ATOM 5430 O O . HIS A 1 690 ? 32.868 1.975 -39.390 1.00 88.56 690 HIS A O 1
ATOM 5436 N N . ILE A 1 691 ? 32.978 0.506 -41.077 1.00 90.81 691 ILE A N 1
ATOM 5437 C CA . ILE A 1 691 ? 33.137 -0.652 -40.176 1.00 90.81 691 ILE A CA 1
ATOM 5438 C C . ILE A 1 691 ? 34.567 -0.763 -39.632 1.00 90.81 691 ILE A C 1
ATOM 5440 O O . ILE A 1 691 ? 34.755 -1.212 -38.503 1.00 90.81 691 ILE A O 1
ATOM 5444 N N . ARG A 1 692 ? 35.578 -0.308 -40.389 1.00 90.06 692 ARG A N 1
ATOM 5445 C CA . ARG A 1 692 ? 36.973 -0.248 -39.923 1.00 90.06 692 ARG A CA 1
ATOM 5446 C C . ARG A 1 692 ? 37.198 0.845 -38.879 1.00 90.06 692 ARG A C 1
ATOM 5448 O O . ARG A 1 692 ? 38.028 0.644 -37.999 1.00 90.06 692 ARG A O 1
ATOM 5455 N N . GLU A 1 693 ? 36.436 1.940 -38.933 1.00 89.25 693 GLU A N 1
ATOM 5456 C CA . GLU A 1 693 ? 36.388 2.968 -37.880 1.00 89.25 693 GLU A CA 1
ATOM 5457 C C . GLU A 1 693 ? 35.778 2.474 -36.557 1.00 89.25 693 GLU A C 1
ATOM 5459 O O . GLU A 1 693 ? 35.994 3.104 -35.523 1.00 89.25 693 GLU A O 1
ATOM 5464 N N . MET A 1 694 ? 34.966 1.411 -36.566 1.00 90.50 694 MET A N 1
ATOM 5465 C CA . MET A 1 694 ? 34.358 0.888 -35.340 1.00 90.50 694 MET A CA 1
ATOM 5466 C C . MET A 1 694 ? 35.365 0.013 -34.581 1.00 90.50 694 MET A C 1
ATOM 5468 O O . MET A 1 694 ? 35.940 -0.905 -35.176 1.00 90.50 694 MET A O 1
ATOM 5472 N N . PRO A 1 695 ? 35.577 0.249 -33.276 1.00 92.06 695 PRO A N 1
ATOM 5473 C CA . PRO A 1 695 ? 36.440 -0.606 -32.475 1.00 92.06 695 PRO A CA 1
ATOM 5474 C C . PRO A 1 695 ? 35.769 -1.963 -32.177 1.00 92.06 695 PRO A C 1
ATOM 5476 O O . PRO A 1 695 ? 34.534 -2.048 -32.159 1.00 92.06 695 PRO A O 1
ATOM 5479 N N . PRO A 1 696 ? 36.563 -3.023 -31.937 1.00 90.19 696 PRO A N 1
ATOM 5480 C CA . PRO A 1 696 ? 36.064 -4.259 -31.340 1.00 90.19 696 PRO A CA 1
ATOM 5481 C C . PRO A 1 696 ? 35.569 -3.998 -29.912 1.00 90.19 696 PRO A C 1
ATOM 5483 O O . PRO A 1 696 ? 36.056 -3.075 -29.261 1.00 90.19 696 PRO A O 1
ATOM 5486 N N . GLY A 1 697 ? 34.618 -4.803 -29.441 1.00 86.62 697 GLY A N 1
ATOM 5487 C CA . GLY A 1 697 ? 34.084 -4.692 -28.080 1.00 86.62 697 GLY A CA 1
ATOM 5488 C C . GLY A 1 697 ? 32.974 -3.643 -27.921 1.00 86.62 697 GLY A C 1
ATOM 5489 O O . GLY A 1 697 ? 32.885 -2.640 -28.638 1.00 86.62 697 GLY A O 1
ATOM 5490 N N . LEU A 1 698 ? 32.036 -3.906 -27.004 1.00 87.19 698 LEU A N 1
ATOM 5491 C CA . LEU A 1 698 ? 30.839 -3.073 -26.816 1.00 87.19 698 LEU A CA 1
ATOM 5492 C C . LEU A 1 698 ? 31.127 -1.774 -26.044 1.00 87.19 698 LEU A C 1
ATOM 5494 O O . LEU A 1 698 ? 30.510 -0.751 -26.342 1.00 87.19 698 LEU A O 1
ATOM 5498 N N . SER A 1 699 ? 32.045 -1.796 -25.072 1.00 86.38 699 SER A N 1
ATOM 5499 C CA . SER A 1 699 ? 32.373 -0.615 -24.254 1.00 86.38 699 SER A CA 1
ATOM 5500 C C . SER A 1 699 ? 33.135 0.424 -25.080 1.00 86.38 699 SER A C 1
ATOM 5502 O O . SER A 1 699 ? 32.827 1.615 -25.076 1.00 86.38 699 SER A O 1
ATOM 5504 N N . GLU A 1 700 ? 34.059 -0.054 -25.902 1.00 90.12 700 GLU A N 1
ATOM 5505 C CA . GLU A 1 700 ? 34.840 0.692 -26.873 1.00 90.12 700 GLU A CA 1
ATOM 5506 C C . GLU A 1 700 ? 33.933 1.295 -27.953 1.00 90.12 700 GLU A C 1
ATOM 5508 O O . GLU A 1 700 ? 34.102 2.460 -28.323 1.00 90.12 700 GLU A O 1
ATOM 5513 N N . LEU A 1 701 ? 32.922 0.547 -28.420 1.00 89.81 701 LEU A N 1
ATOM 5514 C CA . LEU A 1 701 ? 31.921 1.053 -29.360 1.00 89.81 701 LEU A CA 1
ATOM 5515 C C . LEU A 1 701 ? 31.078 2.182 -28.743 1.00 89.81 701 LEU A C 1
ATOM 5517 O O . LEU A 1 701 ? 30.872 3.205 -29.402 1.00 89.81 701 LEU A O 1
ATOM 5521 N N . TYR A 1 702 ? 30.655 2.062 -27.478 1.00 90.88 702 TYR A N 1
ATOM 5522 C CA . TYR A 1 702 ? 30.055 3.190 -26.753 1.00 90.88 702 TYR A CA 1
ATOM 5523 C C . TYR A 1 702 ? 31.046 4.351 -26.592 1.00 90.88 702 TYR A C 1
ATOM 5525 O O . TYR A 1 702 ? 30.659 5.504 -26.763 1.00 90.88 702 TYR A O 1
ATOM 5533 N N . GLY A 1 703 ? 32.332 4.072 -26.370 1.00 91.06 703 GLY A N 1
ATOM 5534 C CA . GLY A 1 703 ? 33.408 5.064 -26.385 1.00 91.06 703 GLY A CA 1
ATOM 5535 C C . GLY A 1 703 ? 33.481 5.854 -27.692 1.00 91.06 703 GLY A C 1
ATOM 5536 O O . GLY A 1 703 ? 33.566 7.083 -27.656 1.00 91.06 703 GLY A O 1
ATOM 5537 N N . HIS A 1 704 ? 33.380 5.172 -28.834 1.00 89.69 704 HIS A N 1
ATOM 5538 C CA . HIS A 1 704 ? 33.329 5.772 -30.172 1.00 89.69 704 HIS A CA 1
ATOM 5539 C C . HIS A 1 704 ? 32.053 6.594 -30.393 1.00 89.69 704 HIS A C 1
ATOM 5541 O O . HIS A 1 704 ? 32.111 7.723 -30.879 1.00 89.69 704 HIS A O 1
ATOM 5547 N N . MET A 1 705 ? 30.896 6.077 -29.971 1.00 89.69 705 MET A N 1
ATOM 5548 C CA . MET A 1 705 ? 29.617 6.798 -30.032 1.00 89.69 705 MET A CA 1
ATOM 5549 C C . MET A 1 705 ? 29.623 8.053 -29.157 1.00 89.69 705 MET A C 1
ATOM 5551 O O . MET A 1 705 ? 29.171 9.106 -29.600 1.00 89.69 705 MET A O 1
ATOM 5555 N N . MET A 1 706 ? 30.195 7.983 -27.954 1.00 91.88 706 MET A N 1
ATOM 5556 C CA . MET A 1 706 ? 30.365 9.136 -27.072 1.00 91.88 706 MET A CA 1
ATOM 5557 C C . MET A 1 706 ? 31.298 10.178 -27.699 1.00 91.88 706 MET A C 1
ATOM 5559 O O . MET A 1 706 ? 31.006 11.370 -27.654 1.00 91.88 706 MET A O 1
ATOM 5563 N N . THR A 1 707 ? 32.367 9.743 -28.375 1.00 91.06 707 THR A N 1
ATOM 5564 C CA . THR A 1 707 ? 33.243 10.634 -29.153 1.00 91.06 707 THR A CA 1
ATOM 5565 C C . THR A 1 707 ? 32.497 11.290 -30.321 1.00 91.06 707 THR A C 1
ATOM 5567 O O . THR A 1 707 ? 32.766 12.446 -30.635 1.00 91.06 707 THR A O 1
ATOM 5570 N N . ARG A 1 708 ? 31.521 10.619 -30.950 1.00 87.44 708 ARG A N 1
ATOM 5571 C CA . ARG A 1 708 ? 30.650 11.245 -31.964 1.00 87.44 708 ARG A CA 1
ATOM 5572 C C . ARG A 1 708 ? 29.731 12.301 -31.343 1.00 87.44 708 ARG A C 1
ATOM 5574 O O . ARG A 1 708 ? 29.719 13.421 -31.840 1.00 87.44 708 ARG A O 1
ATOM 5581 N N . VAL A 1 709 ? 29.066 11.999 -30.221 1.00 90.50 709 VAL A N 1
ATOM 5582 C CA . VAL A 1 709 ? 28.254 12.968 -29.447 1.00 90.50 709 VAL A CA 1
ATOM 5583 C C . VAL A 1 709 ? 29.086 14.189 -29.019 1.00 90.50 709 VAL A C 1
ATOM 5585 O O . VAL A 1 709 ? 28.610 15.321 -29.043 1.00 90.50 709 VAL A O 1
ATOM 5588 N N . GLU A 1 710 ? 30.359 13.981 -28.681 1.00 91.06 710 GLU A N 1
ATOM 5589 C CA . GLU A 1 710 ? 31.315 15.040 -28.334 1.00 91.06 710 GLU A CA 1
ATOM 5590 C C . GLU A 1 710 ? 31.757 15.923 -29.511 1.00 91.06 710 GLU A C 1
ATOM 5592 O O . GLU A 1 710 ? 32.255 17.022 -29.275 1.00 91.06 710 GLU A O 1
ATOM 5597 N N . ASN A 1 711 ? 31.557 15.474 -30.754 1.00 88.75 711 ASN A N 1
ATOM 5598 C CA . ASN A 1 711 ? 31.982 16.153 -31.982 1.00 88.75 711 ASN A CA 1
ATOM 5599 C C . ASN A 1 711 ? 30.811 16.559 -32.906 1.00 88.75 711 ASN A C 1
ATOM 5601 O O . ASN A 1 711 ? 31.050 16.941 -34.056 1.00 88.75 711 ASN A O 1
ATOM 5605 N N . VAL A 1 712 ? 29.563 16.498 -32.420 1.00 88.62 712 VAL A N 1
ATOM 5606 C CA . VAL A 1 712 ? 28.374 17.033 -33.114 1.00 88.62 712 VAL A CA 1
ATOM 5607 C C . VAL A 1 712 ? 28.606 18.505 -33.475 1.00 88.62 712 VAL A C 1
ATOM 5609 O O . VAL A 1 712 ? 29.093 19.284 -32.653 1.00 88.62 712 VAL A O 1
ATOM 5612 N N . LYS A 1 713 ? 28.270 18.891 -34.712 1.00 85.50 713 LYS A N 1
ATOM 5613 C CA . LYS A 1 713 ? 28.480 20.254 -35.244 1.00 85.50 713 LYS A CA 1
ATOM 5614 C C . LYS A 1 713 ? 27.200 21.087 -35.227 1.00 85.50 713 LYS A C 1
ATOM 5616 O O . LYS A 1 713 ? 27.250 22.313 -35.222 1.00 85.50 713 LYS A O 1
ATOM 5621 N N . GLU A 1 714 ? 26.067 20.401 -35.232 1.00 83.56 714 GLU A N 1
ATOM 5622 C CA . GLU A 1 714 ? 24.709 20.909 -35.374 1.00 83.56 714 GLU A CA 1
ATOM 5623 C C . GLU A 1 714 ? 24.191 21.544 -34.070 1.00 83.56 714 GLU A C 1
ATOM 5625 O O . GLU A 1 714 ? 23.350 22.442 -34.105 1.00 83.56 714 GLU A O 1
ATOM 5630 N N . MET A 1 715 ? 24.723 21.127 -32.916 1.00 90.81 715 MET A N 1
ATOM 5631 C CA . MET A 1 715 ? 24.440 21.710 -31.601 1.00 90.81 715 MET A CA 1
ATOM 5632 C C . MET A 1 715 ? 25.673 21.670 -30.689 1.00 90.81 715 MET A C 1
ATOM 5634 O O . MET A 1 715 ? 26.700 21.092 -31.033 1.00 90.81 715 MET A O 1
ATOM 5638 N N . LYS A 1 716 ? 25.578 22.255 -29.488 1.00 90.75 716 LYS A N 1
ATOM 5639 C CA . LYS A 1 716 ? 26.663 22.191 -28.499 1.00 90.75 716 LYS A CA 1
ATOM 5640 C C . LYS A 1 716 ? 26.725 20.789 -27.873 1.00 90.75 716 LYS A C 1
ATOM 5642 O O . LYS A 1 716 ? 25.745 20.382 -27.247 1.00 90.75 716 LYS A O 1
ATOM 5647 N N . PRO A 1 717 ? 27.880 20.099 -27.886 1.00 92.06 717 PRO A N 1
ATOM 5648 C CA . PRO A 1 717 ? 28.015 18.779 -27.261 1.00 92.06 717 PRO A CA 1
ATOM 5649 C C . PRO A 1 717 ? 27.634 18.731 -25.773 1.00 92.06 717 PRO A C 1
ATOM 5651 O O . PRO A 1 717 ? 27.175 17.708 -25.270 1.00 92.06 717 PRO A O 1
ATOM 5654 N N . GLN A 1 718 ? 27.775 19.850 -25.051 1.00 91.75 718 GLN A N 1
ATOM 5655 C CA . GLN A 1 718 ? 27.388 19.938 -23.641 1.00 91.75 718 GLN A CA 1
ATOM 5656 C C . GLN A 1 718 ? 25.875 19.768 -23.412 1.00 91.75 718 GLN A C 1
ATOM 5658 O O . GLN A 1 718 ? 25.481 19.293 -22.346 1.00 91.75 718 GLN A O 1
ATOM 5663 N N . ASP A 1 719 ? 25.036 20.120 -24.387 1.00 93.69 719 ASP A N 1
ATOM 5664 C CA . ASP A 1 719 ? 23.579 19.999 -24.273 1.00 93.69 719 ASP A CA 1
ATOM 5665 C C . ASP A 1 719 ? 23.167 18.517 -24.377 1.00 93.69 719 ASP A C 1
ATOM 5667 O O . ASP A 1 719 ? 22.408 18.022 -23.541 1.00 93.69 719 ASP A O 1
ATOM 5671 N N . CYS A 1 720 ? 23.802 17.763 -25.285 1.00 94.12 720 CYS A N 1
ATOM 5672 C CA . CYS A 1 720 ? 23.724 16.298 -25.338 1.00 94.12 720 CYS A CA 1
ATOM 5673 C C . CYS A 1 720 ? 24.211 15.646 -24.030 1.00 94.12 720 CYS A C 1
ATOM 5675 O O . CYS A 1 720 ? 23.511 14.819 -23.443 1.00 94.12 720 CYS A O 1
ATOM 5677 N N . LYS A 1 721 ? 25.374 16.066 -23.506 1.00 93.75 721 LYS A N 1
ATOM 5678 C CA . LYS A 1 721 ? 25.904 15.555 -22.226 1.00 93.75 721 LYS A CA 1
ATOM 5679 C C . LYS A 1 721 ? 24.953 15.792 -21.052 1.00 93.75 721 LYS A C 1
ATOM 5681 O O . LYS A 1 721 ? 24.815 14.907 -20.216 1.00 93.75 721 LYS A O 1
ATOM 5686 N N . ARG A 1 722 ? 24.257 16.935 -21.002 1.00 93.50 722 ARG A N 1
ATOM 5687 C CA . ARG A 1 722 ? 23.225 17.209 -19.983 1.00 93.50 722 ARG A CA 1
ATOM 5688 C C . ARG A 1 722 ? 22.017 16.284 -20.102 1.00 93.50 722 ARG A C 1
ATOM 5690 O O . ARG A 1 722 ? 21.477 15.895 -19.072 1.00 93.50 722 ARG A O 1
ATOM 5697 N N . VAL A 1 723 ? 21.596 15.931 -21.318 1.00 95.00 723 VAL A N 1
ATOM 5698 C CA . VAL A 1 723 ? 20.527 14.941 -21.538 1.00 95.00 723 VAL A CA 1
ATOM 5699 C C . VAL A 1 723 ? 20.951 13.564 -21.020 1.00 95.00 723 VAL A C 1
ATOM 5701 O O . VAL A 1 723 ? 20.170 12.927 -20.315 1.00 95.00 723 VAL A O 1
ATOM 5704 N N . LEU A 1 724 ? 22.184 13.126 -21.298 1.00 95.12 724 LEU A N 1
ATOM 5705 C CA . LEU A 1 724 ? 22.714 11.855 -20.784 1.00 95.12 724 LEU A CA 1
ATOM 5706 C C . LEU A 1 724 ? 22.852 11.865 -19.252 1.00 95.12 724 LEU A C 1
ATOM 5708 O O . LEU A 1 724 ? 22.352 10.955 -18.599 1.00 95.12 724 LEU A O 1
ATOM 5712 N N . GLU A 1 725 ? 23.444 12.920 -18.679 1.00 95.12 725 GLU A N 1
ATOM 5713 C CA . GLU A 1 725 ? 23.557 13.142 -17.226 1.00 95.12 725 GLU A CA 1
ATOM 5714 C C . GLU A 1 725 ? 22.182 13.083 -16.538 1.00 95.12 725 GLU A C 1
ATOM 5716 O O . GLU A 1 725 ? 22.001 12.346 -15.569 1.00 95.12 725 GLU A O 1
ATOM 5721 N N . ALA A 1 726 ? 21.192 13.810 -17.066 1.00 94.38 726 ALA A N 1
ATOM 5722 C CA . ALA A 1 726 ? 19.840 13.820 -16.520 1.00 94.38 726 ALA A CA 1
ATOM 5723 C C . ALA A 1 726 ? 19.170 12.443 -16.623 1.00 94.38 726 ALA A C 1
ATOM 5725 O O . ALA A 1 726 ? 18.662 11.947 -15.624 1.00 94.38 726 ALA A O 1
ATOM 5726 N N . THR A 1 727 ? 19.201 11.799 -17.794 1.00 92.88 727 THR A N 1
ATOM 5727 C CA . THR A 1 727 ? 18.549 10.490 -18.016 1.00 92.88 727 THR A CA 1
ATOM 5728 C C . THR A 1 727 ? 19.188 9.374 -17.177 1.00 92.88 727 THR A C 1
ATOM 5730 O O . THR A 1 727 ? 18.518 8.407 -16.826 1.00 92.88 727 THR A O 1
ATOM 5733 N N . PHE A 1 728 ? 20.467 9.514 -16.819 1.00 92.44 728 PHE A N 1
ATOM 5734 C CA . PHE A 1 728 ? 21.202 8.564 -15.985 1.00 92.44 728 PHE A CA 1
ATOM 5735 C C . PHE A 1 728 ? 20.917 8.709 -14.475 1.00 92.44 728 PHE A C 1
ATOM 5737 O O . PHE A 1 728 ? 20.771 7.698 -13.789 1.00 92.44 728 PHE A O 1
ATOM 5744 N N . LEU A 1 729 ? 20.815 9.939 -13.950 1.00 92.62 729 LEU A N 1
ATOM 5745 C CA . LEU A 1 729 ? 20.718 10.205 -12.501 1.00 92.62 729 LEU A CA 1
ATOM 5746 C C . LEU A 1 729 ? 19.294 10.275 -11.923 1.00 92.62 729 LEU A C 1
ATOM 5748 O O . LEU A 1 729 ? 19.125 10.374 -10.704 1.00 92.62 729 LEU A O 1
ATOM 5752 N N . VAL A 1 730 ? 18.258 10.314 -12.760 1.00 92.12 730 VAL A N 1
ATOM 5753 C CA . VAL A 1 730 ? 16.876 10.492 -12.290 1.00 92.12 730 VAL A CA 1
ATOM 5754 C C . VAL A 1 730 ? 16.300 9.241 -11.620 1.00 92.12 730 VAL A C 1
ATOM 5756 O O . VAL A 1 730 ? 16.520 8.116 -12.055 1.00 92.12 730 VAL A O 1
ATOM 5759 N N . PHE A 1 731 ? 15.486 9.438 -10.579 1.00 88.19 731 PHE A N 1
ATOM 5760 C CA . PHE A 1 731 ? 14.853 8.345 -9.821 1.00 88.19 731 PHE A CA 1
ATOM 5761 C C . PHE A 1 731 ? 13.677 7.675 -10.557 1.00 88.19 731 PHE A C 1
ATOM 5763 O O . PHE A 1 731 ? 13.142 6.670 -10.090 1.00 88.19 731 PHE A O 1
ATOM 5770 N N . ARG A 1 732 ? 13.260 8.233 -11.699 1.00 87.31 732 ARG A N 1
ATOM 5771 C CA . ARG A 1 732 ? 12.349 7.621 -12.673 1.00 87.31 732 ARG A CA 1
ATOM 5772 C C . ARG A 1 732 ? 12.575 8.231 -14.063 1.00 87.31 732 ARG A C 1
ATOM 5774 O O . ARG A 1 732 ? 13.049 9.368 -14.122 1.00 87.31 732 ARG A O 1
ATOM 5781 N N . PRO A 1 733 ? 12.160 7.561 -15.152 1.00 87.19 733 PRO A N 1
ATOM 5782 C CA . PRO A 1 733 ? 12.112 8.164 -16.482 1.00 87.19 733 PRO A CA 1
ATOM 5783 C C . PRO A 1 733 ? 11.368 9.507 -16.496 1.00 87.19 733 PRO A C 1
ATOM 5785 O O . PRO A 1 733 ? 10.373 9.690 -15.781 1.00 87.19 733 PRO A O 1
ATOM 5788 N N . LEU A 1 734 ? 11.852 10.439 -17.318 1.00 92.25 734 LEU A N 1
ATOM 5789 C CA . LEU A 1 734 ? 11.268 11.770 -17.506 1.00 92.25 734 LEU A CA 1
ATOM 5790 C C . LEU A 1 734 ? 10.484 11.834 -18.817 1.00 92.25 734 LEU A C 1
ATOM 5792 O O . LEU A 1 734 ? 10.894 11.232 -19.812 1.00 92.25 734 LEU A O 1
ATOM 5796 N N . CYS A 1 735 ? 9.399 12.611 -18.850 1.00 93.12 735 CYS A N 1
ATOM 5797 C CA . CYS A 1 735 ? 8.835 13.053 -20.127 1.00 93.12 735 CYS A CA 1
ATOM 5798 C C . CYS A 1 735 ? 9.663 14.204 -20.724 1.00 93.12 735 CYS A C 1
ATOM 5800 O O . CYS A 1 735 ? 10.449 14.843 -20.018 1.00 93.12 735 CYS A O 1
ATOM 5802 N N . PHE A 1 736 ? 9.476 14.516 -22.010 1.00 93.25 736 PHE A N 1
ATOM 5803 C CA . PHE A 1 736 ? 10.193 15.625 -22.659 1.00 93.25 736 PHE A CA 1
ATOM 5804 C C . PHE A 1 736 ? 10.049 16.974 -21.931 1.00 93.25 736 PHE A C 1
ATOM 5806 O O . PHE A 1 736 ? 11.022 17.723 -21.859 1.00 93.25 736 PHE A O 1
ATOM 5813 N N . TYR A 1 737 ? 8.876 17.276 -21.363 1.00 93.12 737 TYR A N 1
ATOM 5814 C CA . TYR A 1 737 ? 8.637 18.518 -20.616 1.00 93.12 737 TYR A CA 1
ATOM 5815 C C . TYR A 1 737 ? 9.487 18.607 -19.340 1.00 93.12 737 TYR A C 1
ATOM 5817 O O . TYR A 1 737 ? 10.091 19.643 -19.066 1.00 93.12 737 TYR A O 1
ATOM 5825 N N . GLU A 1 738 ? 9.581 17.511 -18.587 1.00 96.38 738 GLU A N 1
ATOM 5826 C CA . GLU A 1 738 ? 10.410 17.428 -17.380 1.00 96.38 738 GLU A CA 1
ATOM 5827 C C . GLU A 1 738 ? 11.901 17.410 -17.726 1.00 96.38 738 GLU A C 1
ATOM 5829 O O . GLU A 1 738 ? 12.701 18.081 -17.078 1.00 96.38 738 GLU A O 1
ATOM 5834 N N . LEU A 1 739 ? 12.291 16.687 -18.780 1.00 96.44 739 LEU A N 1
ATOM 5835 C CA . LEU A 1 739 ? 13.679 16.633 -19.234 1.00 96.44 739 LEU A CA 1
ATOM 5836 C C . LEU A 1 739 ? 14.174 18.008 -19.704 1.00 96.44 739 LEU A C 1
ATOM 5838 O O . LEU A 1 739 ? 15.296 18.384 -19.367 1.00 96.44 739 LEU A O 1
ATOM 5842 N N . ALA A 1 740 ? 13.347 18.785 -20.411 1.00 95.31 740 ALA A N 1
ATOM 5843 C CA . ALA A 1 740 ? 13.655 20.159 -20.818 1.00 95.31 740 ALA A CA 1
ATOM 5844 C C . ALA A 1 740 ? 13.923 21.068 -19.601 1.00 95.31 740 ALA A C 1
ATOM 5846 O O . ALA A 1 740 ? 14.908 21.809 -19.562 1.00 95.31 740 ALA A O 1
ATOM 5847 N N . VAL A 1 741 ? 13.103 20.937 -18.553 1.00 95.19 741 VAL A N 1
ATOM 5848 C CA . VAL A 1 741 ? 13.284 21.644 -17.277 1.00 95.19 741 VAL A CA 1
ATOM 5849 C C . VAL A 1 741 ? 14.579 21.228 -16.565 1.00 95.19 741 VAL A C 1
ATOM 5851 O O . VAL A 1 741 ? 15.394 22.087 -16.220 1.00 95.19 741 VAL A O 1
ATOM 5854 N N . ILE A 1 742 ? 14.818 19.925 -16.388 1.00 95.69 742 ILE A N 1
ATOM 5855 C CA . ILE A 1 742 ? 15.980 19.391 -15.653 1.00 95.69 742 ILE A CA 1
ATOM 5856 C C . ILE A 1 742 ? 17.308 19.607 -16.406 1.00 95.69 742 ILE A C 1
ATOM 5858 O O . ILE A 1 742 ? 18.369 19.725 -15.788 1.00 95.69 742 ILE A O 1
ATOM 5862 N N . THR A 1 743 ? 17.286 19.716 -17.736 1.00 94.81 743 THR A N 1
ATOM 5863 C CA . THR A 1 743 ? 18.470 20.067 -18.550 1.00 94.81 743 THR A CA 1
ATOM 5864 C C . THR A 1 743 ? 18.661 21.582 -18.717 1.00 94.81 743 THR A C 1
ATOM 5866 O O . THR A 1 743 ? 19.766 22.031 -19.048 1.00 94.81 743 THR A O 1
ATOM 5869 N N . CYS A 1 744 ? 17.615 22.363 -18.422 1.00 93.44 744 CYS A N 1
ATOM 5870 C CA . CYS A 1 744 ? 17.471 23.788 -18.725 1.00 93.44 744 CYS A CA 1
ATOM 5871 C C . CYS A 1 744 ? 17.659 24.098 -20.220 1.00 93.44 744 CYS A C 1
ATOM 5873 O O . CYS A 1 744 ? 18.396 25.017 -20.585 1.00 93.44 744 CYS A O 1
ATOM 5875 N N . LEU A 1 745 ? 17.002 23.312 -21.077 1.00 93.88 745 LEU A N 1
ATOM 5876 C CA . LEU A 1 745 ? 16.993 23.467 -22.532 1.00 93.88 745 LEU A CA 1
ATOM 5877 C C . LEU A 1 745 ? 15.564 23.755 -23.035 1.00 93.88 745 LEU A C 1
ATOM 5879 O O . LEU A 1 745 ? 14.600 23.261 -22.451 1.00 93.88 745 LEU A O 1
ATOM 5883 N N . PRO A 1 746 ? 15.384 24.513 -24.134 1.00 94.19 746 PRO A N 1
ATOM 5884 C CA . PRO A 1 746 ? 14.100 24.589 -24.831 1.00 94.19 746 PRO A CA 1
ATOM 5885 C C . PRO A 1 746 ? 13.618 23.198 -25.266 1.00 94.19 746 PRO A C 1
ATOM 5887 O O . PRO A 1 746 ? 14.431 22.338 -25.610 1.00 94.19 746 PRO A O 1
ATOM 5890 N N . LEU A 1 747 ? 12.300 22.980 -25.298 1.00 92.69 747 LEU A N 1
ATOM 5891 C CA . LEU A 1 747 ? 11.704 21.669 -25.593 1.00 92.69 747 LEU A CA 1
ATOM 5892 C C . LEU A 1 747 ? 12.175 21.086 -26.938 1.00 92.69 747 LEU A C 1
ATOM 5894 O O . LEU A 1 747 ? 12.492 19.901 -27.016 1.00 92.69 747 LEU A O 1
ATOM 5898 N N . ASP A 1 748 ? 12.283 21.916 -27.975 1.00 93.00 748 ASP A N 1
ATOM 5899 C CA . ASP A 1 748 ? 12.711 21.471 -29.307 1.00 93.00 748 ASP A CA 1
ATOM 5900 C C . ASP A 1 748 ? 14.211 21.147 -29.358 1.00 93.00 748 ASP A C 1
ATOM 5902 O O . ASP A 1 748 ? 14.604 20.136 -29.935 1.00 93.00 748 ASP A O 1
ATOM 5906 N N . LEU A 1 749 ? 15.048 21.921 -28.655 1.00 93.69 749 LEU A N 1
ATOM 5907 C CA . LEU A 1 749 ? 16.474 21.607 -28.508 1.00 93.69 749 LEU A CA 1
ATOM 5908 C C . LEU A 1 749 ? 16.689 20.345 -27.658 1.00 93.69 749 LEU A C 1
ATOM 5910 O O . LEU A 1 749 ? 17.607 19.578 -27.923 1.00 93.69 749 LEU A O 1
ATOM 5914 N N . THR A 1 750 ? 15.819 20.091 -26.676 1.00 94.31 750 THR A N 1
ATOM 5915 C CA . THR A 1 750 ? 15.823 18.846 -25.889 1.00 94.31 750 THR A CA 1
ATOM 5916 C C . THR A 1 750 ? 15.512 17.642 -26.777 1.00 94.31 750 THR A C 1
ATOM 5918 O O . THR A 1 750 ? 16.192 16.625 -26.677 1.00 94.31 750 THR A O 1
ATOM 5921 N N . LYS A 1 751 ? 14.524 17.750 -27.677 1.00 93.19 751 LYS A N 1
ATOM 5922 C CA . LYS A 1 751 ? 14.195 16.693 -28.649 1.00 93.19 751 LYS A CA 1
ATOM 5923 C C . LYS A 1 751 ? 15.361 16.416 -29.601 1.00 93.19 751 LYS A C 1
ATOM 5925 O O . LYS A 1 751 ? 15.700 15.253 -29.809 1.00 93.19 751 LYS A O 1
ATOM 5930 N N . GLU A 1 752 ? 16.012 17.459 -30.114 1.00 92.56 752 GLU A N 1
ATOM 5931 C CA . GLU A 1 752 ? 17.166 17.297 -31.006 1.00 92.56 752 GLU A CA 1
ATOM 5932 C C . GLU A 1 752 ? 18.384 16.713 -30.262 1.00 92.56 752 GLU A C 1
ATOM 5934 O O . GLU A 1 752 ? 19.034 15.797 -30.759 1.00 92.56 752 GLU A O 1
ATOM 5939 N N . ALA A 1 753 ? 18.643 17.138 -29.020 1.00 92.75 753 ALA A N 1
ATOM 5940 C CA . ALA A 1 753 ? 19.687 16.558 -28.168 1.00 92.75 753 ALA A CA 1
ATOM 5941 C C . ALA A 1 753 ? 19.420 15.080 -27.827 1.00 92.75 753 ALA A C 1
ATOM 5943 O O . ALA A 1 753 ? 20.343 14.270 -27.841 1.00 92.75 753 ALA A O 1
ATOM 5944 N N . VAL A 1 754 ? 18.164 14.693 -27.575 1.00 92.38 754 VAL A N 1
ATOM 5945 C CA . VAL A 1 754 ? 17.763 13.283 -27.392 1.00 92.38 754 VAL A CA 1
ATOM 5946 C C . VAL A 1 754 ? 18.012 12.460 -28.661 1.00 92.38 754 VAL A C 1
ATOM 5948 O O . VAL A 1 754 ? 18.455 11.316 -28.562 1.00 92.38 754 VAL A O 1
ATOM 5951 N N . LYS A 1 755 ? 17.778 13.036 -29.846 1.00 89.25 755 LYS A N 1
ATOM 5952 C CA . LYS A 1 755 ? 18.022 12.396 -31.146 1.00 89.25 755 LYS A CA 1
ATOM 5953 C C . LYS A 1 755 ? 19.515 12.140 -31.396 1.00 89.25 755 LYS A C 1
ATOM 5955 O O . LYS A 1 755 ? 19.866 11.008 -31.726 1.00 89.25 755 LYS A O 1
ATOM 5960 N N . GLU A 1 756 ? 20.392 13.118 -31.163 1.00 88.31 756 GLU A N 1
ATOM 5961 C CA . GLU A 1 756 ? 21.852 12.920 -31.274 1.00 88.31 756 GLU A CA 1
ATOM 5962 C C . GLU A 1 756 ? 22.391 11.958 -30.196 1.00 88.31 756 GLU A C 1
ATOM 5964 O O . GLU A 1 756 ? 23.255 11.120 -30.456 1.00 88.31 756 GLU A O 1
ATOM 5969 N N . CYS A 1 757 ? 21.794 11.970 -29.001 1.00 88.81 757 CYS A N 1
ATOM 5970 C CA . CYS A 1 757 ? 22.039 10.972 -27.959 1.00 88.81 757 CYS A CA 1
ATOM 5971 C C . CYS A 1 757 ? 21.461 9.574 -28.268 1.00 88.81 757 CYS A C 1
ATOM 5973 O O . CYS A 1 757 ? 21.643 8.665 -27.456 1.00 88.81 757 CYS A O 1
ATOM 5975 N N . GLY A 1 758 ? 20.802 9.348 -29.413 1.00 78.44 758 GLY A N 1
ATOM 5976 C CA . GLY A 1 758 ? 20.063 8.119 -29.761 1.00 78.44 758 GLY A CA 1
ATOM 5977 C C . GLY A 1 758 ? 20.883 6.819 -29.878 1.00 78.44 758 GLY A C 1
ATOM 5978 O O . GLY A 1 758 ? 20.337 5.766 -30.213 1.00 78.44 758 GLY A O 1
ATOM 5979 N N . SER A 1 759 ? 22.191 6.878 -29.603 1.00 79.38 759 SER A N 1
ATOM 5980 C CA . SER A 1 759 ? 23.051 5.707 -29.350 1.00 79.38 759 SER A CA 1
ATOM 5981 C C . SER A 1 759 ? 22.948 5.187 -27.903 1.00 79.38 759 SER A C 1
ATOM 5983 O O . SER A 1 759 ? 23.243 4.023 -27.642 1.00 79.38 759 SER A O 1
ATOM 5985 N N . PHE A 1 760 ? 22.515 6.040 -26.969 1.00 86.44 760 PHE A N 1
ATOM 5986 C CA . PHE A 1 760 ? 22.412 5.781 -25.527 1.00 86.44 760 PHE A CA 1
ATOM 5987 C C . PHE A 1 760 ? 20.978 5.865 -24.995 1.00 86.44 760 PHE A C 1
ATOM 5989 O O . PHE A 1 760 ? 20.679 5.239 -23.978 1.00 86.44 760 PHE A O 1
ATOM 5996 N N . VAL A 1 761 ? 20.092 6.623 -25.654 1.00 88.25 761 VAL A N 1
ATOM 5997 C CA . VAL A 1 761 ? 18.693 6.811 -25.233 1.00 88.25 761 VAL A CA 1
ATOM 5998 C C . VAL A 1 761 ? 17.690 6.299 -26.264 1.00 88.25 761 VAL A C 1
ATOM 6000 O O . VAL A 1 761 ? 17.978 6.199 -27.454 1.00 88.25 761 VAL A O 1
ATOM 6003 N N . THR A 1 762 ? 16.492 5.983 -25.784 1.00 85.00 762 THR A N 1
ATOM 6004 C CA . THR A 1 762 ? 15.314 5.610 -26.569 1.00 85.00 762 THR A CA 1
ATOM 6005 C C . THR A 1 762 ? 14.087 6.374 -26.067 1.00 85.00 762 THR A C 1
ATOM 6007 O O . THR A 1 762 ? 14.064 6.850 -24.929 1.00 85.00 762 THR A O 1
ATOM 6010 N N . VAL A 1 763 ? 13.069 6.505 -26.916 1.00 84.50 763 VAL A N 1
ATOM 6011 C CA . VAL A 1 763 ? 11.845 7.264 -26.634 1.00 84.50 763 VAL A CA 1
ATOM 6012 C C . VAL A 1 763 ? 10.647 6.323 -26.699 1.00 84.50 763 VAL A C 1
ATOM 6014 O O . VAL A 1 763 ? 10.432 5.653 -27.707 1.00 84.50 763 VAL A O 1
ATOM 6017 N N . THR A 1 764 ? 9.857 6.278 -25.629 1.00 74.44 764 THR A N 1
ATOM 6018 C CA . THR A 1 764 ? 8.667 5.424 -25.509 1.00 74.44 764 THR A CA 1
ATOM 6019 C C . THR A 1 764 ? 7.449 6.283 -25.193 1.00 74.44 764 THR A C 1
ATOM 6021 O O . THR A 1 764 ? 7.285 6.749 -24.067 1.00 74.44 764 THR A O 1
ATOM 6024 N N . GLY A 1 765 ? 6.598 6.529 -26.191 1.00 81.06 765 GLY A N 1
ATOM 6025 C CA . GLY A 1 765 ? 5.563 7.559 -26.078 1.00 81.06 765 GLY A CA 1
ATOM 6026 C C . GLY A 1 765 ? 6.216 8.934 -25.920 1.00 81.06 765 GLY A C 1
ATOM 6027 O O . GLY A 1 765 ? 6.939 9.371 -26.810 1.00 81.06 765 GLY A O 1
ATOM 6028 N N . GLU A 1 766 ? 6.007 9.585 -24.776 1.00 81.69 766 GLU A N 1
ATOM 6029 C CA . GLU A 1 766 ? 6.638 10.873 -24.443 1.00 81.69 766 GLU A CA 1
ATOM 6030 C C . GLU A 1 766 ? 7.808 10.768 -23.450 1.00 81.69 766 GLU A C 1
ATOM 6032 O O . GLU A 1 766 ? 8.385 11.797 -23.087 1.00 81.69 766 GLU A O 1
ATOM 6037 N N . THR A 1 767 ? 8.155 9.562 -22.978 1.00 87.00 767 THR A N 1
ATOM 6038 C CA . THR A 1 767 ? 9.227 9.362 -21.989 1.00 87.00 767 THR A CA 1
ATOM 6039 C C . THR A 1 767 ? 10.557 8.984 -22.628 1.00 87.00 767 THR A C 1
ATOM 6041 O O . THR A 1 767 ? 10.615 8.208 -23.584 1.00 87.00 767 THR A O 1
ATOM 6044 N N . VAL A 1 768 ? 11.636 9.542 -22.077 1.00 89.12 768 VAL A N 1
ATOM 6045 C CA . VAL A 1 768 ? 13.018 9.285 -22.495 1.00 89.12 768 VAL A CA 1
ATOM 6046 C C . VAL A 1 768 ? 13.660 8.313 -21.509 1.00 89.12 768 VAL A C 1
ATOM 6048 O O . VAL A 1 768 ? 13.633 8.530 -20.297 1.00 89.12 768 VAL A O 1
ATOM 6051 N N . ASN A 1 769 ? 14.236 7.241 -22.045 1.00 84.75 769 ASN A N 1
ATOM 6052 C CA . ASN A 1 769 ? 14.835 6.134 -21.303 1.00 84.75 769 ASN A CA 1
ATOM 6053 C C . ASN A 1 769 ? 16.251 5.851 -21.813 1.00 84.75 769 ASN A C 1
ATOM 6055 O O . ASN A 1 769 ? 16.552 6.113 -22.976 1.00 84.75 769 ASN A O 1
ATOM 6059 N N . LEU A 1 770 ? 17.111 5.246 -20.989 1.00 85.56 770 LEU A N 1
ATOM 6060 C CA . LEU A 1 770 ? 18.347 4.636 -21.494 1.00 85.56 770 LEU A CA 1
ATOM 6061 C C . LEU A 1 770 ? 18.002 3.420 -22.369 1.00 85.56 770 LEU A C 1
ATOM 6063 O O . LEU A 1 770 ? 17.106 2.644 -22.037 1.00 85.56 770 LEU A O 1
ATOM 6067 N N . ILE A 1 771 ? 18.709 3.257 -23.489 1.00 80.31 771 ILE A N 1
ATOM 6068 C CA . ILE A 1 771 ? 18.401 2.254 -24.524 1.00 80.31 771 ILE A CA 1
ATOM 6069 C C . ILE A 1 771 ? 18.579 0.809 -24.037 1.00 80.31 771 ILE A C 1
ATOM 6071 O O . ILE A 1 771 ? 17.877 -0.093 -24.490 1.00 80.31 771 ILE A O 1
ATOM 6075 N N . HIS A 1 772 ? 19.531 0.584 -23.130 1.00 78.38 772 HIS A N 1
ATOM 6076 C CA . HIS A 1 772 ? 19.872 -0.723 -22.575 1.00 78.38 772 HIS A CA 1
ATOM 6077 C C . HIS A 1 772 ? 20.716 -0.546 -21.304 1.00 78.38 772 HIS A C 1
ATOM 6079 O O . HIS A 1 772 ? 21.422 0.457 -21.176 1.00 78.38 772 HIS A O 1
ATOM 6085 N N . GLN A 1 773 ? 20.719 -1.528 -20.396 1.00 78.19 773 GLN A N 1
ATOM 6086 C CA . GLN A 1 773 ? 21.526 -1.459 -19.172 1.00 78.19 773 GLN A CA 1
ATOM 6087 C C . GLN A 1 773 ? 23.033 -1.301 -19.473 1.00 78.19 773 GLN A C 1
ATOM 6089 O O . GLN A 1 773 ? 23.691 -0.535 -18.786 1.00 78.19 773 GLN A O 1
ATOM 6094 N N . SER A 1 774 ? 23.562 -1.872 -20.567 1.00 82.50 774 SER A N 1
ATOM 6095 C CA . SER A 1 774 ? 24.961 -1.635 -21.005 1.00 82.50 774 SER A CA 1
ATOM 6096 C C . SER A 1 774 ? 25.312 -0.163 -21.225 1.00 82.50 774 SER A C 1
ATOM 6098 O O . SER A 1 774 ? 26.442 0.240 -20.972 1.00 82.50 774 SER A O 1
ATOM 6100 N N . ALA A 1 775 ? 24.359 0.642 -21.703 1.00 85.94 775 ALA A N 1
ATOM 6101 C CA . ALA A 1 775 ? 24.563 2.076 -21.863 1.00 85.94 775 ALA A CA 1
ATOM 6102 C C . ALA A 1 775 ? 24.629 2.765 -20.492 1.00 85.94 775 ALA A C 1
ATOM 6104 O O . ALA A 1 775 ? 25.426 3.678 -20.311 1.00 85.94 775 ALA A O 1
ATOM 6105 N N . LYS A 1 776 ? 23.840 2.302 -19.512 1.00 85.69 776 LYS A N 1
ATOM 6106 C CA . LYS A 1 776 ? 23.915 2.772 -18.124 1.00 85.69 776 LYS A CA 1
ATOM 6107 C C . LYS A 1 776 ? 25.263 2.424 -17.491 1.00 85.69 776 LYS A C 1
ATOM 6109 O O . LYS A 1 776 ? 25.879 3.306 -16.912 1.00 85.69 776 LYS A O 1
ATOM 6114 N N . ASP A 1 777 ? 25.726 1.186 -17.649 1.00 84.06 777 ASP A N 1
ATOM 6115 C CA . ASP A 1 777 ? 26.997 0.716 -17.083 1.00 84.06 777 ASP A CA 1
ATOM 6116 C C . ASP A 1 777 ? 28.181 1.514 -17.659 1.00 84.06 777 ASP A C 1
ATOM 6118 O O . ASP A 1 777 ? 28.975 2.079 -16.910 1.00 84.06 777 ASP A O 1
ATOM 6122 N N . TYR A 1 778 ? 28.228 1.675 -18.990 1.00 90.62 778 TYR A N 1
ATOM 6123 C CA . TYR A 1 778 ? 29.228 2.512 -19.659 1.00 90.62 778 TYR A CA 1
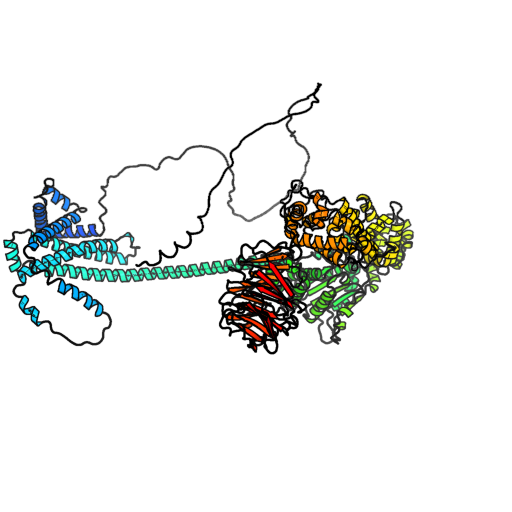ATOM 6124 C C . TYR A 1 778 ? 29.219 3.957 -19.134 1.00 90.62 778 TYR A C 1
ATOM 6126 O O . TYR A 1 778 ? 30.282 4.536 -18.897 1.00 90.62 778 TYR A O 1
ATOM 6134 N N . LEU A 1 779 ? 28.030 4.552 -18.963 1.00 91.81 779 LEU A N 1
ATOM 6135 C CA . LEU A 1 779 ? 27.887 5.920 -18.459 1.00 91.81 779 LEU A CA 1
ATOM 6136 C C . LEU A 1 779 ? 28.251 6.057 -16.975 1.00 91.81 779 LEU A C 1
ATOM 6138 O O . LEU A 1 779 ? 28.655 7.151 -16.601 1.00 91.81 779 LEU A O 1
ATOM 6142 N N . ASP A 1 780 ? 28.144 5.002 -16.162 1.00 89.25 780 ASP A N 1
ATOM 6143 C CA . ASP A 1 780 ? 28.586 4.987 -14.759 1.00 89.25 780 ASP A CA 1
ATOM 6144 C C . ASP A 1 780 ? 30.121 4.917 -14.675 1.00 89.25 780 ASP A C 1
ATOM 6146 O O . ASP A 1 780 ? 30.763 5.814 -14.121 1.00 89.25 780 ASP A O 1
ATOM 6150 N N . GLU A 1 781 ? 30.727 3.932 -15.350 1.00 90.62 781 GLU A N 1
ATOM 6151 C CA . GLU A 1 781 ? 32.187 3.763 -15.450 1.00 90.62 781 GLU A CA 1
ATOM 6152 C C . GLU A 1 781 ? 32.883 5.020 -16.000 1.00 90.62 781 GLU A C 1
ATOM 6154 O O . GLU A 1 781 ? 33.952 5.420 -15.531 1.00 90.62 781 GLU A O 1
ATOM 6159 N N . ASN A 1 782 ? 32.257 5.682 -16.979 1.00 92.69 782 ASN A N 1
ATOM 6160 C CA . ASN A 1 782 ? 32.788 6.871 -17.644 1.00 92.69 782 ASN A CA 1
ATOM 6161 C C . ASN A 1 782 ? 32.146 8.183 -17.158 1.00 92.69 782 ASN A C 1
ATOM 6163 O O . ASN A 1 782 ? 32.366 9.237 -17.765 1.00 92.69 782 ASN A O 1
ATOM 6167 N N . TYR A 1 783 ? 31.380 8.162 -16.061 1.00 92.75 783 TYR A N 1
ATOM 6168 C CA . TYR A 1 783 ? 30.607 9.323 -15.605 1.00 92.75 783 TYR A CA 1
ATOM 6169 C C . TYR A 1 783 ? 31.504 10.544 -15.379 1.00 92.75 783 TYR A C 1
ATOM 6171 O O . TYR A 1 783 ? 31.287 11.629 -15.928 1.00 92.75 783 TYR A O 1
ATOM 6179 N N . THR A 1 784 ? 32.565 10.347 -14.595 1.00 91.19 784 THR A N 1
ATOM 6180 C CA . THR A 1 784 ? 33.491 11.418 -14.207 1.00 91.19 784 THR A CA 1
ATOM 6181 C C . THR A 1 784 ? 34.404 11.830 -15.365 1.00 91.19 784 THR A C 1
ATOM 6183 O O . THR A 1 784 ? 34.752 13.001 -15.486 1.00 91.19 784 THR A O 1
ATOM 6186 N N . SER A 1 785 ? 34.780 10.904 -16.252 1.00 92.31 785 SER A N 1
ATOM 6187 C CA . SER A 1 785 ? 35.692 11.190 -17.368 1.00 92.31 785 SER A CA 1
ATOM 6188 C C . SER A 1 785 ? 35.001 11.851 -18.566 1.00 92.31 785 SER A C 1
ATOM 6190 O O . SER A 1 785 ? 35.631 12.663 -19.245 1.00 92.31 785 SER A O 1
ATOM 6192 N N . ARG A 1 786 ? 33.725 11.534 -18.840 1.00 92.38 786 ARG A N 1
ATOM 6193 C CA . ARG A 1 786 ? 33.017 11.972 -20.060 1.00 92.38 786 ARG A CA 1
ATOM 6194 C C . ARG A 1 786 ? 31.798 12.863 -19.815 1.00 92.38 786 ARG A C 1
ATOM 6196 O O . ARG A 1 786 ? 31.542 13.719 -20.661 1.00 92.38 786 ARG A O 1
ATOM 6203 N N . LEU A 1 787 ? 31.060 12.729 -18.708 1.00 91.69 787 LEU A N 1
ATOM 6204 C CA . LEU A 1 787 ? 29.867 13.555 -18.440 1.00 91.69 787 LEU A CA 1
ATOM 6205 C C . LEU A 1 787 ? 30.150 14.735 -17.505 1.00 91.69 787 LEU A C 1
ATOM 6207 O O . LEU A 1 787 ? 29.951 15.887 -17.894 1.00 91.69 787 LEU A O 1
ATOM 6211 N N . GLN A 1 788 ? 30.601 14.456 -16.282 1.00 90.81 788 GLN A N 1
ATOM 6212 C CA . GLN A 1 788 ? 30.630 15.428 -15.187 1.00 90.81 788 GLN A CA 1
ATOM 6213 C C . GLN A 1 788 ? 31.892 15.236 -14.319 1.00 90.81 788 GLN A C 1
ATOM 6215 O O . GLN A 1 788 ? 31.882 14.439 -13.377 1.00 90.81 788 GLN A O 1
ATOM 6220 N N . PRO A 1 789 ? 32.975 16.001 -14.574 1.00 89.06 789 PRO A N 1
ATOM 6221 C CA . PRO A 1 789 ? 34.276 15.853 -13.900 1.00 89.06 789 PRO A CA 1
ATOM 6222 C C . PRO A 1 789 ? 34.283 16.005 -12.375 1.00 89.06 789 PRO A C 1
ATOM 6224 O O . PRO A 1 789 ? 35.254 15.627 -11.727 1.00 89.06 789 PRO A O 1
ATOM 6227 N N . ALA A 1 790 ? 33.220 16.552 -11.784 1.00 87.25 790 ALA A N 1
ATOM 6228 C CA . ALA A 1 790 ? 33.063 16.654 -10.333 1.00 87.25 790 ALA A CA 1
ATOM 6229 C C . ALA A 1 790 ? 32.298 15.468 -9.695 1.00 87.25 790 ALA A C 1
ATOM 6231 O O . ALA A 1 790 ? 31.973 15.530 -8.509 1.00 87.25 790 ALA A O 1
ATOM 6232 N N . GLY A 1 791 ? 32.020 14.402 -10.457 1.00 89.38 791 GLY A N 1
ATOM 6233 C CA . GLY A 1 791 ? 31.438 13.144 -9.976 1.00 89.38 791 GLY A CA 1
ATOM 6234 C C . GLY A 1 791 ? 29.921 13.170 -9.747 1.00 89.38 791 GLY A C 1
ATOM 6235 O O . GLY A 1 791 ? 29.264 14.206 -9.859 1.00 89.38 791 GLY A O 1
ATOM 6236 N N . LEU A 1 792 ? 29.350 12.004 -9.419 1.00 90.12 792 LEU A N 1
ATOM 6237 C CA . LEU A 1 792 ? 27.897 11.769 -9.306 1.00 90.12 792 LEU A CA 1
ATOM 6238 C C . LEU A 1 792 ? 27.181 12.774 -8.390 1.00 90.12 792 LEU A C 1
ATOM 6240 O O . LEU A 1 792 ? 26.119 13.299 -8.727 1.00 90.12 792 LEU A O 1
ATOM 6244 N N . ALA A 1 793 ? 27.790 13.100 -7.248 1.00 88.56 793 ALA A N 1
ATOM 6245 C CA . ALA A 1 793 ? 27.218 14.040 -6.290 1.00 88.56 793 ALA A CA 1
ATOM 6246 C C . ALA A 1 793 ? 27.085 15.469 -6.857 1.00 88.56 793 ALA A C 1
ATOM 6248 O O . ALA A 1 793 ? 26.180 16.196 -6.446 1.00 88.56 793 ALA A O 1
ATOM 6249 N N . GLN A 1 794 ? 27.924 15.877 -7.823 1.00 90.31 794 GLN A N 1
ATOM 6250 C CA . GLN A 1 794 ? 27.719 17.133 -8.552 1.00 90.31 794 GLN A CA 1
ATOM 6251 C C . GLN A 1 794 ? 26.454 17.074 -9.407 1.00 90.31 794 GLN A C 1
ATOM 6253 O O . GLN A 1 794 ? 25.661 18.008 -9.342 1.00 90.31 794 GLN A O 1
ATOM 6258 N N . GLY A 1 795 ? 26.259 16.003 -10.179 1.00 92.50 795 GLY A N 1
ATOM 6259 C CA . GLY A 1 795 ? 25.101 15.878 -11.066 1.00 92.50 795 GLY A CA 1
ATOM 6260 C C . GLY A 1 795 ? 23.783 15.860 -10.287 1.00 92.50 795 GLY A C 1
ATOM 6261 O O . GLY A 1 795 ? 22.863 16.600 -10.627 1.00 92.50 795 GLY A O 1
ATOM 6262 N N . HIS A 1 796 ? 23.728 15.135 -9.162 1.00 93.88 796 HIS A N 1
ATOM 6263 C CA . HIS A 1 796 ? 22.593 15.209 -8.234 1.00 93.88 796 HIS A CA 1
ATOM 6264 C C . HIS A 1 796 ? 22.394 16.637 -7.688 1.00 93.88 796 HIS A C 1
ATOM 6266 O O . HIS A 1 796 ? 21.282 17.159 -7.742 1.00 93.88 796 HIS A O 1
ATOM 6272 N N . THR A 1 797 ? 23.461 17.324 -7.249 1.00 92.56 797 THR A N 1
ATOM 6273 C CA . THR A 1 797 ? 23.366 18.735 -6.805 1.00 92.56 797 THR A CA 1
ATOM 6274 C C . THR A 1 797 ? 22.799 19.634 -7.914 1.00 92.56 797 THR A C 1
ATOM 6276 O O . THR A 1 797 ? 21.931 20.466 -7.657 1.00 92.56 797 THR A O 1
ATOM 6279 N N . ASP A 1 798 ? 23.249 19.459 -9.159 1.00 92.56 798 ASP A N 1
ATOM 6280 C CA . ASP A 1 798 ? 22.794 20.243 -10.306 1.00 92.56 798 ASP A CA 1
ATOM 6281 C C . ASP A 1 798 ? 21.329 19.981 -10.659 1.00 92.56 798 ASP A C 1
ATOM 6283 O O . ASP A 1 798 ? 20.594 20.935 -10.905 1.00 92.56 798 ASP A O 1
ATOM 6287 N N . ILE A 1 799 ? 20.880 18.725 -10.636 1.00 95.62 799 ILE A N 1
ATOM 6288 C CA . ILE A 1 799 ? 19.475 18.363 -10.864 1.00 95.62 799 ILE A CA 1
ATOM 6289 C C . ILE A 1 799 ? 18.586 18.927 -9.749 1.00 95.62 799 ILE A C 1
ATOM 6291 O O . ILE A 1 799 ? 17.564 19.549 -10.045 1.00 95.62 799 ILE A O 1
ATOM 6295 N N . GLY A 1 800 ? 18.982 18.786 -8.478 1.00 94.69 800 GLY A N 1
ATOM 6296 C CA . GLY A 1 800 ? 18.258 19.357 -7.336 1.00 94.69 800 GLY A CA 1
ATOM 6297 C C . GLY A 1 800 ? 18.144 20.883 -7.421 1.00 94.69 800 GLY A C 1
ATOM 6298 O O . GLY A 1 800 ? 17.055 21.439 -7.277 1.00 94.69 800 GLY A O 1
ATOM 6299 N N . ARG A 1 801 ? 19.242 21.562 -7.769 1.00 94.00 801 ARG A N 1
ATOM 6300 C CA . ARG A 1 801 ? 19.290 23.015 -7.981 1.00 94.00 801 ARG A CA 1
ATOM 6301 C C . ARG A 1 801 ? 18.395 23.483 -9.131 1.00 94.00 801 ARG A C 1
ATOM 6303 O O . ARG A 1 801 ? 17.605 24.403 -8.944 1.00 94.00 801 ARG A O 1
ATOM 6310 N N . ARG A 1 802 ? 18.471 22.840 -10.302 1.00 95.44 802 ARG A N 1
ATOM 6311 C CA . ARG A 1 802 ? 17.614 23.168 -11.459 1.00 95.44 802 ARG A CA 1
ATOM 6312 C C . ARG A 1 802 ? 16.135 22.890 -11.160 1.00 95.44 802 ARG A C 1
ATOM 6314 O O . ARG A 1 802 ? 15.279 23.666 -11.573 1.00 95.44 802 ARG A O 1
ATOM 6321 N N . SER A 1 803 ? 15.838 21.846 -10.379 1.00 97.00 803 SER A N 1
ATOM 6322 C CA . SER A 1 803 ? 14.484 21.554 -9.880 1.00 97.00 803 SER A CA 1
ATOM 6323 C C . SER A 1 803 ? 13.944 22.697 -9.012 1.00 97.00 803 SER A C 1
ATOM 6325 O O . SER A 1 803 ? 12.812 23.137 -9.216 1.00 97.00 803 SER A O 1
ATOM 6327 N N . ILE A 1 804 ? 14.761 23.214 -8.085 1.00 96.56 804 ILE A N 1
ATOM 6328 C CA . ILE A 1 804 ? 14.431 24.388 -7.264 1.00 96.56 804 ILE A CA 1
ATOM 6329 C C . ILE A 1 804 ? 14.204 25.632 -8.135 1.00 96.56 804 ILE A C 1
ATOM 6331 O O . ILE A 1 804 ? 13.198 26.319 -7.958 1.00 96.56 804 ILE A O 1
ATOM 6335 N N . ASP A 1 805 ? 15.093 25.920 -9.086 1.00 95.81 805 ASP A N 1
ATOM 6336 C CA . ASP A 1 805 ? 14.995 27.101 -9.958 1.00 95.81 805 ASP A CA 1
ATOM 6337 C C . ASP A 1 805 ? 13.725 27.069 -10.835 1.00 95.81 805 ASP A C 1
ATOM 6339 O O . ASP A 1 805 ? 13.014 28.072 -10.981 1.00 95.81 805 ASP A O 1
ATOM 6343 N N . ALA A 1 806 ? 13.379 25.890 -11.356 1.00 95.81 806 ALA A N 1
ATOM 6344 C CA . ALA A 1 806 ? 12.160 25.674 -12.126 1.00 95.81 806 ALA A CA 1
ATOM 6345 C C . ALA A 1 806 ? 10.898 25.855 -11.273 1.00 95.81 806 ALA A C 1
ATOM 6347 O O . ALA A 1 806 ? 10.000 26.606 -11.643 1.00 95.81 806 ALA A O 1
ATOM 6348 N N . MET A 1 807 ? 10.839 25.246 -10.085 1.00 97.31 807 MET A N 1
ATOM 6349 C CA . MET A 1 807 ? 9.713 25.454 -9.169 1.00 97.31 807 MET A CA 1
ATOM 6350 C C . MET A 1 807 ? 9.604 26.917 -8.714 1.00 97.31 807 MET A C 1
ATOM 6352 O O . MET A 1 807 ? 8.504 27.455 -8.634 1.00 97.31 807 MET A O 1
ATOM 6356 N N . SER A 1 808 ? 10.726 27.596 -8.471 1.00 96.12 808 SER A N 1
ATOM 6357 C CA . SER A 1 808 ? 10.750 29.000 -8.034 1.00 96.12 808 SER A CA 1
ATOM 6358 C C . SER A 1 808 ? 10.141 29.962 -9.057 1.00 96.12 808 SER A C 1
ATOM 6360 O O . SER A 1 808 ? 9.536 30.969 -8.668 1.00 96.12 808 SER A O 1
ATOM 6362 N N . SER A 1 809 ? 10.276 29.643 -10.348 1.00 94.44 809 SER A N 1
ATOM 6363 C CA . SER A 1 809 ? 9.732 30.420 -11.468 1.00 94.44 809 SER A CA 1
ATOM 6364 C C . SER A 1 809 ? 8.326 29.981 -11.897 1.00 94.44 809 SER A C 1
ATOM 6366 O O . SER A 1 809 ? 7.517 30.833 -12.264 1.00 94.44 809 SER A O 1
ATOM 6368 N N . MET A 1 810 ? 8.011 28.684 -11.829 1.00 95.50 810 MET A N 1
ATOM 6369 C CA . MET A 1 810 ? 6.742 28.135 -12.322 1.00 95.50 810 MET A CA 1
ATOM 6370 C C . MET A 1 810 ? 5.628 28.054 -11.273 1.00 95.50 810 MET A C 1
ATOM 6372 O O . MET A 1 810 ? 4.463 28.189 -11.644 1.00 95.50 810 MET A O 1
ATOM 6376 N N . LEU A 1 811 ? 5.944 27.857 -9.985 1.00 96.31 811 LEU A N 1
ATOM 6377 C CA . LEU A 1 811 ? 4.924 27.723 -8.941 1.00 96.31 811 LEU A CA 1
ATOM 6378 C C . LEU A 1 811 ? 4.190 29.044 -8.690 1.00 96.31 811 LEU A C 1
ATOM 6380 O O . LEU A 1 811 ? 4.751 30.030 -8.190 1.00 96.31 811 LEU A O 1
ATOM 6384 N N . LYS A 1 812 ? 2.891 29.029 -8.979 1.00 93.25 812 LYS A N 1
ATOM 6385 C CA . LYS A 1 812 ? 1.944 30.116 -8.725 1.00 93.25 812 LYS A CA 1
ATOM 6386 C C . LYS A 1 812 ? 0.969 29.694 -7.632 1.00 93.25 812 LYS A C 1
ATOM 6388 O O . LYS A 1 812 ? 0.745 28.507 -7.426 1.00 93.25 812 LYS A O 1
ATOM 6393 N N . GLN A 1 813 ? 0.431 30.679 -6.924 1.00 92.38 813 GLN A N 1
ATOM 6394 C CA . GLN A 1 813 ? -0.712 30.471 -6.045 1.00 92.38 813 GLN A CA 1
ATOM 6395 C C . GLN A 1 813 ? -1.934 30.120 -6.900 1.00 92.38 813 GLN A C 1
ATOM 6397 O O . GLN A 1 813 ? -2.163 30.788 -7.907 1.00 92.38 813 GLN A O 1
ATOM 6402 N N . ASN A 1 814 ? -2.698 29.110 -6.482 1.00 91.81 814 ASN A N 1
ATOM 6403 C CA . ASN A 1 814 ? -3.833 28.562 -7.227 1.00 91.81 814 ASN A CA 1
ATOM 6404 C C . ASN A 1 814 ? -3.438 28.041 -8.618 1.00 91.81 814 ASN A C 1
ATOM 6406 O O . ASN A 1 814 ? -3.862 28.546 -9.657 1.00 91.81 814 ASN A O 1
ATOM 6410 N N . MET A 1 815 ? -2.582 27.022 -8.628 1.00 92.69 815 MET A N 1
ATOM 6411 C CA . MET A 1 815 ? -1.897 26.507 -9.813 1.00 92.69 815 MET A CA 1
ATOM 6412 C C . MET A 1 815 ? -2.848 25.986 -10.905 1.00 92.69 815 MET A C 1
ATOM 6414 O O . MET A 1 815 ? -2.486 26.004 -12.079 1.00 92.69 815 MET A O 1
ATOM 6418 N N . TYR A 1 816 ? -4.052 25.540 -10.528 1.00 92.69 816 TYR A N 1
ATOM 6419 C CA . TYR A 1 816 ? -5.099 25.026 -11.426 1.00 92.69 816 TYR A CA 1
ATOM 6420 C C . TYR A 1 816 ? -6.355 25.929 -11.493 1.00 92.69 816 TYR A C 1
ATOM 6422 O O . TYR A 1 816 ? -7.379 25.482 -11.998 1.00 92.69 816 TYR A O 1
ATOM 6430 N N . ASP A 1 817 ? -6.293 27.168 -10.987 1.00 89.69 817 ASP A N 1
ATOM 6431 C CA . ASP A 1 817 ? -7.413 28.134 -10.967 1.00 89.69 817 ASP A CA 1
ATOM 6432 C C . ASP A 1 817 ? -8.725 27.570 -10.364 1.00 89.69 817 ASP A C 1
ATOM 6434 O O . ASP A 1 817 ? -9.810 27.644 -10.934 1.00 89.69 817 ASP A O 1
ATOM 6438 N N . LEU A 1 818 ? -8.603 26.936 -9.194 1.00 87.19 818 LEU A N 1
ATOM 6439 C CA . LEU A 1 818 ? -9.688 26.272 -8.470 1.00 87.19 818 LEU A CA 1
ATOM 6440 C C . LEU A 1 818 ? -10.446 27.227 -7.537 1.00 87.19 818 LEU A C 1
ATOM 6442 O O . LEU A 1 818 ? -9.864 28.148 -6.964 1.00 87.19 818 LEU A O 1
ATOM 6446 N N . ASP A 1 819 ? -11.714 26.912 -7.257 1.00 81.38 819 ASP A N 1
ATOM 6447 C CA . ASP A 1 819 ? -12.431 27.475 -6.108 1.00 81.38 819 ASP A CA 1
ATOM 6448 C C . ASP A 1 819 ? -11.971 26.849 -4.775 1.00 81.38 819 ASP A C 1
ATOM 6450 O O . ASP A 1 819 ? -11.549 25.691 -4.693 1.00 81.38 819 ASP A O 1
ATOM 6454 N N . PHE A 1 820 ? -12.149 27.589 -3.677 1.00 72.38 820 PHE A N 1
ATOM 6455 C CA . PHE A 1 820 ? -11.625 27.278 -2.334 1.00 72.38 820 PHE A CA 1
ATOM 6456 C C . PHE A 1 820 ? -12.144 25.990 -1.649 1.00 72.38 820 PHE A C 1
ATOM 6458 O O . PHE A 1 820 ? -11.761 25.721 -0.506 1.00 72.38 820 PHE A O 1
ATOM 6465 N N . GLY A 1 821 ? -13.015 25.212 -2.305 1.00 69.00 821 GLY A N 1
ATOM 6466 C CA . GLY A 1 821 ? -13.689 24.027 -1.751 1.00 69.00 821 GLY A CA 1
ATOM 6467 C C . GLY A 1 821 ? -13.409 22.688 -2.449 1.00 69.00 821 GLY A C 1
ATOM 6468 O O . GLY A 1 821 ? -13.912 21.661 -1.987 1.00 69.00 821 GLY A O 1
ATOM 6469 N N . PHE A 1 822 ? -12.639 22.662 -3.542 1.00 73.94 822 PHE A N 1
ATOM 6470 C CA . PHE A 1 822 ? -12.340 21.418 -4.263 1.00 73.94 822 PHE A CA 1
ATOM 6471 C C . PHE A 1 822 ? -11.407 20.480 -3.478 1.00 73.94 822 PHE A C 1
ATOM 6473 O O . PHE A 1 822 ? -10.611 20.916 -2.642 1.00 73.94 822 PHE A O 1
ATOM 6480 N N . LYS A 1 823 ? -11.499 19.173 -3.766 1.00 76.81 823 LYS A N 1
ATOM 6481 C CA . LYS A 1 823 ? -10.587 18.136 -3.250 1.00 76.81 823 LYS A CA 1
ATOM 6482 C C . LYS A 1 823 ? -9.702 17.624 -4.383 1.00 76.81 823 LYS A C 1
ATOM 6484 O O . LYS A 1 823 ? -10.239 17.450 -5.472 1.00 76.81 823 LYS A O 1
ATOM 6489 N N . PRO A 1 824 ? -8.420 17.276 -4.156 1.00 75.25 824 PRO A N 1
ATOM 6490 C CA . PRO A 1 824 ? -7.511 16.876 -5.239 1.00 75.25 824 PRO A CA 1
ATOM 6491 C C . PRO A 1 824 ? -8.047 15.733 -6.111 1.00 75.25 824 PRO A C 1
ATOM 6493 O O . PRO A 1 824 ? -7.984 15.790 -7.331 1.00 75.25 824 PRO A O 1
ATOM 6496 N N . LYS A 1 825 ? -8.670 14.728 -5.485 1.00 74.00 825 LYS A N 1
ATOM 6497 C CA . LYS A 1 825 ? -9.287 13.579 -6.170 1.00 74.00 825 LYS A CA 1
ATOM 6498 C C . LYS A 1 825 ? -10.506 13.910 -7.048 1.00 74.00 825 LYS A C 1
ATOM 6500 O O . LYS A 1 825 ? -10.916 13.069 -7.840 1.00 74.00 825 LYS A O 1
ATOM 6505 N N . ASP A 1 826 ? -11.105 15.084 -6.856 1.00 79.25 826 ASP A N 1
ATOM 6506 C CA . ASP A 1 826 ? -12.286 15.557 -7.580 1.00 79.25 826 ASP A CA 1
ATOM 6507 C C . ASP A 1 826 ? -11.870 16.568 -8.688 1.00 79.25 826 ASP A C 1
ATOM 6509 O O . ASP A 1 826 ? -12.732 17.144 -9.348 1.00 79.25 826 ASP A O 1
ATOM 6513 N N . VAL A 1 827 ? -10.558 16.788 -8.895 1.00 82.06 827 VAL A N 1
ATOM 6514 C CA . VAL A 1 827 ? -9.972 17.751 -9.847 1.00 82.06 827 VAL A CA 1
ATOM 6515 C C . VAL A 1 827 ? -9.231 17.022 -10.971 1.00 82.06 827 VAL A C 1
ATOM 6517 O O . VAL A 1 827 ? -8.299 16.255 -10.733 1.00 82.06 827 VAL A O 1
ATOM 6520 N N . THR A 1 828 ? -9.602 17.304 -12.218 1.00 83.69 828 THR A N 1
ATOM 6521 C CA . THR A 1 828 ? -8.838 16.900 -13.408 1.00 83.69 828 THR A CA 1
ATOM 6522 C C . THR A 1 828 ? -7.765 17.946 -13.729 1.00 83.69 828 THR A C 1
ATOM 6524 O O . THR A 1 828 ? -8.095 19.133 -13.706 1.00 83.69 828 THR A O 1
ATOM 6527 N N . PRO A 1 829 ? -6.518 17.563 -14.072 1.00 87.25 829 PRO A N 1
ATOM 6528 C CA . PRO A 1 829 ? -5.520 18.517 -14.552 1.00 87.25 829 PRO A CA 1
ATOM 6529 C C . PRO A 1 829 ? -6.038 19.293 -15.777 1.00 87.25 829 PRO A C 1
ATOM 6531 O O . PRO A 1 829 ? -6.647 18.671 -16.652 1.00 87.25 829 PRO A O 1
ATOM 6534 N N . PRO A 1 830 ? -5.823 20.618 -15.854 1.00 88.88 830 PRO A N 1
ATOM 6535 C CA . PRO A 1 830 ? -6.186 21.408 -17.029 1.00 88.88 830 PRO A CA 1
ATOM 6536 C C . PRO A 1 830 ? -5.289 21.058 -18.228 1.00 88.88 830 PRO A C 1
ATOM 6538 O O . PRO A 1 830 ? -4.235 20.446 -18.063 1.00 88.88 830 PRO A O 1
ATOM 6541 N N . ASP A 1 831 ? -5.697 21.464 -19.432 1.00 85.88 831 ASP A N 1
ATOM 6542 C CA . ASP A 1 831 ? -4.918 21.305 -20.667 1.00 85.88 831 ASP A CA 1
ATOM 6543 C C . ASP A 1 831 ? -4.563 22.691 -21.250 1.00 85.88 831 ASP A C 1
ATOM 6545 O O . ASP A 1 831 ? -5.480 23.457 -21.567 1.00 85.88 831 ASP A O 1
ATOM 6549 N N . PRO A 1 832 ? -3.271 23.060 -21.371 1.00 87.69 832 PRO A N 1
ATOM 6550 C CA . PRO A 1 832 ? -2.088 22.302 -20.949 1.00 87.69 832 PRO A CA 1
ATOM 6551 C C . PRO A 1 832 ? -1.911 22.281 -19.422 1.00 87.69 832 PRO A C 1
ATOM 6553 O O . PRO A 1 832 ? -2.134 23.290 -18.753 1.00 87.69 832 PRO A O 1
ATOM 6556 N N . ASP A 1 833 ? -1.429 21.161 -18.872 1.00 92.19 833 ASP A N 1
ATOM 6557 C CA . ASP A 1 833 ? -1.172 21.036 -17.429 1.00 92.19 833 ASP A CA 1
ATOM 6558 C C . ASP A 1 833 ? 0.050 21.887 -17.016 1.00 92.19 833 ASP A C 1
ATOM 6560 O O . ASP A 1 833 ? 1.180 21.569 -17.410 1.00 92.19 833 ASP A O 1
ATOM 6564 N N . PRO A 1 834 ? -0.120 22.931 -16.180 1.00 93.31 834 PRO A N 1
ATOM 6565 C CA . PRO A 1 834 ? 0.975 23.799 -15.767 1.00 93.31 834 PRO A CA 1
ATOM 6566 C C . PRO A 1 834 ? 1.952 23.115 -14.798 1.00 93.31 834 PRO A C 1
ATOM 6568 O O . PRO A 1 834 ? 3.084 23.582 -14.658 1.00 93.31 834 PRO A O 1
ATOM 6571 N N . LEU A 1 835 ? 1.559 22.016 -14.137 1.00 94.88 835 LEU A N 1
ATOM 6572 C CA . LEU A 1 835 ? 2.457 21.207 -13.311 1.00 94.88 835 LEU A CA 1
ATOM 6573 C C . LEU A 1 835 ? 3.270 20.201 -14.132 1.00 94.88 835 LEU A C 1
ATOM 6575 O O . LEU A 1 835 ? 4.336 19.805 -13.658 1.00 94.88 835 LEU A O 1
ATOM 6579 N N . ALA A 1 836 ? 2.839 19.808 -15.339 1.00 92.56 836 ALA A N 1
ATOM 6580 C CA . ALA A 1 836 ? 3.477 18.753 -16.139 1.00 92.56 836 ALA A CA 1
ATOM 6581 C C . ALA A 1 836 ? 5.012 18.875 -16.261 1.00 92.56 836 ALA A C 1
ATOM 6583 O O . ALA A 1 836 ? 5.680 17.862 -16.048 1.00 92.56 836 ALA A O 1
ATOM 6584 N N . PRO A 1 837 ? 5.612 20.063 -16.498 1.00 94.75 837 PRO A N 1
ATOM 6585 C CA . PRO A 1 837 ? 7.070 20.192 -16.610 1.00 94.75 837 PRO A CA 1
ATOM 6586 C C . PRO A 1 837 ? 7.831 20.091 -15.275 1.00 94.75 837 PRO A C 1
ATOM 6588 O O . PRO A 1 837 ? 9.049 19.937 -15.279 1.00 94.75 837 PRO A O 1
ATOM 6591 N N . ILE A 1 838 ? 7.145 20.188 -14.128 1.00 96.38 838 ILE A N 1
ATOM 6592 C CA . ILE A 1 838 ? 7.756 20.194 -12.785 1.00 96.38 838 ILE A CA 1
ATOM 6593 C C . ILE A 1 838 ? 7.254 19.082 -11.853 1.00 96.38 838 ILE A C 1
ATOM 6595 O O . ILE A 1 838 ? 7.695 19.037 -10.705 1.00 96.38 838 ILE A O 1
ATOM 6599 N N . ARG A 1 839 ? 6.408 18.142 -12.309 1.00 95.00 839 ARG A N 1
ATOM 6600 C CA . ARG A 1 839 ? 5.905 17.033 -11.465 1.00 95.00 839 ARG A CA 1
ATOM 6601 C C . ARG A 1 839 ? 7.044 16.238 -10.815 1.00 95.00 839 ARG A C 1
ATOM 6603 O O . ARG A 1 839 ? 6.969 15.918 -9.631 1.00 95.00 839 ARG A O 1
ATOM 6610 N N . TYR A 1 840 ? 8.112 15.945 -11.562 1.00 95.69 840 TYR A N 1
ATOM 6611 C CA . TYR A 1 840 ? 9.341 15.349 -11.025 1.00 95.69 840 TYR A CA 1
ATOM 6612 C C . TYR A 1 840 ? 10.004 16.237 -9.959 1.00 95.69 840 TYR A C 1
ATOM 6614 O O . TYR A 1 840 ? 10.266 15.779 -8.844 1.00 95.69 840 TYR A O 1
ATOM 6622 N N . SER A 1 841 ? 10.228 17.513 -10.289 1.00 97.00 841 SER A N 1
ATOM 6623 C CA . SER A 1 841 ? 10.869 18.508 -9.424 1.00 97.00 841 SER A CA 1
ATOM 6624 C C . SER A 1 841 ? 10.151 18.665 -8.084 1.00 97.00 841 SER A C 1
ATOM 6626 O O . SER A 1 841 ? 10.814 18.681 -7.052 1.00 97.00 841 SER A O 1
ATOM 6628 N N . CYS A 1 842 ? 8.812 18.706 -8.075 1.00 96.38 842 CYS A N 1
ATOM 6629 C CA . CYS A 1 842 ? 8.007 18.849 -6.858 1.00 96.38 842 CYS A CA 1
ATOM 6630 C C . CYS A 1 842 ? 8.256 17.744 -5.827 1.00 96.38 842 CYS A C 1
ATOM 6632 O O . CYS A 1 842 ? 8.226 18.031 -4.631 1.00 96.38 842 CYS A O 1
ATOM 6634 N N . VAL A 1 843 ? 8.516 16.512 -6.276 1.00 95.06 843 VAL A N 1
ATOM 6635 C CA . VAL A 1 843 ? 8.682 15.341 -5.403 1.00 95.06 843 VAL A CA 1
ATOM 6636 C C . VAL A 1 843 ? 10.150 15.104 -5.038 1.00 95.06 843 VAL A C 1
ATOM 6638 O O . VAL A 1 843 ? 10.460 14.901 -3.869 1.00 95.06 843 VAL A O 1
ATOM 6641 N N . PHE A 1 844 ? 11.062 15.141 -6.015 1.00 95.50 844 PHE A N 1
ATOM 6642 C CA . PHE A 1 844 ? 12.400 14.551 -5.862 1.00 95.50 844 PHE A CA 1
ATOM 6643 C C . PHE A 1 844 ? 13.546 15.544 -5.620 1.00 95.50 844 PHE A C 1
ATOM 6645 O O . PHE A 1 844 ? 14.678 15.111 -5.401 1.00 95.50 844 PHE A O 1
ATOM 6652 N N . TRP A 1 845 ? 13.311 16.861 -5.643 1.00 95.62 845 TRP A N 1
ATOM 6653 C CA . TRP A 1 845 ? 14.388 17.857 -5.489 1.00 95.62 845 TRP A CA 1
ATOM 6654 C C . TRP A 1 845 ? 15.221 17.659 -4.207 1.00 95.62 845 TRP A C 1
ATOM 6656 O O . TRP A 1 845 ? 16.447 17.767 -4.240 1.00 95.62 845 TRP A O 1
ATOM 6666 N N . ALA A 1 846 ? 14.565 17.315 -3.095 1.00 93.50 846 ALA A N 1
ATOM 6667 C CA . ALA A 1 846 ? 15.220 17.071 -1.815 1.00 93.50 846 ALA A CA 1
ATOM 6668 C C . ALA A 1 846 ? 16.002 15.747 -1.804 1.00 93.50 846 ALA A C 1
ATOM 6670 O O . ALA A 1 846 ? 17.076 15.689 -1.216 1.00 93.50 846 ALA A O 1
ATOM 6671 N N . ASP A 1 847 ? 15.521 14.706 -2.492 1.00 91.88 847 ASP A N 1
ATOM 6672 C CA . ASP A 1 847 ? 16.240 13.431 -2.632 1.00 91.88 847 ASP A CA 1
ATOM 6673 C C . ASP A 1 847 ? 17.576 13.600 -3.365 1.00 91.88 847 ASP A C 1
ATOM 6675 O O . ASP A 1 847 ? 18.578 13.006 -2.969 1.00 91.88 847 ASP A O 1
ATOM 6679 N N . HIS A 1 848 ? 17.614 14.470 -4.380 1.00 92.44 848 HIS A N 1
ATOM 6680 C CA . HIS A 1 848 ? 18.852 14.842 -5.074 1.00 92.44 848 HIS A CA 1
ATOM 6681 C C . HIS A 1 848 ? 19.854 15.539 -4.144 1.00 92.44 848 HIS A C 1
ATOM 6683 O O . HIS A 1 848 ? 21.027 15.175 -4.126 1.00 92.44 848 HIS A O 1
ATOM 6689 N N . LEU A 1 849 ? 19.411 16.500 -3.327 1.00 91.19 849 LEU A N 1
ATOM 6690 C CA . LEU A 1 849 ? 20.302 17.186 -2.379 1.00 91.19 849 LEU A CA 1
ATOM 6691 C C . LEU A 1 849 ? 20.735 16.284 -1.208 1.00 91.19 849 LEU A C 1
ATOM 6693 O O . LEU A 1 849 ? 21.861 16.394 -0.727 1.00 91.19 849 LEU A O 1
ATOM 6697 N N . CYS A 1 850 ? 19.882 15.354 -0.776 1.00 88.12 850 CYS A N 1
ATOM 6698 C CA . CYS A 1 850 ? 20.175 14.397 0.294 1.00 88.12 850 CYS A CA 1
ATOM 6699 C C . CYS A 1 850 ? 20.936 13.137 -0.173 1.00 88.12 850 CYS A C 1
ATOM 6701 O O . CYS A 1 850 ? 21.190 12.253 0.650 1.00 88.12 850 CYS A O 1
ATOM 6703 N N . PHE A 1 851 ? 21.342 13.046 -1.446 1.00 84.62 851 PHE A N 1
ATOM 6704 C CA . PHE A 1 851 ? 22.146 11.938 -1.979 1.00 84.62 851 PHE A CA 1
ATOM 6705 C C . PHE A 1 851 ? 23.401 11.669 -1.121 1.00 84.62 851 PHE A C 1
ATOM 6707 O O . PHE A 1 851 ? 24.076 12.598 -0.676 1.00 84.62 851 PHE A O 1
ATOM 6714 N N . LEU A 1 852 ? 23.697 10.389 -0.848 1.00 74.75 852 LEU A N 1
ATOM 6715 C CA . LEU A 1 852 ? 24.743 9.940 0.095 1.00 74.75 852 LEU A CA 1
ATOM 6716 C C . LEU A 1 852 ? 24.656 10.611 1.487 1.00 74.75 852 LEU A C 1
ATOM 6718 O O . LEU A 1 852 ? 25.662 11.022 2.074 1.00 74.75 852 LEU A O 1
ATOM 6722 N N . ASN A 1 853 ? 23.433 10.727 2.017 1.00 69.12 853 ASN A N 1
ATOM 6723 C CA . ASN A 1 853 ? 23.101 11.438 3.260 1.00 69.12 853 ASN A CA 1
ATOM 6724 C C . ASN A 1 853 ? 23.576 12.904 3.253 1.00 69.12 853 ASN A C 1
ATOM 6726 O O . ASN A 1 853 ? 23.965 13.440 4.288 1.00 69.12 853 ASN A O 1
ATOM 6730 N N . GLY A 1 854 ? 23.617 13.522 2.066 1.00 61.72 854 GLY A N 1
ATOM 6731 C CA . GLY A 1 854 ? 24.010 14.909 1.824 1.00 61.72 854 GLY A CA 1
ATOM 6732 C C . GLY A 1 854 ? 25.403 15.298 2.321 1.00 61.72 854 GLY A C 1
ATOM 6733 O O . GLY A 1 854 ? 25.688 16.482 2.443 1.00 61.72 854 GLY A O 1
ATOM 6734 N N . LYS A 1 855 ? 26.299 14.335 2.584 1.00 68.94 855 LYS A N 1
ATOM 6735 C CA . LYS A 1 855 ? 27.653 14.596 3.115 1.00 68.94 855 LYS A CA 1
ATOM 6736 C C . LYS A 1 855 ? 28.585 15.312 2.130 1.00 68.94 855 LYS A C 1
ATOM 6738 O O . LYS A 1 855 ? 29.689 15.705 2.502 1.00 68.94 855 LYS A O 1
ATOM 6743 N N . HIS A 1 856 ? 28.180 15.452 0.870 1.00 79.12 856 HIS A N 1
ATOM 6744 C CA . HIS A 1 856 ? 28.986 16.096 -0.157 1.00 79.12 856 HIS A CA 1
ATOM 6745 C C . HIS A 1 856 ? 29.003 17.629 0.036 1.00 79.12 856 HIS A C 1
ATOM 6747 O O . HIS A 1 856 ? 27.930 18.230 0.120 1.00 79.12 856 HIS A O 1
ATOM 6753 N N . PRO A 1 857 ? 30.175 18.304 0.037 1.00 80.50 857 PRO A N 1
ATOM 6754 C CA . PRO A 1 857 ? 30.278 19.734 0.362 1.00 80.50 857 PRO A CA 1
ATOM 6755 C C . PRO A 1 857 ? 29.393 20.666 -0.473 1.00 80.50 857 PRO A C 1
ATOM 6757 O O . PRO A 1 857 ? 28.977 21.719 0.003 1.00 80.50 857 PRO A O 1
ATOM 6760 N N . LYS A 1 858 ? 29.088 20.291 -1.721 1.00 79.19 858 LYS A N 1
ATOM 6761 C CA . LYS A 1 858 ? 28.223 21.093 -2.597 1.00 79.19 858 LYS A CA 1
ATOM 6762 C C . LYS A 1 858 ? 26.732 20.906 -2.308 1.00 79.19 858 LYS A C 1
ATOM 6764 O O . LYS A 1 858 ? 26.006 21.886 -2.392 1.00 79.19 858 LYS A O 1
ATOM 6769 N N . CYS A 1 859 ? 26.303 19.715 -1.881 1.00 81.50 859 CYS A N 1
ATOM 6770 C CA . CYS A 1 859 ? 24.948 19.515 -1.360 1.00 81.50 859 CYS A CA 1
ATOM 6771 C C . CYS A 1 859 ? 24.747 20.355 -0.095 1.00 81.50 859 CYS A C 1
ATOM 6773 O O . CYS A 1 859 ? 23.789 21.114 -0.007 1.00 81.50 859 CYS A O 1
ATOM 6775 N N . LEU A 1 860 ? 25.706 20.293 0.838 1.00 82.88 860 LEU A N 1
ATOM 6776 C CA . LEU A 1 860 ? 25.691 21.092 2.068 1.00 82.88 860 LEU A CA 1
ATOM 6777 C C . LEU A 1 860 ? 25.610 22.597 1.788 1.00 82.88 860 LEU A C 1
ATOM 6779 O O . LEU A 1 860 ? 24.900 23.300 2.496 1.00 82.88 860 LEU A O 1
ATOM 6783 N N . ARG A 1 861 ? 26.276 23.091 0.733 1.00 85.62 861 ARG A N 1
ATOM 6784 C CA . ARG A 1 861 ? 26.210 24.504 0.325 1.00 85.62 861 ARG A CA 1
ATOM 6785 C C . ARG A 1 861 ? 24.810 24.950 -0.116 1.00 85.62 861 ARG A C 1
ATOM 6787 O O . ARG A 1 861 ? 24.446 26.090 0.144 1.00 85.62 861 ARG A O 1
ATOM 6794 N N . GLU A 1 862 ? 24.032 24.088 -0.768 1.00 87.06 862 GLU A N 1
ATOM 6795 C CA . GLU A 1 862 ? 22.637 24.403 -1.124 1.00 87.06 862 GLU A CA 1
ATOM 6796 C C . GLU A 1 862 ? 21.695 24.334 0.099 1.00 87.06 862 GLU A C 1
ATOM 6798 O O . GLU A 1 862 ? 20.580 24.855 0.043 1.00 87.06 862 GLU A O 1
ATOM 6803 N N . LEU A 1 863 ? 22.161 23.733 1.204 1.00 87.88 863 LEU A N 1
ATOM 6804 C CA . LEU A 1 863 ? 21.468 23.535 2.484 1.00 87.88 863 LEU A CA 1
ATOM 6805 C C . LEU A 1 863 ? 22.001 24.446 3.615 1.00 87.88 863 LEU A C 1
ATOM 6807 O O . LEU A 1 863 ? 21.941 24.075 4.787 1.00 87.88 863 LEU A O 1
ATOM 6811 N N . THR A 1 864 ? 22.529 25.630 3.290 1.00 89.75 864 THR A N 1
ATOM 6812 C CA . THR A 1 864 ? 22.871 26.672 4.280 1.00 89.75 864 THR A CA 1
ATOM 6813 C C . THR A 1 864 ? 21.767 27.727 4.408 1.00 89.75 864 THR A C 1
ATOM 6815 O O . THR A 1 864 ? 20.822 27.763 3.619 1.00 89.75 864 THR A O 1
ATOM 6818 N N . ASP A 1 865 ? 21.917 28.640 5.372 1.00 88.88 865 ASP A N 1
ATOM 6819 C CA . ASP A 1 865 ? 21.032 29.804 5.560 1.00 88.88 865 ASP A CA 1
ATOM 6820 C C . ASP A 1 865 ? 21.069 30.830 4.404 1.00 88.88 865 ASP A C 1
ATOM 6822 O O . ASP A 1 865 ? 20.210 31.711 4.351 1.00 88.88 865 ASP A O 1
ATOM 6826 N N . ASP A 1 866 ? 22.027 30.701 3.481 1.00 87.94 866 ASP A N 1
ATOM 6827 C CA . ASP A 1 866 ? 22.134 31.472 2.231 1.00 87.94 866 ASP A CA 1
ATOM 6828 C C . ASP A 1 866 ? 22.022 30.558 0.985 1.00 87.94 866 ASP A C 1
ATOM 6830 O O . ASP A 1 866 ? 22.353 30.956 -0.134 1.00 87.94 866 ASP A O 1
ATOM 6834 N N . GLY A 1 867 ? 21.606 29.300 1.177 1.00 89.50 867 GLY A N 1
ATOM 6835 C CA . GLY A 1 867 ? 21.465 28.288 0.132 1.00 89.50 867 GLY A CA 1
ATOM 6836 C C . GLY A 1 867 ? 20.102 28.334 -0.565 1.00 89.50 867 GLY A C 1
ATOM 6837 O O . GLY A 1 867 ? 19.087 28.726 0.023 1.00 89.50 867 GLY A O 1
ATOM 6838 N N . LYS A 1 868 ? 20.047 27.868 -1.822 1.00 90.81 868 LYS A N 1
ATOM 6839 C CA . LYS A 1 868 ? 18.821 27.919 -2.636 1.00 90.81 868 LYS A CA 1
ATOM 6840 C C . LYS A 1 868 ? 17.656 27.133 -2.044 1.00 90.81 868 LYS A C 1
ATOM 6842 O O . LYS A 1 868 ? 16.510 27.512 -2.264 1.00 90.81 868 LYS A O 1
ATOM 6847 N N . ALA A 1 869 ? 17.916 26.060 -1.291 1.00 93.06 869 ALA A N 1
ATOM 6848 C CA . ALA A 1 869 ? 16.848 25.299 -0.647 1.00 93.06 869 ALA A CA 1
ATOM 6849 C C . ALA A 1 869 ? 16.096 26.148 0.390 1.00 93.06 869 ALA A C 1
ATOM 6851 O O . ALA A 1 869 ? 14.867 26.106 0.437 1.00 93.06 869 ALA A O 1
ATOM 6852 N N . PHE A 1 870 ? 16.812 26.953 1.184 1.00 94.56 870 PHE A N 1
ATOM 6853 C CA . PHE A 1 870 ? 16.182 27.829 2.168 1.00 94.56 870 PHE A CA 1
ATOM 6854 C C . PHE A 1 870 ? 15.454 29.001 1.505 1.00 94.56 870 PHE A C 1
ATOM 6856 O O . PHE A 1 870 ? 14.310 29.280 1.860 1.00 94.56 870 PHE A O 1
ATOM 6863 N N . GLU A 1 871 ? 16.071 29.636 0.504 1.00 94.56 871 GLU A N 1
ATOM 6864 C CA . GLU A 1 871 ? 15.440 30.708 -0.276 1.00 94.56 871 GLU A CA 1
ATOM 6865 C C . GLU A 1 871 ? 14.132 30.237 -0.936 1.00 94.56 871 GLU A C 1
ATOM 6867 O O . GLU A 1 871 ? 13.105 30.913 -0.842 1.00 94.56 871 GLU A O 1
ATOM 6872 N N . PHE A 1 872 ? 14.144 29.053 -1.553 1.00 96.12 872 PHE A N 1
ATOM 6873 C CA . PHE A 1 872 ? 12.963 28.440 -2.154 1.00 96.12 872 PHE A CA 1
ATOM 6874 C C . PHE A 1 872 ? 11.860 28.180 -1.134 1.00 96.12 872 PHE A C 1
ATOM 6876 O O . PHE A 1 872 ? 10.729 28.616 -1.342 1.00 96.12 872 PHE A O 1
ATOM 6883 N N . LEU A 1 873 ? 12.180 27.504 -0.027 1.00 95.00 873 LEU A N 1
ATOM 6884 C CA . LEU A 1 873 ? 11.206 27.198 1.018 1.00 95.00 873 LEU A CA 1
ATOM 6885 C C . LEU A 1 873 ? 10.578 28.492 1.556 1.00 95.00 873 LEU A C 1
ATOM 6887 O O . LEU A 1 873 ? 9.363 28.661 1.474 1.00 95.00 873 LEU A O 1
ATOM 6891 N N . LYS A 1 874 ? 11.395 29.465 1.964 1.00 92.50 874 LYS A N 1
ATOM 6892 C CA . LYS A 1 874 ? 10.934 30.790 2.398 1.00 92.50 874 LYS A CA 1
ATOM 6893 C C . LYS A 1 874 ? 9.965 31.453 1.405 1.00 92.50 874 LYS A C 1
ATOM 6895 O O . LYS A 1 874 ? 8.937 31.993 1.808 1.00 92.50 874 LYS A O 1
ATOM 6900 N N . ASN A 1 875 ? 10.280 31.412 0.110 1.00 92.56 875 ASN A N 1
ATOM 6901 C CA . ASN A 1 875 ? 9.554 32.161 -0.919 1.00 92.56 875 ASN A CA 1
ATOM 6902 C C . ASN A 1 875 ? 8.402 31.389 -1.595 1.00 92.56 875 ASN A C 1
ATOM 6904 O O . ASN A 1 875 ? 7.642 31.999 -2.352 1.00 92.56 875 ASN A O 1
ATOM 6908 N N . ARG A 1 876 ? 8.303 30.060 -1.433 1.00 95.25 876 ARG A N 1
ATOM 6909 C CA . ARG A 1 876 ? 7.390 29.195 -2.218 1.00 95.25 876 ARG A CA 1
ATOM 6910 C C . ARG A 1 876 ? 6.756 28.036 -1.446 1.00 95.25 876 ARG A C 1
ATOM 6912 O O . ARG A 1 876 ? 5.993 27.288 -2.053 1.00 95.25 876 ARG A O 1
ATOM 6919 N N . PHE A 1 877 ? 7.024 27.872 -0.149 1.00 96.38 877 PHE A N 1
ATOM 6920 C CA . PHE A 1 877 ? 6.561 26.707 0.618 1.00 96.38 877 PHE A CA 1
ATOM 6921 C C . PHE A 1 877 ? 5.044 26.447 0.524 1.00 96.38 877 PHE A C 1
ATOM 6923 O O . PHE A 1 877 ? 4.688 25.339 0.130 1.00 96.38 877 PHE A O 1
ATOM 6930 N N . LEU A 1 878 ? 4.153 27.432 0.725 1.00 96.25 878 LEU A N 1
ATOM 6931 C CA . LEU A 1 878 ? 2.703 27.218 0.525 1.00 96.25 878 LEU A CA 1
ATOM 6932 C C . LEU A 1 878 ? 2.345 26.686 -0.877 1.00 96.25 878 LEU A C 1
ATOM 6934 O O . LEU A 1 878 ? 1.591 25.720 -0.983 1.00 96.25 878 LEU A O 1
ATOM 6938 N N . ARG A 1 879 ? 2.923 27.258 -1.942 1.00 96.56 879 ARG A N 1
ATOM 6939 C CA . ARG A 1 879 ? 2.693 26.842 -3.344 1.00 96.56 879 ARG A CA 1
ATOM 6940 C C . ARG A 1 879 ? 3.218 25.439 -3.638 1.00 96.56 879 ARG A C 1
ATOM 6942 O O . ARG A 1 879 ? 2.639 24.696 -4.433 1.00 96.56 879 ARG A O 1
ATOM 6949 N N . TRP A 1 880 ? 4.319 25.061 -2.991 1.00 97.38 880 TRP A N 1
ATOM 6950 C CA . TRP A 1 880 ? 4.867 23.710 -3.056 1.00 97.38 880 TRP A CA 1
ATOM 6951 C C . TRP A 1 880 ? 3.959 22.706 -2.330 1.00 97.38 880 TRP A C 1
ATOM 6953 O O . TRP A 1 880 ? 3.672 21.652 -2.893 1.00 97.38 880 TRP A O 1
ATOM 6963 N N . LEU A 1 881 ? 3.418 23.052 -1.153 1.00 96.12 881 LEU A N 1
ATOM 6964 C CA . LEU A 1 881 ? 2.418 22.229 -0.458 1.00 96.12 881 LEU A CA 1
ATOM 6965 C C . LEU A 1 881 ? 1.111 22.097 -1.256 1.00 96.12 881 LEU A C 1
ATOM 6967 O O . LEU A 1 881 ? 0.565 20.998 -1.342 1.00 96.12 881 LEU A O 1
ATOM 6971 N N . GLU A 1 882 ? 0.631 23.182 -1.874 1.00 95.50 882 GLU A N 1
ATOM 6972 C CA . GLU A 1 882 ? -0.527 23.166 -2.778 1.00 95.50 882 GLU A CA 1
ATOM 6973 C C . GLU A 1 882 ? -0.301 22.167 -3.923 1.00 95.50 882 GLU A C 1
ATOM 6975 O O . GLU A 1 882 ? -1.109 21.266 -4.139 1.00 95.50 882 GLU A O 1
ATOM 6980 N N . SER A 1 883 ? 0.847 22.270 -4.597 1.00 95.62 883 SER A N 1
ATOM 6981 C CA . SER A 1 883 ? 1.204 21.413 -5.734 1.00 95.62 883 SER A CA 1
ATOM 6982 C C . SER A 1 883 ? 1.386 19.950 -5.332 1.00 95.62 883 SER A C 1
ATOM 6984 O O . SER A 1 883 ? 0.923 19.052 -6.031 1.00 95.62 883 SER A O 1
ATOM 6986 N N . LEU A 1 884 ? 2.005 19.682 -4.179 1.00 94.44 884 LEU A N 1
ATOM 6987 C CA . LEU A 1 884 ? 2.091 18.330 -3.630 1.00 94.44 884 LEU A CA 1
ATOM 6988 C C . LEU A 1 884 ? 0.713 17.765 -3.269 1.00 94.44 884 LEU A C 1
ATOM 6990 O O . LEU A 1 884 ? 0.490 16.572 -3.462 1.00 94.44 884 LEU A O 1
ATOM 6994 N N . SER A 1 885 ? -0.211 18.592 -2.777 1.00 92.62 885 SER A N 1
ATOM 6995 C CA . SER A 1 885 ? -1.592 18.180 -2.507 1.00 92.62 885 SER A CA 1
ATOM 6996 C C . SER A 1 885 ? -2.346 17.849 -3.801 1.00 92.62 885 SER A C 1
ATOM 6998 O O . SER A 1 885 ? -2.930 16.771 -3.903 1.00 92.62 885 SER A O 1
ATOM 7000 N N . LEU A 1 886 ? -2.238 18.694 -4.836 1.00 92.69 886 LEU A N 1
ATOM 7001 C CA . LEU A 1 886 ? -2.799 18.443 -6.175 1.00 92.69 886 LEU A CA 1
ATOM 7002 C C . LEU A 1 886 ? -2.261 17.153 -6.817 1.00 92.69 886 LEU A C 1
ATOM 7004 O O . LEU A 1 886 ? -3.006 16.442 -7.485 1.00 92.69 886 LEU A O 1
ATOM 7008 N N . LEU A 1 887 ? -0.988 16.821 -6.586 1.00 90.12 887 LEU A N 1
ATOM 7009 C CA . LEU A 1 887 ? -0.374 15.571 -7.051 1.00 90.12 887 LEU A CA 1
ATOM 7010 C C . LEU A 1 887 ? -0.708 14.349 -6.168 1.00 90.12 887 LEU A C 1
ATOM 7012 O O . LEU A 1 887 ? -0.351 13.229 -6.534 1.00 90.12 887 LEU A O 1
ATOM 7016 N N . GLY A 1 888 ? -1.347 14.532 -5.005 1.00 87.88 888 GLY A N 1
ATOM 7017 C CA . GLY A 1 888 ? -1.603 13.464 -4.028 1.00 87.88 888 GLY A CA 1
ATOM 7018 C C . GLY A 1 888 ? -0.345 12.964 -3.299 1.00 87.88 888 GLY A C 1
ATOM 7019 O O . GLY A 1 888 ? -0.272 11.799 -2.918 1.00 87.88 888 GLY A O 1
ATOM 7020 N N . ARG A 1 889 ? 0.676 13.821 -3.146 1.00 86.81 889 ARG A N 1
ATOM 7021 C CA . ARG A 1 889 ? 2.033 13.501 -2.649 1.00 86.81 889 ARG A CA 1
ATOM 7022 C C . ARG A 1 889 ? 2.464 14.329 -1.425 1.00 86.81 889 ARG A C 1
ATOM 7024 O O . ARG A 1 889 ? 3.656 14.437 -1.150 1.00 86.81 889 ARG A O 1
ATOM 7031 N N . LEU A 1 890 ? 1.531 14.917 -0.668 1.00 88.69 890 LEU A N 1
ATOM 7032 C CA . LEU A 1 890 ? 1.852 15.778 0.488 1.00 88.69 890 LEU A CA 1
ATOM 7033 C C . LEU A 1 890 ? 2.731 15.076 1.547 1.00 88.69 890 LEU A C 1
ATOM 7035 O O . LEU A 1 890 ? 3.634 15.690 2.116 1.00 88.69 890 LEU A O 1
ATOM 7039 N N . SER A 1 891 ? 2.527 13.772 1.753 1.00 82.00 891 SER A N 1
ATOM 7040 C CA . SER A 1 891 ? 3.335 12.932 2.649 1.00 82.00 891 SER A CA 1
ATOM 7041 C C . SER A 1 891 ? 4.809 12.816 2.232 1.00 82.00 891 SER A C 1
ATOM 7043 O O . SER A 1 891 ? 5.683 12.677 3.094 1.00 82.00 891 SER A O 1
ATOM 7045 N N . ASP A 1 892 ? 5.114 12.927 0.936 1.00 84.88 892 ASP A N 1
ATOM 7046 C CA . ASP A 1 892 ? 6.492 12.961 0.445 1.00 84.88 892 ASP A CA 1
ATOM 7047 C C . ASP A 1 892 ? 7.145 14.313 0.722 1.00 84.88 892 ASP A C 1
ATOM 7049 O O . ASP A 1 892 ? 8.309 14.332 1.101 1.00 84.88 892 ASP A O 1
ATOM 7053 N N . GLY A 1 893 ? 6.386 15.415 0.693 1.00 88.94 893 GLY A N 1
ATOM 7054 C CA . GLY A 1 893 ? 6.855 16.720 1.173 1.00 88.94 893 GLY A CA 1
ATOM 7055 C C . GLY A 1 893 ? 7.288 16.690 2.640 1.00 88.94 893 GLY A C 1
ATOM 7056 O O . GLY A 1 893 ? 8.363 17.185 2.978 1.00 88.94 893 GLY A O 1
ATOM 7057 N N . VAL A 1 894 ? 6.517 16.031 3.515 1.00 85.88 894 VAL A N 1
ATOM 7058 C CA . VAL A 1 894 ? 6.916 15.842 4.925 1.00 85.88 894 VAL A CA 1
ATOM 7059 C C . VAL A 1 894 ? 8.176 14.978 5.038 1.00 85.88 894 VAL A C 1
ATOM 7061 O O . VAL A 1 894 ? 9.064 15.277 5.838 1.00 85.88 894 VAL A O 1
ATOM 7064 N N . GLN A 1 895 ? 8.314 13.932 4.215 1.00 83.00 895 GLN A N 1
ATOM 7065 C CA . GLN A 1 895 ? 9.553 13.151 4.171 1.00 83.00 895 GLN A CA 1
ATOM 7066 C C . GLN A 1 895 ? 10.740 13.955 3.621 1.00 83.00 895 GLN A C 1
ATOM 7068 O O . GLN A 1 895 ? 11.842 13.794 4.140 1.00 83.00 895 GLN A O 1
ATOM 7073 N N . SER A 1 896 ? 10.543 14.851 2.651 1.00 90.81 896 SER A N 1
ATOM 7074 C CA . SER A 1 896 ? 11.567 15.790 2.180 1.00 90.81 896 SER A CA 1
ATOM 7075 C C . SER A 1 896 ? 12.022 16.715 3.310 1.00 90.81 896 SER A C 1
ATOM 7077 O O . SER A 1 896 ? 13.218 16.785 3.574 1.00 90.81 896 SER A O 1
ATOM 7079 N N . ILE A 1 897 ? 11.097 17.344 4.048 1.00 92.38 897 ILE A N 1
ATOM 7080 C CA . ILE A 1 897 ? 11.413 18.196 5.214 1.00 92.38 897 ILE A CA 1
ATOM 7081 C C . ILE A 1 897 ? 12.243 17.417 6.249 1.00 92.38 897 ILE A C 1
ATOM 7083 O O . ILE A 1 897 ? 13.271 17.906 6.711 1.00 92.38 897 ILE A O 1
ATOM 7087 N N . ARG A 1 898 ? 11.859 16.170 6.560 1.00 88.25 898 ARG A N 1
ATOM 7088 C CA . ARG A 1 898 ? 12.589 15.299 7.502 1.00 88.25 898 ARG A CA 1
ATOM 7089 C C . ARG A 1 898 ? 13.974 14.879 7.006 1.00 88.25 898 ARG A C 1
ATOM 7091 O O . ARG A 1 898 ? 14.917 14.870 7.795 1.00 88.25 898 ARG A O 1
ATOM 7098 N N . LYS A 1 899 ? 14.122 14.555 5.717 1.00 87.00 899 LYS A N 1
ATOM 7099 C CA . LYS A 1 899 ? 15.426 14.255 5.094 1.00 87.00 899 LYS A CA 1
ATOM 7100 C C . LYS A 1 899 ? 16.352 15.470 5.168 1.00 87.00 899 LYS A C 1
ATOM 7102 O O . LYS A 1 899 ? 17.502 15.330 5.575 1.00 87.00 899 LYS A O 1
ATOM 7107 N N . LEU A 1 900 ? 15.831 16.661 4.869 1.00 90.94 900 LEU A N 1
ATOM 7108 C CA . LEU A 1 900 ? 16.569 17.921 4.974 1.00 90.94 900 LEU A CA 1
ATOM 7109 C C . LEU A 1 900 ? 16.973 18.212 6.431 1.00 90.94 900 LEU A C 1
ATOM 7111 O O . LEU A 1 900 ? 18.139 18.502 6.674 1.00 90.94 900 LEU A O 1
ATOM 7115 N N . LEU A 1 901 ? 16.074 18.033 7.408 1.00 88.62 901 LEU A N 1
ATOM 7116 C CA . LEU A 1 901 ? 16.380 18.170 8.844 1.00 88.62 901 LEU A CA 1
ATOM 7117 C C . LEU A 1 901 ? 17.466 17.207 9.343 1.00 88.62 901 LEU A C 1
ATOM 7119 O O . LEU A 1 901 ? 18.212 17.559 10.252 1.00 88.62 901 LEU A O 1
ATOM 7123 N N . HIS A 1 902 ? 17.545 15.998 8.783 1.00 85.50 902 HIS A N 1
ATOM 7124 C CA . HIS A 1 902 ? 18.565 15.013 9.150 1.00 85.50 902 HIS A CA 1
ATOM 7125 C C . HIS A 1 902 ? 19.955 15.349 8.581 1.00 85.50 902 HIS A C 1
ATOM 7127 O O . HIS A 1 902 ? 20.968 14.970 9.166 1.00 85.50 902 HIS A O 1
ATOM 7133 N N . VAL A 1 903 ? 20.000 16.038 7.437 1.00 86.44 903 VAL A N 1
ATOM 7134 C CA . VAL A 1 903 ? 21.230 16.363 6.695 1.00 86.44 903 VAL A CA 1
ATOM 7135 C C . VAL A 1 903 ? 21.773 17.758 7.032 1.00 86.44 903 VAL A C 1
ATOM 7137 O O . VAL A 1 903 ? 22.988 17.963 7.010 1.00 86.44 903 VAL A O 1
ATOM 7140 N N . ALA A 1 904 ? 20.897 18.719 7.333 1.00 84.44 904 ALA A N 1
ATOM 7141 C CA . ALA A 1 904 ? 21.262 20.102 7.624 1.00 84.44 904 AL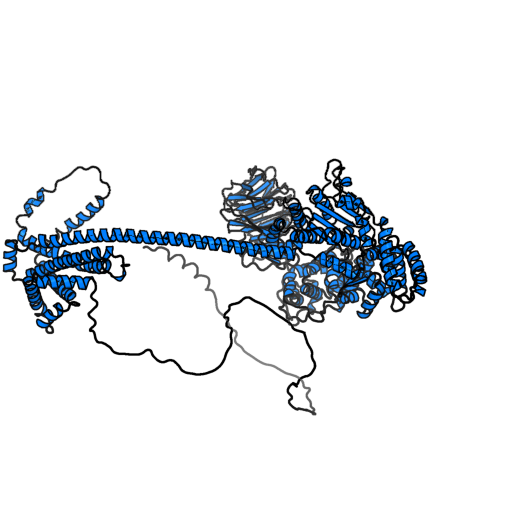A A CA 1
ATOM 7142 C C . ALA A 1 904 ? 22.166 20.209 8.867 1.00 84.44 904 ALA A C 1
ATOM 7144 O O . ALA A 1 904 ? 21.931 19.572 9.895 1.00 84.44 904 ALA A O 1
ATOM 7145 N N . GLN A 1 905 ? 23.213 21.033 8.780 1.00 80.81 905 GLN A N 1
ATOM 7146 C CA . GLN A 1 905 ? 24.217 21.163 9.838 1.00 80.81 905 GLN A CA 1
ATOM 7147 C C . GLN A 1 905 ? 23.819 22.244 10.857 1.00 80.81 905 GLN A C 1
ATOM 7149 O O . GLN A 1 905 ? 23.680 23.404 10.454 1.00 80.81 905 GLN A O 1
ATOM 7154 N N . PRO A 1 906 ? 23.689 21.923 12.164 1.00 80.81 906 PRO A N 1
ATOM 7155 C CA . PRO A 1 906 ? 23.279 22.881 13.197 1.00 80.81 906 PRO A CA 1
ATOM 7156 C C . PRO A 1 906 ? 24.088 24.182 13.216 1.00 80.81 906 PRO A C 1
ATOM 7158 O O . PRO A 1 906 ? 23.504 25.255 13.331 1.00 80.81 906 PRO A O 1
ATOM 7161 N N . ASP A 1 907 ? 25.407 24.084 13.040 1.00 78.81 907 ASP A N 1
ATOM 7162 C CA . ASP A 1 907 ? 26.324 25.224 13.148 1.00 78.81 907 ASP A CA 1
ATOM 7163 C C . ASP A 1 907 ? 26.344 26.118 11.893 1.00 78.81 907 ASP A C 1
ATOM 7165 O O . ASP A 1 907 ? 26.703 27.290 11.976 1.00 78.81 907 ASP A O 1
ATOM 7169 N N . ALA A 1 908 ? 25.959 25.580 10.727 1.00 77.00 908 ALA A N 1
ATOM 7170 C CA . ALA A 1 908 ? 26.043 26.261 9.426 1.00 77.00 908 ALA A CA 1
ATOM 7171 C C . ALA A 1 908 ? 24.677 26.639 8.818 1.00 77.00 908 ALA A C 1
ATOM 7173 O O . ALA A 1 908 ? 24.622 27.347 7.811 1.00 77.00 908 ALA A O 1
ATOM 7174 N N . SER A 1 909 ? 23.578 26.141 9.391 1.00 87.50 909 SER A N 1
ATOM 7175 C CA . SER A 1 909 ? 22.216 26.332 8.868 1.00 87.50 909 SER A CA 1
ATOM 7176 C C . SER A 1 909 ? 21.134 26.535 9.956 1.00 87.50 909 SER A C 1
ATOM 7178 O O . SER A 1 909 ? 20.059 25.928 9.885 1.00 87.50 909 SER A O 1
ATOM 7180 N N . PRO A 1 910 ? 21.380 27.343 11.013 1.00 90.56 910 PRO A N 1
ATOM 7181 C CA . PRO A 1 910 ? 20.446 27.476 12.130 1.00 90.56 910 PRO A CA 1
ATOM 7182 C C . PRO A 1 910 ? 19.075 28.047 11.729 1.00 90.56 910 PRO A C 1
ATOM 7184 O O . PRO A 1 910 ? 18.068 27.627 12.305 1.00 90.56 910 PRO A O 1
ATOM 7187 N N . ARG A 1 911 ? 18.993 28.959 10.747 1.00 92.19 911 ARG A N 1
ATOM 7188 C CA . ARG A 1 911 ? 17.715 29.540 10.288 1.00 92.19 911 ARG A CA 1
ATOM 7189 C C . ARG A 1 911 ? 16.945 28.568 9.402 1.00 92.19 911 ARG A C 1
ATOM 7191 O O . ARG A 1 911 ? 15.737 28.435 9.587 1.00 92.19 911 ARG A O 1
ATOM 7198 N N . LEU A 1 912 ? 17.622 27.841 8.511 1.00 92.50 912 LEU A N 1
ATOM 7199 C CA . LEU A 1 912 ? 17.012 26.760 7.733 1.00 92.50 912 LEU A CA 1
ATOM 7200 C C . LEU A 1 912 ? 16.479 25.661 8.659 1.00 92.50 912 LEU A C 1
ATOM 7202 O O . LEU A 1 912 ? 15.347 25.224 8.487 1.00 92.50 912 LEU A O 1
ATOM 7206 N N . ILE A 1 913 ? 17.240 25.241 9.673 1.00 91.62 913 ILE A N 1
ATOM 7207 C CA . ILE A 1 913 ? 16.787 24.238 10.651 1.00 91.62 913 ILE A CA 1
ATOM 7208 C C . ILE A 1 913 ? 15.617 24.765 11.495 1.00 91.62 913 ILE A C 1
ATOM 7210 O O . ILE A 1 913 ? 14.695 24.004 11.790 1.00 91.62 913 ILE A O 1
ATOM 7214 N N . GLY A 1 914 ? 15.628 26.047 11.876 1.00 91.12 914 GLY A N 1
ATOM 7215 C CA . GLY A 1 914 ? 14.500 26.709 12.537 1.00 91.12 914 GLY A CA 1
ATOM 7216 C C . GLY A 1 914 ? 13.231 26.653 11.684 1.00 91.12 914 GLY A C 1
ATOM 7217 O O . GLY A 1 914 ? 12.225 26.085 12.112 1.00 91.12 914 GLY A O 1
ATOM 7218 N N . PHE A 1 915 ? 13.323 27.124 10.439 1.00 93.88 915 PHE A N 1
ATOM 7219 C CA . PHE A 1 915 ? 12.220 27.106 9.483 1.00 93.88 915 PHE A CA 1
ATOM 7220 C C . PHE A 1 915 ? 11.747 25.690 9.157 1.00 93.88 915 PHE A C 1
ATOM 7222 O O . PHE A 1 915 ? 10.551 25.459 9.124 1.00 93.88 915 PHE A O 1
ATOM 7229 N N . LEU A 1 916 ? 12.640 24.715 8.954 1.00 93.38 916 LEU A N 1
ATOM 7230 C CA . LEU A 1 916 ? 12.253 23.328 8.674 1.00 93.38 916 LEU A CA 1
ATOM 7231 C C . LEU A 1 916 ? 11.512 22.684 9.859 1.00 93.38 916 LEU A C 1
ATOM 7233 O O . LEU A 1 916 ? 10.568 21.927 9.643 1.00 93.38 916 LEU A O 1
ATOM 7237 N N . LYS A 1 917 ? 11.895 23.001 11.105 1.00 89.31 917 LYS A N 1
ATOM 7238 C CA . LYS A 1 917 ? 11.158 22.566 12.306 1.00 89.31 917 LYS A CA 1
ATOM 7239 C C . LYS A 1 917 ? 9.781 23.221 12.393 1.00 89.31 917 LYS A C 1
ATOM 7241 O O . LYS A 1 917 ? 8.830 22.568 12.818 1.00 89.31 917 LYS A O 1
ATOM 7246 N N . ASP A 1 918 ? 9.663 24.491 12.018 1.00 90.81 918 ASP A N 1
ATOM 7247 C CA . ASP A 1 918 ? 8.373 25.184 11.974 1.00 90.81 918 ASP A CA 1
ATOM 7248 C C . ASP A 1 918 ? 7.493 24.691 10.813 1.00 90.81 918 ASP A C 1
ATOM 7250 O O . ASP A 1 918 ? 6.312 24.433 11.003 1.00 90.81 918 ASP A O 1
ATOM 7254 N N . ALA A 1 919 ? 8.082 24.422 9.650 1.00 92.19 919 ALA A N 1
ATOM 7255 C CA . ALA A 1 919 ? 7.452 23.799 8.491 1.00 92.19 919 ALA A CA 1
ATOM 7256 C C . ALA A 1 919 ? 6.936 22.388 8.795 1.00 92.19 919 ALA A C 1
ATOM 7258 O O . ALA A 1 919 ? 5.815 22.053 8.415 1.00 92.19 919 ALA A O 1
ATOM 7259 N N . GLU A 1 920 ? 7.699 21.571 9.530 1.00 89.31 920 GLU A N 1
ATOM 7260 C CA . GLU A 1 920 ? 7.205 20.280 10.010 1.00 89.31 920 GLU A CA 1
ATOM 7261 C C . GLU A 1 920 ? 6.005 20.467 10.955 1.00 89.31 920 GLU A C 1
ATOM 7263 O O . GLU A 1 920 ? 4.983 19.810 10.769 1.00 89.31 920 GLU A O 1
ATOM 7268 N N . LYS A 1 921 ? 6.066 21.407 11.911 1.00 86.06 921 LYS A N 1
ATOM 7269 C CA . LYS A 1 921 ? 4.920 21.739 12.783 1.00 86.06 921 LYS A CA 1
ATOM 7270 C C . LYS A 1 921 ? 3.720 22.291 12.014 1.00 86.06 921 LYS A C 1
ATOM 7272 O O . LYS A 1 921 ? 2.593 22.029 12.418 1.00 86.06 921 LYS A O 1
ATOM 7277 N N . TYR A 1 922 ? 3.941 23.043 10.941 1.00 89.19 922 TYR A N 1
ATOM 7278 C CA . TYR A 1 922 ? 2.900 23.625 10.099 1.00 89.19 922 TYR A CA 1
ATOM 7279 C C . TYR A 1 922 ? 2.160 22.532 9.321 1.00 89.19 922 TYR A C 1
ATOM 7281 O O . TYR A 1 922 ? 0.932 22.462 9.366 1.00 89.19 922 TYR A O 1
ATOM 7289 N N . VAL A 1 923 ? 2.891 21.613 8.675 1.00 88.75 923 VAL A N 1
ATOM 7290 C CA . VAL A 1 923 ? 2.277 20.492 7.938 1.00 88.75 923 VAL A CA 1
ATOM 7291 C C . VAL A 1 923 ? 1.709 19.432 8.886 1.00 88.75 923 VAL A C 1
ATOM 7293 O O . VAL A 1 923 ? 0.657 18.877 8.593 1.00 88.75 923 VAL A O 1
ATOM 7296 N N . LEU A 1 924 ? 2.293 19.208 10.066 1.00 81.88 924 LEU A N 1
ATOM 7297 C CA . LEU A 1 924 ? 1.623 18.442 11.127 1.00 81.88 924 LEU A CA 1
ATOM 7298 C C . LEU A 1 924 ? 0.383 19.181 11.653 1.00 81.88 924 LEU A C 1
ATOM 7300 O O . LEU A 1 924 ? -0.626 18.566 11.952 1.00 81.88 924 LEU A O 1
ATOM 7304 N N . GLY A 1 925 ? 0.406 20.506 11.757 1.00 82.44 925 GLY A N 1
ATOM 7305 C CA . GLY A 1 925 ? -0.717 21.285 12.271 1.00 82.44 925 GLY A CA 1
ATOM 7306 C C . GLY A 1 925 ? -1.909 21.357 11.317 1.00 82.44 925 GLY A C 1
ATOM 7307 O O . GLY A 1 925 ? -3.044 21.428 11.791 1.00 82.44 925 GLY A O 1
ATOM 7308 N N . HIS A 1 926 ? -1.652 21.351 10.005 1.00 86.50 926 HIS A N 1
ATOM 7309 C CA . HIS A 1 926 ? -2.628 21.708 8.970 1.00 86.50 926 HIS A CA 1
ATOM 7310 C C . HIS A 1 926 ? -2.624 20.788 7.732 1.00 86.50 926 HIS A C 1
ATOM 7312 O O . HIS A 1 926 ? -3.424 20.985 6.818 1.00 86.50 926 HIS A O 1
ATOM 7318 N N . GLY A 1 927 ? -1.772 19.762 7.678 1.00 85.50 927 GLY A N 1
ATOM 7319 C CA . GLY A 1 927 ? -1.643 18.867 6.522 1.00 85.50 927 GLY A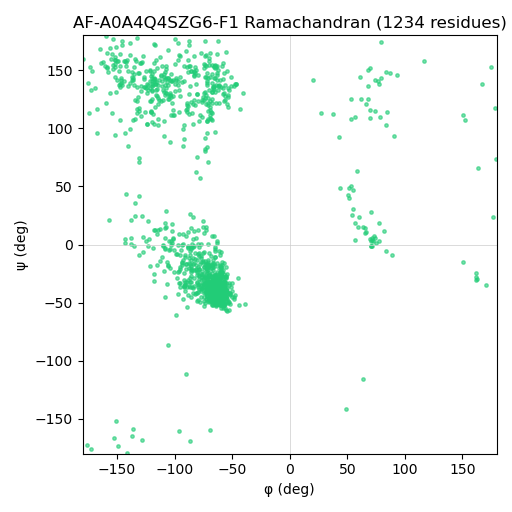 CA 1
ATOM 7320 C C . GLY A 1 927 ? -2.959 18.195 6.141 1.00 85.50 927 GLY A C 1
ATOM 7321 O O . GLY A 1 927 ? -3.315 18.175 4.969 1.00 85.50 927 GLY A O 1
ATOM 7322 N N . SER A 1 928 ? -3.748 17.766 7.127 1.00 83.56 928 SER A N 1
ATOM 7323 C CA . SER A 1 928 ? -5.070 17.164 6.917 1.00 83.56 928 SER A CA 1
ATOM 7324 C C . SER A 1 928 ? -6.078 18.062 6.183 1.00 83.56 928 SER A C 1
ATOM 7326 O O . SER A 1 928 ? -6.936 17.536 5.471 1.00 83.56 928 SER A O 1
ATOM 7328 N N . ILE A 1 929 ? -5.995 19.394 6.320 1.00 86.81 929 ILE A N 1
ATOM 7329 C CA . ILE A 1 929 ? -6.850 20.329 5.572 1.00 86.81 929 ILE A CA 1
ATOM 7330 C C . ILE A 1 929 ? -6.238 20.696 4.216 1.00 86.81 929 ILE A C 1
ATOM 7332 O O . ILE A 1 929 ? -6.970 20.752 3.232 1.00 86.81 929 ILE A O 1
ATOM 7336 N N . ILE A 1 930 ? -4.910 20.823 4.125 1.00 89.81 930 ILE A N 1
ATOM 7337 C CA . ILE A 1 930 ? -4.190 21.065 2.861 1.00 89.81 930 ILE A CA 1
ATOM 7338 C C . ILE A 1 930 ? -4.379 19.887 1.888 1.00 89.81 930 ILE A C 1
ATOM 7340 O O . ILE A 1 930 ? -4.640 20.099 0.707 1.00 89.81 930 ILE A O 1
ATOM 7344 N N . GLU A 1 931 ? -4.319 18.646 2.376 1.00 85.81 931 GLU A N 1
ATOM 7345 C CA . GLU A 1 931 ? -4.525 17.410 1.599 1.00 85.81 931 GLU A CA 1
ATOM 7346 C C . GLU A 1 931 ? -5.980 17.248 1.123 1.00 85.81 931 GLU A C 1
ATOM 7348 O O . GLU A 1 931 ? -6.253 16.644 0.087 1.00 85.81 931 GLU A O 1
ATOM 7353 N N . ARG A 1 932 ? -6.941 17.817 1.863 1.00 84.19 932 ARG A N 1
ATOM 7354 C CA . ARG A 1 932 ? -8.367 17.784 1.506 1.00 84.19 932 ARG A CA 1
ATOM 7355 C C . ARG A 1 932 ? -8.785 18.942 0.609 1.00 84.19 932 ARG A C 1
ATOM 7357 O O . ARG A 1 932 ? -9.699 18.743 -0.183 1.00 84.19 932 ARG A O 1
ATOM 7364 N N . SER A 1 933 ? -8.148 20.103 0.732 1.00 89.50 933 SER A N 1
ATOM 7365 C CA . SER A 1 933 ? -8.434 21.318 -0.035 1.00 89.50 933 SER A CA 1
ATOM 7366 C C . SER A 1 933 ? -7.156 22.167 -0.161 1.00 89.50 933 SER A C 1
ATOM 7368 O O . SER A 1 933 ? -6.877 22.966 0.735 1.00 89.50 933 SER A O 1
ATOM 7370 N N . PRO A 1 934 ? -6.381 22.033 -1.260 1.00 91.56 934 PRO A N 1
ATOM 7371 C CA . PRO A 1 934 ? -5.047 22.630 -1.412 1.00 91.56 934 PRO A CA 1
ATOM 7372 C C . PRO A 1 934 ? -4.969 24.116 -1.049 1.00 91.56 934 PRO A C 1
ATOM 7374 O O . PRO A 1 934 ? -4.088 24.529 -0.297 1.00 91.56 934 PRO A O 1
ATOM 7377 N N . LEU A 1 935 ? -5.940 24.913 -1.506 1.00 92.25 935 LEU A N 1
ATOM 7378 C CA . LEU A 1 935 ? -5.970 26.367 -1.305 1.00 92.25 935 LEU A CA 1
ATOM 7379 C C . LEU A 1 935 ? -6.148 26.799 0.158 1.00 92.25 935 LEU A C 1
ATOM 7381 O O . LEU A 1 935 ? -5.849 27.942 0.503 1.00 92.25 935 LEU A O 1
ATOM 7385 N N . GLN A 1 936 ? -6.567 25.896 1.048 1.00 91.06 936 GLN A N 1
ATOM 7386 C CA . GLN A 1 936 ? -6.640 26.178 2.483 1.00 91.06 936 GLN A CA 1
ATOM 7387 C C . GLN A 1 936 ? -5.257 26.313 3.142 1.00 91.06 936 GLN A C 1
ATOM 7389 O O . GLN A 1 936 ? -5.179 26.776 4.282 1.00 91.06 936 GLN A O 1
ATOM 7394 N N . THR A 1 937 ? -4.173 26.012 2.411 1.00 92.75 937 THR A N 1
ATOM 7395 C CA . THR A 1 937 ? -2.803 26.410 2.772 1.00 92.75 937 THR A CA 1
ATOM 7396 C C . THR A 1 937 ? -2.680 27.940 2.926 1.00 92.75 937 THR A C 1
ATOM 7398 O O . THR A 1 937 ? -2.107 28.418 3.897 1.00 92.75 937 THR A O 1
ATOM 7401 N N . TYR A 1 938 ? -3.332 28.728 2.059 1.00 92.44 938 TYR A N 1
ATOM 7402 C CA . TYR A 1 938 ? -3.349 30.203 2.119 1.00 92.44 938 TYR A CA 1
ATOM 7403 C C . TYR A 1 938 ? -4.437 30.767 3.042 1.00 92.44 938 TYR A C 1
ATOM 7405 O O . TYR A 1 938 ? -4.361 31.913 3.485 1.00 92.44 938 TYR A O 1
ATOM 7413 N N . GLY A 1 939 ? -5.490 29.981 3.269 1.00 89.00 939 GLY A N 1
ATOM 7414 C CA . GLY A 1 939 ? -6.609 30.317 4.140 1.00 89.00 939 GLY A CA 1
ATOM 7415 C C . GLY A 1 939 ? -6.349 29.857 5.570 1.00 89.00 939 GLY A C 1
ATOM 7416 O O . GLY A 1 939 ? -5.490 30.391 6.272 1.00 89.00 939 GLY A O 1
ATOM 7417 N N . SER A 1 940 ? -7.105 28.851 6.013 1.00 86.56 940 SER A N 1
ATOM 7418 C CA . SER A 1 940 ? -7.112 28.400 7.408 1.00 86.56 940 SER A CA 1
ATOM 7419 C C . SER A 1 940 ? -5.738 28.013 7.965 1.00 86.56 940 SER A C 1
ATOM 7421 O O . SER A 1 940 ? -5.467 28.300 9.127 1.00 86.56 940 SER A O 1
ATOM 7423 N N . ALA A 1 941 ? -4.868 27.371 7.178 1.00 89.75 941 ALA A N 1
ATOM 7424 C CA . ALA A 1 941 ? -3.579 26.894 7.680 1.00 89.75 941 ALA A CA 1
ATOM 7425 C C . ALA A 1 941 ? -2.647 28.059 8.054 1.00 89.75 941 ALA A C 1
ATOM 7427 O O . ALA A 1 941 ? -2.108 28.113 9.159 1.00 89.75 941 ALA A O 1
ATOM 7428 N N . LEU A 1 942 ? -2.513 29.040 7.157 1.00 89.94 942 LEU A N 1
ATOM 7429 C CA . LEU A 1 942 ? -1.710 30.238 7.384 1.00 89.94 942 LEU A CA 1
ATOM 7430 C C . LEU A 1 942 ? -2.310 31.147 8.469 1.00 89.94 942 LEU A C 1
ATOM 7432 O O . LEU A 1 942 ? -1.585 31.658 9.320 1.00 89.94 942 LEU A O 1
ATOM 7436 N N . VAL A 1 943 ? -3.635 31.318 8.465 1.00 87.19 943 VAL A N 1
ATOM 7437 C CA . VAL A 1 943 ? -4.359 32.195 9.399 1.00 87.19 943 VAL A CA 1
ATOM 7438 C C . VAL A 1 943 ? -4.318 31.689 10.837 1.00 87.19 943 VAL A C 1
ATOM 7440 O O . VAL A 1 943 ? -4.077 32.482 11.742 1.00 87.19 943 VAL A O 1
ATOM 7443 N N . PHE A 1 944 ? -4.534 30.390 11.062 1.00 83.75 944 PHE A N 1
ATOM 7444 C CA . PHE A 1 944 ? -4.564 29.806 12.409 1.00 83.75 944 PHE A CA 1
ATOM 7445 C C . PHE A 1 944 ? -3.195 29.308 12.899 1.00 83.75 944 PHE A C 1
ATOM 7447 O O . PHE A 1 944 ? -3.104 28.720 13.979 1.00 83.75 944 PHE A O 1
ATOM 7454 N N . SER A 1 945 ? -2.121 29.574 12.150 1.00 85.62 945 SER A N 1
ATOM 7455 C CA . SER A 1 945 ? -0.753 29.368 12.628 1.00 85.62 945 SER A CA 1
ATOM 7456 C C . SER A 1 945 ? -0.371 30.408 13.702 1.00 85.62 945 SER A C 1
ATOM 7458 O O . SER A 1 945 ? -0.764 31.577 13.593 1.00 85.62 945 SER A O 1
ATOM 7460 N N . PRO A 1 946 ? 0.413 30.040 14.736 1.00 81.81 946 PRO A N 1
ATOM 7461 C CA . PRO A 1 946 ? 0.865 30.975 15.771 1.00 81.81 946 PRO A CA 1
ATOM 7462 C C . PRO A 1 946 ? 1.579 32.205 15.197 1.00 81.81 946 PRO A C 1
ATOM 7464 O O . PRO A 1 946 ? 2.261 32.110 14.181 1.00 81.81 946 PRO A O 1
ATOM 7467 N N . THR A 1 947 ? 1.493 33.360 15.863 1.00 81.62 947 THR A N 1
ATOM 7468 C CA . THR A 1 947 ? 2.282 34.562 15.499 1.00 81.62 947 THR A CA 1
ATOM 7469 C C . THR A 1 947 ? 3.793 34.349 15.638 1.00 81.62 947 THR A C 1
ATOM 7471 O O . THR A 1 947 ? 4.585 35.118 15.103 1.00 81.62 947 THR A O 1
ATOM 7474 N N . THR A 1 948 ? 4.196 33.298 16.349 1.00 83.38 948 THR A N 1
ATOM 7475 C CA . THR A 1 948 ? 5.576 32.833 16.512 1.00 83.38 948 THR A CA 1
ATOM 7476 C C . THR A 1 948 ? 6.055 31.896 15.391 1.00 83.38 948 THR A C 1
ATOM 7478 O O . THR A 1 948 ? 7.228 31.533 15.387 1.00 83.38 948 THR A O 1
ATOM 7481 N N . SER A 1 949 ? 5.195 31.513 14.434 1.00 87.25 949 SER A N 1
ATOM 7482 C CA . SER A 1 949 ? 5.567 30.662 13.290 1.00 87.25 949 SER A CA 1
ATOM 7483 C C . SER A 1 949 ? 6.354 31.445 12.233 1.00 87.25 949 SER A C 1
ATOM 7485 O O . SER A 1 949 ? 5.865 32.425 11.665 1.00 87.25 949 SER A O 1
ATOM 7487 N N . ASP A 1 950 ? 7.560 30.969 11.922 1.00 88.75 950 ASP A N 1
ATOM 7488 C CA . ASP A 1 950 ? 8.397 31.484 10.838 1.00 88.75 950 ASP A CA 1
ATOM 7489 C C . ASP A 1 950 ? 7.736 31.295 9.467 1.00 88.75 950 ASP A C 1
ATOM 7491 O O . ASP A 1 950 ? 7.786 32.208 8.642 1.00 88.75 950 ASP A O 1
ATOM 7495 N N . VAL A 1 951 ? 7.076 30.153 9.229 1.00 91.56 951 VAL A N 1
ATOM 7496 C CA . VAL A 1 951 ? 6.313 29.909 7.993 1.00 91.56 951 VAL A CA 1
ATOM 7497 C C . VAL A 1 951 ? 5.226 30.964 7.834 1.00 91.56 951 VAL A C 1
ATOM 7499 O O . VAL A 1 951 ? 5.134 31.605 6.785 1.00 91.56 951 VAL A O 1
ATOM 7502 N N . ARG A 1 952 ? 4.434 31.200 8.888 1.00 89.75 952 ARG A N 1
ATOM 7503 C CA . ARG A 1 952 ? 3.379 32.213 8.848 1.00 89.75 952 ARG A CA 1
ATOM 7504 C C . ARG A 1 952 ? 3.941 33.598 8.567 1.00 89.75 952 ARG A C 1
ATOM 7506 O O . ARG A 1 952 ? 3.445 34.281 7.676 1.00 89.75 952 ARG A O 1
ATOM 7513 N N . ASN A 1 953 ? 4.960 34.007 9.314 1.00 89.25 953 ASN A N 1
ATOM 7514 C CA . ASN A 1 953 ? 5.511 35.355 9.223 1.00 89.25 953 ASN A CA 1
ATOM 7515 C C . ASN A 1 953 ? 6.195 35.620 7.872 1.00 89.25 953 ASN A C 1
ATOM 7517 O O . ASN A 1 953 ? 6.145 36.741 7.374 1.00 89.25 953 ASN A O 1
ATOM 7521 N N . GLN A 1 954 ? 6.799 34.601 7.252 1.00 90.06 954 GLN A N 1
ATOM 7522 C CA . GLN A 1 954 ? 7.448 34.735 5.944 1.00 90.06 954 GLN A CA 1
ATOM 7523 C C . GLN A 1 954 ? 6.461 34.684 4.770 1.00 90.06 954 GLN A C 1
ATOM 7525 O O . GLN A 1 954 ? 6.751 35.266 3.727 1.00 90.06 954 GLN A O 1
ATOM 7530 N N . GLN A 1 955 ? 5.304 34.026 4.925 1.00 91.38 955 GLN A N 1
ATOM 7531 C CA . GLN A 1 955 ? 4.342 33.802 3.834 1.00 91.38 955 GLN A CA 1
ATOM 7532 C C . GLN A 1 955 ? 2.994 34.519 4.032 1.00 91.38 955 GLN A C 1
ATOM 7534 O O . GLN A 1 955 ? 2.047 34.274 3.289 1.00 91.38 955 GLN A O 1
ATOM 7539 N N . TRP A 1 956 ? 2.903 35.445 4.995 1.00 89.56 956 TRP A N 1
ATOM 7540 C CA . TRP A 1 956 ? 1.668 36.159 5.354 1.00 89.56 956 TRP A CA 1
ATOM 7541 C C . TRP A 1 956 ? 1.004 36.916 4.194 1.00 89.56 956 TRP A C 1
ATOM 7543 O O . TRP A 1 956 ? -0.223 37.022 4.148 1.00 89.56 956 TRP A O 1
ATOM 7553 N N . GLU A 1 957 ? 1.785 37.427 3.240 1.00 89.38 957 GLU A N 1
ATOM 7554 C CA . GLU A 1 957 ? 1.254 38.130 2.062 1.00 89.38 957 GLU A CA 1
ATOM 7555 C C . GLU A 1 957 ? 0.712 37.194 0.971 1.00 89.38 957 GLU A C 1
ATOM 7557 O O . GLU A 1 957 ? 0.064 37.664 0.043 1.00 89.38 957 GLU A O 1
ATOM 7562 N N . GLU A 1 958 ? 0.900 35.874 1.091 1.00 89.75 958 GLU A N 1
ATOM 7563 C CA . GLU A 1 958 ? 0.219 34.894 0.232 1.00 89.75 958 GLU A CA 1
ATOM 7564 C C . GLU A 1 958 ? -1.179 34.520 0.758 1.00 89.75 958 GLU A C 1
ATOM 7566 O O . GLU A 1 958 ? -1.864 33.702 0.145 1.00 89.75 958 GLU A O 1
ATOM 7571 N N . ARG A 1 959 ? -1.634 35.087 1.888 1.00 91.06 959 ARG A N 1
ATOM 7572 C CA . ARG A 1 959 ? -2.969 34.805 2.444 1.00 91.06 959 ARG A CA 1
ATOM 7573 C C . ARG A 1 959 ? -4.085 35.148 1.454 1.00 91.06 959 ARG A C 1
ATOM 7575 O O . ARG A 1 959 ? -3.947 36.044 0.623 1.00 91.06 959 ARG A O 1
ATOM 7582 N N . LEU A 1 960 ? -5.227 34.473 1.585 1.00 86.56 960 LEU A N 1
ATOM 7583 C CA . LEU A 1 960 ? -6.401 34.782 0.764 1.00 86.56 960 LEU A CA 1
ATOM 7584 C C . LEU A 1 960 ? -6.814 36.251 0.945 1.00 86.56 960 LEU A C 1
ATOM 7586 O O . LEU A 1 960 ? -6.973 36.723 2.070 1.00 86.56 960 LEU A O 1
ATOM 7590 N N . SER A 1 961 ? -6.994 36.968 -0.166 1.00 80.94 961 SER A N 1
ATOM 7591 C CA . SER A 1 961 ? -7.095 38.437 -0.201 1.00 80.94 961 SER A CA 1
ATOM 7592 C C . SER A 1 961 ? -8.260 39.026 0.600 1.00 80.94 961 SER A C 1
ATOM 7594 O O . SER A 1 961 ? -8.174 40.163 1.049 1.00 80.94 961 SER A O 1
ATOM 7596 N N . PHE A 1 962 ? -9.322 38.250 0.829 1.00 82.50 962 PHE A N 1
ATOM 7597 C CA . PHE A 1 962 ? -10.462 38.636 1.665 1.00 82.50 962 PHE A CA 1
ATOM 7598 C C . PHE A 1 962 ? -10.189 38.546 3.183 1.00 82.50 962 PHE A C 1
ATOM 7600 O O . PHE A 1 962 ? -11.083 38.821 3.983 1.00 82.50 962 PHE A O 1
ATOM 7607 N N . ILE A 1 963 ? -8.984 38.141 3.603 1.00 81.81 963 ILE A N 1
ATOM 7608 C CA . ILE A 1 963 ? -8.594 37.998 5.011 1.00 81.81 963 ILE A CA 1
ATOM 7609 C C . ILE A 1 963 ? -7.700 39.175 5.423 1.00 81.81 963 ILE A C 1
ATOM 7611 O O . ILE A 1 963 ? -6.470 39.130 5.342 1.00 81.81 963 ILE A O 1
ATOM 7615 N N . GLU A 1 964 ? -8.342 40.252 5.877 1.00 71.19 964 GLU A N 1
ATOM 7616 C CA . GLU A 1 964 ? -7.663 41.503 6.239 1.00 71.19 964 GLU A CA 1
ATOM 7617 C C . GLU A 1 964 ? -7.106 41.504 7.672 1.00 71.19 964 GLU A C 1
ATOM 7619 O O . GLU A 1 964 ? -5.984 41.957 7.890 1.00 71.19 964 GLU A O 1
ATOM 7624 N N . MET A 1 965 ? -7.859 40.984 8.651 1.00 65.88 965 MET A N 1
ATOM 7625 C CA . MET A 1 965 ? -7.509 41.038 10.079 1.00 65.88 965 MET A CA 1
ATOM 7626 C C . MET A 1 965 ? -7.803 39.721 10.804 1.00 65.88 965 MET A C 1
ATOM 7628 O O . MET A 1 965 ? -8.855 39.113 10.621 1.00 65.88 965 MET A O 1
ATOM 7632 N N . THR A 1 966 ? -6.891 39.313 11.691 1.00 65.25 966 THR A N 1
ATOM 7633 C CA . THR A 1 966 ? -6.999 38.082 12.493 1.00 65.25 966 THR A CA 1
ATOM 7634 C C . THR A 1 966 ? -6.681 38.375 13.958 1.00 65.25 966 THR A C 1
ATOM 7636 O O . THR A 1 966 ? -5.592 38.864 14.256 1.00 65.25 966 THR A O 1
ATOM 7639 N N . ALA A 1 967 ? -7.596 38.058 14.876 1.00 63.59 967 ALA A N 1
ATOM 7640 C CA . ALA A 1 967 ? -7.446 38.300 16.314 1.00 63.59 967 ALA A CA 1
ATOM 7641 C C . ALA A 1 967 ? -7.718 37.024 17.131 1.00 63.59 967 ALA A C 1
ATOM 7643 O O . ALA A 1 967 ? -8.418 36.128 16.668 1.00 63.59 967 ALA A O 1
ATOM 7644 N N . GLY A 1 968 ? -7.181 36.948 18.354 1.00 60.84 968 GLY A N 1
ATOM 7645 C CA . GLY A 1 968 ? -7.448 35.841 19.288 1.00 60.84 968 GLY A CA 1
ATOM 7646 C C . GLY A 1 968 ? -6.620 34.564 19.082 1.00 60.84 968 GLY A C 1
ATOM 7647 O O . GLY A 1 968 ? -6.918 33.546 19.701 1.00 60.84 968 GLY A O 1
ATOM 7648 N N . ILE A 1 969 ? -5.576 34.599 18.250 1.00 64.06 969 ILE A N 1
ATOM 7649 C CA . ILE A 1 969 ? -4.662 33.464 18.048 1.00 64.06 969 ILE A CA 1
ATOM 7650 C C . ILE A 1 969 ? -3.784 33.306 19.304 1.00 64.06 969 ILE A C 1
ATOM 7652 O O . ILE A 1 969 ? -2.887 34.117 19.527 1.00 64.06 969 ILE A O 1
ATOM 7656 N N . LYS A 1 970 ? -4.046 32.280 20.129 1.00 58.19 970 LYS A N 1
ATOM 7657 C CA . LYS A 1 970 ? -3.142 31.863 21.220 1.00 58.19 970 LYS A CA 1
ATOM 7658 C C . LYS A 1 970 ? -1.848 31.278 20.626 1.00 58.19 970 LYS A C 1
ATOM 7660 O O . LYS A 1 970 ? -1.899 30.589 19.606 1.00 58.19 970 LYS A O 1
ATOM 7665 N N . ASP A 1 971 ? -0.712 31.463 21.301 1.00 59.00 971 ASP A N 1
ATOM 7666 C CA . ASP A 1 971 ? 0.462 30.612 21.060 1.00 59.00 971 ASP A CA 1
ATOM 7667 C C . ASP A 1 971 ? 0.101 29.147 21.358 1.00 59.00 971 ASP A C 1
ATOM 7669 O O . ASP A 1 971 ? -0.548 28.843 22.364 1.00 59.00 971 ASP A O 1
ATOM 7673 N N . ARG A 1 972 ? 0.513 28.223 20.481 1.00 55.81 972 ARG A N 1
ATOM 7674 C CA . ARG A 1 972 ? 0.317 26.786 20.719 1.00 55.81 972 ARG A CA 1
ATOM 7675 C C . ARG A 1 972 ? 1.190 26.335 21.892 1.00 55.81 972 ARG A C 1
ATOM 7677 O O . ARG A 1 972 ? 2.396 26.569 21.900 1.00 55.81 972 ARG A O 1
ATOM 7684 N N . GLY A 1 973 ? 0.583 25.615 22.838 1.00 53.88 973 GLY A N 1
ATOM 7685 C CA . GLY A 1 973 ? 1.313 24.818 23.826 1.00 53.88 973 GLY A CA 1
ATOM 7686 C C . GLY A 1 973 ? 2.007 23.604 23.189 1.00 53.88 973 GLY A C 1
ATOM 7687 O O . GLY A 1 973 ? 2.194 23.531 21.977 1.00 53.88 973 GLY A O 1
ATOM 7688 N N . ALA A 1 974 ? 2.335 22.588 23.990 1.00 55.84 974 ALA A N 1
ATOM 7689 C CA . ALA A 1 974 ? 3.024 21.373 23.520 1.00 55.84 974 ALA A CA 1
ATOM 7690 C C . ALA A 1 974 ? 2.222 20.501 22.515 1.00 55.84 974 ALA A C 1
ATOM 7692 O O . ALA A 1 974 ? 2.722 19.481 22.040 1.00 55.84 974 ALA A O 1
ATOM 7693 N N . GLN A 1 975 ? 0.985 20.882 22.187 1.00 63.69 975 GLN A N 1
ATOM 7694 C CA . GLN A 1 975 ? 0.090 20.184 21.267 1.00 63.69 975 GLN A CA 1
ATOM 7695 C C . GLN A 1 975 ? 0.452 20.478 19.801 1.00 63.69 975 GLN A C 1
ATOM 7697 O O . GLN A 1 975 ? 0.194 21.561 19.276 1.00 63.69 975 GLN A O 1
ATOM 7702 N N . LEU A 1 976 ? 1.042 19.486 19.129 1.00 66.06 976 LEU A N 1
ATOM 7703 C CA . LEU A 1 976 ? 1.474 19.592 17.728 1.00 66.06 976 LEU A CA 1
ATOM 7704 C C . LEU A 1 976 ? 0.309 19.494 16.727 1.00 66.06 976 LEU A C 1
ATOM 7706 O O . LEU A 1 976 ? 0.324 20.170 15.699 1.00 66.06 976 LEU A O 1
ATOM 7710 N N . GLN A 1 977 ? -0.698 18.669 17.024 1.00 70.94 977 GLN A N 1
ATOM 7711 C CA . GLN A 1 977 ? -1.836 18.403 16.145 1.00 70.94 977 GLN A CA 1
ATOM 7712 C C . GLN A 1 977 ? -3.077 17.979 16.950 1.00 70.94 977 GLN A C 1
ATOM 7714 O O . GLN A 1 977 ? -2.952 17.365 18.009 1.00 70.94 977 GLN A O 1
ATOM 7719 N N . THR A 1 978 ? -4.265 18.271 16.414 1.00 76.06 978 THR A N 1
ATOM 7720 C CA . THR A 1 978 ? -5.555 17.709 16.849 1.00 76.06 978 THR A CA 1
ATOM 7721 C C . THR A 1 978 ? -6.129 16.876 15.705 1.00 76.06 978 THR A C 1
ATOM 7723 O O . THR A 1 978 ? -6.126 17.327 14.560 1.00 76.06 978 THR A O 1
ATOM 7726 N N . LEU A 1 979 ? -6.607 15.666 16.000 1.00 82.88 979 LEU A N 1
ATOM 7727 C CA . LEU A 1 979 ? -7.188 14.752 15.013 1.00 82.88 979 LEU A CA 1
ATOM 7728 C C . LEU A 1 979 ? -8.697 14.656 15.231 1.00 82.88 979 LEU A C 1
ATOM 7730 O O . LEU A 1 979 ? -9.181 13.879 16.051 1.00 82.88 979 LEU A O 1
ATOM 7734 N N . GLU A 1 980 ? -9.438 15.493 14.513 1.00 78.75 980 GLU A N 1
ATOM 7735 C CA . GLU A 1 980 ? -10.891 15.593 14.636 1.00 78.75 980 GLU A CA 1
ATOM 7736 C C . GLU A 1 980 ? -11.610 14.662 13.655 1.00 78.75 980 GLU A C 1
ATOM 7738 O O . GLU A 1 980 ? -11.235 14.538 12.486 1.00 78.75 980 GLU A O 1
ATOM 7743 N N . GLY A 1 981 ? -12.695 14.034 14.112 1.00 78.94 981 GLY A N 1
ATOM 7744 C CA . GLY A 1 981 ? -13.598 13.311 13.219 1.00 78.94 981 GLY A CA 1
ATOM 7745 C C . GLY A 1 981 ? -14.521 12.304 13.895 1.00 78.94 981 GLY A C 1
ATOM 7746 O O . GLY A 1 981 ? -15.620 12.086 13.381 1.00 78.94 981 GLY A O 1
ATOM 7747 N N . HIS A 1 982 ? -14.100 11.685 15.003 1.00 86.75 982 HIS A N 1
ATOM 7748 C CA . HIS A 1 982 ? -14.968 10.804 15.792 1.00 86.75 982 HIS A CA 1
ATOM 7749 C C . HIS A 1 982 ? -16.157 11.583 16.370 1.00 86.75 982 HIS A C 1
ATOM 7751 O O . HIS A 1 982 ? -16.004 12.733 16.772 1.00 86.75 982 HIS A O 1
ATOM 7757 N N . SER A 1 983 ? -17.341 10.965 16.399 1.00 85.75 983 SER A N 1
ATOM 7758 C CA . SER A 1 983 ? -18.574 11.613 16.887 1.00 85.75 983 SER A CA 1
ATOM 7759 C C . SER A 1 983 ? -18.908 11.295 18.351 1.00 85.75 983 SER A C 1
ATOM 7761 O O . SER A 1 983 ? -20.009 11.592 18.807 1.00 85.75 983 SER A O 1
ATOM 7763 N N . ASN A 1 984 ? -17.988 10.654 19.073 1.00 89.12 984 ASN A N 1
ATOM 7764 C CA . ASN A 1 984 ? -18.090 10.310 20.491 1.00 89.12 984 ASN A CA 1
ATOM 7765 C C . ASN A 1 984 ? -16.669 10.202 21.088 1.00 89.12 984 ASN A C 1
ATOM 7767 O O . ASN A 1 984 ? -15.681 10.314 20.357 1.00 89.12 984 ASN A O 1
ATOM 7771 N N . SER A 1 985 ? -16.553 9.958 22.395 1.00 87.88 985 SER A N 1
ATOM 7772 C CA . SER A 1 985 ? -15.278 9.794 23.109 1.00 87.88 985 SER A CA 1
ATOM 7773 C C . SER A 1 985 ? -14.312 8.838 22.400 1.00 87.88 985 SER A C 1
ATOM 7775 O O . SER A 1 985 ? -14.714 7.781 21.908 1.00 87.88 985 SER A O 1
ATOM 7777 N N . VAL A 1 986 ? -13.028 9.201 22.359 1.00 91.19 986 VAL A N 1
ATOM 7778 C CA . VAL A 1 986 ? -11.940 8.328 21.892 1.00 91.19 986 VAL A CA 1
ATOM 7779 C C . VAL A 1 986 ? -11.407 7.561 23.099 1.00 91.19 986 VAL A C 1
ATOM 7781 O O . VAL A 1 986 ? -10.883 8.161 24.034 1.00 91.19 986 VAL A O 1
ATOM 7784 N N . ASN A 1 987 ? -11.561 6.239 23.087 1.00 90.81 987 ASN A N 1
ATOM 7785 C CA . ASN A 1 987 ? -11.270 5.374 24.230 1.00 90.81 987 ASN A CA 1
ATOM 7786 C C . ASN A 1 987 ? -9.813 4.885 24.238 1.00 90.81 987 ASN A C 1
ATOM 7788 O O . ASN A 1 987 ? -9.227 4.701 25.303 1.00 90.81 987 ASN A O 1
ATOM 7792 N N . ALA A 1 988 ? -9.215 4.695 23.056 1.00 90.94 988 ALA A N 1
ATOM 7793 C CA . ALA A 1 988 ? -7.831 4.248 22.915 1.00 90.94 988 ALA A CA 1
ATOM 7794 C C . ALA A 1 988 ? -7.184 4.736 21.614 1.00 90.94 988 ALA A C 1
ATOM 7796 O O . ALA A 1 988 ? -7.859 4.967 20.609 1.00 90.94 988 ALA A O 1
ATOM 7797 N N . VAL A 1 989 ? -5.853 4.825 21.629 1.00 93.81 989 VAL A N 1
ATOM 7798 C CA . VAL A 1 989 ? -5.015 5.126 20.463 1.00 93.81 989 VAL A CA 1
ATOM 7799 C C . VAL A 1 989 ? -3.779 4.226 20.433 1.00 93.81 989 VAL A C 1
ATOM 7801 O O . VAL A 1 989 ? -3.259 3.856 21.484 1.00 93.81 989 VAL A O 1
ATOM 7804 N N . ALA A 1 990 ? -3.289 3.896 19.238 1.00 92.06 990 ALA A N 1
ATOM 7805 C CA . ALA A 1 990 ? -2.062 3.122 19.042 1.00 92.06 990 ALA A CA 1
ATOM 7806 C C . ALA A 1 990 ? -1.335 3.560 17.764 1.00 92.06 990 ALA A C 1
ATOM 7808 O O . ALA A 1 990 ? -1.969 3.718 16.724 1.00 92.06 990 ALA A O 1
ATOM 7809 N N . PHE A 1 991 ? -0.012 3.732 17.813 1.00 90.75 991 PHE A N 1
ATOM 7810 C CA . PHE A 1 991 ? 0.809 3.929 16.611 1.00 90.75 991 PHE A CA 1
ATOM 7811 C C . PHE A 1 991 ? 1.160 2.586 15.958 1.00 90.75 991 PHE A C 1
ATOM 7813 O O . PHE A 1 991 ? 1.329 1.579 16.650 1.00 90.75 991 PHE A O 1
ATOM 7820 N N . SER A 1 992 ? 1.321 2.579 14.633 1.00 90.25 992 SER A N 1
ATOM 7821 C CA . SER A 1 992 ? 1.956 1.475 13.914 1.00 90.25 992 SER A CA 1
ATOM 7822 C C . SER A 1 992 ? 3.437 1.358 14.311 1.00 90.25 992 SER A C 1
ATOM 7824 O O . SER A 1 992 ? 4.062 2.372 14.629 1.00 90.25 992 SER A O 1
ATOM 7826 N N . PRO A 1 993 ? 4.050 0.160 14.246 1.00 85.00 993 PRO A N 1
ATOM 7827 C CA . PRO A 1 993 ? 5.469 -0.025 14.566 1.00 85.00 993 PRO A CA 1
ATOM 7828 C C . PRO A 1 993 ? 6.428 0.802 13.697 1.00 85.00 993 PRO A C 1
ATOM 7830 O O . PRO A 1 993 ? 7.506 1.163 14.155 1.00 85.00 993 PRO A O 1
ATOM 7833 N N . ASP A 1 994 ? 6.037 1.138 12.459 1.00 79.88 994 ASP A N 1
ATOM 7834 C CA . ASP A 1 994 ? 6.811 2.025 11.576 1.00 79.88 994 ASP A CA 1
ATOM 7835 C C . ASP A 1 994 ? 6.571 3.526 11.835 1.00 79.88 994 ASP A C 1
ATOM 7837 O O . ASP A 1 994 ? 7.158 4.369 11.155 1.00 79.88 994 ASP A O 1
ATOM 7841 N N . GLY A 1 995 ? 5.697 3.866 12.789 1.00 81.38 995 GLY A N 1
ATOM 7842 C CA . GLY A 1 995 ? 5.351 5.234 13.169 1.00 81.38 995 GLY A CA 1
ATOM 7843 C C . GLY A 1 995 ? 4.632 6.043 12.087 1.00 81.38 995 GLY A C 1
ATOM 7844 O O . GLY A 1 995 ? 4.503 7.253 12.248 1.00 81.38 995 GLY A O 1
ATOM 7845 N N . LYS A 1 996 ? 4.188 5.428 10.977 1.00 81.50 996 LYS A N 1
ATOM 7846 C CA . LYS A 1 996 ? 3.554 6.136 9.846 1.00 81.50 996 LYS A CA 1
ATOM 7847 C C . LYS A 1 996 ? 2.031 6.194 9.917 1.00 81.50 996 LYS A C 1
ATOM 7849 O O . LYS A 1 996 ? 1.433 7.003 9.209 1.00 81.50 996 LYS A O 1
ATOM 7854 N N . THR A 1 997 ? 1.406 5.364 10.748 1.00 87.56 997 THR A N 1
ATOM 7855 C CA . THR A 1 997 ? -0.051 5.315 10.915 1.00 87.56 997 THR A CA 1
ATOM 7856 C C . THR A 1 997 ? -0.399 5.399 12.396 1.00 87.56 997 THR A C 1
ATOM 7858 O O . THR A 1 997 ? 0.223 4.734 13.220 1.00 87.56 997 THR A O 1
ATOM 7861 N N . LEU A 1 998 ? -1.407 6.191 12.743 1.00 92.94 998 LEU A N 1
ATOM 7862 C CA . LEU A 1 998 ? -2.041 6.173 14.060 1.00 92.94 998 LEU A CA 1
ATOM 7863 C C . LEU A 1 998 ? -3.429 5.544 13.917 1.00 92.94 998 LEU A C 1
ATOM 7865 O O . LEU A 1 998 ? -4.151 5.865 12.977 1.00 92.94 998 LEU A O 1
ATOM 7869 N N . ALA A 1 999 ? -3.815 4.679 14.847 1.00 95.25 999 ALA A N 1
ATOM 7870 C CA . ALA A 1 999 ? -5.177 4.184 14.987 1.00 95.25 999 ALA A CA 1
ATOM 7871 C C . ALA A 1 999 ? -5.843 4.814 16.215 1.00 95.25 999 ALA A C 1
ATOM 7873 O O . ALA A 1 999 ? -5.211 4.918 17.266 1.00 95.25 999 ALA A O 1
ATOM 7874 N N . SER A 1 1000 ? -7.119 5.184 16.103 1.00 95.31 1000 SER A N 1
ATOM 7875 C CA . SER A 1 1000 ? -7.968 5.609 17.224 1.00 95.31 1000 SER A CA 1
ATOM 7876 C C . SER A 1 1000 ? -9.256 4.793 17.270 1.00 95.31 1000 SER A C 1
ATOM 7878 O O . SER A 1 1000 ? -9.881 4.579 16.235 1.00 95.31 1000 SER A O 1
ATOM 7880 N N . ALA A 1 1001 ? -9.654 4.351 18.45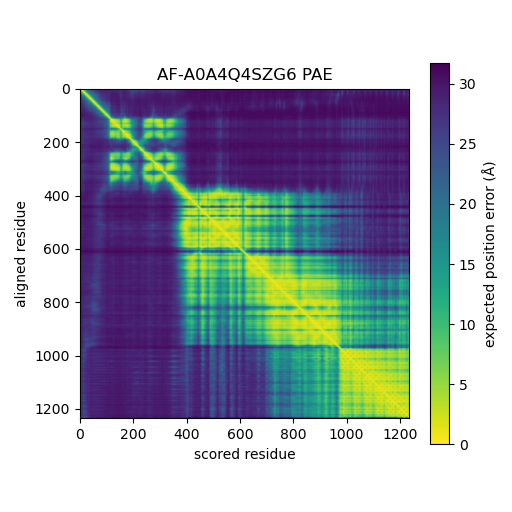9 1.00 95.12 1001 ALA A N 1
ATOM 7881 C CA . ALA A 1 1001 ? -10.897 3.631 18.734 1.00 95.12 1001 ALA A CA 1
ATOM 7882 C C . ALA A 1 1001 ? -11.849 4.505 19.560 1.00 95.12 1001 ALA A C 1
ATOM 7884 O O . ALA A 1 1001 ? -11.401 5.225 20.454 1.00 95.12 1001 ALA A O 1
ATOM 7885 N N . SER A 1 1002 ? -13.150 4.456 19.267 1.00 95.50 1002 SER A N 1
ATOM 7886 C CA . SER A 1 1002 ? -14.135 5.378 19.841 1.00 95.50 1002 SER A CA 1
ATOM 7887 C C . SER A 1 1002 ? -15.468 4.715 20.188 1.00 95.50 1002 SER A C 1
ATOM 7889 O O . SER A 1 1002 ? -15.866 3.704 19.603 1.00 95.50 1002 SER A O 1
ATOM 7891 N N . GLY A 1 1003 ? -16.205 5.362 21.094 1.00 93.62 1003 GLY A N 1
ATOM 7892 C CA . GLY A 1 1003 ? -17.623 5.118 21.356 1.00 93.62 1003 GLY A CA 1
ATOM 7893 C C . GLY A 1 1003 ? -18.571 5.516 20.213 1.00 93.62 1003 GLY A C 1
ATOM 7894 O O . GLY A 1 1003 ? -19.780 5.530 20.419 1.00 93.62 1003 GLY A O 1
ATOM 7895 N N . ASP A 1 1004 ? -18.066 5.898 19.031 1.00 93.50 1004 ASP A N 1
ATOM 7896 C CA . ASP A 1 1004 ? -18.863 6.021 17.797 1.00 93.50 1004 ASP A CA 1
ATOM 7897 C C . ASP A 1 1004 ? -18.930 4.707 16.991 1.00 93.50 1004 ASP A C 1
ATOM 7899 O O . ASP A 1 1004 ? -19.392 4.687 15.848 1.00 93.50 1004 ASP A O 1
ATOM 7903 N N . ASN A 1 1005 ? -18.471 3.609 17.601 1.00 95.31 1005 ASN A N 1
ATOM 7904 C CA . ASN A 1 1005 ? -18.409 2.247 17.064 1.00 95.31 1005 ASN A CA 1
ATOM 7905 C C . ASN A 1 1005 ? -17.448 2.108 15.864 1.00 95.31 1005 ASN A C 1
ATOM 7907 O O . ASN A 1 1005 ? -17.469 1.103 15.145 1.00 95.31 1005 ASN A O 1
ATOM 7911 N N . THR A 1 1006 ? -16.590 3.111 15.631 1.00 95.12 1006 THR A N 1
ATOM 7912 C CA . THR A 1 1006 ? -15.593 3.105 14.557 1.00 95.12 1006 THR A CA 1
ATOM 7913 C C . THR A 1 1006 ? -14.164 3.123 15.081 1.00 95.12 1006 THR A C 1
ATOM 7915 O O . THR A 1 1006 ? -13.867 3.550 16.199 1.00 95.12 1006 THR A O 1
ATOM 7918 N N . ILE A 1 1007 ? -13.258 2.677 14.216 1.00 97.06 1007 ILE A N 1
ATOM 7919 C CA . ILE A 1 1007 ? -11.819 2.894 14.355 1.00 97.06 1007 ILE A CA 1
ATOM 7920 C C . ILE A 1 1007 ? -11.398 3.809 13.208 1.00 97.06 1007 ILE A C 1
ATOM 7922 O O . ILE A 1 1007 ? -11.891 3.659 12.089 1.00 97.06 1007 ILE A O 1
ATOM 7926 N N . ARG A 1 1008 ? -10.491 4.755 13.436 1.00 94.12 1008 ARG A N 1
ATOM 7927 C CA . ARG A 1 1008 ? -9.937 5.595 12.364 1.00 94.12 1008 ARG A CA 1
ATOM 7928 C C . ARG A 1 1008 ? -8.443 5.403 12.250 1.00 94.12 1008 ARG A C 1
ATOM 7930 O O . ARG A 1 1008 ? -7.748 5.328 13.258 1.00 94.12 1008 ARG A O 1
ATOM 7937 N N . LEU A 1 1009 ? -7.983 5.316 11.006 1.00 92.75 1009 LEU A N 1
ATOM 7938 C CA . LEU A 1 1009 ? -6.572 5.297 10.657 1.00 92.75 1009 LEU A CA 1
ATOM 7939 C C . LEU A 1 1009 ? -6.186 6.671 10.126 1.00 92.75 1009 LEU A C 1
ATOM 7941 O O . LEU A 1 1009 ? -6.812 7.182 9.194 1.00 92.75 1009 LEU A O 1
ATOM 7945 N N . TRP A 1 1010 ? -5.146 7.243 10.711 1.00 88.88 1010 TRP A N 1
ATOM 7946 C CA . TRP A 1 1010 ? -4.611 8.561 10.400 1.00 88.88 1010 TRP A CA 1
ATOM 7947 C C . TRP A 1 1010 ? -3.185 8.410 9.892 1.00 88.88 1010 TRP A C 1
ATOM 7949 O O . TRP A 1 1010 ? -2.424 7.581 10.394 1.00 88.88 1010 TRP A O 1
ATOM 7959 N N . ASP A 1 1011 ? -2.806 9.223 8.917 1.00 82.62 1011 ASP A N 1
ATOM 7960 C CA . ASP A 1 1011 ? -1.404 9.429 8.585 1.00 82.62 1011 ASP A CA 1
ATOM 7961 C C . ASP A 1 1011 ? -0.706 10.092 9.782 1.00 82.62 1011 ASP A C 1
ATOM 7963 O O . ASP A 1 1011 ? -1.118 11.160 10.217 1.00 82.62 1011 ASP A O 1
ATOM 7967 N N . ALA A 1 1012 ? 0.337 9.487 10.346 1.00 81.94 1012 ALA A N 1
ATOM 7968 C CA . ALA A 1 1012 ? 1.012 10.049 11.521 1.00 81.94 1012 ALA A CA 1
ATOM 7969 C C . ALA A 1 1012 ? 1.910 11.269 11.203 1.00 81.94 1012 ALA A C 1
ATOM 7971 O O . ALA A 1 1012 ? 2.477 11.873 12.112 1.00 81.94 1012 ALA A O 1
ATOM 7972 N N . ALA A 1 1013 ? 2.085 11.611 9.922 1.00 74.31 1013 ALA A N 1
ATOM 7973 C CA . ALA A 1 1013 ? 2.927 12.700 9.435 1.00 74.31 1013 ALA A CA 1
ATOM 7974 C C . ALA A 1 1013 ? 2.131 13.896 8.871 1.00 74.31 1013 ALA A C 1
ATOM 7976 O O . ALA A 1 1013 ? 2.665 15.001 8.860 1.00 74.31 1013 ALA A O 1
ATOM 7977 N N . THR A 1 1014 ? 0.879 13.706 8.433 1.00 71.19 1014 THR A N 1
ATOM 7978 C CA . THR A 1 1014 ? -0.042 14.801 8.043 1.00 71.19 1014 THR A CA 1
ATOM 7979 C C . THR A 1 1014 ? -1.280 14.906 8.943 1.00 71.19 1014 THR A C 1
ATOM 7981 O O . THR A 1 1014 ? -1.976 15.924 8.934 1.00 71.19 1014 THR A O 1
ATOM 7984 N N . GLY A 1 1015 ? -1.594 13.852 9.702 1.00 74.94 1015 GLY A N 1
ATOM 7985 C CA . GLY A 1 1015 ? -2.865 13.647 10.407 1.00 74.94 1015 GLY A CA 1
ATOM 7986 C C . GLY A 1 1015 ? -4.090 13.610 9.502 1.00 74.94 1015 GLY A C 1
ATOM 7987 O O . GLY A 1 1015 ? -5.218 13.725 9.983 1.00 74.94 1015 GLY A O 1
ATOM 7988 N N . ALA A 1 1016 ? -3.908 13.458 8.188 1.00 74.94 1016 ALA A N 1
ATOM 7989 C CA . ALA A 1 1016 ? -5.017 13.172 7.300 1.00 74.94 1016 ALA A CA 1
ATOM 7990 C C . ALA A 1 1016 ? -5.640 11.826 7.683 1.00 74.94 1016 ALA A C 1
ATOM 7992 O O . ALA A 1 1016 ? -4.951 10.825 7.898 1.00 74.94 1016 ALA A O 1
ATOM 7993 N N . GLN A 1 1017 ? -6.967 11.797 7.770 1.00 83.56 1017 GLN A N 1
ATOM 7994 C CA . GLN A 1 1017 ? -7.691 10.560 8.010 1.00 83.56 1017 GLN A CA 1
ATOM 7995 C C . GLN A 1 1017 ? -7.619 9.691 6.749 1.00 83.56 1017 GLN A C 1
ATOM 7997 O O . GLN A 1 1017 ? -8.291 9.977 5.758 1.00 83.56 1017 GLN A O 1
ATOM 8002 N N . ARG A 1 1018 ? -6.836 8.613 6.799 1.00 82.81 1018 ARG A N 1
ATOM 8003 C CA . ARG A 1 1018 ? -6.697 7.652 5.702 1.00 82.81 1018 ARG A CA 1
ATOM 8004 C C . ARG A 1 1018 ? -7.967 6.819 5.537 1.00 82.81 1018 ARG A C 1
ATOM 8006 O O . ARG A 1 1018 ? -8.474 6.691 4.428 1.00 82.81 1018 ARG A O 1
ATOM 8013 N N . GLN A 1 1019 ? -8.495 6.259 6.630 1.00 86.19 1019 GLN A N 1
ATOM 8014 C CA . GLN A 1 1019 ? -9.632 5.325 6.597 1.00 86.19 1019 GLN A CA 1
ATOM 8015 C C . GLN A 1 1019 ? -10.510 5.413 7.860 1.00 86.19 1019 GLN A C 1
ATOM 8017 O O . GLN A 1 1019 ? -10.062 5.838 8.926 1.00 86.19 1019 GLN A O 1
ATOM 8022 N N . THR A 1 1020 ? -11.768 4.972 7.745 1.00 91.56 1020 THR A N 1
ATOM 8023 C CA . THR A 1 1020 ? -12.658 4.673 8.882 1.00 91.56 1020 THR A CA 1
ATOM 8024 C C . THR A 1 1020 ? -13.077 3.214 8.796 1.00 91.56 1020 THR A C 1
ATOM 8026 O O . THR A 1 1020 ? -13.793 2.834 7.870 1.00 91.56 1020 THR A O 1
ATOM 8029 N N . LEU A 1 1021 ? -12.666 2.411 9.770 1.00 94.00 1021 LEU A N 1
ATOM 8030 C CA . LEU A 1 1021 ? -13.044 1.012 9.887 1.00 94.00 1021 LEU A CA 1
ATOM 8031 C C . LEU A 1 1021 ? -14.381 0.953 10.628 1.00 94.00 1021 LEU A C 1
ATOM 8033 O O . LEU A 1 1021 ? -14.515 1.468 11.742 1.00 94.00 1021 LEU A O 1
ATOM 8037 N N . LYS A 1 1022 ? -15.383 0.352 9.988 1.00 91.69 1022 LYS A N 1
ATOM 8038 C CA . LYS A 1 1022 ? -16.729 0.166 10.538 1.00 91.69 1022 LYS A CA 1
ATOM 8039 C C . LYS A 1 1022 ? -17.028 -1.322 10.609 1.00 91.69 1022 LYS A C 1
ATOM 8041 O O . LYS A 1 1022 ? -16.740 -2.050 9.664 1.00 91.69 1022 LYS A O 1
ATOM 8046 N N . GLY A 1 1023 ? -17.636 -1.766 11.704 1.00 88.75 1023 GLY A N 1
ATOM 8047 C CA . GLY A 1 1023 ? -18.086 -3.151 11.820 1.00 88.75 1023 GLY A CA 1
ATOM 8048 C C . GLY A 1 1023 ? -18.547 -3.547 13.215 1.00 88.75 1023 GLY A C 1
ATOM 8049 O O . GLY A 1 1023 ? -19.486 -4.339 13.314 1.00 88.75 1023 GLY A O 1
ATOM 8050 N N . HIS A 1 1024 ? -17.918 -3.011 14.268 1.00 94.88 1024 HIS A N 1
ATOM 8051 C CA . HIS A 1 1024 ? -18.401 -3.182 15.640 1.00 94.88 1024 HIS A CA 1
ATOM 8052 C C . HIS A 1 1024 ? -19.812 -2.603 15.791 1.00 94.88 1024 HIS A C 1
ATOM 8054 O O . HIS A 1 1024 ? -20.139 -1.587 15.174 1.00 94.88 1024 HIS A O 1
ATOM 8060 N N . SER A 1 1025 ? -20.660 -3.280 16.566 1.00 93.69 1025 SER A N 1
ATOM 8061 C CA . SER A 1 1025 ? -22.036 -2.826 16.822 1.00 93.69 1025 SER A CA 1
ATOM 8062 C C . SER A 1 1025 ? -22.169 -1.934 18.055 1.00 93.69 1025 SER A C 1
ATOM 8064 O O . SER A 1 1025 ? -23.226 -1.336 18.235 1.00 93.69 1025 SER A O 1
ATOM 8066 N N . ASP A 1 1026 ? -21.110 -1.815 18.855 1.00 95.69 1026 ASP A N 1
ATOM 8067 C CA . ASP A 1 1026 ? -21.043 -0.989 20.062 1.00 95.69 1026 ASP A CA 1
ATOM 8068 C C . ASP A 1 1026 ? -19.654 -0.323 20.189 1.00 95.69 1026 ASP A C 1
ATOM 8070 O O . ASP A 1 1026 ? -18.788 -0.495 19.321 1.00 95.69 1026 ASP A O 1
ATOM 8074 N N . SER A 1 1027 ? -19.450 0.451 21.255 1.00 95.44 1027 SER A N 1
ATOM 8075 C CA . SER A 1 1027 ? -18.240 1.223 21.552 1.00 95.44 1027 SER A CA 1
ATOM 8076 C C . SER A 1 1027 ? -16.962 0.395 21.394 1.00 95.44 1027 SER A C 1
ATOM 8078 O O . SER A 1 1027 ? -16.892 -0.759 21.822 1.00 95.44 1027 SER A O 1
ATOM 8080 N N . VAL A 1 1028 ? -15.928 0.970 20.773 1.00 97.50 1028 VAL A N 1
ATOM 8081 C CA . VAL A 1 1028 ? -14.612 0.329 20.637 1.00 97.50 1028 VAL A CA 1
ATOM 8082 C C . VAL A 1 1028 ? -13.704 0.841 21.753 1.00 97.50 1028 VAL A C 1
ATOM 8084 O O . VAL A 1 1028 ? -13.368 2.023 21.799 1.00 97.50 1028 VAL A O 1
ATOM 8087 N N . ASN A 1 1029 ? -13.315 -0.048 22.664 1.00 95.50 1029 ASN A N 1
ATOM 8088 C CA . ASN A 1 1029 ? -12.629 0.277 23.915 1.00 95.50 1029 ASN A CA 1
ATOM 8089 C C . ASN A 1 1029 ? -11.106 0.301 23.784 1.00 95.50 1029 ASN A C 1
ATOM 8091 O O . ASN A 1 1029 ? -10.448 1.129 24.407 1.00 95.50 1029 ASN A O 1
ATOM 8095 N N . ALA A 1 1030 ? -10.540 -0.603 22.981 1.00 95.00 1030 ALA A N 1
ATOM 8096 C CA . ALA A 1 1030 ? -9.097 -0.706 22.788 1.00 95.00 1030 ALA A CA 1
ATOM 8097 C C . ALA A 1 1030 ? -8.730 -1.034 21.340 1.00 95.00 1030 ALA A C 1
ATOM 8099 O O . ALA A 1 1030 ? -9.505 -1.649 20.605 1.00 95.00 1030 ALA A O 1
ATOM 8100 N N . VAL A 1 1031 ? -7.521 -0.628 20.950 1.00 97.06 1031 VAL A N 1
ATOM 8101 C CA . VAL A 1 1031 ? -6.923 -0.886 19.639 1.00 97.06 1031 VAL A CA 1
ATOM 8102 C C . VAL A 1 1031 ? -5.419 -1.122 19.795 1.00 97.06 1031 VAL A C 1
ATOM 8104 O O . VAL A 1 1031 ? -4.775 -0.456 20.603 1.00 97.06 1031 VAL A O 1
ATOM 8107 N N . ALA A 1 1032 ? -4.857 -2.070 19.045 1.00 95.31 1032 ALA A N 1
ATOM 8108 C CA . ALA A 1 1032 ? -3.428 -2.389 19.065 1.00 95.31 1032 ALA A CA 1
ATOM 8109 C C . ALA A 1 1032 ? -2.949 -2.880 17.691 1.00 95.31 1032 ALA A C 1
ATOM 8111 O O . ALA A 1 1032 ? -3.619 -3.696 17.064 1.00 95.31 1032 ALA A O 1
ATOM 8112 N N . PHE A 1 1033 ? -1.780 -2.430 17.231 1.00 95.19 1033 PHE A N 1
ATOM 8113 C CA . PHE A 1 1033 ? -1.115 -3.011 16.058 1.00 95.19 1033 PHE A CA 1
ATOM 8114 C C . PHE A 1 1033 ? -0.312 -4.262 16.445 1.00 95.19 1033 PHE A C 1
ATOM 8116 O O . PHE A 1 1033 ? 0.246 -4.337 17.541 1.00 95.19 1033 PHE A O 1
ATOM 8123 N N . SER A 1 1034 ? -0.208 -5.223 15.526 1.00 92.94 1034 SER A N 1
ATOM 8124 C CA . SER A 1 1034 ? 0.769 -6.310 15.598 1.00 92.94 1034 SER A CA 1
ATOM 8125 C C . SER A 1 1034 ? 2.201 -5.758 15.487 1.00 92.94 1034 SER A C 1
ATOM 8127 O O . SER A 1 1034 ? 2.397 -4.709 14.868 1.00 92.94 1034 SER A O 1
ATOM 8129 N N . PRO A 1 1035 ? 3.229 -6.450 16.020 1.00 89.69 1035 PRO A N 1
ATOM 8130 C CA . PRO A 1 1035 ? 4.621 -5.985 15.959 1.00 89.69 1035 PRO A CA 1
ATOM 8131 C C . PRO A 1 1035 ? 5.182 -5.795 14.540 1.00 89.69 1035 PRO A C 1
ATOM 8133 O O . PRO A 1 1035 ? 6.101 -5.005 14.351 1.00 89.69 1035 PRO A O 1
ATOM 8136 N N . ASP A 1 1036 ? 4.620 -6.478 13.537 1.00 86.25 1036 ASP A N 1
ATOM 8137 C CA . ASP A 1 1036 ? 4.967 -6.300 12.119 1.00 86.25 1036 ASP A CA 1
ATOM 8138 C C . ASP A 1 1036 ? 4.150 -5.200 11.410 1.00 86.25 1036 ASP A C 1
ATOM 8140 O O . ASP A 1 1036 ? 4.356 -4.933 10.227 1.00 86.25 1036 ASP A O 1
ATOM 8144 N N . GLY A 1 1037 ? 3.209 -4.573 12.121 1.00 87.44 1037 GLY A N 1
ATOM 8145 C CA . GLY A 1 1037 ? 2.360 -3.487 11.640 1.00 87.44 1037 GLY A CA 1
ATOM 8146 C C . GLY A 1 1037 ? 1.271 -3.887 10.646 1.00 87.44 1037 GLY A C 1
ATOM 8147 O O . GLY A 1 1037 ? 0.573 -2.999 10.169 1.00 87.44 1037 GLY A O 1
ATOM 8148 N N . LYS A 1 1038 ? 1.106 -5.179 10.325 1.00 87.44 1038 LYS A N 1
ATOM 8149 C CA . LYS A 1 1038 ? 0.168 -5.644 9.283 1.00 87.44 1038 LYS A CA 1
ATOM 8150 C C . LYS A 1 1038 ? -1.249 -5.881 9.780 1.00 87.44 1038 LYS A C 1
ATOM 8152 O O . LYS A 1 1038 ? -2.191 -5.773 9.002 1.00 87.44 1038 LYS A O 1
ATOM 8157 N N . THR A 1 1039 ? -1.412 -6.238 11.050 1.00 91.31 1039 THR A N 1
ATOM 8158 C CA . THR A 1 1039 ? -2.721 -6.527 11.640 1.00 91.31 1039 THR A CA 1
ATOM 8159 C C . THR A 1 1039 ? -3.033 -5.494 12.707 1.00 91.31 1039 THR A C 1
ATOM 8161 O O . THR A 1 1039 ? -2.246 -5.277 13.623 1.00 91.31 1039 THR A O 1
ATOM 8164 N N . LEU A 1 1040 ? -4.201 -4.876 12.614 1.00 95.38 1040 LEU A N 1
ATOM 8165 C CA . LEU A 1 1040 ? -4.783 -4.100 13.696 1.00 95.38 1040 LEU A CA 1
ATOM 8166 C C . LEU A 1 1040 ? -5.766 -4.997 14.446 1.00 95.38 1040 LEU A C 1
ATOM 8168 O O . LEU A 1 1040 ? -6.595 -5.654 13.825 1.00 95.38 1040 LEU A O 1
ATOM 8172 N N . ALA A 1 1041 ? -5.708 -5.022 15.767 1.00 96.38 1041 ALA A N 1
ATOM 8173 C CA . ALA A 1 1041 ? -6.729 -5.638 16.599 1.00 96.38 1041 ALA A CA 1
ATOM 8174 C C . ALA A 1 1041 ? -7.564 -4.542 17.272 1.00 96.38 1041 ALA A C 1
ATOM 8176 O O . ALA A 1 1041 ? -7.017 -3.512 17.668 1.00 96.38 1041 ALA A O 1
ATOM 8177 N N . SER A 1 1042 ? -8.869 -4.765 17.417 1.00 97.00 1042 SER A N 1
ATOM 8178 C CA . SER A 1 1042 ? -9.771 -3.917 18.204 1.00 97.00 1042 SER A CA 1
ATOM 8179 C C . SER A 1 1042 ? -10.646 -4.735 19.148 1.00 97.00 1042 SER A C 1
ATOM 8181 O O . SER A 1 1042 ? -11.026 -5.863 18.834 1.00 97.00 1042 SER A O 1
ATOM 8183 N N . ALA A 1 1043 ? -10.969 -4.160 20.301 1.00 96.75 1043 ALA A N 1
ATOM 8184 C CA . ALA A 1 1043 ? -11.831 -4.725 21.335 1.00 96.75 1043 ALA A CA 1
ATOM 8185 C C . ALA A 1 1043 ? -13.018 -3.790 21.583 1.00 96.75 1043 ALA A C 1
ATOM 8187 O O . ALA A 1 1043 ? -12.835 -2.573 21.590 1.00 96.75 1043 ALA A O 1
ATOM 8188 N N . SER A 1 1044 ? -14.213 -4.341 21.793 1.00 97.25 1044 SER A N 1
ATOM 8189 C CA . SER A 1 1044 ? -15.457 -3.569 21.869 1.00 97.25 1044 SER A CA 1
ATOM 8190 C C . SER A 1 1044 ? -16.391 -4.051 22.979 1.00 97.25 1044 SER A C 1
ATOM 8192 O O . SER A 1 1044 ? -16.262 -5.168 23.489 1.00 97.25 1044 SER A O 1
ATOM 8194 N N . ASP A 1 1045 ? -17.347 -3.190 23.322 1.00 96.88 1045 ASP A N 1
ATOM 8195 C CA . ASP A 1 1045 ? -18.534 -3.526 24.103 1.00 96.88 1045 ASP A CA 1
ATOM 8196 C C . ASP A 1 1045 ? -19.480 -4.510 23.376 1.00 96.88 1045 ASP A C 1
ATOM 8198 O O . ASP A 1 1045 ? -20.327 -5.103 24.030 1.00 96.88 1045 ASP A O 1
ATOM 8202 N N . ASP A 1 1046 ? -19.289 -4.798 22.075 1.00 95.81 1046 ASP A N 1
ATOM 8203 C CA . ASP A 1 1046 ? -20.037 -5.840 21.337 1.00 95.81 1046 ASP A CA 1
ATOM 8204 C C . ASP A 1 1046 ? -19.621 -7.298 21.649 1.00 95.81 1046 ASP A C 1
ATOM 8206 O O . ASP A 1 1046 ? -19.864 -8.201 20.847 1.00 95.81 1046 ASP A O 1
ATOM 8210 N N . ASP A 1 1047 ? -18.963 -7.522 22.790 1.00 96.50 1047 ASP A N 1
ATOM 8211 C CA . ASP A 1 1047 ? -18.342 -8.776 23.254 1.00 96.50 1047 ASP A CA 1
ATOM 8212 C C . ASP A 1 1047 ? -17.282 -9.385 22.308 1.00 96.50 1047 ASP A C 1
ATOM 8214 O O . ASP A 1 1047 ? -16.735 -10.462 22.585 1.00 96.50 1047 ASP A O 1
ATOM 8218 N N . THR A 1 1048 ? -16.946 -8.723 21.191 1.00 96.31 1048 THR A N 1
ATOM 8219 C CA . THR A 1 1048 ? -15.993 -9.247 20.204 1.00 96.31 1048 THR A CA 1
ATOM 8220 C C . THR A 1 1048 ? -14.646 -8.540 20.211 1.00 96.31 1048 THR A C 1
ATOM 8222 O O . THR A 1 1048 ? -14.496 -7.354 20.514 1.00 96.31 1048 THR A O 1
ATOM 8225 N N . VAL A 1 1049 ? -13.641 -9.300 19.781 1.00 97.31 1049 VAL A N 1
ATOM 8226 C CA . VAL A 1 1049 ? -12.405 -8.748 19.235 1.00 97.31 1049 VAL A CA 1
ATOM 8227 C C . VAL A 1 1049 ? -12.452 -8.858 17.717 1.00 97.31 1049 VAL A C 1
ATOM 8229 O O . VAL A 1 1049 ? -12.893 -9.874 17.182 1.00 97.31 1049 VAL A O 1
ATOM 8232 N N . ARG A 1 1050 ? -11.973 -7.846 16.994 1.00 96.81 1050 ARG A N 1
ATOM 8233 C CA . ARG A 1 1050 ? -11.829 -7.903 15.533 1.00 96.81 1050 ARG A CA 1
ATOM 8234 C C . ARG A 1 1050 ? -10.382 -7.722 15.126 1.00 96.81 1050 ARG A C 1
ATOM 8236 O O . ARG A 1 1050 ? -9.659 -6.926 15.717 1.00 96.81 1050 ARG A O 1
ATOM 8243 N N . LEU A 1 1051 ? -9.981 -8.488 14.120 1.00 95.81 1051 LEU A N 1
ATOM 8244 C CA . LEU A 1 1051 ? -8.706 -8.342 13.436 1.00 95.81 1051 LEU A CA 1
ATOM 8245 C C . LEU A 1 1051 ? -8.969 -7.680 12.089 1.00 95.81 1051 LEU A C 1
ATOM 8247 O O . LEU A 1 1051 ? -9.829 -8.135 11.333 1.00 95.81 1051 LEU A O 1
ATOM 8251 N N . TRP A 1 1052 ? -8.211 -6.636 11.791 1.00 94.56 1052 TRP A N 1
ATOM 8252 C CA . TRP A 1 1052 ? -8.250 -5.872 10.553 1.00 94.56 1052 TRP A CA 1
ATOM 8253 C C . TRP A 1 1052 ? -6.878 -5.926 9.896 1.00 94.56 1052 TRP A C 1
ATOM 8255 O O . TRP A 1 1052 ? -5.852 -6.003 10.572 1.00 94.56 1052 TRP A O 1
ATOM 8265 N N . ASP A 1 1053 ? -6.858 -5.865 8.577 1.00 89.12 1053 ASP A N 1
ATOM 8266 C CA . ASP A 1 1053 ? -5.654 -5.579 7.821 1.00 89.12 1053 ASP A CA 1
ATOM 8267 C C . ASP A 1 1053 ? -5.350 -4.076 7.952 1.00 89.12 1053 ASP A C 1
ATOM 8269 O O . ASP A 1 1053 ? -6.218 -3.224 7.754 1.00 89.12 1053 ASP A O 1
ATOM 8273 N N . ALA A 1 1054 ? -4.128 -3.747 8.364 1.00 84.50 1054 ALA A N 1
ATOM 8274 C CA . ALA A 1 1054 ? -3.724 -2.388 8.711 1.00 84.50 1054 ALA A CA 1
ATOM 8275 C C . ALA A 1 1054 ? -3.516 -1.462 7.499 1.00 84.50 1054 ALA A C 1
ATOM 8277 O O . ALA A 1 1054 ? -3.495 -0.242 7.671 1.00 84.50 1054 ALA A O 1
ATOM 8278 N N . ALA A 1 1055 ? -3.326 -2.018 6.299 1.00 78.06 1055 ALA A N 1
ATOM 8279 C CA . ALA A 1 1055 ? -3.128 -1.245 5.075 1.00 78.06 1055 ALA A CA 1
ATOM 8280 C C . ALA A 1 1055 ? -4.472 -0.920 4.405 1.00 78.06 1055 ALA A C 1
ATOM 8282 O O . ALA A 1 1055 ? -4.718 0.212 3.989 1.00 78.06 1055 ALA A O 1
ATOM 8283 N N . THR A 1 1056 ? -5.359 -1.911 4.345 1.00 79.00 1056 THR A N 1
ATOM 8284 C CA . THR A 1 1056 ? -6.639 -1.847 3.622 1.00 79.00 1056 THR A CA 1
ATOM 8285 C C . THR A 1 1056 ? -7.822 -1.459 4.497 1.00 79.00 1056 THR A C 1
ATOM 8287 O O . THR A 1 1056 ? -8.861 -1.047 3.980 1.00 79.00 1056 THR A O 1
ATOM 8290 N N . GLY A 1 1057 ? -7.700 -1.643 5.814 1.00 82.81 1057 GLY A N 1
ATOM 8291 C CA . GLY A 1 1057 ? -8.800 -1.474 6.754 1.00 82.81 1057 GLY A CA 1
ATOM 8292 C C . GLY A 1 1057 ? -9.864 -2.570 6.673 1.00 82.81 1057 GLY A C 1
ATOM 8293 O O . GLY A 1 1057 ? -10.894 -2.480 7.345 1.00 82.81 1057 GLY A O 1
ATOM 8294 N N . ALA A 1 1058 ? -9.652 -3.607 5.861 1.00 85.00 1058 ALA A N 1
ATOM 8295 C CA . ALA A 1 1058 ? -10.588 -4.707 5.727 1.00 85.00 1058 ALA A CA 1
ATOM 8296 C C . ALA A 1 1058 ? -10.571 -5.595 6.979 1.00 85.00 1058 ALA A C 1
ATOM 8298 O O . ALA A 1 1058 ? -9.528 -5.891 7.564 1.00 85.00 1058 ALA A O 1
ATOM 8299 N N . GLN A 1 1059 ? -11.753 -6.035 7.406 1.00 90.94 1059 GLN A N 1
ATOM 8300 C CA . GLN A 1 1059 ? -11.893 -6.910 8.563 1.00 90.94 1059 GLN A CA 1
ATOM 8301 C C . GLN A 1 1059 ? -11.484 -8.341 8.186 1.00 90.94 1059 GLN A C 1
ATOM 8303 O O . GLN A 1 1059 ? -12.222 -9.032 7.485 1.00 90.94 1059 GLN A O 1
ATOM 8308 N N . ARG A 1 1060 ? -10.344 -8.809 8.699 1.00 89.75 1060 ARG A N 1
ATOM 8309 C CA . ARG A 1 1060 ? -9.854 -10.180 8.503 1.00 89.75 1060 ARG A CA 1
ATOM 8310 C C . ARG A 1 1060 ? -10.724 -11.179 9.263 1.00 89.75 1060 ARG A C 1
ATOM 8312 O O . ARG A 1 1060 ? -11.174 -12.165 8.689 1.00 89.75 1060 ARG A O 1
ATOM 8319 N N . GLN A 1 1061 ? -10.986 -10.928 10.551 1.00 91.25 1061 GLN A N 1
ATOM 8320 C CA . GLN A 1 1061 ? -11.705 -11.869 11.423 1.00 91.25 1061 GLN A CA 1
ATOM 8321 C C . GLN A 1 1061 ? -12.484 -11.190 12.562 1.00 91.25 1061 GLN A C 1
ATOM 8323 O O . GLN A 1 1061 ? -12.174 -10.075 12.978 1.00 91.25 1061 GLN A O 1
ATOM 8328 N N . THR A 1 1062 ? -13.475 -11.905 13.108 1.00 94.62 1062 THR A N 1
ATOM 8329 C CA . THR A 1 1062 ? -14.147 -11.579 14.378 1.00 94.62 1062 THR A CA 1
ATOM 8330 C C . THR A 1 1062 ? -13.938 -12.728 15.357 1.00 94.62 1062 THR A C 1
ATOM 8332 O O . THR A 1 1062 ? -14.477 -13.817 15.165 1.00 94.62 1062 THR A O 1
ATOM 8335 N N . LEU A 1 1063 ? -13.173 -12.479 16.414 1.00 95.00 1063 LEU A N 1
ATOM 8336 C CA . LEU A 1 1063 ? -12.929 -13.416 17.500 1.00 95.00 1063 LEU A CA 1
ATOM 8337 C C . LEU A 1 1063 ? -14.097 -13.302 18.487 1.00 95.00 1063 LEU A C 1
ATOM 8339 O O . LEU A 1 1063 ? -14.218 -12.326 19.233 1.00 95.00 1063 LEU A O 1
ATOM 8343 N N . LYS A 1 1064 ? -14.994 -14.288 18.439 1.00 92.50 1064 LYS A N 1
ATOM 8344 C CA . LYS A 1 1064 ? -16.140 -14.407 19.346 1.00 92.50 1064 LYS A CA 1
ATOM 8345 C C . LYS A 1 1064 ? -15.819 -15.398 20.455 1.00 92.50 1064 LYS A C 1
ATOM 8347 O O . LYS A 1 1064 ? -15.224 -16.442 20.196 1.00 92.50 1064 LYS A O 1
ATOM 8352 N N . GLY A 1 1065 ? -16.256 -15.102 21.674 1.00 89.38 1065 GLY A N 1
ATOM 8353 C CA . GLY A 1 1065 ? -16.191 -16.069 22.767 1.00 89.38 1065 GLY A CA 1
ATOM 8354 C C . GLY A 1 1065 ? -16.318 -15.468 24.158 1.00 89.38 1065 GLY A C 1
ATOM 8355 O O . GLY A 1 1065 ? -16.773 -16.184 25.048 1.00 89.38 1065 GLY A O 1
ATOM 8356 N N . HIS A 1 1066 ? -15.920 -14.207 24.357 1.00 95.25 1066 HIS A N 1
ATOM 8357 C CA . HIS A 1 1066 ? -16.227 -13.475 25.589 1.00 95.25 1066 HIS A CA 1
ATOM 8358 C C . HIS A 1 1066 ? -17.744 -13.299 25.757 1.00 95.25 1066 HIS A C 1
ATOM 8360 O O . HIS A 1 1066 ? -18.482 -13.336 24.774 1.00 95.25 1066 HIS A O 1
ATOM 8366 N N . ASN A 1 1067 ? -18.180 -13.167 27.012 1.00 92.75 1067 ASN A N 1
ATOM 8367 C CA . ASN A 1 1067 ? -19.599 -13.068 27.387 1.00 92.75 1067 ASN A CA 1
ATOM 8368 C C . ASN A 1 1067 ? -20.000 -11.670 27.901 1.00 92.75 1067 ASN A C 1
ATOM 8370 O O . ASN A 1 1067 ? -21.143 -11.481 28.304 1.00 92.75 1067 ASN A O 1
ATOM 8374 N N . GLU A 1 1068 ? -19.037 -10.751 27.977 1.00 96.38 1068 GLU A N 1
ATOM 8375 C CA . GLU A 1 1068 ? -19.210 -9.338 28.317 1.00 96.38 1068 GLU A CA 1
ATOM 8376 C C . GLU A 1 1068 ? -18.104 -8.527 27.619 1.00 96.38 1068 GLU A C 1
ATOM 8378 O O . GLU A 1 1068 ? -17.107 -9.093 27.136 1.00 96.38 1068 GLU A O 1
ATOM 8383 N N . SER A 1 1069 ? -18.232 -7.199 27.657 1.00 94.69 1069 SER A N 1
ATOM 8384 C CA . SER A 1 1069 ? -17.381 -6.266 26.926 1.00 94.69 1069 SER A CA 1
ATOM 8385 C C . SER A 1 1069 ? -15.886 -6.533 27.032 1.00 94.69 1069 SER A C 1
ATOM 8387 O O . SER A 1 1069 ? -15.335 -6.811 28.104 1.00 94.69 1069 SER A O 1
ATOM 8389 N N . VAL A 1 1070 ? -15.190 -6.399 25.905 1.00 97.62 1070 VAL A N 1
ATOM 8390 C CA . VAL A 1 1070 ? -13.737 -6.528 25.855 1.00 97.62 1070 VAL A CA 1
ATOM 8391 C C . VAL A 1 1070 ? -13.126 -5.152 26.115 1.00 97.62 1070 VAL A C 1
ATOM 8393 O O . VAL A 1 1070 ? -13.293 -4.213 25.340 1.00 97.62 1070 VAL A O 1
ATOM 8396 N N . ASN A 1 1071 ? -12.433 -5.024 27.245 1.00 95.81 1071 ASN A N 1
ATOM 8397 C CA . ASN A 1 1071 ? -11.909 -3.758 27.760 1.00 95.81 1071 ASN A CA 1
ATOM 8398 C C . ASN A 1 1071 ? -10.527 -3.427 27.190 1.00 95.81 1071 ASN A C 1
ATOM 8400 O O . ASN A 1 1071 ? -10.215 -2.263 26.963 1.00 95.81 1071 ASN A O 1
ATOM 8404 N N . ALA A 1 1072 ? -9.687 -4.445 26.995 1.00 94.62 1072 ALA A N 1
ATOM 8405 C CA . ALA A 1 1072 ? -8.302 -4.264 26.582 1.00 94.62 1072 ALA A CA 1
ATOM 8406 C C . ALA A 1 1072 ? -7.745 -5.483 25.851 1.00 94.62 1072 ALA A C 1
ATOM 8408 O O . ALA A 1 1072 ? -8.285 -6.589 25.915 1.00 94.62 1072 ALA A O 1
ATOM 8409 N N . MET A 1 1073 ? -6.627 -5.263 25.167 1.00 96.06 1073 MET A N 1
ATOM 8410 C CA . MET A 1 1073 ? -5.956 -6.258 24.344 1.00 96.06 1073 MET A CA 1
ATOM 8411 C C . MET A 1 1073 ? -4.485 -5.901 24.126 1.00 96.06 1073 MET A C 1
ATOM 8413 O O . MET A 1 1073 ? -4.123 -4.727 24.136 1.00 96.06 1073 MET A O 1
ATOM 8417 N N . ALA A 1 1074 ? -3.654 -6.917 23.904 1.00 95.62 1074 ALA A N 1
ATOM 8418 C CA . ALA A 1 1074 ? -2.240 -6.761 23.570 1.00 95.62 1074 ALA A CA 1
ATOM 8419 C C . ALA A 1 1074 ? -1.765 -7.928 22.695 1.00 95.62 1074 ALA A C 1
ATOM 8421 O O . ALA A 1 1074 ? -2.147 -9.073 22.941 1.00 95.62 1074 ALA A O 1
ATOM 8422 N N . PHE A 1 1075 ? -0.911 -7.662 21.707 1.00 96.19 1075 PHE A N 1
ATOM 8423 C CA . PHE A 1 1075 ? -0.173 -8.709 20.994 1.00 96.19 1075 PHE A CA 1
ATOM 8424 C C . PHE A 1 1075 ? 1.060 -9.150 21.793 1.00 96.19 1075 PHE A C 1
ATOM 8426 O O . PHE A 1 1075 ? 1.664 -8.352 22.513 1.00 96.19 1075 PHE A O 1
ATOM 8433 N N . SER A 1 1076 ? 1.460 -10.412 21.641 1.00 94.44 1076 SER A N 1
ATOM 8434 C CA . SER A 1 1076 ? 2.773 -10.890 22.068 1.00 94.44 1076 SER A CA 1
ATOM 8435 C C . SER A 1 1076 ? 3.885 -10.254 21.216 1.00 94.44 1076 SER A C 1
ATOM 8437 O O . SER A 1 1076 ? 3.636 -9.909 20.059 1.00 94.44 1076 SER A O 1
ATOM 8439 N N . PRO A 1 1077 ? 5.126 -10.126 21.729 1.00 91.50 1077 PRO A N 1
ATOM 8440 C CA . PRO A 1 1077 ? 6.238 -9.514 20.989 1.00 91.50 1077 PRO A CA 1
ATOM 8441 C C . PRO A 1 1077 ? 6.594 -10.214 19.668 1.00 91.50 1077 PRO A C 1
ATOM 8443 O O . PRO A 1 1077 ? 7.108 -9.577 18.756 1.00 91.50 1077 PRO A O 1
ATOM 8446 N N . ASP A 1 1078 ? 6.292 -11.510 19.541 1.00 89.88 1078 ASP A N 1
ATOM 8447 C CA . ASP A 1 1078 ? 6.462 -12.287 18.305 1.00 89.88 1078 ASP A CA 1
ATOM 8448 C C . ASP A 1 1078 ? 5.272 -12.174 17.329 1.00 89.88 1078 ASP A C 1
ATOM 8450 O O . ASP A 1 1078 ? 5.286 -12.788 16.263 1.00 89.88 1078 ASP A O 1
ATOM 8454 N N . GLY A 1 1079 ? 4.222 -11.438 17.706 1.00 91.94 1079 GLY A N 1
ATOM 8455 C CA . GLY A 1 1079 ? 2.997 -11.235 16.934 1.00 91.94 1079 GLY A CA 1
ATOM 8456 C C . GLY A 1 1079 ? 2.074 -12.451 16.816 1.00 91.94 1079 GLY A C 1
ATOM 8457 O O . GLY A 1 1079 ? 1.019 -12.325 16.202 1.00 91.94 1079 GLY A O 1
ATOM 8458 N N . LYS A 1 1080 ? 2.419 -13.619 17.381 1.00 91.31 1080 LYS A N 1
ATOM 8459 C CA . LYS A 1 1080 ? 1.676 -14.878 17.156 1.00 91.31 1080 LYS A CA 1
ATOM 8460 C C . LYS A 1 1080 ? 0.484 -15.081 18.085 1.00 91.31 1080 LYS A C 1
ATOM 8462 O O . LYS A 1 1080 ? -0.384 -15.900 17.784 1.00 91.31 1080 LYS A O 1
ATOM 8467 N N . THR A 1 1081 ? 0.450 -14.385 19.217 1.00 93.69 1081 THR A N 1
ATOM 8468 C CA . THR A 1 1081 ? -0.606 -14.512 20.226 1.00 93.69 1081 THR A CA 1
ATOM 8469 C C . THR A 1 1081 ? -1.225 -13.149 20.495 1.00 93.69 1081 THR A C 1
ATOM 8471 O O . THR A 1 1081 ? -0.514 -12.172 20.704 1.00 93.69 1081 THR A O 1
ATOM 8474 N N . LEU A 1 1082 ? -2.550 -13.081 20.542 1.00 96.62 1082 LEU A N 1
ATOM 8475 C CA . LEU A 1 1082 ? -3.280 -11.917 21.031 1.00 96.62 1082 LEU A CA 1
ATOM 8476 C C . LEU A 1 1082 ? -3.890 -12.261 22.392 1.00 96.62 1082 LEU A C 1
ATOM 8478 O O . LEU A 1 1082 ? -4.550 -13.289 22.526 1.00 96.62 1082 LEU A O 1
ATOM 8482 N N . ALA A 1 1083 ? -3.693 -11.412 23.394 1.00 97.06 1083 ALA A N 1
ATOM 8483 C CA . ALA A 1 1083 ? -4.427 -11.473 24.653 1.00 97.06 1083 ALA A CA 1
ATOM 8484 C C . ALA A 1 1083 ? -5.593 -10.479 24.617 1.00 97.06 1083 ALA A C 1
ATOM 8486 O O . ALA A 1 1083 ? -5.403 -9.339 24.197 1.00 97.06 1083 ALA A O 1
ATOM 8487 N N . SER A 1 1084 ? -6.771 -10.880 25.098 1.00 97.31 1084 SER A N 1
ATOM 8488 C CA . SER A 1 1084 ? -7.927 -9.999 25.317 1.00 97.31 1084 SER A CA 1
ATOM 8489 C C . SER A 1 1084 ? -8.455 -10.120 26.744 1.00 97.31 1084 SER A C 1
ATOM 8491 O O . SER A 1 1084 ? -8.485 -11.214 27.304 1.00 97.31 1084 SER A O 1
ATOM 8493 N N . ALA A 1 1085 ? -8.878 -9.000 27.324 1.00 96.88 1085 ALA A N 1
ATOM 8494 C CA . ALA A 1 1085 ? -9.376 -8.874 28.692 1.00 96.88 1085 ALA A CA 1
ATOM 8495 C C . ALA A 1 1085 ? -10.820 -8.356 28.694 1.00 96.88 1085 ALA A C 1
ATOM 8497 O O . ALA A 1 1085 ? -11.112 -7.370 28.017 1.00 96.88 1085 ALA A O 1
ATOM 8498 N N . SER A 1 1086 ? -11.713 -9.001 29.450 1.00 97.44 1086 SER A N 1
ATOM 8499 C CA . SER A 1 1086 ? -13.162 -8.757 29.387 1.00 97.44 1086 SER A CA 1
ATOM 8500 C C . SER A 1 1086 ? -13.808 -8.465 30.751 1.00 97.44 1086 SER A C 1
ATOM 8502 O O . SER A 1 1086 ? -13.247 -8.745 31.817 1.00 97.44 1086 SER A O 1
ATOM 8504 N N . GLY A 1 1087 ? -15.015 -7.888 30.699 1.00 96.44 1087 GLY A N 1
ATOM 8505 C CA . GLY A 1 1087 ? -15.984 -7.841 31.794 1.00 96.44 1087 GLY A CA 1
ATOM 8506 C C . GLY A 1 1087 ? -16.246 -9.211 32.423 1.00 96.44 1087 GLY A C 1
ATOM 8507 O O . GLY A 1 1087 ? -16.300 -9.298 33.648 1.00 96.44 1087 GLY A O 1
ATOM 8508 N N . ASP A 1 1088 ? -16.196 -10.289 31.622 1.00 95.94 1088 ASP A N 1
ATOM 8509 C CA . ASP A 1 1088 ? -16.501 -11.679 32.004 1.00 95.94 1088 ASP A CA 1
ATOM 8510 C C . ASP A 1 1088 ? -15.529 -12.306 33.032 1.00 95.94 1088 ASP A C 1
ATOM 8512 O O . ASP A 1 1088 ? -15.620 -13.492 33.363 1.00 95.94 1088 ASP A O 1
ATOM 8516 N N . ASN A 1 1089 ? -14.621 -11.496 33.585 1.00 96.69 1089 ASN A N 1
ATOM 8517 C CA . ASN A 1 1089 ? -13.583 -11.828 34.560 1.00 96.69 1089 ASN A CA 1
ATOM 8518 C C . ASN A 1 1089 ? -12.490 -12.768 34.012 1.00 96.69 1089 ASN A C 1
ATOM 8520 O O . ASN A 1 1089 ? -11.663 -13.276 34.781 1.00 96.69 1089 ASN A O 1
ATOM 8524 N N . THR A 1 1090 ? -12.458 -13.002 32.695 1.00 96.50 1090 THR A N 1
ATOM 8525 C CA . THR A 1 1090 ? -11.462 -13.848 32.030 1.00 96.50 1090 THR A CA 1
ATOM 8526 C C . THR A 1 1090 ? -10.529 -13.061 31.117 1.00 96.50 1090 THR A C 1
ATOM 8528 O O . THR A 1 1090 ? -10.797 -11.936 30.688 1.00 96.50 1090 THR A O 1
ATOM 8531 N N . ILE A 1 1091 ? -9.403 -13.699 30.810 1.00 97.88 1091 ILE A N 1
ATOM 8532 C CA . ILE A 1 1091 ? -8.499 -13.297 29.735 1.00 97.88 1091 ILE A CA 1
ATOM 8533 C C . ILE A 1 1091 ? -8.491 -14.430 28.717 1.00 97.88 1091 ILE A C 1
ATOM 8535 O O . ILE A 1 1091 ? -8.428 -15.600 29.103 1.00 97.88 1091 ILE A O 1
ATOM 8539 N N . ARG A 1 1092 ? -8.524 -14.121 27.423 1.00 97.12 1092 ARG A N 1
ATOM 8540 C CA . ARG A 1 1092 ? -8.396 -15.132 26.365 1.00 97.12 1092 ARG A CA 1
ATOM 8541 C C . ARG A 1 1092 ? -7.122 -14.915 25.577 1.00 97.12 1092 ARG A C 1
ATOM 8543 O O . ARG A 1 1092 ? -6.759 -13.784 25.272 1.00 97.12 1092 ARG A O 1
ATOM 8550 N N . LEU A 1 1093 ? -6.442 -16.021 25.292 1.00 96.62 1093 LEU A N 1
ATOM 8551 C CA . LEU A 1 1093 ? -5.292 -16.071 24.403 1.00 96.62 1093 LEU A CA 1
ATOM 8552 C C . LEU A 1 1093 ? -5.763 -16.634 23.068 1.00 96.62 1093 LEU A C 1
ATOM 8554 O O . LEU A 1 1093 ? -6.272 -17.755 23.012 1.00 96.62 1093 LEU A O 1
ATOM 8558 N N . TRP A 1 1094 ? -5.578 -15.862 22.009 1.00 95.94 1094 TRP A N 1
ATOM 8559 C CA . TRP A 1 1094 ? -5.938 -16.204 20.640 1.00 95.94 1094 TRP A CA 1
ATOM 8560 C C . TRP A 1 1094 ? -4.676 -16.385 19.813 1.00 95.94 1094 TRP A C 1
ATOM 8562 O O . TRP A 1 1094 ? -3.682 -15.688 20.009 1.00 95.94 1094 TRP A O 1
ATOM 8572 N N . ASP A 1 1095 ? -4.728 -17.304 18.866 1.00 92.44 1095 ASP A N 1
ATOM 8573 C CA . ASP A 1 1095 ? -3.772 -17.372 17.777 1.00 92.44 1095 ASP A CA 1
ATOM 8574 C C . ASP A 1 1095 ? -4.020 -16.198 16.817 1.00 92.44 1095 ASP A C 1
ATOM 8576 O O . ASP A 1 1095 ? -5.112 -16.058 16.271 1.00 92.44 1095 ASP A O 1
ATOM 8580 N N . ALA A 1 1096 ? -3.026 -15.332 16.628 1.00 88.88 1096 ALA A N 1
ATOM 8581 C CA . ALA A 1 1096 ? -3.186 -14.100 15.854 1.00 88.88 1096 ALA A CA 1
ATOM 8582 C C . ALA A 1 1096 ? -3.324 -14.324 14.336 1.00 88.88 1096 ALA A C 1
ATOM 8584 O O . ALA A 1 1096 ? -3.805 -13.437 13.633 1.00 88.88 1096 ALA A O 1
ATOM 8585 N N . ALA A 1 1097 ? -2.889 -15.480 13.824 1.00 85.44 1097 ALA A N 1
ATOM 8586 C CA . ALA A 1 1097 ? -2.922 -15.796 12.397 1.00 85.44 1097 ALA A CA 1
ATOM 8587 C C . ALA A 1 1097 ? -4.215 -16.517 11.989 1.00 85.44 1097 ALA A C 1
ATOM 8589 O O . ALA A 1 1097 ? -4.728 -16.297 10.895 1.00 85.44 1097 ALA A O 1
ATOM 8590 N N . THR A 1 1098 ? -4.738 -17.379 12.864 1.00 85.75 1098 THR A N 1
ATOM 8591 C CA . THR A 1 1098 ? -5.930 -18.203 12.604 1.00 85.75 1098 THR A CA 1
ATOM 8592 C C . THR A 1 1098 ? -7.190 -17.704 13.306 1.00 85.75 1098 THR A C 1
ATOM 8594 O O . THR A 1 1098 ? -8.287 -18.090 12.903 1.00 85.75 1098 THR A O 1
ATOM 8597 N N . GLY A 1 1099 ? -7.056 -16.891 14.358 1.00 87.88 1099 GLY A N 1
ATOM 8598 C CA . GLY A 1 1099 ? -8.150 -16.483 15.245 1.00 87.88 1099 GLY A CA 1
ATOM 8599 C C . GLY A 1 1099 ? -8.616 -17.564 16.214 1.00 87.88 1099 GLY A C 1
ATOM 8600 O O . GLY A 1 1099 ? -9.548 -17.340 16.987 1.00 87.88 1099 GLY A O 1
ATOM 8601 N N . ALA A 1 1100 ? -7.996 -18.746 16.196 1.00 89.62 1100 ALA A N 1
ATOM 8602 C CA . ALA A 1 1100 ? -8.367 -19.832 17.086 1.00 89.62 1100 ALA A CA 1
ATOM 8603 C C . ALA A 1 1100 ? -8.088 -19.447 18.546 1.00 89.62 1100 ALA A C 1
ATOM 8605 O O . ALA A 1 1100 ? -6.994 -18.995 18.895 1.00 89.62 1100 ALA A O 1
ATOM 8606 N N . GLN A 1 1101 ? -9.063 -19.661 19.430 1.00 93.88 1101 GLN A N 1
ATOM 8607 C CA . GLN A 1 1101 ? -8.845 -19.495 20.862 1.00 93.88 1101 GLN A CA 1
ATOM 8608 C C . GLN A 1 1101 ? -7.898 -20.595 21.360 1.00 93.88 1101 GLN A C 1
ATOM 8610 O O . GLN A 1 1101 ? -8.261 -21.769 21.375 1.00 93.88 1101 GLN A O 1
ATOM 8615 N N . ARG A 1 1102 ? -6.699 -20.217 21.810 1.00 91.81 1102 ARG A N 1
ATOM 8616 C CA . ARG A 1 1102 ? -5.713 -21.140 22.386 1.00 91.81 1102 ARG A CA 1
ATOM 8617 C C . ARG A 1 1102 ? -6.064 -21.499 23.830 1.00 91.81 1102 ARG A C 1
ATOM 8619 O O . ARG A 1 1102 ? -6.070 -22.673 24.181 1.00 91.81 1102 ARG A O 1
ATOM 8626 N N . GLN A 1 1103 ? -6.347 -20.502 24.676 1.00 92.56 1103 GLN A N 1
ATOM 8627 C CA . GLN A 1 1103 ? -6.600 -20.696 26.114 1.00 92.56 1103 GLN A CA 1
ATOM 8628 C C . GLN A 1 1103 ? -7.561 -19.641 26.692 1.00 92.56 1103 GLN A C 1
ATOM 8630 O O . GLN A 1 1103 ? -7.684 -18.533 26.168 1.00 92.56 1103 GLN A O 1
ATOM 8635 N N . THR A 1 1104 ? -8.205 -19.967 27.818 1.00 95.19 1104 THR A N 1
ATOM 8636 C CA . THR A 1 1104 ? -8.943 -19.014 28.668 1.00 95.19 1104 THR A CA 1
ATOM 8637 C C . THR A 1 1104 ? -8.337 -19.015 30.067 1.00 95.19 1104 THR A C 1
ATOM 8639 O O . THR A 1 1104 ? -8.442 -20.006 30.789 1.00 95.19 1104 THR A O 1
ATOM 8642 N N . LEU A 1 1105 ? -7.734 -17.900 30.468 1.00 95.25 1105 LEU A N 1
ATOM 8643 C CA . LEU A 1 1105 ? -7.166 -17.712 31.797 1.00 95.25 1105 LEU A CA 1
ATOM 8644 C C . LEU A 1 1105 ? -8.288 -17.257 32.736 1.00 95.25 1105 LEU A C 1
ATOM 8646 O O . LEU A 1 1105 ? -8.853 -16.170 32.581 1.00 95.25 1105 LEU A O 1
ATOM 8650 N N . LYS A 1 1106 ? -8.634 -18.111 33.701 1.00 93.44 1106 LYS A N 1
ATOM 8651 C CA . LYS A 1 1106 ? -9.670 -17.845 34.707 1.00 93.44 1106 LYS A CA 1
ATOM 8652 C C . LYS A 1 1106 ? -9.034 -17.576 36.064 1.00 93.44 1106 LYS A C 1
ATOM 8654 O O . LYS A 1 1106 ? -8.063 -18.227 36.445 1.00 93.44 1106 LYS A O 1
ATOM 8659 N N . GLY A 1 1107 ? -9.620 -16.655 36.826 1.00 90.25 1107 GLY A N 1
ATOM 8660 C CA . GLY A 1 1107 ? -9.330 -16.533 38.255 1.00 90.25 1107 GLY A CA 1
ATOM 8661 C C . GLY A 1 1107 ? -9.467 -15.136 38.849 1.00 90.25 1107 GLY A C 1
ATOM 8662 O O . GLY A 1 1107 ? -9.466 -15.038 40.078 1.00 90.25 1107 GLY A O 1
ATOM 8663 N N . HIS A 1 1108 ? -9.537 -14.071 38.041 1.00 96.00 1108 HIS A N 1
ATOM 8664 C CA . HIS A 1 1108 ? -9.966 -12.763 38.546 1.00 96.00 1108 HIS A CA 1
ATOM 8665 C C . HIS A 1 1108 ? -11.418 -12.848 39.037 1.00 96.00 1108 HIS A C 1
ATOM 8667 O O . HIS A 1 1108 ? -12.202 -13.640 38.517 1.00 96.00 1108 HIS A O 1
ATOM 8673 N N . SER A 1 1109 ? -11.759 -12.069 40.064 1.00 94.62 1109 SER A N 1
ATOM 8674 C CA . SER A 1 1109 ? -13.121 -12.003 40.627 1.00 94.62 1109 SER A CA 1
ATOM 8675 C C . SER A 1 1109 ? -13.839 -10.688 40.294 1.00 94.62 1109 SER A C 1
ATOM 8677 O O . SER A 1 1109 ? -14.778 -10.303 40.985 1.00 94.62 1109 SER A O 1
ATOM 8679 N N . GLY A 1 1110 ? -13.352 -9.979 39.276 1.00 95.38 1110 GLY A N 1
ATOM 8680 C CA . GLY A 1 1110 ? -13.885 -8.723 38.763 1.00 95.38 1110 GLY A CA 1
ATOM 8681 C C . GLY A 1 1110 ? -13.349 -8.457 37.352 1.00 95.38 1110 GLY A C 1
ATOM 8682 O O . GLY A 1 1110 ? -12.288 -8.976 36.985 1.00 95.38 1110 GLY A O 1
ATOM 8683 N N . SER A 1 1111 ? -14.077 -7.641 36.584 1.00 96.06 1111 SER A N 1
ATOM 8684 C CA . SER A 1 1111 ? -13.756 -7.242 35.203 1.00 96.06 1111 SER A CA 1
ATOM 8685 C C . SER A 1 1111 ? -12.261 -6.958 35.015 1.00 96.06 1111 SER A C 1
ATOM 8687 O O . SER A 1 1111 ? -11.649 -6.237 35.812 1.00 96.06 1111 SER A O 1
ATOM 8689 N N . VAL A 1 1112 ? -11.662 -7.551 33.979 1.00 97.81 1112 VAL A N 1
ATOM 8690 C CA . VAL A 1 1112 ? -10.242 -7.377 33.657 1.00 97.81 1112 VAL A CA 1
ATOM 8691 C C . VAL A 1 1112 ? -10.111 -6.162 32.741 1.00 97.81 1112 VAL A C 1
ATOM 8693 O O . VAL A 1 1112 ? -10.693 -6.129 31.659 1.00 97.81 1112 VAL A O 1
ATOM 8696 N N . ARG A 1 1113 ? -9.372 -5.143 33.190 1.00 96.31 1113 ARG A N 1
ATOM 8697 C CA . ARG A 1 1113 ? -9.320 -3.812 32.560 1.00 96.31 1113 ARG A CA 1
ATOM 8698 C C . ARG A 1 1113 ? -8.127 -3.591 31.649 1.00 96.31 1113 ARG A C 1
ATOM 8700 O O . ARG A 1 1113 ? -8.253 -2.834 30.699 1.00 96.31 1113 ARG A O 1
ATOM 8707 N N . ALA A 1 1114 ? -7.005 -4.258 31.907 1.00 95.69 1114 ALA A N 1
ATOM 8708 C CA . ALA A 1 1114 ? -5.826 -4.193 31.050 1.00 95.69 1114 ALA A CA 1
ATOM 8709 C C . ALA A 1 1114 ? -5.048 -5.506 31.052 1.00 95.69 1114 ALA A C 1
ATOM 8711 O O . ALA A 1 1114 ? -5.060 -6.247 32.037 1.00 95.69 1114 ALA A O 1
ATOM 8712 N N . VAL A 1 1115 ? -4.338 -5.748 29.952 1.00 97.38 1115 VAL A N 1
ATOM 8713 C CA . VAL A 1 1115 ? -3.373 -6.835 29.775 1.00 97.38 1115 VAL A CA 1
ATOM 8714 C C . VAL A 1 1115 ? -2.133 -6.312 29.059 1.00 97.38 1115 VAL A C 1
ATOM 8716 O O . VAL A 1 1115 ? -2.245 -5.465 28.179 1.00 97.38 1115 VAL A O 1
ATOM 8719 N N . ALA A 1 1116 ? -0.962 -6.831 29.421 1.00 96.56 1116 ALA A N 1
ATOM 8720 C CA . ALA A 1 1116 ? 0.305 -6.525 28.762 1.00 96.56 1116 ALA A CA 1
ATOM 8721 C C . ALA A 1 1116 ? 1.212 -7.762 28.763 1.00 96.56 1116 ALA A C 1
ATOM 8723 O O . ALA A 1 1116 ? 1.315 -8.449 29.780 1.00 96.56 1116 ALA A O 1
ATOM 8724 N N . PHE A 1 1117 ? 1.885 -8.048 27.647 1.00 96.31 1117 PHE A N 1
ATOM 8725 C CA . PHE A 1 1117 ? 2.934 -9.070 27.593 1.00 96.31 1117 PHE A CA 1
ATOM 8726 C C . PHE A 1 1117 ? 4.270 -8.506 28.091 1.00 96.31 1117 PHE A C 1
ATOM 8728 O O . PHE A 1 1117 ? 4.573 -7.332 27.876 1.00 96.31 1117 PHE A O 1
ATOM 8735 N N . SER A 1 1118 ? 5.090 -9.351 28.717 1.00 94.62 1118 SER A N 1
ATOM 8736 C CA . SER A 1 1118 ? 6.507 -9.060 28.933 1.00 94.62 1118 SER A CA 1
ATOM 8737 C C . SER A 1 1118 ? 7.252 -9.000 27.587 1.00 94.62 1118 SER A C 1
ATOM 8739 O O . SER A 1 1118 ? 6.841 -9.679 26.642 1.00 94.62 1118 SER A O 1
ATOM 8741 N N . PRO A 1 1119 ? 8.369 -8.253 27.473 1.00 91.69 1119 PRO A N 1
ATOM 8742 C CA . PRO A 1 1119 ? 9.138 -8.146 26.225 1.00 91.69 1119 PRO A CA 1
ATOM 8743 C C . PRO A 1 1119 ? 9.687 -9.475 25.680 1.00 91.69 1119 PRO A C 1
ATOM 8745 O O . PRO A 1 1119 ? 9.958 -9.581 24.489 1.00 91.69 1119 PRO A O 1
ATOM 8748 N N . ASP A 1 1120 ? 9.818 -10.506 26.523 1.00 90.75 1120 ASP A N 1
ATOM 8749 C CA . ASP A 1 1120 ? 10.201 -11.867 26.118 1.00 90.75 1120 ASP A CA 1
ATOM 8750 C C . ASP A 1 1120 ? 9.007 -12.762 25.721 1.00 90.75 1120 ASP A C 1
ATOM 8752 O O . ASP A 1 1120 ? 9.197 -13.921 25.353 1.00 90.75 1120 ASP A O 1
ATOM 8756 N N . GLY A 1 1121 ? 7.774 -12.257 25.839 1.00 92.44 1121 GLY A N 1
ATOM 8757 C CA . GLY A 1 1121 ? 6.527 -12.962 25.539 1.00 92.44 1121 GLY A CA 1
ATOM 8758 C C . GLY A 1 1121 ? 6.140 -14.086 26.510 1.00 92.44 1121 GLY A C 1
ATOM 8759 O O . GLY A 1 1121 ? 5.087 -14.694 26.316 1.00 92.44 1121 GLY A O 1
ATOM 8760 N N . LYS A 1 1122 ? 6.938 -14.382 27.548 1.00 92.00 1122 LYS A N 1
ATOM 8761 C CA . LYS A 1 1122 ? 6.732 -15.545 28.444 1.00 92.00 1122 LYS A CA 1
ATOM 8762 C C . LYS A 1 1122 ? 5.778 -15.282 29.607 1.00 92.00 1122 LYS A C 1
ATOM 8764 O O . LYS A 1 1122 ? 5.292 -16.228 30.229 1.00 92.00 1122 LYS A O 1
ATOM 8769 N N . THR A 1 1123 ? 5.536 -14.012 29.925 1.00 94.00 1123 THR A N 1
ATOM 8770 C CA . THR A 1 1123 ? 4.670 -13.594 31.029 1.00 94.00 1123 THR A CA 1
ATOM 8771 C C . THR A 1 1123 ? 3.603 -12.634 30.515 1.00 94.00 1123 THR A C 1
ATOM 8773 O O . THR A 1 1123 ? 3.900 -11.703 29.773 1.00 94.00 1123 THR A O 1
ATOM 8776 N N . LEU A 1 1124 ? 2.356 -12.831 30.934 1.00 96.56 1124 LEU A N 1
ATOM 8777 C CA . LEU A 1 1124 ? 1.281 -11.861 30.747 1.00 96.56 1124 LEU A CA 1
ATOM 8778 C C . LEU A 1 1124 ? 0.960 -11.220 32.098 1.00 96.56 1124 LEU A C 1
ATOM 8780 O O . LEU A 1 1124 ? 0.745 -11.933 33.077 1.00 96.56 1124 LEU A O 1
ATOM 8784 N N . ALA A 1 1125 ? 0.898 -9.895 32.154 1.00 97.12 1125 ALA A N 1
ATOM 8785 C CA . ALA A 1 1125 ? 0.336 -9.154 33.274 1.00 97.12 1125 ALA A CA 1
ATOM 8786 C C . ALA A 1 1125 ? -1.128 -8.799 32.992 1.00 97.12 1125 ALA A C 1
ATOM 8788 O O . ALA A 1 1125 ? -1.472 -8.467 31.858 1.00 97.12 1125 ALA A O 1
ATOM 8789 N N . SER A 1 1126 ? -1.976 -8.814 34.020 1.00 97.44 1126 SER A N 1
ATOM 8790 C CA . SER A 1 1126 ? -3.368 -8.357 33.933 1.00 97.44 1126 SER A CA 1
ATOM 8791 C C . SER A 1 1126 ? -3.789 -7.510 35.130 1.00 97.44 1126 SER A C 1
ATOM 8793 O O . SER A 1 1126 ? -3.425 -7.816 36.264 1.00 97.44 1126 SER A O 1
ATOM 8795 N N . ALA A 1 1127 ? -4.582 -6.469 34.872 1.00 97.00 1127 ALA A N 1
ATOM 8796 C CA . ALA A 1 1127 ? -5.184 -5.572 35.859 1.00 97.00 1127 ALA A CA 1
ATOM 8797 C C . ALA A 1 1127 ? -6.695 -5.810 35.959 1.00 97.00 1127 ALA A C 1
ATOM 8799 O O . ALA A 1 1127 ? -7.345 -6.027 34.936 1.00 97.00 1127 ALA A O 1
ATOM 8800 N N . SER A 1 1128 ? -7.270 -5.736 37.160 1.00 97.31 1128 SER A N 1
ATOM 8801 C CA . SER A 1 1128 ? -8.694 -6.014 37.372 1.00 97.31 1128 SER A CA 1
ATOM 8802 C C . SER A 1 1128 ? -9.358 -5.093 38.399 1.00 97.31 1128 SER A C 1
ATOM 8804 O O . SER A 1 1128 ? -8.732 -4.563 39.325 1.00 97.31 1128 SER A O 1
ATOM 8806 N N . ASN A 1 1129 ? -10.681 -4.988 38.261 1.00 96.81 1129 ASN A N 1
ATOM 8807 C CA . ASN A 1 1129 ? -11.596 -4.475 39.275 1.00 96.81 1129 ASN A CA 1
ATOM 8808 C C . ASN A 1 1129 ? -11.520 -5.240 40.616 1.00 96.81 1129 ASN A C 1
ATOM 8810 O O . ASN A 1 1129 ? -11.970 -4.703 41.623 1.00 96.81 1129 ASN A O 1
ATOM 8814 N N . ASP A 1 1130 ? -10.924 -6.442 40.669 1.00 95.94 1130 ASP A N 1
ATOM 8815 C CA . ASP A 1 1130 ? -10.666 -7.186 41.916 1.00 95.94 1130 ASP A CA 1
ATOM 8816 C C . ASP A 1 1130 ? -9.503 -6.635 42.771 1.00 95.94 1130 ASP A C 1
ATOM 8818 O O . ASP A 1 1130 ? -9.103 -7.269 43.748 1.00 95.94 1130 ASP A O 1
ATOM 8822 N N . ILE A 1 1131 ? -8.978 -5.450 42.423 1.00 97.00 1131 ILE A N 1
ATOM 8823 C CA . ILE A 1 1131 ? -7.911 -4.723 43.139 1.00 97.00 1131 ILE A CA 1
ATOM 8824 C C . ILE A 1 1131 ? -6.535 -5.430 43.023 1.00 97.00 1131 ILE A C 1
ATOM 8826 O O . ILE A 1 1131 ? -5.534 -4.977 43.584 1.00 97.00 1131 ILE A O 1
ATOM 8830 N N . THR A 1 1132 ? -6.432 -6.518 42.245 1.00 96.31 1132 THR A N 1
ATOM 8831 C CA . THR A 1 1132 ? -5.173 -7.248 42.028 1.00 96.31 1132 THR A CA 1
ATOM 8832 C C . THR A 1 1132 ? -4.582 -7.033 40.639 1.00 96.31 1132 THR A C 1
ATOM 8834 O O . THR A 1 1132 ? -5.288 -6.845 39.645 1.00 96.31 1132 THR A O 1
ATOM 8837 N N . VAL A 1 1133 ? -3.254 -7.136 40.575 1.00 97.25 1133 VAL A N 1
ATOM 8838 C CA . VAL A 1 1133 ? -2.530 -7.423 39.333 1.00 97.25 1133 VAL A CA 1
ATOM 8839 C C . VAL A 1 1133 ? -2.103 -8.884 39.362 1.00 97.25 1133 VAL A C 1
ATOM 8841 O O . VAL A 1 1133 ? -1.721 -9.399 40.413 1.00 97.25 1133 VAL A O 1
ATOM 8844 N N . ARG A 1 1134 ? -2.164 -9.591 38.235 1.00 97.25 1134 ARG A N 1
ATOM 8845 C CA . ARG A 1 1134 ? -1.756 -11.003 38.162 1.00 97.25 1134 ARG A CA 1
ATOM 8846 C C . ARG A 1 1134 ? -0.749 -11.231 37.057 1.00 97.25 1134 ARG A C 1
ATOM 8848 O O . ARG A 1 1134 ? -0.830 -10.603 36.009 1.00 97.25 1134 ARG A O 1
ATOM 8855 N N . LEU A 1 1135 ? 0.184 -12.142 37.325 1.00 96.44 1135 LEU A N 1
ATOM 8856 C CA . LEU A 1 1135 ? 1.172 -12.609 36.361 1.00 96.44 1135 LEU A CA 1
ATOM 8857 C C . LEU A 1 1135 ? 0.829 -14.042 35.962 1.00 96.44 1135 LEU A C 1
ATOM 8859 O O . LEU A 1 1135 ? 0.652 -14.905 36.828 1.00 96.44 1135 LEU A O 1
ATOM 8863 N N . TRP A 1 1136 ? 0.757 -14.286 34.661 1.00 96.12 1136 TRP A N 1
ATOM 8864 C CA . TRP A 1 1136 ? 0.416 -15.568 34.053 1.00 96.12 1136 TRP A CA 1
ATOM 8865 C C . TRP A 1 1136 ? 1.567 -16.049 33.181 1.00 96.12 1136 TRP A C 1
ATOM 8867 O O . TRP A 1 1136 ? 2.224 -15.256 32.512 1.00 96.12 1136 TRP A O 1
ATOM 8877 N N . ASP A 1 1137 ? 1.795 -17.352 33.184 1.00 93.19 1137 ASP A N 1
ATOM 8878 C CA . ASP A 1 1137 ? 2.661 -18.034 32.235 1.00 93.19 1137 ASP A CA 1
ATOM 8879 C C . ASP A 1 1137 ? 1.932 -18.172 30.890 1.00 93.19 1137 ASP A C 1
ATOM 8881 O O . ASP A 1 1137 ? 0.818 -18.692 30.845 1.00 93.19 1137 ASP A O 1
ATOM 8885 N N . THR A 1 1138 ? 2.524 -17.689 29.798 1.00 90.75 1138 THR A N 1
ATOM 8886 C CA . THR A 1 1138 ? 1.828 -17.607 28.498 1.00 90.75 1138 THR A CA 1
ATOM 8887 C C . THR A 1 1138 ? 1.763 -18.929 27.739 1.00 90.75 1138 THR A C 1
ATOM 8889 O O . THR A 1 1138 ? 0.912 -19.079 26.865 1.00 90.75 1138 THR A O 1
ATOM 8892 N N . ALA A 1 1139 ? 2.626 -19.894 28.069 1.00 88.38 1139 ALA A N 1
ATOM 8893 C CA . ALA A 1 1139 ? 2.639 -21.212 27.442 1.00 88.38 1139 ALA A CA 1
ATOM 8894 C C . ALA A 1 1139 ? 1.643 -22.167 28.121 1.00 88.38 1139 ALA A C 1
ATOM 8896 O O . ALA A 1 1139 ? 0.879 -22.868 27.458 1.00 88.38 1139 ALA A O 1
ATOM 8897 N N . THR A 1 1140 ? 1.628 -22.178 29.453 1.00 88.81 1140 THR A N 1
ATOM 8898 C CA . THR A 1 1140 ? 0.795 -23.085 30.263 1.00 88.81 1140 THR A CA 1
ATOM 8899 C C . THR A 1 1140 ? -0.549 -22.487 30.678 1.00 88.81 1140 THR A C 1
ATOM 8901 O O . THR A 1 1140 ? -1.432 -23.224 31.111 1.00 88.81 1140 THR A O 1
ATOM 8904 N N . GLY A 1 1141 ? -0.702 -21.162 30.611 1.00 88.31 1141 GLY A N 1
ATOM 8905 C CA . GLY A 1 1141 ? -1.858 -20.439 31.150 1.00 88.31 1141 GLY A CA 1
ATOM 8906 C C . GLY A 1 1141 ? -1.903 -20.388 32.683 1.00 88.31 1141 GLY A C 1
ATOM 8907 O O . GLY A 1 1141 ? -2.860 -19.872 33.266 1.00 88.31 1141 GLY A O 1
ATOM 8908 N N . ALA A 1 1142 ? -0.885 -20.917 33.369 1.00 90.00 1142 ALA A N 1
ATOM 8909 C CA . ALA A 1 1142 ? -0.853 -20.984 34.821 1.00 90.00 1142 ALA A CA 1
ATOM 8910 C C . ALA A 1 1142 ? -0.630 -19.598 35.447 1.00 90.00 1142 ALA A C 1
ATOM 8912 O O . ALA A 1 1142 ? 0.239 -18.828 35.033 1.00 90.00 1142 ALA A O 1
ATOM 8913 N N . ARG A 1 1143 ? -1.374 -19.281 36.511 1.00 93.94 1143 ARG A N 1
ATOM 8914 C CA . ARG A 1 1143 ? -1.148 -18.064 37.301 1.00 93.94 1143 ARG A CA 1
ATOM 8915 C C . ARG A 1 1143 ? 0.138 -18.209 38.120 1.00 93.94 1143 ARG A C 1
ATOM 8917 O O . ARG A 1 1143 ? 0.131 -18.897 39.138 1.00 93.94 1143 ARG A O 1
ATOM 8924 N N . ARG A 1 1144 ? 1.202 -17.510 37.718 1.00 92.00 1144 ARG A N 1
ATOM 8925 C CA . ARG A 1 1144 ? 2.485 -17.453 38.436 1.00 92.00 1144 ARG A CA 1
ATOM 8926 C C . ARG A 1 1144 ? 2.358 -16.696 39.758 1.00 92.00 1144 ARG A C 1
ATOM 8928 O O . ARG A 1 1144 ? 2.798 -17.194 40.787 1.00 92.00 1144 ARG A O 1
ATOM 8935 N N . GLN A 1 1145 ? 1.753 -15.504 39.744 1.00 92.38 1145 GLN A N 1
ATOM 8936 C CA . GLN A 1 1145 ? 1.663 -14.637 40.929 1.00 92.38 1145 GLN A CA 1
ATOM 8937 C C . GLN A 1 1145 ? 0.374 -13.801 40.982 1.00 92.38 1145 GLN A C 1
ATOM 8939 O O . GLN A 1 1145 ? -0.350 -13.643 39.998 1.00 92.38 1145 GLN A O 1
ATOM 8944 N N . THR A 1 1146 ? 0.070 -13.256 42.164 1.00 95.00 1146 THR A N 1
ATOM 8945 C CA . THR A 1 1146 ? -1.002 -12.273 42.397 1.00 95.00 1146 THR A CA 1
ATOM 8946 C C . THR A 1 1146 ? -0.451 -11.152 43.266 1.00 95.00 1146 THR A C 1
ATOM 8948 O O . THR A 1 1146 ? -0.212 -11.349 44.456 1.00 95.00 1146 THR A O 1
ATOM 8951 N N . LEU A 1 1147 ? -0.248 -9.989 42.659 1.00 94.81 1147 LEU A N 1
ATOM 8952 C CA . LEU A 1 1147 ? 0.265 -8.788 43.298 1.00 94.81 1147 LEU A CA 1
ATOM 8953 C C . LEU A 1 1147 ? -0.908 -8.068 43.971 1.00 94.81 1147 LEU A C 1
ATOM 8955 O O . LEU A 1 1147 ? -1.903 -7.722 43.325 1.00 94.81 1147 LEU A O 1
ATOM 8959 N N . LYS A 1 1148 ? -0.802 -7.877 45.286 1.00 92.69 1148 LYS A N 1
ATOM 8960 C CA . LYS A 1 1148 ? -1.789 -7.178 46.116 1.00 92.69 1148 LYS A CA 1
ATOM 8961 C C . LYS A 1 1148 ? -1.134 -5.951 46.734 1.00 92.69 1148 LYS A C 1
ATOM 8963 O O . LYS A 1 1148 ? 0.024 -6.010 47.133 1.00 92.69 1148 LYS A O 1
ATOM 8968 N N . GLY A 1 1149 ? -1.884 -4.860 46.855 1.00 89.56 1149 GLY A N 1
ATOM 8969 C CA . GLY A 1 1149 ? -1.413 -3.669 47.562 1.00 89.56 1149 GLY A CA 1
ATOM 8970 C C . GLY A 1 1149 ? -2.197 -2.404 47.244 1.00 89.56 1149 GLY A C 1
ATOM 8971 O O . GLY A 1 1149 ? -2.302 -1.541 48.116 1.00 89.56 1149 GLY A O 1
ATOM 8972 N N . HIS A 1 1150 ? -2.749 -2.292 46.031 1.00 95.25 1150 HIS A N 1
ATOM 8973 C CA . HIS A 1 1150 ? -3.712 -1.243 45.690 1.00 95.25 1150 HIS A CA 1
ATOM 8974 C C . HIS A 1 1150 ? -4.944 -1.299 46.611 1.00 95.25 1150 HIS A C 1
ATOM 8976 O O . HIS A 1 1150 ? -5.253 -2.343 47.186 1.00 95.25 1150 HIS A O 1
ATOM 8982 N N . SER A 1 1151 ? -5.630 -0.167 46.757 1.00 93.88 1151 SER A N 1
ATOM 8983 C CA . SER A 1 1151 ? -6.878 -0.030 47.529 1.00 93.88 1151 SER A CA 1
ATOM 8984 C C . SER A 1 1151 ? -8.084 0.334 46.655 1.00 93.88 1151 SER A C 1
ATOM 8986 O O . SER A 1 1151 ? -9.153 0.638 47.174 1.00 93.88 1151 SER A O 1
ATOM 8988 N N . GLY A 1 1152 ? -7.915 0.299 45.332 1.00 94.62 1152 GLY A N 1
ATOM 8989 C CA . GLY A 1 1152 ? -8.944 0.570 44.334 1.00 94.62 1152 GLY A CA 1
ATOM 8990 C C . GLY A 1 1152 ? -8.760 -0.295 43.086 1.00 94.62 1152 GLY A C 1
ATOM 8991 O O . GLY A 1 1152 ? -7.763 -1.002 42.942 1.00 94.62 1152 GLY A O 1
ATOM 8992 N N . SER A 1 1153 ? -9.746 -0.249 42.189 1.00 95.06 1153 SER A N 1
ATOM 8993 C CA . SER A 1 1153 ? -9.724 -0.952 40.899 1.00 95.06 1153 SER A CA 1
ATOM 8994 C C . SER A 1 1153 ? -8.463 -0.617 40.101 1.00 95.06 1153 SER A C 1
ATOM 8996 O O . SER A 1 1153 ? -8.211 0.558 39.826 1.00 95.06 1153 SER A O 1
ATOM 8998 N N . VAL A 1 1154 ? -7.721 -1.633 39.655 1.00 97.12 1154 VAL A N 1
ATOM 8999 C CA . VAL A 1 1154 ? -6.535 -1.432 38.812 1.00 97.12 1154 VAL A CA 1
ATOM 9000 C C . VAL A 1 1154 ? -6.985 -1.280 37.357 1.00 97.12 1154 VAL A C 1
ATOM 9002 O O . VAL A 1 1154 ? -7.700 -2.137 36.837 1.00 97.12 1154 VAL A O 1
ATOM 9005 N N . ARG A 1 1155 ? -6.608 -0.173 36.710 1.00 95.00 1155 ARG A N 1
ATOM 9006 C CA . ARG A 1 1155 ? -7.061 0.205 35.360 1.00 95.00 1155 ARG A CA 1
ATOM 9007 C C . ARG A 1 1155 ? -6.083 -0.180 34.262 1.00 95.00 1155 ARG A C 1
ATOM 9009 O O . ARG A 1 1155 ? -6.521 -0.706 33.247 1.00 95.00 1155 ARG A O 1
ATOM 9016 N N . ALA A 1 1156 ? -4.786 0.029 34.480 1.00 94.62 1156 ALA A N 1
ATOM 9017 C CA . ALA A 1 1156 ? -3.750 -0.249 33.488 1.00 94.62 1156 ALA A CA 1
ATOM 9018 C C . ALA A 1 1156 ? -2.537 -0.962 34.088 1.00 94.62 1156 ALA A C 1
ATOM 9020 O O . ALA A 1 1156 ? -2.222 -0.792 35.267 1.00 94.62 1156 ALA A O 1
ATOM 9021 N N . VAL A 1 1157 ? -1.847 -1.730 33.242 1.00 97.06 1157 VAL A N 1
ATOM 9022 C CA . VAL A 1 1157 ? -0.547 -2.359 33.506 1.00 97.06 1157 VAL A CA 1
ATOM 9023 C C . VAL A 1 1157 ? 0.364 -2.196 32.293 1.00 97.06 1157 VAL A C 1
ATOM 9025 O O . VAL A 1 1157 ? -0.106 -2.293 31.163 1.00 97.06 1157 VAL A O 1
ATOM 9028 N N . ALA A 1 1158 ? 1.658 -1.985 32.524 1.00 96.12 1158 ALA A N 1
ATOM 9029 C CA . ALA A 1 1158 ? 2.674 -1.908 31.474 1.00 96.12 1158 ALA A CA 1
ATOM 9030 C C . ALA A 1 1158 ? 4.013 -2.467 31.976 1.00 96.12 1158 ALA A C 1
ATOM 9032 O O . ALA A 1 1158 ? 4.406 -2.192 33.109 1.00 96.12 1158 ALA A O 1
ATOM 9033 N N . PHE A 1 1159 ? 4.726 -3.229 31.145 1.00 95.81 1159 PHE A N 1
ATOM 9034 C CA . PHE A 1 1159 ? 6.105 -3.645 31.428 1.00 95.81 1159 PHE A CA 1
ATOM 9035 C C . PHE A 1 1159 ? 7.106 -2.582 30.961 1.00 95.81 1159 PHE A C 1
ATOM 9037 O O . PHE A 1 1159 ? 6.876 -1.904 29.959 1.00 95.81 1159 PHE A O 1
ATOM 9044 N N . SER A 1 1160 ? 8.241 -2.469 31.654 1.00 93.12 1160 SER A N 1
ATOM 9045 C CA . SER A 1 1160 ? 9.415 -1.761 31.143 1.00 93.12 1160 SER A CA 1
ATOM 9046 C C . SER A 1 1160 ? 9.989 -2.487 29.912 1.00 93.12 1160 SER A C 1
ATOM 9048 O O . SER A 1 1160 ? 9.860 -3.711 29.821 1.00 93.12 1160 SER A O 1
ATOM 9050 N N . PRO A 1 1161 ? 10.676 -1.791 28.983 1.00 89.38 1161 PRO A N 1
ATOM 9051 C CA . PRO A 1 1161 ? 11.277 -2.418 27.799 1.00 89.38 1161 PRO A CA 1
ATOM 9052 C C . PRO A 1 1161 ? 12.308 -3.516 28.109 1.00 89.38 1161 PRO A C 1
ATOM 9054 O O . PRO A 1 1161 ? 12.503 -4.416 27.300 1.00 89.38 1161 PRO A O 1
ATOM 9057 N N . ASP A 1 1162 ? 12.940 -3.481 29.288 1.00 89.00 1162 ASP A N 1
ATOM 9058 C CA . ASP A 1 1162 ? 13.854 -4.532 29.762 1.00 89.00 1162 ASP A CA 1
ATOM 9059 C C . ASP A 1 1162 ? 13.148 -5.702 30.477 1.00 89.00 1162 ASP A C 1
ATOM 9061 O O . ASP A 1 1162 ? 13.802 -6.647 30.917 1.00 89.00 1162 ASP A O 1
ATOM 9065 N N . GLY A 1 1163 ? 11.822 -5.628 30.633 1.00 91.50 1163 GLY A N 1
ATOM 9066 C CA . GLY A 1 1163 ? 10.972 -6.637 31.261 1.00 91.50 1163 GLY A CA 1
ATOM 9067 C C . GLY A 1 1163 ? 11.102 -6.770 32.779 1.00 91.50 1163 GLY A C 1
ATOM 9068 O O . GLY A 1 1163 ? 10.383 -7.579 33.360 1.00 91.50 1163 GLY A O 1
ATOM 9069 N N . LYS A 1 1164 ? 11.983 -6.009 33.445 1.00 91.12 1164 LYS A N 1
ATOM 9070 C CA . LYS A 1 1164 ? 12.280 -6.188 34.882 1.00 91.12 1164 LYS A CA 1
ATOM 9071 C C . LYS A 1 1164 ? 11.312 -5.469 35.812 1.00 91.12 1164 LYS A C 1
ATOM 9073 O O . LYS A 1 1164 ? 11.212 -5.839 36.983 1.00 91.12 1164 LYS A O 1
ATOM 9078 N N . THR A 1 1165 ? 10.628 -4.440 35.320 1.00 93.25 1165 THR A N 1
ATOM 9079 C CA . THR A 1 1165 ? 9.703 -3.622 36.107 1.00 93.25 1165 THR A CA 1
ATOM 9080 C C . THR A 1 1165 ? 8.315 -3.680 35.486 1.00 93.25 1165 THR A C 1
ATOM 9082 O O . THR A 1 1165 ? 8.160 -3.536 34.277 1.00 93.25 1165 THR A O 1
ATOM 9085 N N . LEU A 1 1166 ? 7.294 -3.863 36.315 1.00 95.69 1166 LEU A N 1
ATOM 9086 C CA . LEU A 1 1166 ? 5.895 -3.714 35.929 1.00 95.69 1166 LEU A CA 1
ATOM 9087 C C . LEU A 1 1166 ? 5.337 -2.455 36.597 1.00 95.69 1166 LEU A C 1
ATOM 9089 O O . LEU A 1 1166 ? 5.493 -2.286 37.803 1.00 95.69 1166 LEU A O 1
ATOM 9093 N N . ALA A 1 1167 ? 4.672 -1.590 35.839 1.00 96.62 1167 ALA A N 1
ATOM 9094 C CA . ALA A 1 1167 ? 3.880 -0.485 36.366 1.00 96.62 1167 ALA A CA 1
ATOM 9095 C C . ALA A 1 1167 ? 2.394 -0.868 36.403 1.00 96.62 1167 ALA A C 1
ATOM 9097 O O . ALA A 1 1167 ? 1.909 -1.530 35.484 1.00 96.62 1167 ALA A O 1
ATOM 9098 N N . SER A 1 1168 ? 1.660 -0.423 37.425 1.00 96.75 1168 SER A N 1
ATOM 9099 C CA . SER A 1 1168 ? 0.195 -0.527 37.491 1.00 96.75 1168 SER A CA 1
ATOM 9100 C C . SER A 1 1168 ? -0.457 0.766 37.975 1.00 96.75 1168 SER A C 1
ATOM 9102 O O . SER A 1 1168 ? 0.020 1.371 38.932 1.00 96.75 1168 SER A O 1
ATOM 9104 N N . ALA A 1 1169 ? -1.556 1.171 37.336 1.00 96.19 1169 ALA A N 1
ATOM 9105 C CA . ALA A 1 1169 ? -2.333 2.373 37.653 1.00 96.19 1169 ALA A CA 1
ATOM 9106 C C . ALA A 1 1169 ? -3.714 2.020 38.217 1.00 96.19 1169 ALA A C 1
ATOM 9108 O O . ALA A 1 1169 ? -4.312 1.025 37.803 1.00 96.19 1169 ALA A O 1
ATOM 9109 N N . SER A 1 1170 ? -4.224 2.822 39.154 1.00 96.31 1170 SER A N 1
ATOM 9110 C CA . SER A 1 1170 ? -5.395 2.472 39.963 1.00 96.31 1170 SER A CA 1
ATOM 9111 C C . SER A 1 1170 ? -6.305 3.660 40.294 1.00 96.31 1170 SER A C 1
ATOM 9113 O O . SER A 1 1170 ? -5.876 4.814 40.362 1.00 96.31 1170 SER A O 1
ATOM 9115 N N . HIS A 1 1171 ? -7.560 3.326 40.606 1.00 95.25 1171 HIS A N 1
ATOM 9116 C CA . HIS A 1 1171 ? -8.556 4.195 41.245 1.00 95.25 1171 HIS A CA 1
ATOM 9117 C C . HIS A 1 1171 ? -8.177 4.684 42.654 1.00 95.25 1171 HIS A C 1
ATOM 9119 O O . HIS A 1 1171 ? -8.914 5.475 43.230 1.00 95.25 1171 HIS A O 1
ATOM 9125 N N . ASP A 1 1172 ? -7.071 4.212 43.238 1.00 94.69 1172 ASP A N 1
ATOM 9126 C CA . ASP A 1 1172 ? -6.518 4.761 44.487 1.00 94.69 1172 ASP A CA 1
ATOM 9127 C C . ASP A 1 1172 ? -5.587 5.971 44.278 1.00 94.69 1172 ASP A C 1
ATOM 9129 O O . ASP A 1 1172 ? -4.858 6.360 45.191 1.00 94.69 1172 ASP A O 1
ATOM 9133 N N . ASN A 1 1173 ? -5.611 6.555 43.077 1.00 95.12 1173 ASN A N 1
ATOM 9134 C CA . ASN A 1 1173 ? -4.840 7.726 42.652 1.00 95.12 1173 ASN A CA 1
ATOM 9135 C C . ASN A 1 1173 ? -3.312 7.491 42.662 1.00 95.12 1173 ASN A C 1
ATOM 9137 O O . ASN A 1 1173 ? -2.524 8.438 42.590 1.00 95.12 1173 ASN A O 1
ATOM 9141 N N . THR A 1 1174 ? -2.866 6.227 42.742 1.00 95.31 1174 THR A N 1
ATOM 9142 C CA . THR A 1 1174 ? -1.444 5.856 42.720 1.00 95.31 1174 THR A CA 1
ATOM 9143 C C . THR A 1 1174 ? -1.058 5.030 41.501 1.00 95.31 1174 THR A C 1
ATOM 9145 O O . THR A 1 1174 ? -1.842 4.248 40.955 1.00 95.31 1174 THR A O 1
ATOM 9148 N N . VAL A 1 1175 ? 0.214 5.160 41.123 1.00 96.56 1175 VAL A N 1
ATOM 9149 C CA . VAL A 1 1175 ? 0.902 4.199 40.259 1.00 96.56 1175 VAL A CA 1
ATOM 9150 C C . VAL A 1 1175 ? 1.863 3.389 41.123 1.00 96.56 1175 VAL A C 1
ATOM 9152 O O . VAL A 1 1175 ? 2.546 3.946 41.981 1.00 96.56 1175 VAL A O 1
ATOM 9155 N N . ARG A 1 1176 ? 1.937 2.073 40.931 1.00 96.00 1176 ARG A N 1
ATOM 9156 C CA . ARG A 1 1176 ? 2.889 1.207 41.643 1.00 96.00 1176 ARG A CA 1
ATOM 9157 C C . ARG A 1 1176 ? 3.867 0.566 40.683 1.00 96.00 1176 ARG A C 1
ATOM 9159 O O . ARG A 1 1176 ? 3.481 0.148 39.597 1.00 96.00 1176 ARG A O 1
ATOM 9166 N N . LEU A 1 1177 ? 5.122 0.494 41.116 1.00 95.50 1177 LEU A N 1
ATOM 9167 C CA . LEU A 1 1177 ? 6.193 -0.206 40.422 1.00 95.50 1177 LEU A CA 1
ATOM 9168 C C . LEU A 1 1177 ? 6.487 -1.509 41.157 1.00 95.50 1177 LEU A C 1
ATOM 9170 O O . LEU A 1 1177 ? 6.733 -1.506 42.366 1.00 95.50 1177 LEU A O 1
ATOM 9174 N N . TRP A 1 1178 ? 6.489 -2.609 40.418 1.00 95.31 1178 TRP A N 1
ATOM 9175 C CA . TRP A 1 1178 ? 6.726 -3.962 40.903 1.00 95.31 1178 TRP A CA 1
ATOM 9176 C C . TRP A 1 1178 ? 7.946 -4.550 40.206 1.00 95.31 1178 TRP A C 1
ATOM 9178 O O . TRP A 1 1178 ? 8.198 -4.283 39.032 1.00 95.31 1178 TRP A O 1
ATOM 9188 N N . ASP A 1 1179 ? 8.687 -5.378 40.922 1.00 92.75 1179 ASP A N 1
ATOM 9189 C CA . ASP A 1 1179 ? 9.685 -6.260 40.344 1.00 92.75 1179 ASP A CA 1
ATOM 9190 C C . ASP A 1 1179 ? 8.982 -7.410 39.605 1.00 92.75 1179 ASP A C 1
ATOM 9192 O O . ASP A 1 1179 ? 8.200 -8.151 40.200 1.00 92.75 1179 ASP A O 1
ATOM 9196 N N . ALA A 1 1180 ? 9.231 -7.552 38.304 1.00 90.44 1180 ALA A N 1
ATOM 9197 C CA . ALA A 1 1180 ? 8.500 -8.492 37.453 1.00 90.44 1180 ALA A CA 1
ATOM 9198 C C . ALA A 1 1180 ? 8.832 -9.974 37.716 1.00 90.44 1180 ALA A C 1
ATOM 9200 O O . ALA A 1 1180 ? 8.034 -10.845 37.371 1.00 90.44 1180 ALA A O 1
ATOM 9201 N N . ALA A 1 1181 ? 9.998 -10.268 38.302 1.00 87.88 1181 ALA A N 1
ATOM 9202 C CA . ALA A 1 1181 ? 10.454 -11.634 38.556 1.00 87.88 1181 ALA A CA 1
ATOM 9203 C C . ALA A 1 1181 ? 10.017 -12.141 39.938 1.00 87.88 1181 ALA A C 1
ATOM 9205 O O . ALA A 1 1181 ? 9.629 -13.299 40.088 1.00 87.88 1181 ALA A O 1
ATOM 9206 N N . THR A 1 1182 ? 10.076 -11.274 40.950 1.00 88.81 1182 THR A N 1
ATOM 9207 C CA . THR A 1 1182 ? 9.751 -11.611 42.344 1.00 88.81 1182 THR A CA 1
ATOM 9208 C C . THR A 1 1182 ? 8.326 -11.236 42.742 1.00 88.81 1182 THR A C 1
ATOM 9210 O O . THR A 1 1182 ? 7.790 -11.833 43.675 1.00 88.81 1182 THR A O 1
ATOM 9213 N N . GLY A 1 1183 ? 7.704 -10.267 42.064 1.00 88.12 1183 GLY A N 1
ATOM 9214 C CA . GLY A 1 1183 ? 6.420 -9.676 42.454 1.00 88.12 1183 GLY A CA 1
ATOM 9215 C C . GLY A 1 1183 ? 6.516 -8.675 43.606 1.00 88.12 1183 GLY A C 1
ATOM 9216 O O . GLY A 1 1183 ? 5.494 -8.160 44.062 1.00 88.12 1183 GLY A O 1
ATOM 9217 N N . ALA A 1 1184 ? 7.723 -8.384 44.100 1.00 89.56 1184 ALA A N 1
ATOM 9218 C CA . ALA A 1 1184 ? 7.918 -7.427 45.178 1.00 89.56 1184 ALA A CA 1
ATOM 9219 C C . ALA A 1 1184 ? 7.553 -6.007 44.717 1.00 89.56 1184 ALA A C 1
ATOM 9221 O O . ALA A 1 1184 ? 7.976 -5.552 43.652 1.00 89.56 1184 ALA A O 1
ATOM 9222 N N . GLN A 1 1185 ? 6.794 -5.274 45.532 1.00 92.56 1185 GLN A N 1
ATOM 9223 C CA . GLN A 1 1185 ? 6.537 -3.861 45.272 1.00 92.56 1185 GLN A CA 1
ATOM 9224 C C . GLN A 1 1185 ? 7.831 -3.067 45.492 1.00 92.56 1185 GLN A C 1
ATOM 9226 O O . GLN A 1 1185 ? 8.347 -3.024 46.606 1.00 92.56 1185 GLN A O 1
ATOM 9231 N N . ARG A 1 1186 ? 8.338 -2.416 44.443 1.00 91.44 1186 ARG A N 1
ATOM 9232 C CA . ARG A 1 1186 ? 9.517 -1.545 44.514 1.00 91.44 1186 ARG A CA 1
ATOM 9233 C C . ARG A 1 1186 ? 9.147 -0.161 45.041 1.00 91.44 1186 ARG A C 1
ATOM 9235 O O . ARG A 1 1186 ? 9.805 0.340 45.945 1.00 91.44 1186 ARG A O 1
ATOM 9242 N N . GLN A 1 1187 ? 8.100 0.461 44.487 1.00 91.88 1187 GLN A N 1
ATOM 9243 C CA . GLN A 1 1187 ? 7.713 1.843 44.807 1.00 91.88 1187 GLN A CA 1
ATOM 9244 C C . GLN A 1 1187 ? 6.207 2.108 44.629 1.00 91.88 1187 GLN A C 1
ATOM 9246 O O . GLN A 1 1187 ? 5.523 1.415 43.874 1.00 91.88 1187 GLN A O 1
ATOM 9251 N N . THR A 1 1188 ? 5.706 3.158 45.290 1.00 94.00 1188 THR A N 1
ATOM 9252 C CA . THR A 1 1188 ? 4.385 3.764 45.039 1.00 94.00 1188 THR A CA 1
ATOM 9253 C C . THR A 1 1188 ? 4.580 5.225 44.649 1.00 94.00 1188 THR A C 1
ATOM 9255 O O . THR A 1 1188 ? 4.992 6.033 45.480 1.00 94.00 1188 THR A O 1
ATOM 9258 N N . LEU A 1 1189 ? 4.244 5.570 43.411 1.00 93.94 1189 LEU A N 1
ATOM 9259 C CA . LEU A 1 1189 ? 4.235 6.936 42.904 1.00 93.94 1189 LEU A CA 1
ATOM 9260 C C . LEU A 1 1189 ? 2.912 7.593 43.321 1.00 93.94 1189 LEU A C 1
ATOM 9262 O O . LEU A 1 1189 ? 1.827 7.104 42.990 1.00 93.94 1189 LEU A O 1
ATOM 9266 N N . LYS A 1 1190 ? 3.009 8.686 44.080 1.00 90.38 1190 LYS A N 1
ATOM 9267 C CA . LYS A 1 1190 ? 1.874 9.493 44.548 1.00 90.38 1190 LYS A CA 1
ATOM 9268 C C . LYS A 1 1190 ? 1.994 10.898 43.971 1.00 90.38 1190 LYS A C 1
ATOM 9270 O O . LYS A 1 1190 ? 3.094 11.439 43.916 1.00 90.38 1190 LYS A O 1
ATOM 9275 N N . GLY A 1 1191 ? 0.874 11.496 43.576 1.00 87.00 1191 GLY A N 1
ATOM 9276 C CA . GLY A 1 1191 ? 0.854 12.885 43.108 1.00 87.00 1191 GLY A CA 1
ATOM 9277 C C . GLY A 1 1191 ? -0.381 13.270 42.300 1.00 87.00 1191 GLY A C 1
ATOM 9278 O O . GLY A 1 1191 ? -0.724 14.446 42.286 1.00 87.00 1191 GLY A O 1
ATOM 9279 N N . HIS A 1 1192 ? -1.054 12.307 41.666 1.00 92.62 1192 HIS A N 1
ATOM 9280 C CA . HIS A 1 1192 ? -2.376 12.527 41.080 1.00 92.62 1192 HIS A CA 1
ATOM 9281 C C . HIS A 1 1192 ? -3.428 12.740 42.177 1.00 92.62 1192 HIS A C 1
ATOM 9283 O O . HIS A 1 1192 ? -3.343 12.135 43.250 1.00 92.62 1192 HIS A O 1
ATOM 9289 N N . SER A 1 1193 ? -4.398 13.619 41.919 1.00 90.31 1193 SER A N 1
ATOM 9290 C CA . SER A 1 1193 ? -5.501 13.909 42.848 1.00 90.31 1193 SER A CA 1
ATOM 9291 C C . SER A 1 1193 ? -6.744 13.063 42.579 1.00 90.31 1193 SER A C 1
ATOM 9293 O O . SER A 1 1193 ? -7.596 12.967 43.455 1.00 90.31 1193 SER A O 1
ATOM 9295 N N . GLU A 1 1194 ? -6.814 12.425 41.411 1.00 93.75 1194 GLU A N 1
ATOM 9296 C CA . GLU A 1 1194 ? -7.921 11.584 40.944 1.00 93.75 1194 GLU A CA 1
ATOM 9297 C C . GLU A 1 1194 ? -7.410 10.248 40.368 1.00 93.75 1194 GLU A C 1
ATOM 9299 O O . GLU A 1 1194 ? -6.203 9.983 40.327 1.00 93.75 1194 GLU A O 1
ATOM 9304 N N . SER A 1 1195 ? -8.341 9.383 39.951 1.00 91.31 1195 SER A N 1
ATOM 9305 C CA . SER A 1 1195 ? -8.054 8.036 39.438 1.00 91.31 1195 SER A CA 1
ATOM 9306 C C . SER A 1 1195 ? -7.108 8.051 38.234 1.00 91.31 1195 SER A C 1
ATOM 9308 O O . SER A 1 1195 ? -7.365 8.729 37.235 1.00 91.31 1195 SER A O 1
ATOM 9310 N N . VAL A 1 1196 ? -6.062 7.218 38.291 1.00 94.00 1196 VAL A N 1
ATOM 9311 C CA . VAL A 1 1196 ? -5.091 7.054 37.201 1.00 94.00 1196 VAL A CA 1
ATOM 9312 C C . VAL A 1 1196 ? -5.563 5.953 36.253 1.00 94.00 1196 VAL A C 1
ATOM 9314 O O . VAL A 1 1196 ? -5.722 4.798 36.653 1.00 94.00 1196 VAL A O 1
ATOM 9317 N N . ASN A 1 1197 ? -5.765 6.304 34.984 1.00 90.81 1197 ASN A N 1
ATOM 9318 C CA . ASN A 1 1197 ? -6.402 5.425 34.003 1.00 90.81 1197 ASN A CA 1
ATOM 9319 C C . ASN A 1 1197 ? -5.406 4.631 33.158 1.00 90.81 1197 ASN A C 1
ATOM 9321 O O . ASN A 1 1197 ? -5.673 3.474 32.841 1.00 90.81 1197 ASN A O 1
ATOM 9325 N N . ILE A 1 1198 ? -4.267 5.229 32.798 1.00 91.00 1198 ILE A N 1
ATOM 9326 C CA . ILE A 1 1198 ? -3.270 4.611 31.915 1.00 91.00 1198 ILE A CA 1
ATOM 9327 C C . ILE A 1 1198 ? -1.844 4.911 32.380 1.00 91.00 1198 ILE A C 1
ATOM 9329 O O . ILE A 1 1198 ? -1.573 5.965 32.959 1.00 91.00 1198 ILE A O 1
ATOM 9333 N N . VAL A 1 1199 ? -0.940 3.970 32.105 1.00 94.69 1199 VAL A N 1
ATOM 9334 C CA . VAL A 1 1199 ? 0.511 4.091 32.294 1.00 94.69 1199 VAL A CA 1
ATOM 9335 C C . VAL A 1 1199 ? 1.247 3.534 31.082 1.00 94.69 1199 VAL A C 1
ATOM 9337 O O . VAL A 1 1199 ? 0.837 2.513 30.535 1.00 94.69 1199 VAL A O 1
ATOM 9340 N N . ALA A 1 1200 ? 2.344 4.179 30.686 1.00 93.44 1200 ALA A N 1
ATOM 9341 C CA . ALA A 1 1200 ? 3.199 3.735 29.586 1.00 93.44 1200 ALA A CA 1
ATOM 9342 C C . ALA A 1 1200 ? 4.667 4.099 29.846 1.00 93.44 1200 ALA A C 1
ATOM 9344 O O . ALA A 1 1200 ? 4.961 5.201 30.309 1.00 93.44 1200 ALA A O 1
ATOM 9345 N N . PHE A 1 1201 ? 5.595 3.191 29.539 1.00 91.69 1201 PHE A N 1
ATOM 9346 C CA . PHE A 1 1201 ? 7.033 3.478 29.562 1.00 91.69 1201 PHE A CA 1
ATOM 9347 C C . PHE A 1 1201 ? 7.494 4.078 28.227 1.00 91.69 1201 PHE A C 1
ATOM 9349 O O . PHE A 1 1201 ? 6.968 3.736 27.168 1.00 91.69 1201 PHE A O 1
ATOM 9356 N N . SER A 1 1202 ? 8.517 4.934 28.266 1.00 87.44 1202 SER A N 1
ATOM 9357 C CA . SER A 1 1202 ? 9.258 5.341 27.070 1.00 87.44 1202 SER A CA 1
ATOM 9358 C C . SER A 1 1202 ? 10.012 4.147 26.457 1.00 87.44 1202 SER A C 1
ATOM 9360 O O . SER A 1 1202 ? 10.392 3.232 27.192 1.00 87.44 1202 SER A O 1
ATOM 9362 N N . PRO A 1 1203 ? 10.303 4.144 25.139 1.00 81.56 1203 PRO A N 1
ATOM 9363 C CA . PRO A 1 1203 ? 11.037 3.048 24.492 1.00 81.56 1203 PRO A CA 1
ATOM 9364 C C . PRO A 1 1203 ? 12.441 2.797 25.062 1.00 81.56 1203 PRO A C 1
ATOM 9366 O O . PRO A 1 1203 ? 12.929 1.673 25.017 1.00 81.56 1203 PRO A O 1
ATOM 9369 N N . ASP A 1 1204 ? 13.082 3.822 25.637 1.00 84.06 1204 ASP A N 1
ATOM 9370 C CA . ASP A 1 1204 ? 14.374 3.700 26.327 1.00 84.06 1204 ASP A CA 1
ATOM 9371 C C . ASP A 1 1204 ? 14.256 3.238 27.794 1.00 84.06 1204 ASP A C 1
ATOM 9373 O O . ASP A 1 1204 ? 15.265 3.085 28.481 1.00 84.06 1204 ASP A O 1
ATOM 9377 N N . GLY A 1 1205 ? 13.028 3.052 28.289 1.00 86.50 1205 GLY A N 1
ATOM 9378 C CA . GLY A 1 1205 ? 12.711 2.600 29.640 1.00 86.50 1205 GLY A CA 1
ATOM 9379 C C . GLY A 1 1205 ? 12.999 3.601 30.759 1.00 86.50 1205 GLY A C 1
ATOM 9380 O O . GLY A 1 1205 ? 12.803 3.244 31.917 1.00 86.50 1205 GLY A O 1
ATOM 9381 N N . LYS A 1 1206 ? 13.457 4.828 30.465 1.00 88.56 1206 LYS A N 1
ATOM 9382 C CA . LYS A 1 1206 ? 13.885 5.803 31.491 1.00 88.56 1206 LYS A CA 1
ATOM 9383 C C . LYS A 1 1206 ? 12.763 6.681 32.031 1.00 88.56 1206 LYS A C 1
ATOM 9385 O O . LYS A 1 1206 ? 12.917 7.264 33.104 1.00 88.56 1206 LYS A O 1
ATOM 9390 N N . THR A 1 1207 ? 11.665 6.808 31.294 1.00 92.31 1207 THR A N 1
ATOM 9391 C CA . THR A 1 1207 ? 10.528 7.655 31.661 1.00 92.31 1207 THR A CA 1
ATOM 9392 C C . THR A 1 1207 ? 9.263 6.810 31.721 1.00 92.31 1207 THR A C 1
ATOM 9394 O O . THR A 1 1207 ? 9.023 5.982 30.847 1.00 92.31 1207 THR A O 1
ATOM 9397 N N . LEU A 1 1208 ? 8.439 7.033 32.737 1.00 93.94 1208 LEU A N 1
ATOM 9398 C CA . LEU A 1 1208 ? 7.076 6.522 32.814 1.00 93.94 1208 LEU A CA 1
ATOM 9399 C C . LEU A 1 1208 ? 6.112 7.701 32.667 1.00 93.94 1208 LEU A C 1
ATOM 9401 O O . LEU A 1 1208 ? 6.287 8.715 33.337 1.00 93.94 1208 LEU A O 1
ATOM 9405 N N . ALA A 1 1209 ? 5.095 7.573 31.824 1.00 94.50 1209 ALA A N 1
ATOM 9406 C CA . ALA A 1 1209 ? 3.971 8.497 31.755 1.00 94.50 1209 ALA A CA 1
ATOM 9407 C C . ALA A 1 1209 ? 2.755 7.895 32.471 1.00 94.50 1209 ALA A C 1
ATOM 9409 O O . ALA A 1 1209 ? 2.498 6.696 32.344 1.00 94.50 1209 ALA A O 1
ATOM 9410 N N . SER A 1 1210 ? 1.989 8.719 33.186 1.00 93.06 1210 SER A N 1
ATOM 9411 C CA . SER A 1 1210 ? 0.680 8.362 33.744 1.00 93.06 1210 SER A CA 1
ATOM 9412 C C . SER A 1 1210 ? -0.350 9.448 33.450 1.00 93.06 1210 SER A C 1
ATOM 9414 O O . SER A 1 1210 ? -0.046 10.625 33.631 1.00 93.06 1210 SER A O 1
ATOM 9416 N N . ALA A 1 1211 ? -1.557 9.069 33.024 1.00 91.88 1211 ALA A N 1
ATOM 9417 C CA . ALA A 1 1211 ? -2.661 10.010 32.806 1.00 91.88 1211 ALA A CA 1
ATOM 9418 C C . ALA A 1 1211 ? -3.844 9.711 33.736 1.00 91.88 1211 ALA A C 1
ATOM 9420 O O . ALA A 1 1211 ? -4.157 8.548 34.018 1.00 91.88 1211 ALA A O 1
ATOM 9421 N N . SER A 1 1212 ? -4.486 10.774 34.212 1.00 91.75 1212 SER A N 1
ATOM 9422 C CA . SER A 1 1212 ? -5.451 10.754 35.313 1.00 91.75 1212 SER A CA 1
ATOM 9423 C C . SER A 1 1212 ? -6.700 11.572 34.991 1.00 91.75 1212 SER A C 1
ATOM 9425 O O . SER A 1 1212 ? -6.681 12.460 34.141 1.00 91.75 1212 SER A O 1
ATOM 9427 N N . HIS A 1 1213 ? -7.784 11.292 35.715 1.00 89.38 1213 HIS A N 1
ATOM 9428 C CA . HIS A 1 1213 ? -9.006 12.099 35.713 1.00 89.38 1213 HIS A CA 1
ATOM 9429 C C . HIS A 1 1213 ? -8.825 13.526 36.273 1.00 89.38 1213 HIS A C 1
ATOM 9431 O O . HIS A 1 1213 ? -9.746 14.328 36.177 1.00 89.38 1213 HIS A O 1
ATOM 9437 N N . ASP A 1 1214 ? -7.648 13.871 36.807 1.00 89.19 1214 ASP A N 1
ATOM 9438 C CA . ASP A 1 1214 ? -7.299 15.237 37.232 1.00 89.19 1214 ASP A CA 1
ATOM 9439 C C . ASP A 1 1214 ? -6.886 16.174 36.077 1.00 89.19 1214 ASP A C 1
ATOM 9441 O O . ASP A 1 1214 ? -6.376 17.264 36.322 1.00 89.19 1214 ASP A O 1
ATOM 9445 N N . ASN A 1 1215 ? -7.118 15.766 34.823 1.00 85.75 1215 ASN A N 1
ATOM 9446 C CA . ASN A 1 1215 ? -6.735 16.476 33.594 1.00 85.75 1215 ASN A CA 1
ATOM 9447 C C . ASN A 1 1215 ? -5.216 16.699 33.442 1.00 85.75 1215 ASN A C 1
ATOM 9449 O O . ASN A 1 1215 ? -4.786 17.595 32.710 1.00 85.75 1215 ASN A O 1
ATOM 9453 N N . THR A 1 1216 ? -4.394 15.873 34.106 1.00 87.88 1216 THR A N 1
ATOM 9454 C CA . THR A 1 1216 ? -2.933 15.914 33.967 1.00 87.88 1216 THR A CA 1
ATOM 9455 C C . THR A 1 1216 ? -2.334 14.605 33.459 1.00 87.88 1216 THR A C 1
ATOM 9457 O O . THR A 1 1216 ? -2.754 13.498 33.815 1.00 87.88 1216 THR A O 1
ATOM 9460 N N . VAL A 1 1217 ? -1.271 14.742 32.662 1.00 91.38 1217 VAL A N 1
ATOM 9461 C CA . VAL A 1 1217 ? -0.311 13.671 32.380 1.00 91.38 1217 VAL A CA 1
ATOM 9462 C C . VAL A 1 1217 ? 0.970 13.969 33.150 1.00 91.38 1217 VAL A C 1
ATOM 9464 O O . VAL A 1 1217 ? 1.554 15.042 33.010 1.00 91.38 1217 VAL A O 1
ATOM 9467 N N . ARG A 1 1218 ? 1.435 13.025 33.967 1.00 91.81 1218 ARG A N 1
ATOM 9468 C CA . ARG A 1 1218 ? 2.683 13.155 34.729 1.00 91.81 1218 ARG A CA 1
ATOM 9469 C C . ARG A 1 1218 ? 3.766 12.266 34.145 1.00 91.81 1218 ARG A C 1
ATOM 9471 O O . ARG A 1 1218 ? 3.528 11.094 33.860 1.00 91.81 1218 ARG A O 1
ATOM 9478 N N . LEU A 1 1219 ? 4.957 12.835 33.997 1.00 93.50 1219 LEU A N 1
ATOM 9479 C CA . LEU A 1 1219 ? 6.173 12.124 33.627 1.00 93.50 1219 LEU A CA 1
ATOM 9480 C C . LEU A 1 1219 ? 7.000 11.858 34.884 1.00 93.50 1219 LEU A C 1
ATOM 9482 O O . LEU A 1 1219 ? 7.245 12.765 35.682 1.00 93.50 1219 LEU A O 1
ATOM 9486 N N . TRP A 1 1220 ? 7.457 10.621 35.030 1.00 93.75 1220 TRP A N 1
ATOM 9487 C CA . TRP A 1 1220 ? 8.243 10.130 36.156 1.00 93.75 1220 TRP A CA 1
ATOM 9488 C C . TRP A 1 1220 ? 9.542 9.511 35.650 1.00 93.75 1220 TRP A C 1
ATOM 9490 O O . TRP A 1 1220 ? 9.591 8.933 34.565 1.00 93.75 1220 TRP A O 1
ATOM 9500 N N . ASP A 1 1221 ? 10.593 9.595 36.450 1.00 91.31 1221 ASP A N 1
ATOM 9501 C CA . ASP A 1 1221 ? 11.802 8.808 36.270 1.00 91.31 1221 ASP A CA 1
ATOM 9502 C C . ASP A 1 1221 ? 11.520 7.337 36.618 1.00 91.31 1221 ASP A C 1
ATOM 9504 O O . ASP A 1 1221 ? 11.094 7.020 37.727 1.00 91.31 1221 ASP A O 1
ATOM 9508 N N . ALA A 1 1222 ? 11.741 6.431 35.668 1.00 88.12 1222 ALA A N 1
ATOM 9509 C CA . ALA A 1 1222 ? 11.370 5.023 35.809 1.00 88.12 1222 ALA A CA 1
ATOM 9510 C C . ALA A 1 1222 ? 12.243 4.233 36.803 1.00 88.12 1222 ALA A C 1
ATOM 9512 O O . ALA A 1 1222 ? 11.815 3.184 37.287 1.00 88.12 1222 ALA A O 1
ATOM 9513 N N . ALA A 1 1223 ? 13.460 4.706 37.093 1.00 85.00 1223 ALA A N 1
ATOM 9514 C CA . ALA A 1 1223 ? 14.405 4.026 37.978 1.00 85.00 1223 ALA A CA 1
ATOM 9515 C C . ALA A 1 1223 ? 14.273 4.488 39.437 1.00 85.00 1223 ALA A C 1
ATOM 9517 O O . ALA A 1 1223 ? 14.432 3.690 40.359 1.00 85.00 1223 ALA A O 1
ATOM 9518 N N . THR A 1 1224 ? 13.985 5.775 39.642 1.00 85.38 1224 THR A N 1
ATOM 9519 C CA . THR A 1 1224 ? 13.923 6.418 40.964 1.00 85.38 1224 THR A CA 1
ATOM 9520 C C . THR A 1 1224 ? 12.504 6.721 41.439 1.00 85.38 1224 THR A C 1
ATOM 9522 O O . THR A 1 1224 ? 12.315 6.944 42.634 1.00 85.38 1224 THR A O 1
ATOM 9525 N N . GLY A 1 1225 ? 11.516 6.754 40.538 1.00 84.12 1225 GLY A N 1
ATOM 9526 C CA . GLY A 1 1225 ? 10.141 7.167 40.830 1.00 84.12 1225 GLY A CA 1
ATOM 9527 C C . GLY A 1 1225 ? 9.956 8.675 41.016 1.00 84.12 1225 GLY A C 1
ATOM 9528 O O . GLY A 1 1225 ? 8.867 9.118 41.380 1.00 84.12 1225 GLY A O 1
ATOM 9529 N N . ALA A 1 1226 ? 10.996 9.482 40.788 1.00 87.44 1226 ALA A N 1
ATOM 9530 C CA . ALA A 1 1226 ? 10.913 10.930 40.924 1.00 87.44 1226 ALA A CA 1
ATOM 9531 C C . ALA A 1 1226 ? 9.984 11.536 39.859 1.00 87.44 1226 ALA A C 1
ATOM 9533 O O . ALA A 1 1226 ? 10.063 11.192 38.680 1.00 87.44 1226 ALA A O 1
ATOM 9534 N N . HIS A 1 1227 ? 9.119 12.471 40.255 1.00 91.81 1227 HIS A N 1
ATOM 9535 C CA . HIS A 1 1227 ? 8.348 13.283 39.310 1.00 91.81 1227 HIS A CA 1
ATOM 9536 C C . HIS A 1 1227 ? 9.298 14.187 38.507 1.00 91.81 1227 HIS A C 1
ATOM 9538 O O . HIS A 1 1227 ? 10.204 14.792 39.076 1.00 91.81 1227 HIS A O 1
ATOM 9544 N N . ARG A 1 1228 ? 9.110 14.245 37.184 1.00 89.25 1228 ARG A N 1
ATOM 9545 C CA . ARG A 1 1228 ? 9.916 15.055 36.254 1.00 89.25 1228 ARG A CA 1
ATOM 9546 C C . ARG A 1 1228 ? 9.144 16.250 35.703 1.00 89.25 1228 ARG A C 1
ATOM 9548 O O . ARG A 1 1228 ? 9.697 17.339 35.610 1.00 89.25 1228 ARG A O 1
ATOM 9555 N N . GLN A 1 1229 ? 7.895 16.037 35.287 1.00 88.88 1229 GLN A N 1
ATOM 9556 C CA . GLN A 1 1229 ? 7.083 17.056 34.618 1.00 88.88 1229 GLN A CA 1
ATOM 9557 C C . GLN A 1 1229 ? 5.590 16.740 34.750 1.00 88.88 1229 GLN A C 1
ATOM 9559 O O . GLN A 1 1229 ? 5.193 15.574 34.775 1.00 88.88 1229 GLN A O 1
ATOM 9564 N N . THR A 1 1230 ? 4.761 17.780 34.799 1.00 87.50 1230 THR A N 1
ATOM 9565 C CA . THR A 1 1230 ? 3.309 17.685 34.599 1.00 87.50 1230 THR A CA 1
ATOM 9566 C C . THR A 1 1230 ? 2.962 18.369 33.281 1.00 87.50 1230 THR A C 1
ATOM 9568 O O . THR A 1 1230 ? 3.491 19.438 32.982 1.00 87.50 1230 THR A O 1
ATOM 9571 N N . LEU A 1 1231 ? 2.095 17.739 32.497 1.00 85.44 1231 LEU A N 1
ATOM 9572 C CA . LEU A 1 1231 ? 1.461 18.297 31.312 1.00 85.44 1231 LEU A CA 1
ATOM 9573 C C . LEU A 1 1231 ? -0.023 18.465 31.640 1.00 85.44 1231 LEU A C 1
ATOM 9575 O O . LEU A 1 1231 ? -0.677 17.499 32.035 1.00 85.44 1231 LEU A O 1
ATOM 9579 N N . GLU A 1 1232 ? -0.531 19.683 31.505 1.00 80.50 1232 GLU A N 1
ATOM 9580 C CA . GLU A 1 1232 ? -1.933 20.028 31.750 1.00 80.50 1232 GLU A CA 1
ATOM 9581 C C . GLU A 1 1232 ? -2.651 20.196 30.409 1.00 80.50 1232 GLU A C 1
ATOM 9583 O O . GLU A 1 1232 ? -2.079 20.731 29.456 1.00 80.50 1232 GLU A O 1
ATOM 9588 N N . THR A 1 1233 ? -3.901 19.744 30.327 1.00 65.81 1233 THR A N 1
ATOM 9589 C CA . THR A 1 1233 ? -4.765 19.960 29.159 1.00 65.81 1233 THR A CA 1
ATOM 9590 C C . THR A 1 1233 ? -5.936 20.857 29.546 1.00 65.81 1233 THR A C 1
ATOM 9592 O O . THR A 1 1233 ? -6.664 20.520 30.481 1.00 65.81 1233 THR A O 1
ATOM 9595 N N . GLU A 1 1234 ? -6.152 21.967 28.824 1.00 51.72 1234 GLU A N 1
ATOM 9596 C CA . GLU A 1 1234 ? -7.427 22.699 28.903 1.00 51.72 1234 GLU A CA 1
ATOM 9597 C C . GLU A 1 1234 ? -8.549 21.706 28.532 1.00 51.72 1234 GLU A C 1
ATOM 9599 O O . GLU A 1 1234 ? -8.472 21.041 27.497 1.00 51.72 1234 GLU A O 1
ATOM 9604 N N . GLY A 1 1235 ? -9.534 21.530 29.419 1.00 36.38 1235 GLY A N 1
ATOM 9605 C CA . GLY A 1 1235 ? -10.560 20.493 29.268 1.00 36.38 1235 GLY A CA 1
ATOM 9606 C C . GLY A 1 1235 ? -11.411 20.690 28.011 1.00 36.38 1235 GLY A C 1
ATOM 9607 O O . GLY A 1 1235 ? -11.821 21.814 27.721 1.00 36.38 1235 GLY A O 1
ATOM 9608 N N . CYS A 1 1236 ? -11.663 19.592 27.293 1.00 28.58 1236 CYS A N 1
ATOM 9609 C CA . CYS A 1 1236 ? -12.619 19.526 26.181 1.00 28.58 1236 CYS A CA 1
ATOM 9610 C C . CYS A 1 1236 ? -14.061 19.389 26.691 1.00 28.58 1236 CYS A C 1
ATOM 9612 O O . CYS A 1 1236 ? -14.255 18.640 27.677 1.00 28.58 1236 CYS A O 1
#

Secondary structure (DSSP, 8-state):
-----TTSTTSSSS-S--------PPPP-----------------------------PPP----------------------------------------PPPP-------------HHHHHHHHHHHHHHHHSHHHHHHHHHHHHHHHHTT-TT--HHHHHHHHHSTTTHHHHHHHHHHHHHHHHHHHHTT-TTSSHHHHHHHTTTHHHHTTTTS-----------TTSTTTTSTT-HHHHHHHHHHHHHHHHHHHHHHHHHHHHHHS-GGG----THHHHHHHHHHHHHHHHHHHHHHHHHHHHHHHHS-HHHHHHHHHTT-S-HHHHHHHHHHHHHHHHHHHHHHHHHHHHHHHHHHHHHHHHHHHHHHHHHHHHHHHHHHHHHHHHHHHHHHHHHHH-S--HHHHHHHHHHHS----HHHHHTGGGSHHHHHHH-SS---TTS----EEEEE--TTS-HHHHHHHHHHHHHTS-TTTPPEEEEEE--TT-TTTSBHHHHHHHHHHHHHHH-GGGGHHHHHHHHHHGGGGGTSTTHHHHHHHHHHHHHT-TTPPPEEEEEE-GGG--BSHHHHHHHHHHHHHH-TTEEEEEEE-TTS-HHHHTS-TT---GGGGTSEEEEEGGGTHHHHHHHHHHHHHHHTTSTT--HHHHHHHHHHHHHHSTT-HHHHHHHHHHHTTS-GGGHHHHHHTSPSSHHHHHHHHHHHHHT-SSS-HHHHHHHHHHHHH-SSPEEHHHHHHHHT--HHHHHHHHHHTTTTEEEETTEEEES-HHHHHHHHHTIIIII-TT-HHHHHHHHHHHHHHHHHHH--SSTT---TT--GGG-PPPSS-TTGGGHHHHHHHHHHHTGGGG-SHHHHHHTSTTSHHHHHHHHHHHHHHHHHHHTT-HHHHHHHHHHHHHHS-TTT-HHHHHHHHHHHHHHHHHHHHHTT-GGGGTTHHHHTS-TT-HHHHHHGGGS-TT-------PPP-S--------SS-EEEEEE-TTSSEEEEEETTSEEEEEETTT--EEEEEE--SS-EEEEEE-TTSSEEEEEETTS-EEEEETTT--EEEEE---SS-EEEEEE-TTSSEEEEEETTSEEEEEETTT--EEEEEE--SS-EEEEEE-TTSSEEEEEETTS-EEEEETTT--EEEEE---SS-EEEEEE-TTSSEEEEEETTSEEEEEETTT--EEEEEE--SS-EEEEEE-TTSSEEEEEETTSEEEEEETTT--EEEEEE----

InterPro domains:
  IPR001680 WD40 repeat [PF00400] (1185-1221)
  IPR001680 WD40 repeat [PS50082] (979-1020)
  IPR001680 WD40 repeat [PS50082] (1021-1062)
  IPR001680 WD40 repeat [PS50082] (1063-1104)
  IPR001680 WD40 repeat [PS50082] (1105-1146)
  IPR001680 WD40 repeat [PS50082] (1147-1188)
  IPR001680 WD40 repeat [PS50082] (1189-1230)
  IPR001680 WD40 repeat [SM00320] (972-1011)
  IPR001680 WD40 repeat [SM00320] (1014-1053)
  IPR001680 WD40 repeat [SM00320] (1056-1095)
  IPR001680 WD40 repeat [SM00320] (1098-1137)
  IPR001680 WD40 repeat [SM00320] (1140-1179)
  IPR001680 WD40 repeat [SM00320] (1182-1221)
  IPR007111 NACHT nucleoside triphosphatase [PS50837] (451-598)
  IPR015943 WD40/YVTN repeat-like-containing domain superfamily [G3DSA:2.130.10.10] (975-1062)
  IPR015943 WD40/YVTN repeat-like-containing domain superfamily [G3DSA:2.130.10.10] (1063-1151)
  IPR015943 WD40/YVTN repeat-like-containing domain superfamily [G3DSA:2.130.10.10] (1152-1235)
  IPR019775 WD40 repeat, conserved site [PS00678] (998-1012)
  IPR019775 WD40 repeat, conserved site [PS00678] (1040-1054)
  IPR019775 WD40 repeat, conserved site [PS00678] (1082-1096)

Foldseek 3Di:
DDDDDPPPPPPPPPPDDDDDDDDDDDDDDDDDDDDDDDDDDDDDDDDDDDDDDDDDDDDDDDDDDDDDDDDDDDDDDDDDDDDDDDDDDDDDDDDDDDDDDDDDDDDPPPDPPDPQFLLLVLLVVLVVVCCVPVVVLVVLLLVLLQVVPVPPDPPDHSVNSVVQCVPSVRVVVSLLVLVVVLVVVVVVVCVVVPDPPPVVVVVVVPPVVVVVVPPPDDDDDDDDDDDPVPVVVPPPVQQLVVVVVLLVVLLVVLVVCSVVLSVVSNVVLVPVPDDDDPVVVVLSVVLSVLSSVLSNLSVSSSSVSSSLSSPDPVVNSVCSVVCVDPSVVSSVSNVVSVVVSVVSVVVVVVVVVVVVVVVVVVVVVVVVVVVVVVVVVVVVVVVVVVVVVLVVLLVLLLVLLDLDAVVVVLVVVCVLAHHQDLQLLVVVVPDPLVVQCPDLPPPDPVAFRQFEEEEAADPQLCQSSNLSSVLVVLVPDDPPQRAQEFEAEAALQAPSRLALLNLLSRSVSSQCVSQVVLCVLVSLVCLFQPSVCSVPPCVNVSSLRSVLVSLLDPSHAAYEYEYEALVSNPYCSLVNLCSVLVSVVRHSSHGYYYYHYPVPPSVVSSDDPPDPDPCSVRNYHYDYSLPSLSSLLSVLVVLLVVCCVAAQNDPVLSVLLSVLCSVQCSSRNNSSSVLSVVVVVDHSVCSNVSSVQAHRDDLSNVVSLLVQLCVDPPDHSLLLLLLVLPQQLAPHWAFLLQSCLLSVHDSVVSVVSLVSNVVQWDQDPRTIHGSGVVSSVSCQVCVCVRRNVVDNLVSLLSSLLSLLVCCLPQQDQCQQVDDQQAALVRDDADVVRSCRNNVSSLQCSLVSLCVVPNPDVSSQQLLFQPHSVQVSCLRCVLSSLLVCLNVLNNVSVLVSLVSSLSSHDCVGHVPSNLLSVLSLLLLQACVQVCNGGVNCSQPVSLQLAAPPRSSNVSCVVSHDPVCDDHDDRDDDDPDSYDQDDQPADFQEKEAFLVRQWIWTFFQSQWIWIAGSRRRHTPDIQHDGPGGWRYWYAQNNRQWIWIWFQSQWIWIHGRPRSGTSDIQHDGPGGWQEKDAFLVRQWIWIWGQSQWIWIAGRPPSHTPDIQHDGPGGWQYWDAQNVRQWIWTFGQSQWIWIAGRPPSHTPDIQHDGPGGWHYWDAQNVRQWIWIFGQSQWIWIAGRPPRHTPDIQHDGPGGWHYWDADNVRQWIWIDGPSQWIWIAGRPPRHTDDIDHDDDD